Protein 3L09 (pdb70)

CATH classification: 1.20.58.1460 (+2 more: 1.10.10.10, 3.30.70.2670)

Nearest PDB structures (foldseek):
  3l09-assembly2_C  TM=9.989E-01  e=4.927E-38  Jannaschia sp. CCS1
  8a39-assembly2_BP1-2  TM=7.459E-01  e=3.208E-08  Escherichia coli W
  6o8o-assembly2_D  TM=7.089E-01  e=3.512E-02  Rhodobacter capsulatus
  1ucr-assembly1_A  TM=6.736E-01  e=1.253E+00  Nitratidesulfovibrio vulgaris
  2l01-assembly1_B  TM=6.107E-01  e=1.030E+00  Phocaeicola vulgatus ATCC 8482

B-factor: mean 68.58, std 27.7, range [15.83, 188.33]

Solvent-accessible surface area: 46132 Å² total

Radius of gyration: 38.58 Å; Cα contacts (8 Å, |Δi|>4): 1443; chains: 4; bounding box: 102×112×76 Å

Organism: Jannaschia sp. (strain CCS1) (NCBI:txid290400)

Structure (mmCIF, N/CA/C/O backbone):
data_3L09
#
_entry.id   3L09
#
_cell.length_a   69.953
_cell.length_b   81.722
_cell.length_c   199.921
_cell.angle_alpha   90.000
_cell.angle_beta   90.000
_cell.angle_gamma   90.000
#
_symmetry.space_group_name_H-M   'P 21 21 21'
#
loop_
_entity.id
_entity.type
_entity.pdbx_description
1 polymer 'Putative transcriptional regulator'
2 non-polymer 'SULFATE ION'
3 water water
#
loop_
_atom_site.group_PDB
_atom_site.id
_atom_site.type_symbol
_atom_site.label_atom_id
_atom_site.label_alt_id
_atom_site.label_comp_id
_atom_site.label_asym_id
_atom_site.label_entity_id
_atom_site.label_seq_id
_atom_site.pdbx_PDB_ins_code
_atom_site.Cartn_x
_atom_site.Cartn_y
_atom_site.Cartn_z
_atom_site.occupancy
_atom_site.B_iso_or_equiv
_atom_site.auth_seq_id
_atom_site.auth_comp_id
_atom_site.auth_asym_id
_atom_site.auth_atom_id
_atom_site.pdbx_PDB_model_num
ATOM 1 N N . SER A 1 6 ? -22.819 -11.910 80.292 1.00 121.18 5 SER A N 1
ATOM 2 C CA . SER A 1 6 ? -21.850 -13.012 80.372 1.00 120.56 5 SER A CA 1
ATOM 3 C C . SER A 1 6 ? -20.402 -12.498 80.466 1.00 119.97 5 SER A C 1
ATOM 4 O O . SER A 1 6 ? -19.469 -13.308 80.336 1.00 117.99 5 SER A O 1
ATOM 6 N N . ASP A 1 7 ? -20.242 -11.143 80.708 1.00 113.82 6 ASP A N 1
ATOM 7 C CA . ASP A 1 7 ? -19.029 -10.294 80.883 1.00 108.77 6 ASP A CA 1
ATOM 8 C C . ASP A 1 7 ? -17.706 -11.052 81.080 1.00 109.35 6 ASP A C 1
ATOM 9 O O . ASP A 1 7 ? -17.635 -11.874 81.993 1.00 111.02 6 ASP A O 1
ATOM 14 N N . PRO A 1 8 ? -16.632 -10.787 80.287 1.00 101.23 7 PRO A N 1
ATOM 15 C CA . PRO A 1 8 ? -15.377 -11.551 80.497 1.00 98.56 7 PRO A CA 1
ATOM 16 C C . PRO A 1 8 ? -14.441 -10.959 81.560 1.00 96.54 7 PRO A C 1
ATOM 17 O O . PRO A 1 8 ? -13.623 -11.694 82.120 1.00 94.52 7 PRO A O 1
ATOM 21 N N . ILE A 1 9 ? -14.602 -9.641 81.857 1.00 90.17 8 ILE A N 1
ATOM 22 C CA . ILE A 1 9 ? -13.796 -8.857 82.800 1.00 87.00 8 ILE A CA 1
ATOM 23 C C . ILE A 1 9 ? -13.941 -9.317 84.260 1.00 91.24 8 ILE A C 1
ATOM 24 O O . ILE A 1 9 ? -12.952 -9.788 84.825 1.00 90.20 8 ILE A O 1
ATOM 29 N N . ARG A 1 10 ? -15.154 -9.204 84.855 1.00 88.99 9 ARG A N 1
ATOM 30 C CA . ARG A 1 10 ? -15.437 -9.608 86.243 1.00 90.76 9 ARG A CA 1
ATOM 31 C C . ARG A 1 10 ? -14.834 -10.977 86.626 1.00 92.52 9 ARG A C 1
ATOM 32 O O . ARG A 1 10 ? -14.053 -11.002 87.581 1.00 90.80 9 ARG A O 1
ATOM 40 N N . PRO A 1 11 ? -15.096 -12.096 85.889 1.00 89.54 10 PRO A N 1
ATOM 41 C CA . PRO A 1 11 ? -14.509 -13.387 86.291 1.00 89.48 10 PRO A CA 1
ATOM 42 C C . PRO A 1 11 ? -12.996 -13.434 86.212 1.00 86.98 10 PRO A C 1
ATOM 43 O O . PRO A 1 11 ? -12.379 -14.020 87.100 1.00 86.92 10 PRO A O 1
ATOM 47 N N . LEU A 1 12 ? -12.402 -12.797 85.178 1.00 79.10 11 LEU A N 1
ATOM 48 C CA . LEU A 1 12 ? -10.948 -12.745 85.019 1.00 75.52 11 LEU A CA 1
ATOM 49 C C . LEU A 1 12 ? -10.300 -12.027 86.209 1.00 78.51 11 LEU A C 1
ATOM 50 O O . LEU A 1 12 ? -9.349 -12.566 86.769 1.00 75.92 11 LEU A O 1
ATOM 55 N N . VAL A 1 13 ? -10.867 -10.858 86.636 1.00 76.65 12 VAL A N 1
ATOM 56 C CA . VAL A 1 13 ? -10.426 -10.082 87.810 1.00 76.11 12 VAL A CA 1
ATOM 57 C C . VAL A 1 13 ? -10.449 -10.994 89.064 1.00 83.14 12 VAL A C 1
ATOM 58 O O . VAL A 1 13 ? -9.414 -11.136 89.722 1.00 81.84 12 VAL A O 1
ATOM 62 N N . GLU A 1 14 ? -11.617 -11.643 89.351 1.00 82.47 13 GLU A N 1
ATOM 63 C CA . GLU A 1 14 ? -11.818 -12.546 90.494 1.00 84.57 13 GLU A CA 1
ATOM 64 C C . GLU A 1 14 ? -10.790 -13.632 90.503 1.00 85.97 13 GLU A C 1
ATOM 65 O O . GLU A 1 14 ? -10.254 -13.928 91.564 1.00 87.01 13 GLU A O 1
ATOM 71 N N . ALA A 1 15 ? -10.493 -14.203 89.308 1.00 79.78 14 ALA A N 1
ATOM 72 C CA . ALA A 1 15 ? -9.522 -15.281 89.087 1.00 77.18 14 ALA A CA 1
ATOM 73 C C . ALA A 1 15 ? -8.096 -14.841 89.369 1.00 75.18 14 ALA A C 1
ATOM 74 O O . ALA A 1 15 ? -7.388 -15.556 90.069 1.00 74.06 14 ALA A O 1
ATOM 76 N N . LEU A 1 16 ? -7.673 -13.669 88.833 1.00 69.15 15 LEU A N 1
ATOM 77 C CA . LEU A 1 16 ? -6.335 -13.109 89.044 1.00 66.38 15 LEU A CA 1
ATOM 78 C C . LEU A 1 16 ? -6.144 -12.763 90.522 1.00 73.88 15 LEU A C 1
ATOM 79 O O . LEU A 1 16 ? -5.124 -13.126 91.099 1.00 73.40 15 LEU A O 1
ATOM 84 N N . ASN A 1 17 ? -7.150 -12.127 91.144 1.00 73.34 16 ASN A N 1
ATOM 85 C CA . ASN A 1 17 ? -7.130 -11.767 92.558 1.00 76.12 16 ASN A CA 1
ATOM 86 C C . ASN A 1 17 ? -7.018 -12.979 93.454 1.00 84.92 16 ASN A C 1
ATOM 87 O O . ASN A 1 17 ? -6.376 -12.915 94.506 1.00 85.42 16 ASN A O 1
ATOM 92 N N . ALA A 1 18 ? -7.641 -14.087 93.034 1.00 84.88 17 ALA A N 1
ATOM 93 C CA . ALA A 1 18 ? -7.623 -15.330 93.780 1.00 88.71 17 ALA A CA 1
ATOM 94 C C . ALA A 1 18 ? -6.212 -15.918 93.840 1.00 92.27 17 ALA A C 1
ATOM 95 O O . ALA A 1 18 ? -5.848 -16.430 94.896 1.00 94.82 17 ALA A O 1
ATOM 97 N N . GLU A 1 19 ? -5.414 -15.837 92.739 1.00 84.82 18 GLU A N 1
ATOM 98 C CA . GLU A 1 19 ? -4.038 -16.365 92.744 1.00 82.77 18 GLU A CA 1
ATOM 99 C C . GLU A 1 19 ? -3.078 -15.454 93.508 1.00 81.34 18 GLU A C 1
ATOM 100 O O . GLU A 1 19 ? -2.265 -15.940 94.299 1.00 81.90 18 GLU A O 1
ATOM 106 N N . ALA A 1 20 ? -3.206 -14.139 93.292 1.00 72.96 19 ALA A N 1
ATOM 107 C CA . ALA A 1 20 ? -2.401 -13.090 93.912 1.00 70.29 19 ALA A CA 1
ATOM 108 C C . ALA A 1 20 ? -3.166 -11.775 93.766 1.00 69.63 19 ALA A C 1
ATOM 109 O O . ALA A 1 20 ? -3.430 -11.356 92.642 1.00 65.64 19 ALA A O 1
ATOM 111 N N . PRO A 1 21 ? -3.568 -11.131 94.877 1.00 66.77 20 PRO A N 1
ATOM 112 C CA . PRO A 1 21 ? -4.333 -9.878 94.758 1.00 66.59 20 PRO A CA 1
ATOM 113 C C . PRO A 1 21 ? -3.691 -8.831 93.854 1.00 67.39 20 PRO A C 1
ATOM 114 O O . PRO A 1 21 ? -2.472 -8.637 93.903 1.00 66.76 20 PRO A O 1
ATOM 118 N N . LEU A 1 22 ? -4.510 -8.229 92.970 1.00 61.85 21 LEU A N 1
ATOM 119 C CA . LEU A 1 22 ? -4.076 -7.209 92.012 1.00 58.60 21 LEU A CA 1
ATOM 120 C C . LEU A 1 22 ? -3.884 -5.892 92.722 1.00 59.88 21 LEU A C 1
ATOM 121 O O . LEU A 1 22 ? -4.814 -5.394 93.358 1.00 59.46 21 LEU A O 1
ATOM 126 N N . LYS A 1 23 ? -2.669 -5.349 92.612 1.00 55.82 22 LYS A N 1
ATOM 127 C CA . LYS A 1 23 ? -2.223 -4.069 93.157 1.00 56.35 22 LYS A CA 1
ATOM 128 C C . LYS A 1 23 ? -2.505 -3.033 92.056 1.00 60.58 22 LYS A C 1
ATOM 129 O O . LYS A 1 23 ? -1.922 -3.122 90.965 1.00 58.12 22 LYS A O 1
ATOM 135 N N . LEU A 1 24 ? -3.442 -2.092 92.315 1.00 58.81 23 LEU A N 1
ATOM 136 C CA . LEU A 1 24 ? -3.828 -1.124 91.304 1.00 58.00 23 LEU A CA 1
ATOM 137 C C . LEU A 1 24 ? -2.682 -0.333 90.732 1.00 62.75 23 LEU A C 1
ATOM 138 O O . LEU A 1 24 ? -2.635 -0.174 89.516 1.00 60.54 23 LEU A O 1
ATOM 143 N N . TRP A 1 25 ? -1.743 0.134 91.582 1.00 62.15 24 TRP A N 1
ATOM 144 C CA . TRP A 1 25 ? -0.595 0.912 91.106 1.00 60.84 24 TRP A CA 1
ATOM 145 C C . TRP A 1 25 ? 0.177 0.158 90.023 1.00 62.92 24 TRP A C 1
ATOM 146 O O . TRP A 1 25 ? 0.527 0.762 89.014 1.00 62.35 24 TRP A O 1
ATOM 157 N N . SER A 1 26 ? 0.354 -1.168 90.189 1.00 57.46 25 SER A N 1
ATOM 158 C CA . SER A 1 26 ? 1.057 -1.986 89.211 1.00 55.08 25 SER A CA 1
ATOM 159 C C . SER A 1 26 ? 0.257 -2.169 87.924 1.00 60.87 25 SER A C 1
ATOM 160 O O . SER A 1 26 ? 0.831 -2.060 86.836 1.00 60.52 25 SER A O 1
ATOM 163 N N . VAL A 1 27 ? -1.076 -2.384 88.043 1.00 57.66 26 VAL A N 1
ATOM 164 C CA . VAL A 1 27 ? -1.988 -2.499 86.897 1.00 55.12 26 VAL A CA 1
ATOM 165 C C . VAL A 1 27 ? -1.875 -1.209 86.074 1.00 54.09 26 VAL A C 1
ATOM 166 O O . VAL A 1 27 ? -1.813 -1.285 84.852 1.00 52.06 26 VAL A O 1
ATOM 170 N N . LEU A 1 28 ? -1.788 -0.039 86.756 1.00 49.90 27 LEU A N 1
ATOM 171 C CA . LEU A 1 28 ? -1.649 1.275 86.114 1.00 48.29 27 LEU A CA 1
ATOM 172 C C . LEU A 1 28 ? -0.323 1.393 85.378 1.00 53.38 27 LEU A C 1
ATOM 173 O O . LEU A 1 28 ? -0.312 1.879 84.253 1.00 51.98 27 LEU A O 1
ATOM 178 N N . VAL A 1 29 ? 0.776 0.867 85.981 1.00 51.79 28 VAL A N 1
ATOM 179 C CA . VAL A 1 29 ? 2.126 0.841 85.392 1.00 51.15 28 VAL A CA 1
ATOM 180 C C . VAL A 1 29 ? 2.120 -0.003 84.101 1.00 53.68 28 VAL A C 1
ATOM 181 O O . VAL A 1 29 ? 2.714 0.413 83.113 1.00 53.51 28 VAL A O 1
ATOM 185 N N . THR A 1 30 ? 1.397 -1.139 84.096 1.00 50.25 29 THR A N 1
ATOM 186 C CA . THR A 1 30 ? 1.231 -2.011 82.924 1.00 49.48 29 THR A CA 1
ATOM 187 C C . THR A 1 30 ? 0.483 -1.239 81.823 1.00 56.67 29 THR A C 1
ATOM 188 O O . THR A 1 30 ? 0.927 -1.207 80.672 1.00 56.69 29 THR A O 1
ATOM 192 N N . CYS A 1 31 ? -0.647 -0.621 82.201 1.00 54.48 30 CYS A N 1
ATOM 193 C CA . CYS A 1 31 ? -1.511 0.135 81.320 1.00 54.75 30 CYS A CA 1
ATOM 194 C C . CYS A 1 31 ? -0.758 1.262 80.625 1.00 58.40 30 CYS A C 1
ATOM 195 O O . CYS A 1 31 ? -0.709 1.301 79.390 1.00 57.97 30 CYS A O 1
ATOM 198 N N . LEU A 1 32 ? -0.143 2.152 81.416 1.00 54.91 31 LEU A N 1
ATOM 199 C CA . LEU A 1 32 ? 0.603 3.293 80.909 1.00 54.71 31 LEU A CA 1
ATOM 200 C C . LEU A 1 32 ? 1.775 2.845 80.051 1.00 60.14 31 LEU A C 1
ATOM 201 O O . LEU A 1 32 ? 1.996 3.410 78.973 1.00 62.03 31 LEU A O 1
ATOM 206 N N . GLY A 1 33 ? 2.431 1.773 80.492 1.00 54.09 32 GLY A N 1
ATOM 207 C CA . GLY A 1 33 ? 3.545 1.144 79.797 1.00 52.13 32 GLY A CA 1
ATOM 208 C C . GLY A 1 33 ? 3.176 0.619 78.430 1.00 52.60 32 GLY A C 1
ATOM 209 O O . GLY A 1 33 ? 3.903 0.862 77.458 1.00 53.55 32 GLY A O 1
ATOM 210 N N . ASP A 1 34 ? 2.030 -0.062 78.343 1.00 45.59 33 ASP A N 1
ATOM 211 C CA . ASP A 1 34 ? 1.533 -0.624 77.102 1.00 46.23 33 ASP A CA 1
ATOM 212 C C . ASP A 1 34 ? 1.128 0.442 76.074 1.00 52.28 33 ASP A C 1
ATOM 213 O O . ASP A 1 34 ? 1.425 0.269 74.893 1.00 51.17 33 ASP A O 1
ATOM 218 N N . VAL A 1 35 ? 0.439 1.520 76.515 1.00 51.17 34 VAL A N 1
ATOM 219 C CA . VAL A 1 35 ? -0.001 2.584 75.618 1.00 53.51 34 VAL A CA 1
ATOM 220 C C . VAL A 1 35 ? 1.152 3.413 75.072 1.00 61.61 34 VAL A C 1
ATOM 221 O O . VAL A 1 35 ? 1.143 3.767 73.894 1.00 62.27 34 VAL A O 1
ATOM 225 N N . SER A 1 36 ? 2.164 3.677 75.908 1.00 61.25 35 SER A N 1
ATOM 226 C CA . SER A 1 36 ? 3.335 4.469 75.530 1.00 63.56 35 SER A CA 1
ATOM 227 C C . SER A 1 36 ? 4.261 3.754 74.525 1.00 70.75 35 SER A C 1
ATOM 228 O O . SER A 1 36 ? 4.792 4.408 73.618 1.00 73.86 35 SER A O 1
ATOM 231 N N . ARG A 1 37 ? 4.346 2.402 74.619 1.00 65.97 36 ARG A N 1
ATOM 232 C CA . ARG A 1 37 ? 5.040 1.486 73.691 1.00 65.80 36 ARG A CA 1
ATOM 233 C C . ARG A 1 37 ? 4.517 1.678 72.221 1.00 75.45 36 ARG A C 1
ATOM 234 O O . ARG A 1 37 ? 5.292 1.554 71.260 1.00 73.08 36 ARG A O 1
ATOM 242 N N . ASP A 1 38 ? 3.166 1.961 72.077 1.00 77.89 37 ASP A N 1
ATOM 243 C CA . ASP A 1 38 ? 2.469 2.146 70.784 1.00 80.10 37 ASP A CA 1
ATOM 244 C C . ASP A 1 38 ? 1.999 3.562 70.405 1.00 84.14 37 ASP A C 1
ATOM 245 O O . ASP A 1 38 ? 1.160 3.690 69.506 1.00 84.20 37 ASP A O 1
ATOM 247 N N . GLY A 1 39 ? 2.588 4.600 71.011 1.00 80.94 38 GLY A N 1
ATOM 248 C CA . GLY A 1 39 ? 2.295 5.977 70.607 1.00 82.51 38 GLY A CA 1
ATOM 249 C C . GLY A 1 39 ? 1.530 6.927 71.515 1.00 85.04 38 GLY A C 1
ATOM 250 O O . GLY A 1 39 ? 1.799 8.142 71.486 1.00 84.76 38 GLY A O 1
ATOM 251 N N . VAL A 1 40 ? 0.538 6.400 72.290 1.00 78.66 39 VAL A N 1
ATOM 252 C CA . VAL A 1 40 ? -0.253 7.195 73.243 1.00 77.16 39 VAL A CA 1
ATOM 253 C C . VAL A 1 40 ? 0.680 7.530 74.393 1.00 78.76 39 VAL A C 1
ATOM 254 O O . VAL A 1 40 ? 0.841 6.720 75.319 1.00 79.11 39 VAL A O 1
ATOM 258 N N . ILE A 1 41 ? 1.382 8.668 74.287 1.00 72.73 40 ILE A N 1
ATOM 259 C CA . ILE A 1 41 ? 2.344 8.991 75.324 1.00 71.52 40 ILE A CA 1
ATOM 260 C C . ILE A 1 41 ? 1.672 9.293 76.670 1.00 76.88 40 ILE A C 1
ATOM 261 O O . ILE A 1 41 ? 2.207 8.840 77.689 1.00 78.78 40 ILE A O 1
ATOM 266 N N . GLU A 1 42 ? 0.451 9.904 76.664 1.00 70.38 41 GLU A N 1
ATOM 267 C CA . GLU A 1 42 ? -0.310 10.178 77.890 1.00 68.50 41 GLU A CA 1
ATOM 268 C C . GLU A 1 42 ? -1.820 9.968 77.780 1.00 70.33 41 GLU A C 1
ATOM 269 O O . GLU A 1 42 ? -2.420 10.279 76.752 1.00 69.84 41 GLU A O 1
ATOM 275 N N . VAL A 1 43 ? -2.419 9.425 78.863 1.00 65.19 42 VAL A N 1
ATOM 276 C CA . VAL A 1 43 ? -3.841 9.097 79.010 1.00 63.74 42 VAL A CA 1
ATOM 277 C C . VAL A 1 43 ? -4.491 10.116 79.953 1.00 65.24 42 VAL A C 1
ATOM 278 O O . VAL A 1 43 ? -3.908 10.425 81.002 1.00 64.43 42 VAL A O 1
ATOM 282 N N . SER A 1 44 ? -5.715 10.614 79.596 1.00 59.54 43 SER A N 1
ATOM 283 C CA . SER A 1 44 ? -6.485 11.540 80.436 1.00 58.13 43 SER A CA 1
ATOM 284 C C . SER A 1 44 ? -6.958 10.817 81.697 1.00 62.11 43 SER A C 1
ATOM 285 O O . SER A 1 44 ? -7.146 9.593 81.673 1.00 61.66 43 SER A O 1
ATOM 288 N N . GLY A 1 45 ? -7.118 11.568 82.782 1.00 58.57 44 GLY A N 1
ATOM 289 C CA . GLY A 1 45 ? -7.575 11.031 84.063 1.00 58.57 44 GLY A CA 1
ATOM 290 C C . GLY A 1 45 ? -8.961 10.409 84.005 1.00 61.48 44 GLY A C 1
ATOM 291 O O . GLY A 1 45 ? -9.216 9.400 84.667 1.00 61.87 44 GLY A O 1
ATOM 292 N N . VAL A 1 46 ? -9.858 10.994 83.187 1.00 55.77 45 VAL A N 1
ATOM 293 C CA . VAL A 1 46 ? -11.227 10.514 82.997 1.00 55.08 45 VAL A CA 1
ATOM 294 C C . VAL A 1 46 ? -11.288 9.189 82.183 1.00 57.94 45 VAL A C 1
ATOM 295 O O . VAL A 1 46 ? -12.104 8.302 82.491 1.00 56.23 45 VAL A O 1
ATOM 299 N N . ALA A 1 47 ? -10.386 9.059 81.179 1.00 54.81 46 ALA A N 1
ATOM 300 C CA . ALA A 1 47 ? -10.250 7.874 80.338 1.00 54.77 46 ALA A CA 1
ATOM 301 C C . ALA A 1 47 ? -9.663 6.734 81.183 1.00 59.80 46 ALA A C 1
ATOM 302 O O . ALA A 1 47 ? -10.072 5.567 81.057 1.00 60.83 46 ALA A O 1
ATOM 304 N N . LEU A 1 48 ? -8.713 7.094 82.063 1.00 54.82 47 LEU A N 1
ATOM 305 C CA . LEU A 1 48 ? -8.061 6.171 82.983 1.00 53.46 47 LEU A CA 1
ATOM 306 C C . LEU A 1 48 ? -9.076 5.704 84.021 1.00 58.63 47 LEU A C 1
ATOM 307 O O . LEU A 1 48 ? -9.101 4.523 84.362 1.00 58.26 47 LEU A O 1
ATOM 312 N N . SER A 1 49 ? -9.937 6.633 84.480 1.00 57.15 48 SER A N 1
ATOM 313 C CA . SER A 1 49 ? -10.988 6.407 85.469 1.00 59.08 48 SER A CA 1
ATOM 314 C C . SER A 1 49 ? -12.051 5.428 84.975 1.00 64.23 48 SER A C 1
ATOM 315 O O . SER A 1 49 ? -12.560 4.648 85.781 1.00 64.91 48 SER A O 1
ATOM 318 N N . SER A 1 50 ? -12.397 5.475 83.664 1.00 59.60 49 SER A N 1
ATOM 319 C CA . SER A 1 50 ? -13.384 4.569 83.064 1.00 59.01 49 SER A CA 1
ATOM 320 C C . SER A 1 50 ? -12.844 3.147 83.007 1.00 60.89 49 SER A C 1
ATOM 321 O O . SER A 1 50 ? -13.618 2.201 83.176 1.00 61.37 49 SER A O 1
ATOM 324 N N . PHE A 1 51 ? -11.508 3.001 82.808 1.00 55.53 50 PHE A N 1
ATOM 325 C CA . PHE A 1 51 ? -10.808 1.708 82.799 1.00 54.92 50 PHE A CA 1
ATOM 326 C C . PHE A 1 51 ? -10.849 1.102 84.215 1.00 58.97 50 PHE A C 1
ATOM 327 O O . PHE A 1 51 ? -11.226 -0.058 84.371 1.00 57.86 50 PHE A O 1
ATOM 335 N N . VAL A 1 52 ? -10.499 1.910 85.240 1.00 57.58 51 VAL A N 1
ATOM 336 C CA . VAL A 1 52 ? -10.506 1.518 86.658 1.00 59.38 51 VAL A CA 1
ATOM 337 C C . VAL A 1 52 ? -11.925 1.104 87.109 1.00 68.09 51 VAL A C 1
ATOM 338 O O . VAL A 1 52 ? -12.068 0.103 87.810 1.00 69.64 51 VAL A O 1
ATOM 342 N N . GLU A 1 53 ? -12.962 1.833 86.652 1.00 67.24 52 GLU A N 1
ATOM 343 C CA . GLU A 1 53 ? -14.360 1.535 86.967 1.00 70.48 52 GLU A CA 1
ATOM 344 C C . GLU A 1 53 ? -14.825 0.231 86.305 1.00 76.93 52 GLU A C 1
ATOM 345 O O . GLU A 1 53 ? -15.466 -0.583 86.972 1.00 80.22 52 GLU A O 1
ATOM 351 N N . ARG A 1 54 ? -14.469 0.022 85.011 1.00 70.88 53 ARG A N 1
ATOM 352 C CA . ARG A 1 54 ? -14.806 -1.160 84.200 1.00 70.53 53 ARG A CA 1
ATOM 353 C C . ARG A 1 54 ? -14.291 -2.458 84.837 1.00 74.03 53 ARG A C 1
ATOM 354 O O . ARG A 1 54 ? -14.861 -3.538 84.652 1.00 74.75 53 ARG A O 1
ATOM 370 N N . GLY A 1 56 ? -14.133 -2.844 88.096 1.00 71.98 55 GLY A N 1
ATOM 371 C CA . GLY A 1 56 ? -14.931 -3.036 89.299 1.00 74.63 55 GLY A CA 1
ATOM 372 C C . GLY A 1 56 ? -14.453 -2.220 90.480 1.00 80.13 55 GLY A C 1
ATOM 373 O O . GLY A 1 56 ? -14.940 -2.406 91.603 1.00 81.14 55 GLY A O 1
ATOM 374 N N . LEU A 1 57 ? -13.508 -1.290 90.230 1.00 76.79 56 LEU A N 1
ATOM 375 C CA . LEU A 1 57 ? -12.893 -0.451 91.263 1.00 77.89 56 LEU A CA 1
ATOM 376 C C . LEU A 1 57 ? -13.416 0.972 91.337 1.00 86.12 56 LEU A C 1
ATOM 377 O O . LEU A 1 57 ? -14.113 1.434 90.430 1.00 84.21 56 LEU A O 1
ATOM 382 N N . GLN A 1 58 ? -13.061 1.663 92.436 1.00 88.18 57 GLN A N 1
ATOM 383 C CA . GLN A 1 58 ? -13.464 3.033 92.731 1.00 90.44 57 GLN A CA 1
ATOM 384 C C . GLN A 1 58 ? -12.509 4.076 92.154 1.00 93.71 57 GLN A C 1
ATOM 385 O O . GLN A 1 58 ? -11.305 3.826 92.148 1.00 91.99 57 GLN A O 1
ATOM 391 N N . PRO A 1 59 ? -12.996 5.270 91.714 1.00 91.43 58 PRO A N 1
ATOM 392 C CA . PRO A 1 59 ? -12.065 6.302 91.207 1.00 89.94 58 PRO A CA 1
ATOM 393 C C . PRO A 1 59 ? -11.125 6.844 92.301 1.00 96.81 58 PRO A C 1
ATOM 394 O O . PRO A 1 59 ? -10.018 7.302 91.997 1.00 96.10 58 PRO A O 1
ATOM 398 N N . GLN A 1 60 ? -11.560 6.746 93.581 1.00 95.78 59 GLN A N 1
ATOM 399 C CA . GLN A 1 60 ? -10.803 7.105 94.788 1.00 96.66 59 GLN A CA 1
ATOM 400 C C . GLN A 1 60 ? -9.516 6.259 94.856 1.00 96.62 59 GLN A C 1
ATOM 401 O O . GLN A 1 60 ? -8.441 6.804 95.118 1.00 96.47 59 GLN A O 1
ATOM 407 N N . ALA A 1 61 ? -9.639 4.936 94.582 1.00 89.63 60 ALA A N 1
ATOM 408 C CA . ALA A 1 61 ? -8.535 3.973 94.560 1.00 86.81 60 ALA A CA 1
ATOM 409 C C . ALA A 1 61 ? -7.496 4.355 93.507 1.00 84.68 60 ALA A C 1
ATOM 410 O O . ALA A 1 61 ? -6.309 4.156 93.735 1.00 83.11 60 ALA A O 1
ATOM 420 N N . ARG A 1 63 ? -6.905 7.480 92.450 1.00 77.41 62 ARG A N 1
ATOM 421 C CA . ARG A 1 63 ? -6.242 8.688 92.933 1.00 78.41 62 ARG A CA 1
ATOM 422 C C . ARG A 1 63 ? -5.106 8.329 93.915 1.00 83.43 62 ARG A C 1
ATOM 423 O O . ARG A 1 63 ? -3.981 8.807 93.735 1.00 82.82 62 ARG A O 1
ATOM 431 N N . VAL A 1 64 ? -5.374 7.419 94.884 1.00 80.63 63 VAL A N 1
ATOM 432 C CA . VAL A 1 64 ? -4.362 6.972 95.861 1.00 81.27 63 VAL A CA 1
ATOM 433 C C . VAL A 1 64 ? -3.201 6.228 95.186 1.00 81.26 63 VAL A C 1
ATOM 434 O O . VAL A 1 64 ? -2.058 6.345 95.628 1.00 81.19 63 VAL A O 1
ATOM 438 N N . ALA A 1 65 ? -3.504 5.498 94.089 1.00 74.32 64 ALA A N 1
ATOM 439 C CA . ALA A 1 65 ? -2.532 4.761 93.278 1.00 70.76 64 ALA A CA 1
ATOM 440 C C . ALA A 1 65 ? -1.667 5.750 92.500 1.00 72.01 64 ALA A C 1
ATOM 441 O O . ALA A 1 65 ? -0.444 5.584 92.458 1.00 69.85 64 ALA A O 1
ATOM 443 N N . LEU A 1 66 ? -2.297 6.808 91.923 1.00 68.65 65 LEU A N 1
ATOM 444 C CA . LEU A 1 66 ? -1.571 7.839 91.192 1.00 67.48 65 LEU A CA 1
ATOM 445 C C . LEU A 1 66 ? -0.715 8.689 92.125 1.00 76.64 65 LEU A C 1
ATOM 446 O O . LEU A 1 66 ? 0.390 9.050 91.734 1.00 76.51 65 LEU A O 1
ATOM 451 N N . HIS A 1 67 ? -1.162 8.925 93.385 1.00 77.83 66 HIS A N 1
ATOM 452 C CA . HIS A 1 67 ? -0.347 9.660 94.362 1.00 81.55 66 HIS A CA 1
ATOM 453 C C . HIS A 1 67 ? 0.900 8.844 94.739 1.00 85.44 66 HIS A C 1
ATOM 454 O O . HIS A 1 67 ? 1.996 9.409 94.789 1.00 86.30 66 HIS A O 1
ATOM 461 N N . ARG A 1 68 ? 0.730 7.525 95.000 1.00 79.90 67 ARG A N 1
ATOM 462 C CA . ARG A 1 68 ? 1.823 6.626 95.335 1.00 79.10 67 ARG A CA 1
ATOM 463 C C . ARG A 1 68 ? 2.859 6.682 94.201 1.00 80.70 67 ARG A C 1
ATOM 464 O O . ARG A 1 68 ? 4.024 6.991 94.463 1.00 81.88 67 ARG A O 1
ATOM 472 N N . LEU A 1 69 ? 2.406 6.471 92.941 1.00 73.35 68 LEU A N 1
ATOM 473 C CA . LEU A 1 69 ? 3.251 6.456 91.744 1.00 69.76 68 LEU A CA 1
ATOM 474 C C . LEU A 1 69 ? 3.920 7.795 91.432 1.00 71.81 68 LEU A C 1
ATOM 475 O O . LEU A 1 69 ? 5.030 7.796 90.889 1.00 69.27 68 LEU A O 1
ATOM 480 N N . LYS A 1 70 ? 3.259 8.926 91.784 1.00 69.47 69 LYS A N 1
ATOM 481 C CA . LYS A 1 70 ? 3.805 10.267 91.561 1.00 71.21 69 LYS A CA 1
ATOM 482 C C . LYS A 1 70 ? 5.040 10.460 92.435 1.00 78.79 69 LYS A C 1
ATOM 483 O O . LYS A 1 70 ? 6.139 10.641 91.889 1.00 78.60 69 LYS A O 1
ATOM 489 N N . ARG A 1 71 ? 4.866 10.368 93.785 1.00 78.25 70 ARG A N 1
ATOM 490 C CA . ARG A 1 71 ? 5.945 10.542 94.762 1.00 81.96 70 ARG A CA 1
ATOM 491 C C . ARG A 1 71 ? 7.130 9.624 94.558 1.00 87.20 70 ARG A C 1
ATOM 492 O O . ARG A 1 71 ? 8.260 10.073 94.740 1.00 89.73 70 ARG A O 1
ATOM 500 N N . ASP A 1 72 ? 6.874 8.371 94.120 1.00 81.49 71 ASP A N 1
ATOM 501 C CA . ASP A 1 72 ? 7.878 7.332 93.863 1.00 79.94 71 ASP A CA 1
ATOM 502 C C . ASP A 1 72 ? 8.547 7.446 92.481 1.00 84.99 71 ASP A C 1
ATOM 503 O O . ASP A 1 72 ? 9.327 6.565 92.107 1.00 84.65 71 ASP A O 1
ATOM 508 N N . GLY A 1 73 ? 8.236 8.516 91.743 1.00 82.57 72 GLY A N 1
ATOM 509 C CA . GLY A 1 73 ? 8.806 8.800 90.427 1.00 81.47 72 GLY A CA 1
ATOM 510 C C . GLY A 1 73 ? 8.535 7.790 89.327 1.00 83.01 72 GLY A C 1
ATOM 511 O O . GLY A 1 73 ? 9.363 7.623 88.428 1.00 81.46 72 GLY A O 1
ATOM 512 N N . TRP A 1 74 ? 7.372 7.125 89.376 1.00 78.77 73 TRP A N 1
ATOM 513 C CA . TRP A 1 74 ? 6.967 6.166 88.352 1.00 76.21 73 TRP A CA 1
ATOM 514 C C . TRP A 1 74 ? 6.089 6.845 87.318 1.00 76.15 73 TRP A C 1
ATOM 515 O O . TRP A 1 74 ? 6.150 6.500 86.137 1.00 73.47 73 TRP A O 1
ATOM 526 N N . VAL A 1 75 ? 5.263 7.801 87.766 1.00 72.06 74 VAL A N 1
ATOM 527 C CA . VAL A 1 75 ? 4.328 8.520 86.914 1.00 70.24 74 VAL A CA 1
ATOM 528 C C . VAL A 1 75 ? 4.544 10.043 87.002 1.00 74.27 74 VAL A C 1
ATOM 529 O O . VAL A 1 75 ? 5.011 10.558 88.027 1.00 74.09 74 VAL A O 1
ATOM 533 N N . GLU A 1 76 ? 4.221 10.741 85.905 1.00 70.87 75 GLU A N 1
ATOM 534 C CA . GLU A 1 76 ? 4.284 12.195 85.777 1.00 71.97 75 GLU A CA 1
ATOM 535 C C . GLU A 1 76 ? 2.888 12.724 85.403 1.00 73.68 75 GLU A C 1
ATOM 536 O O . GLU A 1 76 ? 2.132 12.013 84.728 1.00 70.85 75 GLU A O 1
ATOM 542 N N . SER A 1 77 ?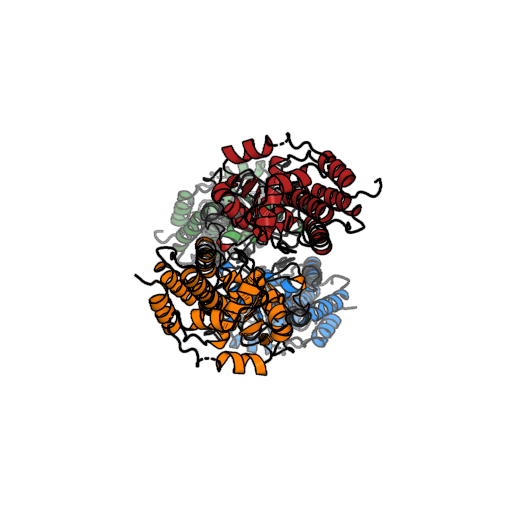 2.523 13.933 85.900 1.00 70.55 76 SER A N 1
ATOM 543 C CA . SER A 1 77 ? 1.196 14.505 85.659 1.00 69.41 76 SER A CA 1
ATOM 544 C C . SER A 1 77 ? 1.162 15.969 85.187 1.00 75.43 76 SER A C 1
ATOM 545 O O . SER A 1 77 ? 1.870 16.835 85.710 1.00 76.99 76 SER A O 1
ATOM 548 N N . ARG A 1 78 ? 0.279 16.227 84.213 1.00 70.51 77 ARG A N 1
ATOM 549 C CA . ARG A 1 78 ? 0.014 17.515 83.559 1.00 70.55 77 ARG A CA 1
ATOM 550 C C . ARG A 1 78 ? -1.401 17.939 83.885 1.00 75.11 77 ARG A C 1
ATOM 551 O O . ARG A 1 78 ? -2.271 17.081 84.009 1.00 74.69 77 ARG A O 1
ATOM 559 N N . ARG A 1 79 ? -1.664 19.246 83.940 1.00 73.26 78 ARG A N 1
ATOM 560 C CA . ARG A 1 79 ? -3.027 19.739 84.107 1.00 73.34 78 ARG A CA 1
ATOM 561 C C . ARG A 1 79 ? -3.275 20.822 83.057 1.00 80.62 78 ARG A C 1
ATOM 562 O O . ARG A 1 79 ? -2.766 21.927 83.198 1.00 83.64 78 ARG A O 1
ATOM 567 N N . LEU A 1 80 ? -3.975 20.473 81.961 1.00 76.97 79 LEU A N 1
ATOM 568 C CA . LEU A 1 80 ? -4.324 21.395 80.868 1.00 78.17 79 LEU A CA 1
ATOM 569 C C . LEU A 1 80 ? -5.805 21.726 81.031 1.00 82.60 79 LEU A C 1
ATOM 570 O O . LEU A 1 80 ? -6.687 20.954 80.624 1.00 80.38 79 LEU A O 1
ATOM 572 N N . GLY A 1 81 ? -6.056 22.831 81.727 1.00 81.61 80 GLY A N 1
ATOM 573 C CA . GLY A 1 81 ? -7.404 23.251 82.082 1.00 81.73 80 GLY A CA 1
ATOM 574 C C . GLY A 1 81 ? -7.899 22.413 83.244 1.00 86.56 80 GLY A C 1
ATOM 575 O O . GLY A 1 81 ? -7.220 22.307 84.266 1.00 87.71 80 GLY A O 1
ATOM 576 N N . ARG A 1 82 ? -9.057 21.777 83.087 1.00 82.53 81 ARG A N 1
ATOM 577 C CA . ARG A 1 82 ? -9.641 20.928 84.131 1.00 82.18 81 ARG A CA 1
ATOM 578 C C . ARG A 1 82 ? -9.260 19.448 83.957 1.00 85.32 81 ARG A C 1
ATOM 579 O O . ARG A 1 82 ? -9.610 18.615 84.807 1.00 86.38 81 ARG A O 1
ATOM 581 N N . VAL A 1 83 ? -8.541 19.122 82.863 1.00 78.64 82 VAL A N 1
ATOM 582 C CA . VAL A 1 83 ? -8.147 17.743 82.558 1.00 75.71 82 VAL A CA 1
ATOM 583 C C . VAL A 1 83 ? -6.723 17.445 83.014 1.00 76.92 82 VAL A C 1
ATOM 584 O O . VAL A 1 83 ? -5.806 18.231 82.764 1.00 76.09 82 VAL A O 1
ATOM 588 N N . GLY A 1 84 ? -6.566 16.285 83.648 1.00 72.35 83 GLY A N 1
ATOM 589 C CA . GLY A 1 84 ? -5.289 15.754 84.103 1.00 70.84 83 GLY A CA 1
ATOM 590 C C . GLY A 1 84 ? -4.779 14.709 83.132 1.00 70.43 83 GLY A C 1
ATOM 591 O O . GLY A 1 84 ? -5.561 13.887 82.648 1.00 67.81 83 GLY A O 1
ATOM 592 N N . PHE A 1 85 ? -3.472 14.756 82.813 1.00 66.88 84 PHE A N 1
ATOM 593 C CA . PHE A 1 85 ? -2.812 13.821 81.897 1.00 65.27 84 PHE A CA 1
ATOM 594 C C . PHE A 1 85 ? -1.647 13.142 82.559 1.00 67.29 84 PHE A C 1
ATOM 595 O O . PHE A 1 85 ? -0.687 13.798 82.997 1.00 68.77 84 PHE A O 1
ATOM 603 N N . HIS A 1 86 ? -1.731 11.805 82.606 1.00 60.03 85 HIS A N 1
ATOM 604 C CA . HIS A 1 86 ? -0.769 10.921 83.260 1.00 57.60 85 HIS A CA 1
ATOM 605 C C . HIS A 1 86 ? 0.000 10.075 82.263 1.00 61.51 85 HIS A C 1
ATOM 606 O O . HIS A 1 86 ? -0.554 9.639 81.256 1.00 61.25 85 HIS A O 1
ATOM 613 N N . ARG A 1 87 ? 1.281 9.856 82.548 1.00 58.49 86 ARG A N 1
ATOM 614 C CA . ARG A 1 87 ? 2.202 9.080 81.715 1.00 58.02 86 ARG A CA 1
ATOM 615 C C . ARG A 1 87 ? 3.304 8.481 82.575 1.00 62.65 86 ARG A C 1
ATOM 616 O O . ARG A 1 87 ? 3.597 9.038 83.633 1.00 64.68 86 ARG A O 1
ATOM 624 N N . LEU A 1 88 ? 3.977 7.418 82.103 1.00 56.80 87 LEU A N 1
ATOM 625 C CA . LEU A 1 88 ? 5.111 6.914 82.869 1.00 56.64 87 LEU A CA 1
ATOM 626 C C . LEU A 1 88 ? 6.253 7.931 82.801 1.00 67.07 87 LEU A C 1
ATOM 627 O O . LEU A 1 88 ? 6.420 8.621 81.781 1.00 67.96 87 LEU A O 1
ATOM 632 N N . SER A 1 89 ? 7.025 8.039 83.900 1.00 66.43 88 SER A N 1
ATOM 633 C CA . SER A 1 89 ? 8.171 8.953 83.960 1.00 68.13 88 SER A CA 1
ATOM 634 C C . SER A 1 89 ? 9.275 8.427 83.029 1.00 72.51 88 SER A C 1
ATOM 635 O O . SER A 1 89 ? 9.267 7.233 82.683 1.00 70.56 88 SER A O 1
ATOM 638 N N . ASP A 1 90 ? 10.218 9.308 82.633 1.00 69.67 89 ASP A N 1
ATOM 639 C CA . ASP A 1 90 ? 11.345 8.953 81.767 1.00 68.56 89 ASP A CA 1
ATOM 640 C C . ASP A 1 90 ? 12.098 7.779 82.347 1.00 69.48 89 ASP A C 1
ATOM 641 O O . ASP A 1 90 ? 12.430 6.849 81.614 1.00 68.20 89 ASP A O 1
ATOM 646 N N . SER A 1 91 ? 12.265 7.780 83.690 1.00 66.23 90 SER A N 1
ATOM 647 C CA . SER A 1 91 ? 12.893 6.720 84.493 1.00 65.24 90 SER A CA 1
ATOM 648 C C . SER A 1 91 ? 12.133 5.388 84.318 1.00 67.66 90 SER A C 1
ATOM 649 O O . SER A 1 91 ? 12.758 4.350 84.078 1.00 66.53 90 SER A O 1
ATOM 652 N N . ALA A 1 92 ? 10.781 5.435 84.423 1.00 63.26 91 ALA A N 1
ATOM 653 C CA . ALA A 1 92 ? 9.892 4.283 84.289 1.00 60.78 91 ALA A CA 1
ATOM 654 C C . ALA A 1 92 ? 9.836 3.783 82.854 1.00 62.60 91 ALA A C 1
ATOM 655 O O . ALA A 1 92 ? 9.857 2.578 82.661 1.00 61.31 91 ALA A O 1
ATOM 657 N N . LEU A 1 93 ? 9.818 4.685 81.850 1.00 58.56 92 LEU A N 1
ATOM 658 C CA . LEU A 1 93 ? 9.793 4.293 80.437 1.00 57.03 92 LEU A CA 1
ATOM 659 C C . LEU A 1 93 ? 11.029 3.517 80.000 1.00 64.44 92 LEU A C 1
ATOM 660 O O . LEU A 1 93 ? 10.887 2.467 79.361 1.00 63.39 92 LEU A O 1
ATOM 665 N N . THR A 1 94 ? 12.239 4.004 80.366 1.00 63.98 93 THR A N 1
ATOM 666 C CA . THR A 1 94 ? 13.499 3.330 80.017 1.00 64.33 93 THR A CA 1
ATOM 667 C C . THR A 1 94 ? 13.602 1.936 80.667 1.00 66.39 93 THR A C 1
ATOM 668 O O . THR A 1 94 ? 14.068 0.994 80.024 1.00 64.82 93 THR A O 1
ATOM 672 N N . GLN A 1 95 ? 13.098 1.802 81.910 1.00 62.52 94 GLN A N 1
ATOM 673 C CA . GLN A 1 95 ? 13.040 0.549 82.672 1.00 61.17 94 GLN A CA 1
ATOM 674 C C . GLN A 1 95 ? 12.039 -0.433 82.019 1.00 62.51 94 GLN A C 1
ATOM 675 O O . GLN A 1 95 ? 12.303 -1.631 81.977 1.00 61.62 94 GLN A O 1
ATOM 681 N N . THR A 1 96 ? 10.894 0.095 81.521 1.00 58.30 95 THR A N 1
ATOM 682 C CA . THR A 1 96 ? 9.800 -0.595 80.822 1.00 56.44 95 THR A CA 1
ATOM 683 C C . THR A 1 96 ? 10.294 -1.117 79.476 1.00 60.30 95 THR A C 1
ATOM 684 O O . THR A 1 96 ? 9.971 -2.242 79.084 1.00 58.89 95 THR A O 1
ATOM 688 N N . ARG A 1 97 ? 11.040 -0.265 78.758 1.00 58.75 96 ARG A N 1
ATOM 689 C CA . ARG A 1 97 ? 11.584 -0.570 77.446 1.00 59.14 96 ARG A CA 1
ATOM 690 C C . ARG A 1 97 ? 12.649 -1.665 77.527 1.00 62.85 96 ARG A C 1
ATOM 691 O O . ARG A 1 97 ? 12.776 -2.456 76.591 1.00 63.66 96 ARG A O 1
ATOM 699 N N . ALA A 1 98 ? 13.374 -1.733 78.668 1.00 57.37 97 ALA A N 1
ATOM 700 C CA . ALA A 1 98 ? 14.428 -2.705 78.948 1.00 55.93 97 ALA A CA 1
ATOM 701 C C . ALA A 1 98 ? 13.872 -4.132 79.076 1.00 59.84 97 ALA A C 1
ATOM 702 O O . ALA A 1 98 ? 14.634 -5.102 78.967 1.00 60.24 97 ALA A O 1
ATOM 704 N N . VAL A 1 99 ? 12.555 -4.259 79.317 1.00 55.25 98 VAL A N 1
ATOM 705 C CA . VAL A 1 99 ? 11.901 -5.557 79.481 1.00 54.78 98 VAL A CA 1
ATOM 706 C C . VAL A 1 99 ? 10.890 -5.887 78.370 1.00 57.04 98 VAL A C 1
ATOM 707 O O . VAL A 1 99 ? 10.269 -6.943 78.389 1.00 55.01 98 VAL A O 1
ATOM 711 N N . ALA A 1 100 ? 10.786 -5.001 77.367 1.00 54.34 99 ALA A N 1
ATOM 712 C CA . ALA A 1 100 ? 9.895 -5.163 76.215 1.00 53.23 99 ALA A CA 1
ATOM 713 C C . ALA A 1 100 ? 9.967 -6.548 75.567 1.00 54.09 99 ALA A C 1
ATOM 714 O O . ALA A 1 100 ? 8.939 -7.205 75.430 1.00 53.82 99 ALA A O 1
ATOM 716 N N . GLY A 1 101 ? 11.177 -6.998 75.259 1.00 49.62 100 GLY A N 1
ATOM 717 C CA . GLY A 1 101 ? 11.441 -8.282 74.617 1.00 48.82 100 GLY A CA 1
ATOM 718 C C . GLY A 1 101 ? 11.032 -9.477 75.433 1.00 52.19 100 GLY A C 1
ATOM 719 O O . GLY A 1 101 ? 10.596 -10.482 74.882 1.00 51.48 100 GLY A O 1
ATOM 720 N N . ARG A 1 102 ? 11.196 -9.372 76.759 1.00 49.57 101 ARG A N 1
ATOM 721 C CA . ARG A 1 102 ? 10.842 -10.397 77.740 1.00 48.39 101 ARG A CA 1
ATOM 722 C C . ARG A 1 102 ? 9.304 -10.572 77.760 1.00 54.50 101 ARG A C 1
ATOM 723 O O . ARG A 1 102 ? 8.791 -11.696 77.716 1.00 54.97 101 ARG A O 1
ATOM 731 N N . ILE A 1 103 ? 8.584 -9.443 77.779 1.00 52.42 102 ILE A N 1
ATOM 732 C CA . ILE A 1 103 ? 7.133 -9.392 77.854 1.00 52.84 102 ILE A CA 1
ATOM 733 C C . ILE A 1 103 ? 6.474 -9.638 76.506 1.00 58.07 102 ILE A C 1
ATOM 734 O O . ILE A 1 103 ? 5.709 -10.594 76.374 1.00 59.56 102 ILE A O 1
ATOM 739 N N . TYR A 1 104 ? 6.754 -8.764 75.530 1.00 53.77 103 TYR A N 1
ATOM 740 C CA . TYR A 1 104 ? 6.130 -8.780 74.213 1.00 55.23 103 TYR A CA 1
ATOM 741 C C . TYR A 1 104 ? 6.831 -9.636 73.131 1.00 61.41 103 TYR A C 1
ATOM 742 O O . TYR A 1 104 ? 6.205 -9.958 72.118 1.00 62.96 103 TYR A O 1
ATOM 751 N N . GLY A 1 105 ? 8.098 -9.975 73.339 1.00 57.71 104 GLY A N 1
ATOM 752 C CA . GLY A 1 105 ? 8.891 -10.741 72.386 1.00 58.82 104 GLY A CA 1
ATOM 753 C C . GLY A 1 105 ? 8.492 -12.184 72.151 1.00 66.77 104 GLY A C 1
ATOM 754 O O . GLY A 1 105 ? 7.590 -12.694 72.817 1.00 67.09 104 GLY A O 1
ATOM 755 N N . PRO A 1 106 ? 9.180 -12.877 71.203 1.00 66.45 105 PRO A N 1
ATOM 756 C CA . PRO A 1 106 ? 8.811 -14.266 70.887 1.00 67.46 105 PRO A CA 1
ATOM 757 C C . PRO A 1 106 ? 9.248 -15.330 71.892 1.00 70.47 105 PRO A C 1
ATOM 758 O O . PRO A 1 106 ? 8.766 -16.465 71.822 1.00 70.00 105 PRO A O 1
ATOM 762 N N . GLY A 1 107 ? 10.125 -14.964 72.822 1.00 66.56 106 GLY A N 1
ATOM 763 C CA . GLY A 1 107 ? 10.586 -15.898 73.840 1.00 65.76 106 GLY A CA 1
ATOM 764 C C . GLY A 1 107 ? 11.867 -16.613 73.473 1.00 68.84 106 GLY A C 1
ATOM 765 O O . GLY A 1 107 ? 12.236 -16.685 72.292 1.00 69.12 106 GLY A O 1
ATOM 766 N N . ALA A 1 108 ? 12.541 -17.154 74.503 1.00 63.77 107 ALA A N 1
ATOM 767 C CA . ALA A 1 108 ? 13.842 -17.813 74.409 1.00 62.81 107 ALA A CA 1
ATOM 768 C C . ALA A 1 108 ? 13.842 -19.167 73.717 1.00 67.47 107 ALA A C 1
ATOM 769 O O . ALA A 1 108 ? 14.914 -19.633 73.307 1.00 66.49 107 ALA A O 1
ATOM 771 N N . GLY A 1 109 ? 12.661 -19.784 73.609 1.00 65.47 108 GLY A N 1
ATOM 772 C CA . GLY A 1 109 ? 12.481 -21.100 73.006 1.00 66.80 108 GLY A CA 1
ATOM 773 C C . GLY A 1 109 ? 13.371 -22.150 73.645 1.00 70.43 108 GLY A C 1
ATOM 774 O O . GLY A 1 109 ? 13.500 -22.185 74.876 1.00 68.38 108 GLY A O 1
ATOM 775 N N . PRO A 1 110 ? 14.045 -23.001 72.839 1.00 68.12 109 PRO A N 1
ATOM 776 C CA . PRO A 1 110 ? 14.967 -23.975 73.433 1.00 66.65 109 PRO A CA 1
ATOM 777 C C . PRO A 1 110 ? 16.298 -23.267 73.624 1.00 67.95 109 PRO A C 1
ATOM 778 O O . PRO A 1 110 ? 17.176 -23.264 72.745 1.00 68.36 109 PRO A O 1
ATOM 782 N N . ALA A 1 111 ? 16.371 -22.534 74.734 1.00 61.60 110 ALA A N 1
ATOM 783 C CA . ALA A 1 111 ? 17.549 -21.749 75.065 1.00 59.36 110 ALA A CA 1
ATOM 784 C C . ALA A 1 111 ? 18.500 -22.608 75.842 1.00 59.12 110 ALA A C 1
ATOM 785 O O . ALA A 1 111 ? 18.050 -23.385 76.675 1.00 59.45 110 ALA A O 1
ATOM 787 N N . PRO A 1 112 ? 19.817 -22.518 75.594 1.00 53.05 111 PRO A N 1
ATOM 788 C CA . PRO A 1 112 ? 20.738 -23.347 76.368 1.00 51.36 111 PRO A CA 1
ATOM 789 C C . PRO A 1 112 ? 21.105 -22.712 77.707 1.00 52.79 111 PRO A C 1
ATOM 790 O O . PRO A 1 112 ? 21.135 -21.484 77.853 1.00 53.92 111 PRO A O 1
ATOM 794 N N . TRP A 1 113 ? 21.412 -23.560 78.677 1.00 45.80 112 TRP A N 1
ATOM 795 C CA . TRP A 1 113 ? 21.867 -23.128 79.993 1.00 44.10 112 TRP A CA 1
ATOM 796 C C . TRP A 1 113 ? 23.319 -23.589 80.243 1.00 49.82 112 TRP A C 1
ATOM 797 O O . TRP A 1 113 ? 23.858 -24.417 79.496 1.00 49.22 112 TRP A O 1
ATOM 808 N N . HIS A 1 114 ? 23.953 -23.006 81.261 1.00 46.51 113 HIS A N 1
ATOM 809 C CA . HIS A 1 114 ? 25.312 -23.288 81.657 1.00 46.69 113 HIS A CA 1
ATOM 810 C C . HIS A 1 114 ? 25.392 -23.210 83.177 1.00 53.57 113 HIS A C 1
ATOM 811 O O . HIS A 1 114 ? 24.446 -22.749 83.815 1.00 54.93 113 HIS A O 1
ATOM 818 N N . LEU A 1 115 ? 26.488 -23.686 83.764 1.00 49.95 114 LEU A N 1
ATOM 819 C CA . LEU A 1 115 ? 26.671 -23.611 85.204 1.00 50.65 114 LEU A CA 1
ATOM 820 C C . LEU A 1 115 ? 27.879 -22.731 85.472 1.00 57.04 114 LEU A C 1
ATOM 821 O O . LEU A 1 115 ? 28.927 -22.885 84.823 1.00 58.08 114 LEU A O 1
ATOM 826 N N . ALA A 1 116 ? 27.709 -21.775 86.395 1.00 52.78 115 ALA A N 1
ATOM 827 C CA . ALA A 1 116 ? 28.748 -20.813 86.746 1.00 52.47 115 ALA A CA 1
ATOM 828 C C . ALA A 1 116 ? 29.105 -20.913 88.229 1.00 57.19 115 ALA A C 1
ATOM 829 O O . ALA A 1 116 ? 28.222 -20.938 89.087 1.00 56.74 115 ALA A O 1
ATOM 831 N N . GLY A 1 117 ? 30.401 -21.026 88.495 1.00 54.86 116 GLY A N 1
ATOM 832 C CA . GLY A 1 117 ? 30.945 -21.136 89.840 1.00 56.88 116 GLY A CA 1
ATOM 833 C C . GLY A 1 117 ? 31.780 -19.934 90.189 1.00 63.54 116 GLY A C 1
ATOM 834 O O . GLY A 1 117 ? 32.734 -19.614 89.474 1.00 62.06 116 GLY A O 1
ATOM 843 N N . PRO A 1 119 ? 34.360 -17.312 92.389 1.00 77.14 118 PRO A N 1
ATOM 844 C CA . PRO A 1 119 ? 35.600 -17.467 93.182 1.00 80.89 118 PRO A CA 1
ATOM 845 C C . PRO A 1 119 ? 35.390 -17.519 94.714 1.00 94.19 118 PRO A C 1
ATOM 846 O O . PRO A 1 119 ? 34.338 -17.085 95.197 1.00 94.80 118 PRO A O 1
ATOM 850 N N . PRO A 1 120 ? 36.352 -18.078 95.495 1.00 97.27 119 PRO A N 1
ATOM 851 C CA . PRO A 1 120 ? 36.151 -18.211 96.957 1.00 101.48 119 PRO A CA 1
ATOM 852 C C . PRO A 1 120 ? 36.077 -16.913 97.745 1.00 112.72 119 PRO A C 1
ATOM 853 O O . PRO A 1 120 ? 35.374 -16.840 98.757 1.00 113.93 119 PRO A O 1
ATOM 857 N N . ASP A 1 121 ? 36.821 -15.904 97.288 1.00 114.08 120 ASP A N 1
ATOM 858 C CA . ASP A 1 121 ? 36.877 -14.574 97.894 1.00 118.83 120 ASP A CA 1
ATOM 859 C C . ASP A 1 121 ? 35.562 -13.781 97.776 1.00 123.70 120 ASP A C 1
ATOM 860 O O . ASP A 1 121 ? 35.272 -12.996 98.670 1.00 125.31 120 ASP A O 1
ATOM 865 N N . ALA A 1 122 ? 34.779 -14.000 96.688 1.00 119.49 121 ALA A N 1
ATOM 866 C CA . ALA A 1 122 ? 33.516 -13.314 96.393 1.00 119.61 121 ALA A CA 1
ATOM 867 C C . ALA A 1 122 ? 32.274 -14.009 97.004 1.00 126.74 121 ALA A C 1
ATOM 868 O O . ALA A 1 122 ? 31.808 -15.017 96.456 1.00 123.58 121 ALA A O 1
ATOM 870 N N . PRO A 1 123 ? 31.709 -13.484 98.122 1.00 128.93 122 PRO A N 1
ATOM 871 C CA . PRO A 1 123 ? 30.517 -14.127 98.699 1.00 129.42 122 PRO A CA 1
ATOM 872 C C . PRO A 1 123 ? 29.227 -13.783 97.944 1.00 133.36 122 PRO A C 1
ATOM 873 O O . PRO A 1 123 ? 28.440 -14.685 97.649 1.00 131.45 122 PRO A O 1
ATOM 877 N N . ASP A 1 124 ? 29.014 -12.491 97.612 1.00 131.14 123 ASP A N 1
ATOM 878 C CA . ASP A 1 124 ? 27.843 -12.064 96.857 1.00 129.31 123 ASP A CA 1
ATOM 879 C C . ASP A 1 124 ? 28.225 -11.944 95.373 1.00 130.05 123 ASP A C 1
ATOM 880 O O . ASP A 1 124 ? 28.055 -10.897 94.741 1.00 130.17 123 ASP A O 1
ATOM 885 N N . GLY A 1 125 ? 28.742 -13.046 94.839 1.00 123.24 124 GLY A N 1
ATOM 886 C CA . GLY A 1 125 ? 29.174 -13.166 93.452 1.00 119.83 124 GLY A CA 1
ATOM 887 C C . GLY A 1 125 ? 28.086 -12.865 92.438 1.00 118.66 124 GLY A C 1
ATOM 888 O O . GLY A 1 125 ? 28.364 -12.237 91.415 1.00 116.92 124 GLY A O 1
ATOM 889 N N . LEU A 1 126 ? 26.833 -13.279 92.728 1.00 112.39 125 LEU A N 1
ATOM 890 C CA . LEU A 1 126 ? 25.677 -13.049 91.858 1.00 109.37 125 LEU A CA 1
ATOM 891 C C . LEU A 1 126 ? 25.414 -11.564 91.548 1.00 112.66 125 LEU A C 1
ATOM 892 O O . LEU A 1 126 ? 24.889 -11.251 90.475 1.00 110.88 125 LEU A O 1
ATOM 897 N N . SER A 1 127 ? 25.791 -10.657 92.468 1.00 109.92 126 SER A N 1
ATOM 898 C CA . SER A 1 127 ? 25.649 -9.212 92.272 1.00 109.62 126 SER A CA 1
ATOM 899 C C . SER A 1 127 ? 26.671 -8.729 91.217 1.00 110.87 126 SER A C 1
ATOM 900 O O . SER A 1 127 ? 26.357 -7.826 90.443 1.00 110.78 126 SER A O 1
ATOM 903 N N . LEU A 1 128 ? 27.868 -9.374 91.161 1.00 104.88 127 LEU A N 1
ATOM 904 C CA . LEU A 1 128 ? 28.945 -9.099 90.193 1.00 103.13 127 LEU A CA 1
ATOM 905 C C . LEU A 1 128 ? 28.566 -9.551 88.767 1.00 99.25 127 LEU A C 1
ATOM 906 O O . LEU A 1 128 ? 29.310 -9.268 87.822 1.00 98.50 127 LEU A O 1
ATOM 911 N N . LEU A 1 129 ? 27.446 -10.295 88.614 1.00 90.37 128 LEU A N 1
ATOM 912 C CA . LEU A 1 129 ? 27.005 -10.769 87.301 1.00 86.12 128 LEU A CA 1
ATOM 913 C C . LEU A 1 129 ? 26.148 -9.735 86.602 1.00 86.65 128 LEU A C 1
ATOM 914 O O . LEU A 1 129 ? 25.145 -9.288 87.175 1.00 86.17 128 LEU A O 1
ATOM 919 N N . PRO A 1 130 ? 26.521 -9.378 85.346 1.00 81.07 129 PRO A N 1
ATOM 920 C CA . PRO A 1 130 ? 25.743 -8.381 84.587 1.00 80.03 129 PRO A CA 1
ATOM 921 C C . PRO A 1 130 ? 24.237 -8.630 84.488 1.00 80.16 129 PRO A C 1
ATOM 922 O O . PRO A 1 130 ? 23.773 -9.756 84.632 1.00 77.38 129 PRO A O 1
ATOM 926 N N . ASP A 1 131 ? 23.485 -7.555 84.223 1.00 77.83 130 ASP A N 1
ATOM 927 C CA . ASP A 1 131 ? 22.033 -7.518 84.035 1.00 77.15 130 ASP A CA 1
ATOM 928 C C . ASP A 1 131 ? 21.579 -8.353 82.826 1.00 78.62 130 ASP A C 1
ATOM 929 O O . ASP A 1 131 ? 20.416 -8.771 82.775 1.00 78.08 130 ASP A O 1
ATOM 934 N N . THR A 1 132 ? 22.508 -8.582 81.857 1.00 72.49 131 THR A N 1
ATOM 935 C CA . THR A 1 132 ? 22.340 -9.333 80.600 1.00 69.32 131 THR A CA 1
ATOM 936 C C . THR A 1 132 ? 22.268 -10.829 80.857 1.00 67.92 131 THR A C 1
ATOM 937 O O . THR A 1 132 ? 21.795 -11.584 79.996 1.00 68.30 131 THR A O 1
ATOM 941 N N . LEU A 1 133 ? 22.807 -11.258 82.019 1.00 59.38 132 LEU A N 1
ATOM 942 C CA . LEU A 1 133 ? 22.845 -12.646 82.468 1.00 55.35 132 LEU A CA 1
ATOM 943 C C . LEU A 1 133 ? 21.749 -12.891 83.486 1.00 54.33 132 LEU A C 1
ATOM 944 O O . LEU A 1 133 ? 21.529 -12.058 84.372 1.00 55.40 132 LEU A O 1
ATOM 949 N N . SER A 1 134 ? 21.082 -14.050 83.368 1.00 45.00 133 SER A N 1
ATOM 950 C CA . SER A 1 134 ? 20.067 -14.525 84.289 1.00 42.59 133 SER A CA 1
ATOM 951 C C . SER A 1 134 ? 20.727 -15.641 85.073 1.00 46.80 133 SER A C 1
ATOM 952 O O . SER A 1 134 ? 21.369 -16.515 84.477 1.00 45.21 133 SER A O 1
ATOM 955 N N . ALA A 1 135 ? 20.609 -15.601 86.417 1.00 44.44 134 ALA A N 1
ATOM 956 C CA . ALA A 1 135 ? 21.229 -16.601 87.274 1.00 43.55 134 ALA A CA 1
ATOM 957 C C . ALA A 1 135 ? 20.324 -17.105 88.355 1.00 51.89 134 ALA A C 1
ATOM 958 O O . ALA A 1 135 ? 19.761 -16.302 89.113 1.00 51.80 134 ALA A O 1
ATOM 960 N N . THR A 1 136 ? 20.226 -18.463 88.455 1.00 51.46 135 THR A N 1
ATOM 961 C CA . THR A 1 136 ? 19.468 -19.169 89.486 1.00 52.74 135 THR A CA 1
ATOM 962 C C . THR A 1 136 ? 20.438 -19.986 90.347 1.00 60.56 135 THR A C 1
ATOM 963 O O . THR A 1 136 ? 20.961 -21.009 89.878 1.00 60.81 135 THR A O 1
ATOM 967 N N . PRO A 1 137 ? 20.675 -19.576 91.619 1.00 58.89 136 PRO A N 1
ATOM 968 C CA . PRO A 1 137 ? 21.585 -20.362 92.479 1.00 59.21 136 PRO A CA 1
ATOM 969 C C . PRO A 1 137 ? 21.038 -21.750 92.762 1.00 61.28 136 PRO A C 1
ATOM 970 O O . PRO A 1 137 ? 19.823 -21.910 92.913 1.00 62.58 136 PRO A O 1
ATOM 974 N N . ILE A 1 138 ? 21.928 -22.750 92.771 1.00 55.22 137 ILE A N 1
ATOM 975 C CA . ILE A 1 138 ? 21.606 -24.152 93.063 1.00 54.61 137 ILE A CA 1
ATOM 976 C C . ILE A 1 138 ? 22.452 -24.626 94.264 1.00 63.66 137 ILE A C 1
ATOM 977 O O . ILE A 1 138 ? 22.164 -25.658 94.871 1.00 65.63 137 ILE A O 1
ATOM 982 N N . SER A 1 139 ? 23.475 -23.820 94.614 1.00 62.69 138 SER A N 1
ATOM 983 C CA . SER A 1 139 ? 24.396 -23.960 95.748 1.00 65.19 138 SER A CA 1
ATOM 984 C C . SER A 1 139 ? 24.870 -22.532 96.134 1.00 72.86 138 SER A C 1
ATOM 985 O O . SER A 1 139 ? 24.507 -21.572 95.452 1.00 70.93 138 SER A O 1
ATOM 988 N N . ARG A 1 140 ? 25.661 -22.390 97.218 1.00 74.17 139 ARG A N 1
ATOM 989 C CA . ARG A 1 140 ? 26.168 -21.086 97.690 1.00 75.09 139 ARG A CA 1
ATOM 990 C C . ARG A 1 140 ? 27.099 -20.391 96.684 1.00 75.45 139 ARG A C 1
ATOM 991 O O . ARG A 1 140 ? 27.140 -19.165 96.657 1.00 76.26 139 ARG A O 1
ATOM 993 N N . ARG A 1 141 ? 27.836 -21.163 95.874 1.00 68.40 140 ARG A N 1
ATOM 994 C CA . ARG A 1 141 ? 28.793 -20.618 94.915 1.00 66.20 140 ARG A CA 1
ATOM 995 C C . ARG A 1 141 ? 28.454 -20.920 93.461 1.00 66.15 140 ARG A C 1
ATOM 996 O O . ARG A 1 141 ? 29.041 -20.311 92.559 1.00 64.65 140 ARG A O 1
ATOM 1004 N N . PHE A 1 142 ? 27.503 -21.844 93.233 1.00 59.97 141 PHE A N 1
ATOM 1005 C CA . PHE A 1 142 ? 27.098 -22.243 91.887 1.00 55.37 141 PHE A CA 1
ATOM 1006 C C . PHE A 1 142 ? 25.679 -21.870 91.538 1.00 56.41 141 PHE A C 1
ATOM 1007 O O . PHE A 1 142 ? 24.769 -21.968 92.364 1.00 56.81 141 PHE A O 1
ATOM 1015 N N . ALA A 1 143 ? 25.503 -21.435 90.290 1.00 50.95 142 ALA A N 1
ATOM 1016 C CA . ALA A 1 143 ? 24.226 -21.022 89.743 1.00 50.76 142 ALA A CA 1
ATOM 1017 C C . ALA A 1 143 ? 24.072 -21.453 88.304 1.00 53.03 142 ALA A C 1
ATOM 1018 O O . ALA A 1 143 ? 25.062 -21.520 87.568 1.00 52.84 142 ALA A O 1
ATOM 1020 N N . LEU A 1 144 ? 22.817 -21.712 87.892 1.00 48.12 143 LEU A N 1
ATOM 1021 C CA . LEU A 1 144 ? 22.483 -22.007 86.505 1.00 45.67 143 LEU A CA 1
ATOM 1022 C C . LEU A 1 144 ? 22.354 -20.655 85.820 1.00 51.20 143 LEU A C 1
ATOM 1023 O O . LEU A 1 144 ? 21.711 -19.752 86.364 1.00 51.65 143 LEU A O 1
ATOM 1028 N N . ILE A 1 145 ? 23.033 -20.478 84.678 1.00 48.12 144 ILE A N 1
ATOM 1029 C CA . ILE A 1 145 ? 23.044 -19.205 83.960 1.00 47.47 144 ILE A CA 1
ATOM 1030 C C . ILE A 1 145 ? 22.452 -19.247 82.549 1.00 52.64 144 ILE A C 1
ATOM 1031 O O . ILE A 1 145 ? 22.408 -20.284 81.893 1.00 49.57 144 ILE A O 1
ATOM 1036 N N . CYS A 1 146 ? 21.973 -18.084 82.108 1.00 54.78 145 CYS A N 1
ATOM 1037 C CA . CYS A 1 146 ? 21.423 -17.835 80.783 1.00 56.39 145 CYS A CA 1
ATOM 1038 C C . CYS A 1 146 ? 21.895 -16.498 80.291 1.00 58.30 145 CYS A C 1
ATOM 1039 O O . CYS A 1 146 ? 21.989 -15.553 81.077 1.00 57.83 145 CYS A O 1
ATOM 1042 N N . GLY A 1 147 ? 22.158 -16.409 78.995 1.00 54.59 146 GLY A N 1
ATOM 1043 C CA . GLY A 1 147 ? 22.555 -15.149 78.380 1.00 55.07 146 GLY A CA 1
ATOM 1044 C C . GLY A 1 147 ? 23.921 -15.164 77.743 1.00 58.22 146 GLY A C 1
ATOM 1045 O O . GLY A 1 147 ? 24.521 -16.239 77.582 1.00 57.42 146 GLY A O 1
ATOM 1046 N N . PRO A 1 148 ? 24.433 -13.971 77.354 1.00 54.06 147 PRO A N 1
ATOM 1047 C CA . PRO A 1 148 ? 25.744 -13.923 76.676 1.00 54.23 147 PRO A CA 1
ATOM 1048 C C . PRO A 1 148 ? 26.905 -14.413 77.539 1.00 57.31 147 PRO A C 1
ATOM 1049 O O . PRO A 1 148 ? 27.194 -13.838 78.594 1.00 58.44 147 PRO A O 1
ATOM 1053 N N . LEU A 1 149 ? 27.542 -15.518 77.107 1.00 50.73 148 LEU A N 1
ATOM 1054 C CA . LEU A 1 149 ? 28.651 -16.108 77.854 1.00 49.36 148 LEU A CA 1
ATOM 1055 C C . LEU A 1 149 ? 29.881 -15.223 77.884 1.00 58.77 148 LEU A C 1
ATOM 1056 O O . LEU A 1 149 ? 30.734 -15.410 78.743 1.00 60.23 148 LEU A O 1
ATOM 106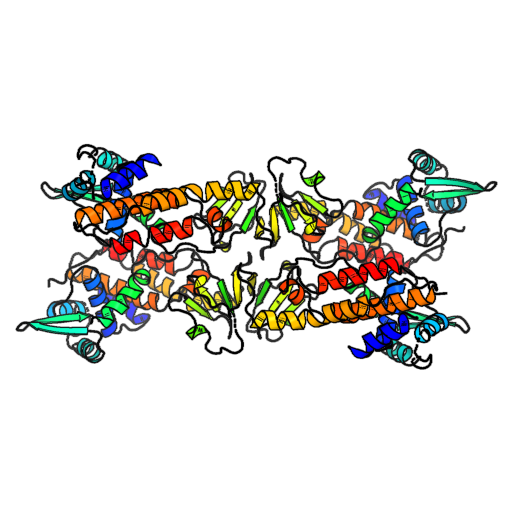1 N N . GLU A 1 150 ? 29.958 -14.246 76.977 1.00 59.69 149 GLU A N 1
ATOM 1062 C CA . GLU A 1 150 ? 31.053 -13.282 76.945 1.00 63.10 149 GLU A CA 1
ATOM 1063 C C . GLU A 1 150 ? 30.990 -12.370 78.192 1.00 68.87 149 GLU A C 1
ATOM 1064 O O . GLU A 1 150 ? 32.011 -11.819 78.606 1.00 71.16 149 GLU A O 1
ATOM 1070 N N . ASP A 1 151 ? 29.791 -12.252 78.794 1.00 63.82 150 ASP A N 1
ATOM 1071 C CA . ASP A 1 151 ? 29.529 -11.451 79.989 1.00 63.52 150 ASP A CA 1
ATOM 1072 C C . ASP A 1 151 ? 29.803 -12.210 81.276 1.00 62.95 150 ASP A C 1
ATOM 1073 O O . ASP A 1 151 ? 29.689 -11.619 82.355 1.00 64.14 150 ASP A O 1
ATOM 1078 N N . VAL A 1 152 ? 30.165 -13.506 81.171 1.00 54.46 151 VAL A N 1
ATOM 1079 C CA . VAL A 1 152 ? 30.524 -14.320 82.334 1.00 52.41 151 VAL A CA 1
ATOM 1080 C C . VAL A 1 152 ? 31.992 -13.988 82.656 1.00 60.05 151 VAL A C 1
ATOM 1081 O O . VAL A 1 152 ? 32.860 -14.195 81.796 1.00 60.83 151 VAL A O 1
ATOM 1085 N N . PRO A 1 153 ? 32.286 -13.413 83.851 1.00 58.33 152 PRO A N 1
ATOM 1086 C CA . PRO A 1 153 ? 33.682 -13.027 84.155 1.00 60.06 152 PRO A CA 1
ATOM 1087 C C . PRO A 1 153 ? 34.671 -14.192 84.115 1.00 65.15 152 PRO A C 1
ATOM 1088 O O . PRO A 1 153 ? 34.310 -15.340 84.400 1.00 62.97 152 PRO A O 1
ATOM 1092 N N . GLU A 1 154 ? 35.918 -13.892 83.710 1.00 64.35 153 GLU A N 1
ATOM 1093 C CA . GLU A 1 154 ? 37.006 -14.869 83.545 1.00 64.35 153 GLU A CA 1
ATOM 1094 C C . GLU A 1 154 ? 37.431 -15.573 84.824 1.00 66.29 153 GLU A C 1
ATOM 1095 O O . GLU A 1 154 ? 38.136 -16.565 84.753 1.00 64.26 153 GLU A O 1
ATOM 1101 N N . ASP A 1 155 ? 37.041 -15.050 85.986 1.00 65.16 154 ASP A N 1
ATOM 1102 C CA . ASP A 1 155 ? 37.395 -15.641 87.272 1.00 65.84 154 ASP A CA 1
ATOM 1103 C C . ASP A 1 155 ? 36.284 -16.571 87.808 1.00 69.87 154 ASP A C 1
ATOM 1104 O O . ASP A 1 155 ? 36.345 -17.035 88.952 1.00 70.37 154 ASP A O 1
ATOM 1109 N N . TRP A 1 156 ? 35.305 -16.885 86.950 1.00 64.93 155 TRP A N 1
ATOM 1110 C CA . TRP A 1 156 ? 34.222 -17.805 87.264 1.00 63.27 155 TRP A CA 1
ATOM 1111 C C . TRP A 1 156 ? 34.451 -19.112 86.514 1.00 63.75 155 TRP A C 1
ATOM 1112 O O . TRP A 1 156 ? 34.972 -19.089 85.388 1.00 63.96 155 TRP A O 1
ATOM 1123 N N . LEU A 1 157 ? 34.045 -20.251 87.117 1.00 56.59 156 LEU A N 1
ATOM 1124 C CA . LEU A 1 157 ? 34.183 -21.539 86.452 1.00 53.52 156 LEU A CA 1
ATOM 1125 C C . LEU A 1 157 ? 32.951 -21.795 85.603 1.00 56.74 156 LEU A C 1
ATOM 1126 O O . LEU A 1 157 ? 31.855 -22.008 86.132 1.00 58.06 156 LEU A O 1
ATOM 1131 N N . LEU A 1 158 ? 33.136 -21.749 84.277 1.00 50.58 157 LEU A N 1
ATOM 1132 C CA . LEU A 1 158 ? 32.039 -21.958 83.340 1.00 48.13 157 LEU A CA 1
ATOM 1133 C C . LEU A 1 158 ? 32.048 -23.369 82.834 1.00 49.48 157 LEU A C 1
ATOM 1134 O O . LEU A 1 158 ? 33.039 -23.842 82.265 1.00 48.32 157 LEU A O 1
ATOM 1139 N N . THR A 1 159 ? 30.935 -24.053 83.087 1.00 46.57 158 THR A N 1
ATOM 1140 C CA . THR A 1 159 ? 30.755 -25.479 82.784 1.00 45.85 158 THR A CA 1
ATOM 1141 C C . THR A 1 159 ? 29.414 -25.720 82.041 1.00 51.00 158 THR A C 1
ATOM 1142 O O . THR A 1 159 ? 28.443 -24.977 82.267 1.00 52.88 158 THR A O 1
ATOM 1146 N N . ALA A 1 160 ? 29.401 -26.656 81.071 1.00 45.20 159 ALA A N 1
ATOM 1147 C CA . ALA A 1 160 ? 28.245 -26.929 80.205 1.00 44.86 159 ALA A CA 1
ATOM 1148 C C . ALA A 1 160 ? 27.448 -28.204 80.540 1.00 49.07 159 ALA A C 1
ATOM 1149 O O . ALA A 1 160 ? 28.011 -29.133 81.107 1.00 49.31 159 ALA A O 1
ATOM 1151 N N . PRO A 1 161 ? 26.168 -28.321 80.104 1.00 45.48 160 PRO A N 1
ATOM 1152 C CA . PRO A 1 161 ? 25.403 -29.541 80.404 1.00 45.40 160 PRO A CA 1
ATOM 1153 C C . PRO A 1 161 ? 25.926 -30.813 79.779 1.00 52.07 160 PRO A C 1
ATOM 1154 O O . PRO A 1 161 ? 26.421 -30.795 78.663 1.00 51.62 160 PRO A O 1
ATOM 1158 N N . SER A 1 162 ? 25.755 -31.934 80.487 1.00 53.42 161 SER A N 1
ATOM 1159 C CA . SER A 1 162 ? 26.104 -33.261 79.978 1.00 54.99 161 SER A CA 1
ATOM 1160 C C . SER A 1 162 ? 24.835 -33.857 79.341 1.00 64.00 161 SER A C 1
ATOM 1161 O O . SER A 1 162 ? 23.744 -33.304 79.516 1.00 64.67 161 SER A O 1
ATOM 1164 N N . GLY A 1 163 ? 24.978 -34.973 78.629 1.00 64.14 162 GLY A N 1
ATOM 1165 C CA . GLY A 1 163 ? 23.853 -35.661 77.994 1.00 67.44 162 GLY A CA 1
ATOM 1166 C C . GLY A 1 163 ? 22.768 -36.104 78.969 1.00 76.85 162 GLY A C 1
ATOM 1167 O O . GLY A 1 163 ? 21.600 -36.275 78.590 1.00 78.67 162 GLY A O 1
ATOM 1168 N N . ARG A 1 164 ? 23.166 -36.279 80.246 1.00 74.66 163 ARG A N 1
ATOM 1169 C CA . ARG A 1 164 ? 22.355 -36.665 81.393 1.00 76.40 163 ARG A CA 1
ATOM 1170 C C . ARG A 1 164 ? 21.298 -35.562 81.655 1.00 83.73 163 ARG A C 1
ATOM 1171 O O . ARG A 1 164 ? 21.521 -34.376 81.316 1.00 83.07 163 ARG A O 1
ATOM 1179 N N . GLY A 1 165 ? 20.167 -35.959 82.259 1.00 81.45 164 GLY A N 1
ATOM 1180 C CA . GLY A 1 165 ? 19.106 -35.033 82.650 1.00 80.67 164 GLY A CA 1
ATOM 1181 C C . GLY A 1 165 ? 19.516 -34.202 83.860 1.00 81.19 164 GLY A C 1
ATOM 1182 O O . GLY A 1 165 ? 20.711 -33.994 84.105 1.00 79.88 164 GLY A O 1
ATOM 1183 N N . LEU A 1 166 ? 18.547 -33.678 84.614 1.00 75.13 165 LEU A N 1
ATOM 1184 C CA . LEU A 1 166 ? 18.896 -32.935 85.826 1.00 71.99 165 LEU A CA 1
ATOM 1185 C C . LEU A 1 166 ? 18.592 -33.818 87.033 1.00 72.13 165 LEU A C 1
ATOM 1186 O O . LEU A 1 166 ? 17.562 -34.499 87.006 1.00 73.47 165 LEU A O 1
ATOM 1191 N N . PRO A 1 167 ? 19.428 -33.841 88.102 1.00 64.67 166 PRO A N 1
ATOM 1192 C CA . PRO A 1 167 ? 19.046 -34.623 89.287 1.00 66.98 166 PRO A CA 1
ATOM 1193 C C . PRO A 1 167 ? 17.782 -33.999 89.894 1.00 74.42 166 PRO A C 1
ATOM 1194 O O . PRO A 1 167 ? 17.523 -32.795 89.686 1.00 72.91 166 PRO A O 1
ATOM 1198 N N . VAL A 1 168 ? 16.980 -34.810 90.616 1.00 72.49 167 VAL A N 1
ATOM 1199 C CA . VAL A 1 168 ? 15.725 -34.336 91.210 1.00 72.77 167 VAL A CA 1
ATOM 1200 C C . VAL A 1 168 ? 15.883 -33.031 91.990 1.00 73.62 167 VAL A C 1
ATOM 1201 O O . VAL A 1 168 ? 15.058 -32.137 91.812 1.00 74.05 167 VAL A O 1
ATOM 1205 N N . TRP A 1 169 ? 16.957 -32.902 92.796 1.00 67.73 168 TRP A N 1
ATOM 1206 C CA . TRP A 1 169 ? 17.209 -31.707 93.588 1.00 67.37 168 TRP A CA 1
ATOM 1207 C C . TRP A 1 169 ? 17.348 -30.434 92.769 1.00 69.28 168 TRP A C 1
ATOM 1208 O O . TRP A 1 169 ? 16.908 -29.369 93.235 1.00 69.34 168 TRP A O 1
ATOM 1219 N N . VAL A 1 170 ? 17.892 -30.554 91.528 1.00 62.93 169 VAL A N 1
ATOM 1220 C CA . VAL A 1 170 ? 18.018 -29.430 90.595 1.00 60.57 169 VAL A CA 1
ATOM 1221 C C . VAL A 1 170 ? 16.631 -29.144 89.990 1.00 65.16 169 VAL A C 1
ATOM 1222 O O . VAL A 1 170 ? 16.198 -27.982 90.034 1.00 64.28 169 VAL A O 1
ATOM 1226 N N . GLN A 1 171 ? 15.930 -30.188 89.444 1.00 62.48 170 GLN A N 1
ATOM 1227 C CA . GLN A 1 171 ? 14.571 -30.045 88.876 1.00 63.32 170 GLN A CA 1
ATOM 1228 C C . GLN A 1 171 ? 13.600 -29.378 89.842 1.00 70.81 170 GLN A C 1
ATOM 1229 O O . GLN A 1 171 ? 12.771 -28.587 89.397 1.00 70.90 170 GLN A O 1
ATOM 1235 N N . ASP A 1 172 ? 13.753 -29.632 91.166 1.00 69.48 171 ASP A N 1
ATOM 1236 C CA . ASP A 1 172 ? 12.929 -29.012 92.204 1.00 71.29 171 ASP A CA 1
ATOM 1237 C C . ASP A 1 172 ? 13.151 -27.488 92.270 1.00 73.46 171 ASP A C 1
ATOM 1238 O O . ASP A 1 172 ? 12.170 -26.739 92.335 1.00 75.52 171 ASP A O 1
ATOM 1243 N N . VAL A 1 173 ? 14.426 -27.034 92.171 1.00 65.35 172 VAL A N 1
ATOM 1244 C CA . VAL A 1 173 ? 14.784 -25.608 92.173 1.00 62.10 172 VAL A CA 1
ATOM 1245 C C . VAL A 1 173 ? 14.174 -24.935 90.945 1.00 62.07 172 VAL A C 1
ATOM 1246 O O . VAL A 1 173 ? 13.448 -23.952 91.107 1.00 60.71 172 VAL A O 1
ATOM 1250 N N . VAL A 1 174 ? 14.448 -25.500 89.722 1.00 57.75 173 VAL A N 1
ATOM 1251 C CA . VAL A 1 174 ? 14.013 -24.943 88.419 1.00 56.18 173 VAL A CA 1
ATOM 1252 C C . VAL A 1 174 ? 12.527 -24.901 88.187 1.00 62.30 173 VAL A C 1
ATOM 1253 O O . VAL A 1 174 ? 12.033 -23.990 87.520 1.00 59.28 173 VAL A O 1
ATOM 1257 N N . VAL A 1 175 ? 11.809 -25.858 88.769 1.00 63.43 174 VAL A N 1
ATOM 1258 C CA . VAL A 1 175 ? 10.348 -25.881 88.689 1.00 65.69 174 VAL A CA 1
ATOM 1259 C C . VAL A 1 175 ? 9.782 -24.666 89.443 1.00 71.18 174 VAL A C 1
ATOM 1260 O O . VAL A 1 175 ? 8.864 -24.017 88.947 1.00 71.55 174 VAL A O 1
ATOM 1264 N N . GLU A 1 176 ? 10.381 -24.336 90.606 1.00 68.47 175 GLU A N 1
ATOM 1265 C CA . GLU A 1 176 ? 9.997 -23.208 91.460 1.00 68.58 175 GLU A CA 1
ATOM 1266 C C . GLU A 1 176 ? 10.385 -21.859 90.829 1.00 68.23 175 GLU A C 1
ATOM 1267 O O . GLU A 1 176 ? 9.485 -21.077 90.516 1.00 67.40 175 GLU A O 1
ATOM 1273 N N . ALA A 1 177 ? 11.694 -21.606 90.588 1.00 61.79 176 ALA A N 1
ATOM 1274 C CA . ALA A 1 177 ? 12.206 -20.358 89.989 1.00 58.81 176 ALA A CA 1
ATOM 1275 C C . ALA A 1 177 ? 11.731 -20.070 88.559 1.00 60.60 176 ALA A C 1
ATOM 1276 O O . ALA A 1 177 ? 11.635 -18.897 88.182 1.00 60.94 176 ALA A O 1
ATOM 1278 N N . GLY A 1 178 ? 11.453 -21.129 87.791 1.00 55.06 177 GLY A N 1
ATOM 1279 C CA . GLY A 1 178 ? 10.956 -21.067 86.417 1.00 53.06 177 GLY A CA 1
ATOM 1280 C C . GLY A 1 178 ? 9.440 -21.123 86.299 1.00 58.18 177 GLY A C 1
ATOM 1281 O O . GLY A 1 178 ? 8.920 -21.375 85.207 1.00 56.26 177 GLY A O 1
ATOM 1282 N N . CYS A 1 179 ? 8.722 -20.902 87.443 1.00 58.61 178 CYS A N 1
ATOM 1283 C CA . CYS A 1 179 ? 7.252 -20.798 87.626 1.00 61.42 178 CYS A CA 1
ATOM 1284 C C . CYS A 1 179 ? 6.372 -21.739 86.803 1.00 66.18 178 CYS A C 1
ATOM 1285 O O . CYS A 1 179 ? 5.306 -21.331 86.325 1.00 65.24 178 CYS A O 1
ATOM 1288 N N . GLU A 1 180 ? 6.810 -22.999 86.672 1.00 64.15 179 GLU A N 1
ATOM 1289 C CA . GLU A 1 180 ? 6.132 -24.069 85.942 1.00 65.29 179 GLU A CA 1
ATOM 1290 C C . GLU A 1 180 ? 4.672 -24.240 86.415 1.00 72.00 179 GLU A C 1
ATOM 1291 O O . GLU A 1 180 ? 3.774 -24.299 85.564 1.00 71.76 179 GLU A O 1
ATOM 1297 N N . ALA A 1 181 ? 4.432 -24.260 87.756 1.00 70.33 180 ALA A N 1
ATOM 1298 C CA . ALA A 1 181 ? 3.073 -24.372 88.316 1.00 73.22 180 ALA A CA 1
ATOM 1299 C C . ALA A 1 181 ? 2.223 -23.109 88.017 1.00 76.82 180 ALA A C 1
ATOM 1300 O O . ALA A 1 181 ? 1.024 -23.205 87.736 1.00 78.58 180 ALA A O 1
ATOM 1302 N N . GLU A 1 182 ? 2.870 -21.937 88.059 1.00 69.95 181 GLU A N 1
ATOM 1303 C CA . GLU A 1 182 ? 2.249 -20.640 87.867 1.00 68.61 181 GLU A CA 1
ATOM 1304 C C . GLU A 1 182 ? 1.839 -20.309 86.432 1.00 73.20 181 GLU A C 1
ATOM 1305 O O . GLU A 1 182 ? 0.783 -19.682 86.249 1.00 75.62 181 GLU A O 1
ATOM 1311 N N . PHE A 1 183 ? 2.666 -20.690 85.421 1.00 66.57 182 PHE A N 1
ATOM 1312 C CA . PHE A 1 183 ? 2.358 -20.467 83.997 1.00 64.94 182 PHE A CA 1
ATOM 1313 C C . PHE A 1 183 ? 1.191 -21.369 83.588 1.00 72.45 182 PHE A C 1
ATOM 1314 O O . PHE A 1 183 ? 0.343 -20.950 82.795 1.00 73.30 182 PHE A O 1
ATOM 1322 N N . LYS A 1 184 ? 1.159 -22.609 84.140 1.00 70.25 183 LYS A N 1
ATOM 1323 C CA . LYS A 1 184 ? 0.114 -23.609 83.932 1.00 73.12 183 LYS A CA 1
ATOM 1324 C C . LYS A 1 184 ? -1.204 -23.059 84.466 1.00 76.91 183 LYS A C 1
ATOM 1325 O O . LYS A 1 184 ? -2.213 -23.098 83.759 1.00 78.16 183 LYS A O 1
ATOM 1331 N N . ALA A 1 185 ? -1.173 -22.519 85.706 1.00 71.43 184 ALA A N 1
ATOM 1332 C CA . ALA A 1 185 ? -2.316 -21.956 86.420 1.00 72.20 184 ALA A CA 1
ATOM 1333 C C . ALA A 1 185 ? -2.906 -20.720 85.730 1.00 74.16 184 ALA A C 1
ATOM 1334 O O . ALA A 1 185 ? -4.137 -20.567 85.709 1.00 76.24 184 ALA A O 1
ATOM 1336 N N . LEU A 1 186 ? -2.034 -19.847 85.169 1.00 66.50 185 LEU A N 1
ATOM 1337 C CA . LEU A 1 186 ? -2.437 -18.639 84.432 1.00 64.98 185 LEU A CA 1
ATOM 1338 C C . LEU A 1 186 ? -3.087 -18.999 83.082 1.00 68.77 185 LEU A C 1
ATOM 1339 O O . LEU A 1 186 ? -4.112 -18.413 82.741 1.00 68.03 185 LEU A O 1
ATOM 1344 N N . GLU A 1 187 ? -2.487 -19.961 82.334 1.00 65.49 186 GLU A N 1
ATOM 1345 C CA . GLU A 1 187 ? -3.006 -20.489 81.064 1.00 65.93 186 GLU A CA 1
ATOM 1346 C C . GLU A 1 187 ? -4.403 -21.091 81.278 1.00 74.04 186 GLU A C 1
ATOM 1347 O O . GLU A 1 187 ? -5.316 -20.809 80.492 1.00 74.70 186 GLU A O 1
ATOM 1353 N N . ARG A 1 188 ? -4.561 -21.888 82.359 1.00 73.72 187 ARG A N 1
ATOM 1354 C CA . ARG A 1 188 ? -5.826 -22.515 82.751 1.00 79.04 187 ARG A CA 1
ATOM 1355 C C . ARG A 1 188 ? -6.895 -21.439 83.066 1.00 84.63 187 ARG A C 1
ATOM 1356 O O . ARG A 1 188 ? -8.048 -21.567 82.611 1.00 87.64 187 ARG A O 1
ATOM 1364 N N . THR A 1 189 ? -6.499 -20.355 83.783 1.00 77.55 188 THR A N 1
ATOM 1365 C CA . THR A 1 189 ? -7.403 -19.233 84.031 1.00 77.09 188 THR A CA 1
ATOM 1366 C C . THR A 1 189 ? -7.707 -18.540 82.687 1.00 79.57 188 THR A C 1
ATOM 1367 O O . THR A 1 189 ? -8.873 -18.354 82.368 1.00 80.36 188 THR A O 1
ATOM 1371 N N . LEU A 1 190 ? -6.670 -18.273 81.864 1.00 74.44 189 LEU A N 1
ATOM 1372 C CA . LEU A 1 190 ? -6.807 -17.647 80.545 1.00 73.50 189 LEU A CA 1
ATOM 1373 C C . LEU A 1 190 ? -7.655 -18.423 79.542 1.00 84.16 189 LEU A C 1
ATOM 1374 O O . LEU A 1 190 ? -8.265 -17.807 78.668 1.00 84.97 189 LEU A O 1
ATOM 1379 N N . ALA A 1 191 ? -7.722 -19.754 79.679 1.00 84.85 190 ALA A N 1
ATOM 1380 C CA . ALA A 1 191 ? -8.542 -20.607 78.824 1.00 89.40 190 ALA A CA 1
ATOM 1381 C C . ALA A 1 191 ? -10.040 -20.227 78.854 1.00 98.69 190 ALA A C 1
ATOM 1382 O O . ALA A 1 191 ? -10.746 -20.525 77.887 1.00 100.40 190 ALA A O 1
ATOM 1384 N N . GLN A 1 192 ? -10.517 -19.584 79.959 1.00 97.70 191 GLN A N 1
ATOM 1385 C CA . GLN A 1 192 ? -11.915 -19.147 80.121 1.00 101.24 191 GLN A CA 1
ATOM 1386 C C . GLN A 1 192 ? -12.379 -18.145 79.022 1.00 103.85 191 GLN A C 1
ATOM 1387 O O . GLN A 1 192 ? -13.543 -18.197 78.644 1.00 107.00 191 GLN A O 1
ATOM 1393 N N . ILE A 1 193 ? -11.476 -17.238 78.543 1.00 94.91 192 ILE A N 1
ATOM 1394 C CA . ILE A 1 193 ? -11.747 -16.216 77.526 1.00 93.02 192 ILE A CA 1
ATOM 1395 C C . ILE A 1 193 ? -12.053 -16.894 76.206 1.00 100.58 192 ILE A C 1
ATOM 1396 O O . ILE A 1 193 ? -11.179 -17.530 75.609 1.00 100.47 192 ILE A O 1
ATOM 1401 N N . ASP A 1 194 ? -13.310 -16.783 75.775 1.00 100.69 193 ASP A N 1
ATOM 1402 C CA . ASP A 1 194 ? -13.805 -17.415 74.556 1.00 104.03 193 ASP A CA 1
ATOM 1403 C C . ASP A 1 194 ? -14.014 -16.445 73.399 1.00 108.56 193 ASP A C 1
ATOM 1404 O O . ASP A 1 194 ? -13.507 -16.724 72.304 1.00 108.53 193 ASP A O 1
ATOM 1409 N N . LYS A 1 195 ? -14.748 -15.308 73.638 1.00 104.48 194 LYS A N 1
ATOM 1410 C CA . LYS A 1 195 ? -15.060 -14.289 72.626 1.00 103.73 194 LYS A CA 1
ATOM 1411 C C . LYS A 1 195 ? -14.519 -12.909 72.938 1.00 104.70 194 LYS A C 1
ATOM 1412 O O . LYS A 1 195 ? -14.468 -12.500 74.101 1.00 102.33 194 LYS A O 1
ATOM 1414 N N . VAL A 1 196 ? -14.147 -12.183 71.870 1.00 101.68 195 VAL A N 1
ATOM 1415 C CA . VAL A 1 196 ? -13.629 -10.814 71.911 1.00 98.73 195 VAL A CA 1
ATOM 1416 C C . VAL A 1 196 ? -14.826 -9.876 72.167 1.00 102.86 195 VAL A C 1
ATOM 1417 O O . VAL A 1 196 ? -15.831 -9.968 71.452 1.00 104.70 195 VAL A O 1
ATOM 1421 N N . PRO A 1 197 ? -14.761 -8.985 73.184 1.00 97.68 196 PRO A N 1
ATOM 1422 C CA . PRO A 1 197 ? -15.893 -8.072 73.407 1.00 98.11 196 PRO A CA 1
ATOM 1423 C C . PRO A 1 197 ? -16.019 -6.998 72.329 1.00 100.54 196 PRO A C 1
ATOM 1424 O O . PRO A 1 197 ? -15.039 -6.654 71.669 1.00 97.22 196 PRO A O 1
ATOM 1428 N N . ASP A 1 198 ? -17.253 -6.513 72.130 1.00 99.97 197 ASP A N 1
ATOM 1429 C CA . ASP A 1 198 ? -17.619 -5.509 71.122 1.00 100.18 197 ASP A CA 1
ATOM 1430 C C . ASP A 1 198 ? -17.038 -4.116 71.418 1.00 99.58 197 ASP A C 1
ATOM 1431 O O . ASP A 1 198 ? -16.412 -3.530 70.533 1.00 99.07 197 ASP A O 1
ATOM 1436 N N . THR A 1 199 ? -17.231 -3.608 72.661 1.00 91.89 198 THR A N 1
ATOM 1437 C CA . THR A 1 199 ? -16.765 -2.303 73.143 1.00 87.51 198 THR A CA 1
ATOM 1438 C C . THR A 1 199 ? -15.254 -2.162 73.032 1.00 86.12 198 THR A C 1
ATOM 1439 O O . THR A 1 199 ? -14.517 -3.132 73.267 1.00 85.33 198 THR A O 1
ATOM 1443 N N . ARG A 1 200 ? -14.801 -0.927 72.684 1.00 78.59 199 ARG A N 1
ATOM 1444 C CA . ARG A 1 200 ? -13.393 -0.531 72.608 1.00 74.29 199 ARG A CA 1
ATOM 1445 C C . ARG A 1 200 ? -12.835 -0.521 74.027 1.00 71.25 199 ARG A C 1
ATOM 1446 O O . ARG A 1 200 ? -11.702 -0.962 74.227 1.00 70.23 199 ARG A O 1
ATOM 1454 N N . LEU A 1 201 ? -13.647 -0.056 75.017 1.00 63.88 200 LEU A N 1
ATOM 1455 C CA . LEU A 1 201 ? -13.282 -0.038 76.433 1.00 61.52 200 LEU A CA 1
ATOM 1456 C C . LEU A 1 201 ? -13.095 -1.472 76.987 1.00 68.20 200 LEU A C 1
ATOM 1457 O O . LEU A 1 201 ? -12.079 -1.731 77.638 1.00 66.64 200 LEU A O 1
ATOM 1462 N N . GLU A 1 202 ? -14.046 -2.394 76.707 1.00 67.36 201 GLU A N 1
ATOM 1463 C CA . GLU A 1 202 ? -13.962 -3.778 77.154 1.00 69.27 201 GLU A CA 1
ATOM 1464 C C . GLU A 1 202 ? -12.694 -4.421 76.585 1.00 73.47 201 GLU A C 1
ATOM 1465 O O . GLU A 1 202 ? -11.922 -5.032 77.347 1.00 74.15 201 GLU A O 1
ATOM 1471 N N . ARG A 1 203 ? -12.455 -4.236 75.258 1.00 67.78 202 ARG A N 1
ATOM 1472 C CA . ARG A 1 203 ? -11.263 -4.741 74.570 1.00 66.18 202 ARG A CA 1
ATOM 1473 C C . ARG A 1 203 ? -9.986 -4.219 75.244 1.00 67.01 202 ARG A C 1
ATOM 1474 O O . ARG A 1 203 ? -9.065 -4.995 75.492 1.00 64.86 202 ARG A O 1
ATOM 1482 N N . PHE A 1 204 ? -9.971 -2.919 75.594 1.00 63.33 203 PHE A N 1
ATOM 1483 C CA . PHE A 1 204 ? -8.858 -2.257 76.268 1.00 61.03 203 PHE A CA 1
ATOM 1484 C C . PHE A 1 204 ? -8.621 -2.850 77.674 1.00 62.98 203 PHE A C 1
ATOM 1485 O O . PHE A 1 204 ? -7.487 -3.245 77.967 1.00 60.62 203 PHE A O 1
ATOM 1493 N N . THR A 1 205 ? -9.687 -2.909 78.531 1.00 58.65 204 THR A N 1
ATOM 1494 C CA . THR A 1 205 ? -9.630 -3.442 79.899 1.00 57.51 204 THR A CA 1
ATOM 1495 C C . THR A 1 205 ? -9.179 -4.904 79.922 1.00 61.56 204 THR A C 1
ATOM 1496 O O . THR A 1 205 ? -8.406 -5.292 80.805 1.00 60.77 204 THR A O 1
ATOM 1500 N N . LEU A 1 206 ? -9.647 -5.705 78.955 1.00 59.32 205 LEU A N 1
ATOM 1501 C CA . LEU A 1 206 ? -9.274 -7.123 78.876 1.00 60.63 205 LEU A CA 1
ATOM 1502 C C . LEU A 1 206 ? -7.799 -7.275 78.512 1.00 65.47 205 LEU A C 1
ATOM 1503 O O . LEU A 1 206 ? -7.098 -8.058 79.155 1.00 65.02 205 LEU A O 1
ATOM 1508 N N . ARG A 1 207 ? -7.321 -6.480 77.525 1.00 61.32 206 ARG A N 1
ATOM 1509 C CA . ARG A 1 207 ? -5.934 -6.481 77.085 1.00 59.58 206 ARG A CA 1
ATOM 1510 C C . ARG A 1 207 ? -5.002 -6.138 78.242 1.00 63.17 206 ARG A C 1
ATOM 1511 O O . ARG A 1 207 ? -4.054 -6.897 78.470 1.00 62.82 206 ARG A O 1
ATOM 1519 N N . VAL A 1 208 ? -5.284 -5.022 78.984 1.00 57.71 207 VAL A N 1
ATOM 1520 C CA . VAL A 1 208 ? -4.489 -4.604 80.148 1.00 55.14 207 VAL A CA 1
ATOM 1521 C C . VAL A 1 208 ? -4.471 -5.708 81.223 1.00 57.86 207 VAL A 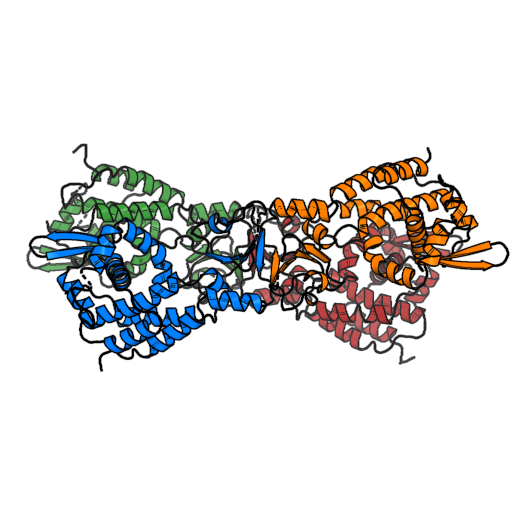C 1
ATOM 1522 O O . VAL A 1 208 ? -3.392 -5.987 81.763 1.00 57.07 207 VAL A O 1
ATOM 1526 N N . LEU A 1 209 ? -5.635 -6.373 81.486 1.00 53.69 208 LEU A N 1
ATOM 1527 C CA . LEU A 1 209 ? -5.712 -7.458 82.469 1.00 54.08 208 LEU A CA 1
ATOM 1528 C C . LEU A 1 209 ? -4.891 -8.683 82.066 1.00 58.02 208 LEU A C 1
ATOM 1529 O O . LEU A 1 209 ? -4.094 -9.166 82.879 1.00 57.96 208 LEU A O 1
ATOM 1534 N N . VAL A 1 210 ? -5.043 -9.152 80.805 1.00 53.42 209 VAL A N 1
ATOM 1535 C CA . VAL A 1 210 ? -4.293 -10.296 80.272 1.00 52.59 209 VAL A CA 1
ATOM 1536 C C . VAL A 1 210 ? -2.800 -9.943 80.254 1.00 54.62 209 VAL A C 1
ATOM 1537 O O . VAL A 1 210 ? -1.977 -10.767 80.664 1.00 55.41 209 VAL A O 1
ATOM 1541 N N . LEU A 1 211 ? -2.463 -8.703 79.856 1.00 47.53 210 LEU A N 1
ATOM 1542 C CA . LEU A 1 211 ? -1.073 -8.266 79.832 1.00 45.72 210 LEU A CA 1
ATOM 1543 C C . LEU A 1 211 ? -0.456 -8.155 81.232 1.00 50.21 210 LEU A C 1
ATOM 1544 O O . LEU A 1 211 ? 0.688 -8.590 81.407 1.00 46.58 210 LEU A O 1
ATOM 1549 N N . HIS A 1 212 ? -1.210 -7.586 82.222 1.00 49.61 211 HIS A N 1
ATOM 1550 C CA . HIS A 1 212 ? -0.717 -7.456 83.592 1.00 49.88 211 HIS A CA 1
ATOM 1551 C C . HIS A 1 212 ? -0.439 -8.840 84.232 1.00 58.51 211 HIS A C 1
ATOM 1552 O O . HIS A 1 212 ? 0.637 -9.061 84.794 1.00 59.73 211 HIS A O 1
ATOM 1559 N N . ALA A 1 213 ? -1.379 -9.778 84.090 1.00 55.62 212 ALA A N 1
ATOM 1560 C CA . ALA A 1 213 ? -1.278 -11.139 84.622 1.00 56.08 212 ALA A CA 1
ATOM 1561 C C . ALA A 1 213 ? -0.015 -11.825 84.144 1.00 57.73 212 ALA A C 1
ATOM 1562 O O . ALA A 1 213 ? 0.669 -12.479 84.934 1.00 57.08 212 ALA A O 1
ATOM 1564 N N . TRP A 1 214 ? 0.287 -11.661 82.848 1.00 53.75 213 TRP A N 1
ATOM 1565 C CA . TRP A 1 214 ? 1.466 -12.214 82.190 1.00 52.28 213 TRP A CA 1
ATOM 1566 C C . TRP A 1 214 ? 2.725 -11.425 82.615 1.00 54.24 213 TRP A C 1
ATOM 1567 O O . TRP A 1 214 ? 3.684 -12.072 83.042 1.00 53.18 213 TRP A O 1
ATOM 1578 N N . ARG A 1 215 ? 2.698 -10.042 82.568 1.00 48.99 214 ARG A N 1
ATOM 1579 C CA . ARG A 1 215 ? 3.824 -9.177 82.982 1.00 47.09 214 ARG A CA 1
ATOM 1580 C C . ARG A 1 215 ? 4.299 -9.560 84.387 1.00 51.50 214 ARG A C 1
ATOM 1581 O O . ARG A 1 215 ? 5.467 -9.907 84.555 1.00 50.76 214 ARG A O 1
ATOM 1589 N N . ARG A 1 216 ? 3.377 -9.565 85.372 1.00 49.09 215 ARG A N 1
ATOM 1590 C CA . ARG A 1 216 ? 3.693 -9.862 86.770 1.00 49.90 215 ARG A CA 1
ATOM 1591 C C . ARG A 1 216 ? 4.372 -11.206 87.000 1.00 53.88 215 ARG A C 1
ATOM 1592 O O . ARG A 1 216 ? 5.151 -11.349 87.948 1.00 53.14 215 ARG A O 1
ATOM 1600 N N . LEU A 1 217 ? 4.123 -12.162 86.101 1.00 50.88 216 LEU A N 1
ATOM 1601 C CA . LEU A 1 217 ? 4.680 -13.501 86.189 1.00 50.81 216 LEU A CA 1
ATOM 1602 C C . LEU A 1 217 ? 6.002 -13.628 85.420 1.00 52.57 216 LEU A C 1
ATOM 1603 O O . LEU A 1 217 ? 7.004 -14.051 86.000 1.00 51.50 216 LEU A O 1
ATOM 1608 N N . ILE A 1 218 ? 6.010 -13.237 84.141 1.00 48.57 217 ILE A N 1
ATOM 1609 C CA . ILE A 1 218 ? 7.183 -13.326 83.277 1.00 47.73 217 ILE A CA 1
ATOM 1610 C C . ILE A 1 218 ? 8.410 -12.622 83.862 1.00 54.43 217 ILE A C 1
ATOM 1611 O O . ILE A 1 218 ? 9.532 -13.125 83.743 1.00 56.07 217 ILE A O 1
ATOM 1616 N N . LEU A 1 219 ? 8.176 -11.502 84.539 1.00 49.96 218 LEU A N 1
ATOM 1617 C CA . LEU A 1 219 ? 9.212 -10.708 85.169 1.00 49.25 218 LEU A CA 1
ATOM 1618 C C . LEU A 1 219 ? 9.589 -11.221 86.556 1.00 55.11 218 LEU A C 1
ATOM 1619 O O . LEU A 1 219 ? 10.508 -10.666 87.160 1.00 54.24 218 LEU A O 1
ATOM 1624 N N . ARG A 1 220 ? 8.892 -12.269 87.058 1.00 53.62 219 ARG A N 1
ATOM 1625 C CA . ARG A 1 220 ? 9.143 -12.877 88.368 1.00 56.03 219 ARG A CA 1
ATOM 1626 C C . ARG A 1 220 ? 9.916 -14.163 88.184 1.00 61.55 219 ARG A C 1
ATOM 1627 O O . ARG A 1 220 ? 10.735 -14.522 89.039 1.00 62.47 219 ARG A O 1
ATOM 1635 N N . SER A 1 221 ? 9.647 -14.851 87.056 1.00 57.11 220 SER A N 1
ATOM 1636 C CA . SER A 1 221 ? 10.271 -16.106 86.652 1.00 55.64 220 SER A CA 1
ATOM 1637 C C . SER A 1 221 ? 11.709 -15.880 86.241 1.00 58.48 220 SER A C 1
ATOM 1638 O O . SER A 1 221 ? 12.098 -14.751 85.897 1.00 55.88 220 SER A O 1
ATOM 1641 N N . SER A 1 222 ? 12.507 -16.965 86.290 1.00 56.14 221 SER A N 1
ATOM 1642 C CA . SER A 1 222 ? 13.911 -16.892 85.920 1.00 55.15 221 SER A CA 1
ATOM 1643 C C . SER A 1 222 ? 14.174 -17.489 84.541 1.00 56.60 221 SER A C 1
ATOM 1644 O O . SER A 1 222 ? 13.954 -18.684 84.346 1.00 56.16 221 SER A O 1
ATOM 1647 N N . PRO A 1 223 ? 14.686 -16.680 83.581 1.00 51.08 222 PRO A N 1
ATOM 1648 C CA . PRO A 1 223 ? 14.979 -17.226 82.241 1.00 49.65 222 PRO A CA 1
ATOM 1649 C C . PRO A 1 223 ? 16.006 -18.368 82.255 1.00 51.33 222 PRO A C 1
ATOM 1650 O O . PRO A 1 223 ? 15.884 -19.291 81.437 1.00 51.19 222 PRO A O 1
ATOM 1654 N N . ALA A 1 224 ? 16.952 -18.349 83.237 1.00 45.41 223 ALA A N 1
ATOM 1655 C CA . ALA A 1 224 ? 17.958 -19.396 83.446 1.00 44.11 223 ALA A CA 1
ATOM 1656 C C . ALA A 1 224 ? 17.251 -20.704 83.835 1.00 51.16 223 ALA A C 1
ATOM 1657 O O . ALA A 1 224 ? 17.421 -21.739 83.172 1.00 51.40 223 ALA A O 1
ATOM 1659 N N . ALA A 1 225 ? 16.388 -20.629 84.874 1.00 48.34 224 ALA A N 1
ATOM 1660 C CA . ALA A 1 225 ? 15.563 -21.730 85.341 1.00 47.57 224 ALA A CA 1
ATOM 1661 C C . ALA A 1 225 ? 14.618 -22.189 84.229 1.00 49.96 224 ALA A C 1
ATOM 1662 O O . ALA A 1 225 ? 14.383 -23.388 84.104 1.00 50.57 224 ALA A O 1
ATOM 1664 N N . GLU A 1 226 ? 14.133 -21.254 83.380 1.00 46.54 225 GLU A N 1
ATOM 1665 C CA . GLU A 1 226 ? 13.264 -21.589 82.242 1.00 47.54 225 GLU A CA 1
ATOM 1666 C C . GLU A 1 226 ? 14.031 -22.449 81.249 1.00 54.30 225 GLU A C 1
ATOM 1667 O O . GLU A 1 226 ? 13.603 -23.584 81.010 1.00 57.18 225 GLU A O 1
ATOM 1673 N N . ALA A 1 227 ? 15.212 -21.959 80.749 1.00 47.76 226 ALA A N 1
ATOM 1674 C CA . ALA A 1 227 ? 16.102 -22.701 79.838 1.00 45.72 226 ALA A CA 1
ATOM 1675 C C . ALA A 1 227 ? 16.401 -24.133 80.354 1.00 48.73 226 ALA A C 1
ATOM 1676 O O . ALA A 1 227 ? 16.391 -25.067 79.543 1.00 47.01 226 ALA A O 1
ATOM 1678 N N . ALA A 1 228 ? 16.597 -24.301 81.710 1.00 46.43 227 ALA A N 1
ATOM 1679 C CA . ALA A 1 228 ? 16.856 -25.591 82.379 1.00 47.26 227 ALA A CA 1
ATOM 1680 C C . ALA A 1 228 ? 15.647 -26.533 82.354 1.00 56.52 227 ALA A C 1
ATOM 1681 O O . ALA A 1 228 ? 15.831 -27.754 82.390 1.00 58.74 227 ALA A O 1
ATOM 1683 N N . LEU A 1 229 ? 14.420 -25.985 82.240 1.00 53.96 228 LEU A N 1
ATOM 1684 C CA . LEU A 1 229 ? 13.205 -26.807 82.159 1.00 55.39 228 LEU A CA 1
ATOM 1685 C C . LEU A 1 229 ? 13.012 -27.446 80.775 1.00 59.05 228 LEU A C 1
ATOM 1686 O O . LEU A 1 229 ? 12.421 -28.525 80.692 1.00 61.32 228 LEU A O 1
ATOM 1691 N N . GLY A 1 230 ? 13.536 -26.798 79.723 1.00 53.08 229 GLY A N 1
ATOM 1692 C CA . GLY A 1 230 ? 13.505 -27.308 78.355 1.00 53.40 229 GLY A CA 1
ATOM 1693 C C . GLY A 1 230 ? 12.332 -26.852 77.519 1.00 60.24 229 GLY A C 1
ATOM 1694 O O . GLY A 1 230 ? 11.510 -26.068 77.984 1.00 61.66 229 GLY A O 1
ATOM 1695 N N . GLY A 1 231 ? 12.231 -27.394 76.307 1.00 56.60 230 GLY A N 1
ATOM 1696 C CA . GLY A 1 231 ? 11.221 -27.057 75.308 1.00 56.89 230 GLY A CA 1
ATOM 1697 C C . GLY A 1 231 ? 9.779 -27.343 75.644 1.00 61.98 230 GLY A C 1
ATOM 1698 O O . GLY A 1 231 ? 8.879 -26.830 74.974 1.00 62.13 230 GLY A O 1
ATOM 1699 N N . ALA A 1 232 ? 9.554 -28.186 76.654 1.00 60.26 231 ALA A N 1
ATOM 1700 C CA . ALA A 1 232 ? 8.224 -28.593 77.097 1.00 62.12 231 ALA A CA 1
ATOM 1701 C C . ALA A 1 232 ? 7.728 -27.725 78.251 1.00 64.96 231 ALA A C 1
ATOM 1702 O O . ALA A 1 232 ? 6.615 -27.961 78.744 1.00 66.57 231 ALA A O 1
ATOM 1704 N N . ARG A 1 233 ? 8.545 -26.705 78.669 1.00 58.45 232 ARG A N 1
ATOM 1705 C CA . ARG A 1 233 ? 8.229 -25.769 79.764 1.00 56.83 232 ARG A CA 1
ATOM 1706 C C . ARG A 1 233 ? 6.883 -25.067 79.583 1.00 62.42 232 ARG A C 1
ATOM 1707 O O . ARG A 1 233 ? 6.454 -24.806 78.449 1.00 62.35 232 ARG A O 1
ATOM 1715 N N . ALA A 1 234 ? 6.207 -24.813 80.711 1.00 60.90 233 ALA A N 1
ATOM 1716 C CA . ALA A 1 234 ? 4.906 -24.163 80.754 1.00 62.91 233 ALA A CA 1
ATOM 1717 C C . ALA A 1 234 ? 4.941 -22.757 80.169 1.00 67.38 233 ALA A C 1
ATOM 1718 O O . ALA A 1 234 ? 3.922 -22.327 79.633 1.00 68.63 233 ALA A O 1
ATOM 1720 N N . GLU A 1 235 ? 6.110 -22.056 80.228 1.00 62.24 234 GLU A N 1
ATOM 1721 C CA . GLU A 1 235 ? 6.247 -20.702 79.682 1.00 60.73 234 GLU A CA 1
ATOM 1722 C C . GLU A 1 235 ? 5.968 -20.618 78.188 1.00 64.97 234 GLU A C 1
ATOM 1723 O O . GLU A 1 235 ? 5.505 -19.577 77.730 1.00 65.05 234 GLU A O 1
ATOM 1729 N N . ILE A 1 236 ? 6.262 -21.688 77.436 1.00 61.66 235 ILE A N 1
ATOM 1730 C CA . ILE A 1 236 ? 6.076 -21.713 75.990 1.00 62.75 235 ILE A CA 1
ATOM 1731 C C . ILE A 1 236 ? 4.596 -21.613 75.608 1.00 69.74 235 ILE A C 1
ATOM 1732 O O . ILE A 1 236 ? 4.215 -20.677 74.900 1.00 69.44 235 ILE A O 1
ATOM 1737 N N . SER A 1 237 ? 3.766 -22.541 76.115 1.00 69.20 236 SER A N 1
ATOM 1738 C CA . SER A 1 237 ? 2.327 -22.585 75.847 1.00 71.77 236 SER A CA 1
ATOM 1739 C C . SER A 1 237 ? 1.592 -21.390 76.422 1.00 75.77 236 SER A C 1
ATOM 1740 O O . SER A 1 237 ? 0.581 -20.984 75.851 1.00 78.04 236 SER A O 1
ATOM 1743 N N . CYS A 1 238 ? 2.074 -20.847 77.558 1.00 69.30 237 CYS A N 1
ATOM 1744 C CA . CYS A 1 238 ? 1.452 -19.707 78.220 1.00 68.41 237 CYS A CA 1
ATOM 1745 C C . CYS A 1 238 ? 1.662 -18.434 77.410 1.00 71.04 237 CYS A C 1
ATOM 1746 O O . CYS A 1 238 ? 0.699 -17.700 77.176 1.00 71.63 237 CYS A O 1
ATOM 1749 N N . ARG A 1 239 ? 2.912 -18.203 76.944 1.00 65.28 238 ARG A N 1
ATOM 1750 C CA . ARG A 1 239 ? 3.287 -17.085 76.076 1.00 63.27 238 ARG A CA 1
ATOM 1751 C C . ARG A 1 239 ? 2.479 -17.218 74.799 1.00 70.77 238 ARG A C 1
ATOM 1752 O O . ARG A 1 239 ? 1.973 -16.214 74.317 1.00 71.81 238 ARG A O 1
ATOM 1760 N N . ALA A 1 240 ? 2.334 -18.460 74.274 1.00 69.31 239 ALA A N 1
ATOM 1761 C CA . ALA A 1 240 ? 1.593 -18.752 73.049 1.00 71.90 239 ALA A CA 1
ATOM 1762 C C . ALA A 1 240 ? 0.154 -18.228 73.109 1.00 79.37 239 ALA A C 1
ATOM 1763 O O . ALA A 1 240 ? -0.280 -17.557 72.164 1.00 81.48 239 ALA A O 1
ATOM 1765 N N . ARG A 1 241 ? -0.549 -18.456 74.252 1.00 75.16 240 ARG A N 1
ATOM 1766 C CA . ARG A 1 241 ? -1.921 -17.995 74.482 1.00 75.19 240 ARG A CA 1
ATOM 1767 C C . ARG A 1 241 ? -1.965 -16.475 74.675 1.00 78.44 240 ARG A C 1
ATOM 1768 O O . ARG A 1 241 ? -2.815 -15.832 74.059 1.00 80.47 240 ARG A O 1
ATOM 1776 N N . VAL A 1 242 ? -1.070 -15.898 75.515 1.00 71.82 241 VAL A N 1
ATOM 1777 C CA . VAL A 1 242 ? -1.069 -14.454 75.782 1.00 70.15 241 VAL A CA 1
ATOM 1778 C C . VAL A 1 242 ? -0.955 -13.639 74.494 1.00 75.72 241 VAL A C 1
ATOM 1779 O O . VAL A 1 242 ? -1.844 -12.831 74.225 1.00 75.64 241 VAL A O 1
ATOM 1783 N N . HIS A 1 243 ? 0.079 -13.914 73.666 1.00 73.65 242 HIS A N 1
ATOM 1784 C CA . HIS A 1 243 ? 0.311 -13.225 72.390 1.00 74.91 242 HIS A CA 1
ATOM 1785 C C . HIS A 1 243 ? -0.766 -13.454 71.336 1.00 82.69 242 HIS A C 1
ATOM 1786 O O . HIS A 1 243 ? -0.947 -12.609 70.465 1.00 83.44 242 HIS A O 1
ATOM 1793 N N . GLN A 1 244 ? -1.529 -14.552 71.456 1.00 80.93 243 GLN A N 1
ATOM 1794 C CA . GLN A 1 244 ? -2.675 -14.846 70.595 1.00 82.94 243 GLN A CA 1
ATOM 1795 C C . GLN A 1 244 ? -3.806 -13.929 71.050 1.00 85.32 243 GLN A C 1
ATOM 1796 O O . GLN A 1 244 ? -4.447 -13.287 70.212 1.00 86.52 243 GLN A O 1
ATOM 1802 N N . LEU A 1 245 ? -4.047 -13.886 72.382 1.00 79.57 244 LEU A N 1
ATOM 1803 C CA . LEU A 1 245 ? -5.087 -13.083 73.024 1.00 78.83 244 LEU A CA 1
ATOM 1804 C C . LEU A 1 245 ? -4.883 -11.605 72.777 1.00 79.26 244 LEU A C 1
ATOM 1805 O O . LEU A 1 245 ? -5.836 -10.919 72.447 1.00 80.07 244 LEU A O 1
ATOM 1810 N N . LEU A 1 246 ? -3.637 -11.134 72.881 1.00 72.53 245 LEU A N 1
ATOM 1811 C CA . LEU A 1 246 ? -3.263 -9.742 72.639 1.00 70.41 245 LEU A CA 1
ATOM 1812 C C . LEU A 1 246 ? -3.441 -9.309 71.167 1.00 80.13 245 LEU A C 1
ATOM 1813 O O . LEU A 1 246 ? -3.619 -8.116 70.898 1.00 80.76 245 LEU A O 1
ATOM 1818 N N . ASP A 1 247 ? -3.404 -10.277 70.229 1.00 80.54 246 ASP A N 1
ATOM 1819 C CA . ASP A 1 247 ? -3.609 -10.080 68.789 1.00 83.13 246 ASP A CA 1
ATOM 1820 C C . ASP A 1 247 ? -5.094 -10.034 68.480 1.00 90.14 246 ASP A C 1
ATOM 1821 O O . ASP A 1 247 ? -5.540 -9.104 67.805 1.00 90.78 246 ASP A O 1
ATOM 1826 N N . GLN A 1 248 ? -5.868 -11.021 68.991 1.00 88.48 247 GLN A N 1
ATOM 1827 C CA . GLN A 1 248 ? -7.315 -11.047 68.778 1.00 91.00 247 GLN A CA 1
ATOM 1828 C C . GLN A 1 248 ? -8.075 -9.890 69.444 1.00 95.74 247 GLN A C 1
ATOM 1829 O O . GLN A 1 248 ? -9.098 -9.448 68.923 1.00 97.47 247 GLN A O 1
ATOM 1835 N N . LEU A 1 249 ? -7.524 -9.342 70.534 1.00 90.89 248 LEU A N 1
ATOM 1836 C CA . LEU A 1 249 ? -8.079 -8.173 71.207 1.00 90.37 248 LEU A CA 1
ATOM 1837 C C . LEU A 1 249 ? -7.582 -6.903 70.514 1.00 98.36 248 LEU A C 1
ATOM 1838 O O . LEU A 1 249 ? -8.278 -5.885 70.534 1.00 98.68 248 LEU A O 1
ATOM 1843 N N . GLY A 1 250 ? -6.376 -6.972 69.940 1.00 97.02 249 GLY A N 1
ATOM 1844 C CA . GLY A 1 250 ? -5.721 -5.862 69.251 1.00 98.00 249 GLY A CA 1
ATOM 1845 C C . GLY A 1 250 ? -5.272 -4.746 70.176 1.00 103.59 249 GLY A C 1
ATOM 1846 O O . GLY A 1 250 ? -5.269 -4.919 71.400 1.00 102.49 249 GLY A O 1
ATOM 1847 N N . SER A 1 251 ? -4.888 -3.582 69.594 1.00 101.75 250 SER A N 1
ATOM 1848 C CA . SER A 1 251 ? -4.470 -2.393 70.350 1.00 100.30 250 SER A CA 1
ATOM 1849 C C . SER A 1 251 ? -5.517 -1.287 70.246 1.00 104.54 250 SER A C 1
ATOM 1850 O O . SER A 1 251 ? -6.003 -0.990 69.147 1.00 105.91 250 SER A O 1
ATOM 1853 N N . VAL A 1 252 ? -5.896 -0.715 71.410 1.00 98.97 251 VAL A N 1
ATOM 1854 C CA . VAL A 1 252 ? -6.945 0.298 71.530 1.00 98.22 251 VAL A CA 1
ATOM 1855 C C . VAL A 1 252 ? -6.409 1.632 72.060 1.00 96.41 251 VAL A C 1
ATOM 1856 O O . VAL A 1 252 ? -5.821 1.694 73.133 1.00 93.38 251 VAL A O 1
ATOM 1860 N N . GLU A 1 253 ? -6.658 2.701 71.308 1.00 92.27 252 GLU A N 1
ATOM 1861 C CA . GLU A 1 253 ? -6.345 4.086 71.666 1.00 90.45 252 GLU A CA 1
ATOM 1862 C C . GLU A 1 253 ? -7.548 4.538 72.526 1.00 91.48 252 GLU A C 1
ATOM 1863 O O . GLU A 1 253 ? -8.672 4.510 72.009 1.00 91.70 252 GLU A O 1
ATOM 1869 N N . PRO A 1 254 ? -7.409 4.858 73.833 1.00 85.08 253 PRO A N 1
ATOM 1870 C CA . PRO A 1 254 ? -8.615 5.203 74.626 1.00 84.73 253 PRO A CA 1
ATOM 1871 C C . PRO A 1 254 ? -9.401 6.507 74.305 1.00 87.41 253 PRO A C 1
ATOM 1872 O O . PRO A 1 254 ? -8.808 7.570 74.085 1.00 85.98 253 PRO A O 1
ATOM 1876 N N . ASP A 1 255 ? -10.773 6.386 74.275 1.00 83.84 254 ASP A N 1
ATOM 1877 C CA . ASP A 1 255 ? -11.794 7.414 73.996 1.00 78.79 254 ASP A CA 1
ATOM 1878 C C . ASP A 1 255 ? -13.139 7.140 74.749 1.00 88.39 254 ASP A C 1
ATOM 1879 O O . ASP A 1 255 ? -13.755 8.031 75.361 1.00 47.54 254 ASP A O 1
ATOM 1884 N N . SER B 1 6 ? 80.433 -40.273 91.687 1.00 136.56 5 SER B N 1
ATOM 1885 C CA . SER B 1 6 ? 80.583 -41.689 92.013 1.00 134.54 5 SER B CA 1
ATOM 1886 C C . SER B 1 6 ? 79.217 -42.369 92.298 1.00 134.83 5 SER B C 1
ATOM 1887 O O . SER B 1 6 ? 78.357 -42.391 91.404 1.00 131.91 5 SER B O 1
ATOM 1889 N N . ASP B 1 7 ? 79.025 -42.911 93.526 1.00 131.28 6 ASP B N 1
ATOM 1890 C CA . ASP B 1 7 ? 77.824 -43.621 93.997 1.00 125.92 6 ASP B CA 1
ATOM 1891 C C . ASP B 1 7 ? 76.481 -42.894 93.726 1.00 123.73 6 ASP B C 1
ATOM 1892 O O . ASP B 1 7 ? 76.313 -41.763 94.180 1.00 125.13 6 ASP B O 1
ATOM 1897 N N . PRO B 1 8 ? 75.511 -43.531 93.021 1.00 113.08 7 PRO B N 1
ATOM 1898 C CA . PRO B 1 8 ? 74.223 -42.854 92.774 1.00 108.62 7 PRO B CA 1
ATOM 1899 C C . PRO B 1 8 ? 73.171 -43.036 93.882 1.00 107.93 7 PRO B C 1
ATOM 1900 O O . PRO B 1 8 ? 72.181 -42.296 93.898 1.00 104.16 7 PRO B O 1
ATOM 1904 N N . ILE B 1 9 ? 73.387 -44.015 94.806 1.00 104.63 8 ILE B N 1
ATOM 1905 C CA . ILE B 1 9 ? 72.483 -44.366 95.917 1.00 102.24 8 ILE B CA 1
ATOM 1906 C C . ILE B 1 9 ? 72.462 -43.310 97.030 1.00 108.01 8 ILE B C 1
ATOM 1907 O O . ILE B 1 9 ? 71.409 -42.703 97.241 1.00 105.18 8 ILE B O 1
ATOM 1912 N N . ARG B 1 10 ? 73.610 -43.086 97.721 1.00 108.84 9 ARG B N 1
ATOM 1913 C CA . ARG B 1 10 ? 73.741 -42.111 98.813 1.00 112.34 9 ARG B CA 1
ATOM 1914 C C . ARG B 1 10 ? 73.075 -40.744 98.492 1.00 117.47 9 ARG B C 1
ATOM 1915 O O . ARG B 1 10 ? 72.191 -40.350 99.260 1.00 115.45 9 ARG B O 1
ATOM 1923 N N . PRO B 1 11 ? 73.405 -40.043 97.365 1.00 116.76 10 PRO B N 1
ATOM 1924 C CA . PRO B 1 11 ? 72.762 -38.742 97.099 1.00 117.26 10 PRO B CA 1
ATOM 1925 C C . PRO B 1 11 ? 71.267 -38.828 96.859 1.00 117.78 10 PRO B C 1
ATOM 1926 O O . PRO B 1 11 ? 70.549 -37.942 97.318 1.00 117.05 10 PRO B O 1
ATOM 1930 N N . LEU B 1 12 ? 70.795 -39.898 96.176 1.00 112.22 11 LEU B N 1
ATOM 1931 C CA . LEU B 1 12 ? 69.366 -40.107 95.926 1.00 107.87 11 LEU B CA 1
ATOM 1932 C C . LEU B 1 12 ? 68.610 -40.266 97.251 1.00 112.17 11 LEU B C 1
ATOM 1933 O O . LEU B 1 12 ? 67.592 -39.607 97.424 1.00 110.00 11 LEU B O 1
ATOM 1938 N N . VAL B 1 13 ? 69.152 -41.068 98.205 1.00 111.57 12 VAL B N 1
ATOM 1939 C CA . VAL B 1 13 ? 68.593 -41.263 99.555 1.00 112.21 12 VAL B CA 1
ATOM 1940 C C . VAL B 1 13 ? 68.473 -39.894 100.269 1.00 119.20 12 VAL B C 1
ATOM 1941 O O . VAL B 1 13 ? 67.377 -39.531 100.708 1.00 118.12 12 VAL B O 1
ATOM 1945 N N . GLU B 1 14 ? 69.593 -39.129 100.334 1.00 118.89 13 GLU B N 1
ATOM 1946 C CA . GLU B 1 14 ? 69.657 -37.803 100.961 1.00 121.83 13 GLU B CA 1
ATOM 1947 C C . GLU B 1 14 ? 68.621 -36.873 100.363 1.00 122.64 13 GLU B C 1
ATOM 1948 O O . GLU B 1 14 ? 67.964 -36.150 101.108 1.00 123.69 13 GLU B O 1
ATOM 1954 N N . ALA B 1 15 ? 68.448 -36.929 99.023 1.00 115.75 14 ALA B N 1
ATOM 1955 C CA . ALA B 1 15 ? 67.493 -36.129 98.247 1.00 112.93 14 ALA B CA 1
ATOM 1956 C C . ALA B 1 15 ? 66.048 -36.480 98.566 1.00 114.19 14 ALA B C 1
ATOM 1957 O O . ALA B 1 15 ? 65.248 -35.572 98.776 1.00 113.92 14 ALA B O 1
ATOM 1959 N N . LEU B 1 16 ? 65.705 -37.783 98.602 1.00 109.23 15 LEU B N 1
ATOM 1960 C CA . LEU B 1 16 ? 64.361 -38.261 98.932 1.00 106.69 15 LEU B CA 1
ATOM 1961 C C . LEU B 1 16 ? 64.018 -37.909 100.382 1.00 115.06 15 LEU B C 1
ATOM 1962 O O . LEU B 1 16 ? 62.934 -37.389 100.639 1.00 113.16 15 LEU B O 1
ATOM 1967 N N . ASN B 1 17 ? 64.969 -38.128 101.314 1.00 117.10 16 ASN B N 1
ATOM 1968 C CA . ASN B 1 17 ? 64.813 -37.810 102.734 1.00 120.99 16 ASN B CA 1
ATOM 1969 C C . ASN B 1 17 ? 64.596 -36.331 102.961 1.00 128.23 16 ASN B C 1
ATOM 1970 O O . ASN B 1 17 ? 63.845 -35.952 103.862 1.00 128.87 16 ASN B O 1
ATOM 1975 N N . ALA B 1 18 ? 65.241 -35.500 102.130 1.00 126.74 17 ALA B N 1
ATOM 1976 C CA . ALA B 1 18 ? 65.114 -34.052 102.189 1.00 129.84 17 ALA B CA 1
ATOM 1977 C C . ALA B 1 18 ? 63.698 -33.599 101.853 1.00 131.46 17 ALA B C 1
ATOM 1978 O O . ALA B 1 18 ? 63.219 -32.708 102.540 1.00 134.13 17 ALA B O 1
ATOM 1980 N N . GLU B 1 19 ? 63.016 -34.221 100.845 1.00 122.55 18 GLU B N 1
ATOM 1981 C CA . GLU B 1 19 ? 61.634 -33.850 100.488 1.00 118.93 18 GLU B CA 1
ATOM 1982 C C . GLU B 1 19 ? 60.606 -34.388 101.492 1.00 121.23 18 GLU B C 1
ATOM 1983 O O . GLU B 1 19 ? 59.667 -33.680 101.852 1.00 121.44 18 GLU B O 1
ATOM 1989 N N . ALA B 1 20 ? 60.793 -35.629 101.945 1.00 115.78 19 ALA B N 1
ATOM 1990 C CA . ALA B 1 20 ? 59.943 -36.293 102.927 1.00 114.91 19 ALA B CA 1
ATOM 1991 C C . ALA B 1 20 ? 60.738 -37.473 103.464 1.00 119.63 19 ALA B C 1
ATOM 1992 O O . ALA B 1 20 ? 61.120 -38.337 102.671 1.00 116.54 19 ALA B O 1
ATOM 1994 N N . PRO B 1 21 ? 61.048 -37.520 104.781 1.00 119.95 20 PRO B N 1
ATOM 1995 C CA . PRO B 1 21 ? 61.831 -38.657 105.309 1.00 121.08 20 PRO B CA 1
ATOM 1996 C C . PRO B 1 21 ? 61.273 -40.031 104.924 1.00 121.44 20 PRO B C 1
ATOM 1997 O O . PRO B 1 21 ? 60.056 -40.254 104.984 1.00 118.96 20 PRO B O 1
ATOM 2001 N N . LEU B 1 22 ? 62.165 -40.920 104.450 1.00 117.16 21 LEU B N 1
ATOM 2002 C CA . LEU B 1 22 ? 61.809 -42.270 104.014 1.00 113.65 21 LEU B CA 1
ATOM 2003 C C . LEU B 1 22 ? 61.537 -43.154 105.221 1.00 120.74 21 LEU B C 1
ATOM 2004 O O . LEU B 1 22 ? 62.392 -43.276 106.115 1.00 124.42 21 LEU B O 1
ATOM 2009 N N . LYS B 1 23 ? 60.326 -43.748 105.244 1.00 115.11 22 LYS B N 1
ATOM 2010 C CA . LYS B 1 23 ? 59.853 -44.687 106.259 1.00 116.58 22 LYS B CA 1
ATOM 2011 C C . LYS B 1 23 ? 60.259 -46.084 105.767 1.00 118.28 22 LYS B C 1
ATOM 2012 O O . LYS B 1 23 ? 59.795 -46.518 104.706 1.00 114.28 22 LYS B O 1
ATOM 2018 N N . LEU B 1 24 ? 61.173 -46.757 106.500 1.00 116.56 23 LEU B N 1
ATOM 2019 C CA . LEU B 1 24 ? 61.681 -48.057 106.076 1.00 114.44 23 LEU B CA 1
ATOM 2020 C C . LEU B 1 24 ? 60.614 -49.090 105.807 1.00 115.65 23 LEU B C 1
ATOM 2021 O O . LEU B 1 24 ? 60.705 -49.775 104.789 1.00 112.74 23 LEU B O 1
ATOM 2026 N N . TRP B 1 25 ? 59.591 -49.187 106.680 1.00 113.16 24 TRP B N 1
ATOM 2027 C CA . TRP B 1 25 ? 58.512 -50.160 106.487 1.00 111.13 24 TRP B CA 1
ATOM 2028 C C . TRP B 1 25 ? 57.856 -50.008 105.121 1.00 107.49 24 TRP B C 1
ATOM 2029 O O . TRP B 1 25 ? 57.615 -51.015 104.461 1.00 105.61 24 TRP B O 1
ATOM 2040 N N . SER B 1 26 ? 57.656 -48.760 104.664 1.00 100.28 25 SER B N 1
ATOM 2041 C CA . SER B 1 26 ? 57.052 -48.488 103.362 1.00 95.27 25 SER B CA 1
ATOM 2042 C C . SER B 1 26 ? 57.983 -48.848 102.208 1.00 94.13 25 SER B C 1
ATOM 2043 O O . SER B 1 26 ? 57.526 -49.448 101.230 1.00 91.49 25 SER B O 1
ATOM 2046 N N . VAL B 1 27 ? 59.295 -48.534 102.346 1.00 89.18 26 VAL B N 1
ATOM 2047 C CA . VAL B 1 27 ? 60.328 -48.881 101.358 1.00 86.28 26 VAL B CA 1
ATOM 2048 C C . VAL B 1 27 ? 60.321 -50.409 101.177 1.00 87.85 26 VAL B C 1
ATOM 2049 O O . VAL B 1 27 ? 60.393 -50.886 100.047 1.00 84.51 26 VAL B O 1
ATOM 2053 N N . LEU B 1 28 ? 60.174 -51.158 102.293 1.00 86.36 27 LEU B N 1
ATOM 2054 C CA . LEU B 1 28 ? 60.109 -52.618 102.284 1.00 86.43 27 LEU B CA 1
ATOM 2055 C C . LEU B 1 28 ? 58.867 -53.126 101.552 1.00 88.23 27 LEU B C 1
ATOM 2056 O O . LEU B 1 28 ? 58.980 -54.078 100.771 1.00 87.43 27 LEU B O 1
ATOM 2061 N N . VAL B 1 29 ? 57.705 -52.453 101.759 1.00 82.53 28 VAL B N 1
ATOM 2062 C CA . VAL B 1 29 ? 56.428 -52.780 101.113 1.00 80.37 28 VAL B CA 1
ATOM 2063 C C . VAL B 1 29 ? 56.565 -52.597 99.588 1.00 81.62 28 VAL B C 1
ATOM 2064 O O . VAL B 1 29 ? 56.079 -53.440 98.834 1.00 78.74 28 VAL B O 1
ATOM 2068 N N . THR B 1 30 ? 57.279 -51.528 99.147 1.00 78.74 29 THR B N 1
ATOM 2069 C CA . THR B 1 30 ? 57.555 -51.244 97.731 1.00 76.14 29 THR B CA 1
ATOM 2070 C C . THR B 1 30 ? 58.409 -52.364 97.149 1.00 80.71 29 THR B C 1
ATOM 2071 O O . THR B 1 30 ? 58.078 -52.918 96.098 1.00 78.92 29 THR B O 1
ATOM 2075 N N . CYS B 1 31 ? 59.501 -52.690 97.854 1.00 79.81 30 CYS B N 1
ATOM 2076 C CA . CYS B 1 31 ? 60.461 -53.717 97.482 1.00 80.03 30 CYS B CA 1
ATOM 2077 C C . CYS B 1 31 ? 59.797 -55.077 97.289 1.00 82.69 30 CYS B C 1
ATOM 2078 O O . CYS B 1 31 ? 59.866 -55.642 96.198 1.00 81.14 30 CYS B O 1
ATOM 2081 N N . LEU B 1 32 ? 59.112 -55.566 98.326 1.00 79.84 31 LEU B N 1
ATOM 2082 C CA . LEU B 1 32 ? 58.409 -56.845 98.292 1.00 79.72 31 LEU B CA 1
ATOM 2083 C C . LEU B 1 32 ? 57.325 -56.888 97.208 1.00 80.14 31 LEU B C 1
ATOM 2084 O O . LEU B 1 32 ? 57.233 -57.880 96.484 1.00 79.93 31 LEU B O 1
ATOM 2089 N N . GLY B 1 33 ? 56.576 -55.792 97.056 1.00 73.46 32 GLY B N 1
ATOM 2090 C CA . GLY B 1 33 ? 55.540 -55.665 96.032 1.00 70.60 32 GLY B CA 1
ATOM 2091 C C . GLY B 1 33 ? 56.104 -55.747 94.628 1.00 71.18 32 GLY B C 1
ATOM 2092 O O . GLY B 1 33 ? 55.553 -56.454 93.781 1.00 68.77 32 GLY B O 1
ATOM 2093 N N . ASP B 1 34 ? 57.242 -55.063 94.393 1.00 67.84 33 ASP B N 1
ATOM 2094 C CA . ASP B 1 34 ? 57.903 -55.052 93.091 1.00 66.92 33 ASP B CA 1
ATOM 2095 C C . ASP B 1 34 ? 58.431 -56.410 92.675 1.00 73.18 33 ASP B C 1
ATOM 2096 O O . ASP B 1 34 ? 58.283 -56.774 91.509 1.00 72.33 33 ASP B O 1
ATOM 2101 N N . VAL B 1 35 ? 59.063 -57.150 93.605 1.00 72.08 34 VAL B N 1
ATOM 2102 C CA . VAL B 1 35 ? 59.624 -58.466 93.307 1.00 73.13 34 VAL B CA 1
ATOM 2103 C C . VAL B 1 35 ? 58.532 -59.507 93.032 1.00 81.42 34 VAL B C 1
ATOM 2104 O O . VAL B 1 35 ? 58.704 -60.341 92.141 1.00 82.10 34 VAL B O 1
ATOM 2108 N N . SER B 1 36 ? 57.383 -59.400 93.755 1.00 80.11 35 SER B N 1
ATOM 2109 C CA . SER B 1 36 ? 56.216 -60.288 93.642 1.00 81.03 35 SER B CA 1
ATOM 2110 C C . SER B 1 36 ? 55.532 -60.135 92.300 1.00 84.82 35 SER B C 1
ATOM 2111 O O . SER B 1 36 ? 54.945 -61.087 91.792 1.00 84.05 35 SER B O 1
ATOM 2114 N N . ARG B 1 37 ? 55.643 -58.935 91.719 1.00 83.37 36 ARG B N 1
ATOM 2115 C CA . ARG B 1 37 ? 55.111 -58.551 90.411 1.00 83.45 36 ARG B CA 1
ATOM 2116 C C . ARG B 1 37 ? 55.814 -59.358 89.302 1.00 91.92 36 ARG B C 1
ATOM 2117 O O . ARG B 1 37 ? 55.154 -59.840 88.372 1.00 91.67 36 ARG B O 1
ATOM 2125 N N . ASP B 1 38 ? 57.146 -59.524 89.430 1.00 92.05 37 ASP B N 1
ATOM 2126 C CA . ASP B 1 38 ? 57.959 -60.248 88.455 1.00 94.50 37 ASP B CA 1
ATOM 2127 C C . ASP B 1 38 ? 58.447 -61.684 88.801 1.00 102.26 37 ASP B C 1
ATOM 2128 O O . ASP B 1 38 ? 59.414 -62.152 88.195 1.00 102.74 37 ASP B O 1
ATOM 2133 N N . GLY B 1 39 ? 57.739 -62.386 89.698 1.00 101.71 38 GLY B N 1
ATOM 2134 C CA . GLY B 1 39 ? 58.019 -63.793 90.002 1.00 104.90 38 GLY B CA 1
ATOM 2135 C C . GLY B 1 39 ? 58.609 -64.206 91.341 1.00 111.67 38 GLY B C 1
ATOM 2136 O O . GLY B 1 39 ? 58.331 -65.316 91.813 1.00 113.23 38 GLY B O 1
ATOM 2137 N N . VAL B 1 40 ? 59.488 -63.362 91.923 1.00 108.32 39 VAL B N 1
ATOM 2138 C CA . VAL B 1 40 ? 60.137 -63.614 93.217 1.00 109.74 39 VAL B CA 1
ATOM 2139 C C . VAL B 1 40 ? 59.048 -63.469 94.285 1.00 112.60 39 VAL B C 1
ATOM 2140 O O . VAL B 1 40 ? 58.747 -62.353 94.730 1.00 111.23 39 VAL B O 1
ATOM 2144 N N . ILE B 1 41 ? 58.410 -64.589 94.627 1.00 108.99 40 ILE B N 1
ATOM 2145 C CA . ILE B 1 41 ? 57.330 -64.615 95.612 1.00 108.48 40 ILE B CA 1
ATOM 2146 C C . ILE B 1 41 ? 57.830 -64.158 97.010 1.00 110.04 40 ILE B C 1
ATOM 2147 O O . ILE B 1 41 ? 57.147 -63.361 97.666 1.00 109.50 40 ILE B O 1
ATOM 2152 N N . GLU B 1 42 ? 59.056 -64.592 97.416 1.00 104.80 41 GLU B N 1
ATOM 2153 C CA . GLU B 1 42 ? 59.668 -64.218 98.699 1.00 104.51 41 GLU B CA 1
ATOM 2154 C C . GLU B 1 42 ? 61.170 -63.965 98.648 1.00 105.94 41 GLU B C 1
ATOM 2155 O O . GLU B 1 42 ? 61.887 -64.648 97.919 1.00 106.76 41 GLU B O 1
ATOM 2161 N N . VAL B 1 43 ? 61.637 -62.986 99.440 1.00 99.90 42 VAL B N 1
ATOM 2162 C CA . VAL B 1 43 ? 63.038 -62.550 99.553 1.00 99.20 42 VAL B CA 1
ATOM 2163 C C . VAL B 1 43 ? 63.619 -63.024 100.879 1.00 103.10 42 VAL B C 1
ATOM 2164 O O . VAL B 1 43 ? 62.946 -62.895 101.905 1.00 104.07 42 VAL B O 1
ATOM 2168 N N . SER B 1 44 ? 64.879 -63.523 100.865 1.00 98.93 43 SER B N 1
ATOM 2169 C CA . SER B 1 44 ? 65.578 -63.953 102.077 1.00 101.59 43 SER B CA 1
ATOM 2170 C C . SER B 1 44 ? 65.913 -62.740 102.945 1.00 105.77 43 SER B C 1
ATOM 2171 O O . SER B 1 44 ? 66.087 -61.643 102.412 1.00 104.06 43 SER B O 1
AT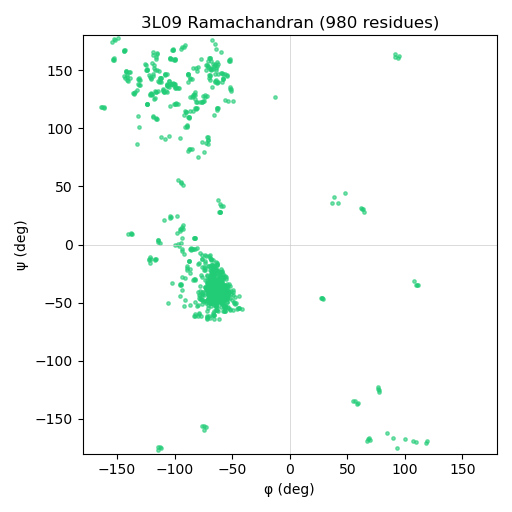OM 2174 N N . GLY B 1 45 ? 65.978 -62.944 104.262 1.00 104.02 44 GLY B N 1
ATOM 2175 C CA . GLY B 1 45 ? 66.303 -61.904 105.234 1.00 104.65 44 GLY B CA 1
ATOM 2176 C C . GLY B 1 45 ? 67.682 -61.302 105.040 1.00 106.24 44 GLY B C 1
ATOM 2177 O O . GLY B 1 45 ? 67.861 -60.097 105.244 1.00 105.73 44 GLY B O 1
ATOM 2178 N N . VAL B 1 46 ? 68.658 -62.134 104.618 1.00 101.24 45 VAL B N 1
ATOM 2179 C CA . VAL B 1 46 ? 70.038 -61.710 104.365 1.00 101.07 45 VAL B CA 1
ATOM 2180 C C . VAL B 1 46 ? 70.160 -60.858 103.085 1.00 102.27 45 VAL B C 1
ATOM 2181 O O . VAL B 1 46 ? 70.925 -59.887 103.068 1.00 101.44 45 VAL B O 1
ATOM 2185 N N . ALA B 1 47 ? 69.379 -61.214 102.036 1.00 97.59 46 ALA B N 1
ATOM 2186 C CA . ALA B 1 47 ? 69.319 -60.492 100.761 1.00 95.29 46 ALA B CA 1
ATOM 2187 C C . ALA B 1 47 ? 68.645 -59.140 101.000 1.00 99.33 46 ALA B C 1
ATOM 2188 O O . ALA B 1 47 ? 69.069 -58.124 100.446 1.00 97.94 46 ALA B O 1
ATOM 2190 N N . LEU B 1 48 ? 67.605 -59.140 101.847 1.00 97.50 47 LEU B N 1
ATOM 2191 C CA . LEU B 1 48 ? 66.855 -57.958 102.236 1.00 97.56 47 LEU B CA 1
ATOM 2192 C C . LEU B 1 48 ? 67.756 -57.044 103.075 1.00 104.10 47 LEU B C 1
ATOM 2193 O O . LEU B 1 48 ? 67.736 -55.829 102.878 1.00 103.05 47 LEU B O 1
ATOM 2198 N N . SER B 1 49 ? 68.579 -57.648 103.969 1.00 103.28 48 SER B N 1
ATOM 2199 C CA . SER B 1 49 ? 69.517 -56.961 104.863 1.00 106.21 48 SER B CA 1
ATOM 2200 C C . SER B 1 49 ? 70.624 -56.229 104.112 1.00 109.41 48 SER B C 1
ATOM 2201 O O . SER B 1 49 ? 71.041 -55.153 104.544 1.00 109.72 48 SER B O 1
ATOM 2204 N N . SER B 1 50 ? 71.106 -56.814 102.998 1.00 105.32 49 SER B N 1
ATOM 2205 C CA . SER B 1 50 ? 72.155 -56.207 102.177 1.00 105.73 49 SER B CA 1
ATOM 2206 C C . SER B 1 50 ? 71.619 -54.979 101.433 1.00 106.61 49 SER B C 1
ATOM 2207 O O . SER B 1 50 ? 72.364 -54.015 101.234 1.00 107.66 49 SER B O 1
ATOM 2210 N N . PHE B 1 51 ? 70.319 -55.007 101.066 1.00 99.02 50 PHE B N 1
ATOM 2211 C CA . PHE B 1 51 ? 69.623 -53.898 100.428 1.00 96.89 50 PHE B CA 1
ATOM 2212 C C . PHE B 1 51 ? 69.496 -52.740 101.433 1.00 101.99 50 PHE B C 1
ATOM 2213 O O . PHE B 1 51 ? 69.840 -51.607 101.091 1.00 101.97 50 PHE B O 1
ATOM 2221 N N . VAL B 1 52 ? 69.039 -53.039 102.674 1.00 99.08 51 VAL B N 1
ATOM 2222 C CA . VAL B 1 52 ? 68.884 -52.069 103.763 1.00 101.04 51 VAL B CA 1
ATOM 2223 C C . VAL B 1 52 ? 70.243 -51.420 104.129 1.00 109.50 51 VAL B C 1
ATOM 2224 O O . VAL B 1 52 ? 70.301 -50.212 104.352 1.00 110.38 51 VAL B O 1
ATOM 2228 N N . GLU B 1 53 ? 71.332 -52.210 104.119 1.00 108.68 52 GLU B N 1
ATOM 2229 C CA . GLU B 1 53 ? 72.688 -51.723 104.387 1.00 112.29 52 GLU B CA 1
ATOM 2230 C C . GLU B 1 53 ? 73.214 -50.793 103.263 1.00 117.63 52 GLU B C 1
ATOM 2231 O O . GLU B 1 53 ? 73.772 -49.742 103.584 1.00 119.65 52 GLU B O 1
ATOM 2237 N N . ARG B 1 54 ? 73.023 -51.163 101.953 1.00 112.61 53 ARG B N 1
ATOM 2238 C CA . ARG B 1 54 ? 73.454 -50.387 100.760 1.00 112.36 53 ARG B CA 1
ATOM 2239 C C . ARG B 1 54 ? 72.774 -49.019 100.686 1.00 119.03 53 ARG B C 1
ATOM 2240 O O . ARG B 1 54 ? 73.262 -48.086 100.036 1.00 119.62 53 ARG B O 1
ATOM 2256 N N . GLY B 1 56 ? 72.262 -47.312 103.451 1.00 123.76 55 GLY B N 1
ATOM 2257 C CA . GLY B 1 56 ? 72.931 -46.565 104.510 1.00 128.70 55 GLY B CA 1
ATOM 2258 C C . GLY B 1 56 ? 72.334 -46.807 105.883 1.00 134.79 55 GLY B C 1
ATOM 2259 O O . GLY B 1 56 ? 72.714 -46.139 106.850 1.00 139.01 55 GLY B O 1
ATOM 2260 N N . LEU B 1 57 ? 71.418 -47.790 105.985 1.00 128.48 56 LEU B N 1
ATOM 2261 C CA . LEU B 1 57 ? 70.715 -48.126 107.223 1.00 129.99 56 LEU B CA 1
ATOM 2262 C C . LEU B 1 57 ? 71.253 -49.348 107.959 1.00 138.55 56 LEU B C 1
ATOM 2263 O O . LEU B 1 57 ? 72.050 -50.120 107.414 1.00 137.57 56 LEU B O 1
ATOM 2268 N N . GLN B 1 58 ? 70.799 -49.513 109.214 1.00 139.32 57 GLN B N 1
ATOM 2269 C CA . GLN B 1 58 ? 71.190 -50.603 110.106 1.00 142.49 57 GLN B CA 1
ATOM 2270 C C . GLN B 1 58 ? 70.309 -51.849 109.955 1.00 143.58 57 GLN B C 1
ATOM 2271 O O . GLN B 1 58 ? 69.108 -51.693 109.715 1.00 141.65 57 GLN B O 1
ATOM 2277 N N . PRO B 1 59 ? 70.851 -53.087 110.133 1.00 139.92 58 PRO B N 1
ATOM 2278 C CA . PRO B 1 59 ? 69.989 -54.289 110.041 1.00 136.89 58 PRO B CA 1
ATOM 2279 C C . PRO B 1 59 ? 68.935 -54.353 111.158 1.00 142.99 58 PRO B C 1
ATOM 2280 O O . PRO B 1 59 ? 67.880 -54.971 110.979 1.00 139.50 58 PRO B O 1
ATOM 2284 N N . GLN B 1 60 ? 69.219 -53.672 112.301 1.00 145.24 59 GLN B N 1
ATOM 2285 C CA . GLN B 1 60 ? 68.340 -53.511 113.466 1.00 149.00 59 GLN B CA 1
ATOM 2286 C C . GLN B 1 60 ? 67.048 -52.796 113.030 1.00 149.87 59 GLN B C 1
ATOM 2287 O O . GLN B 1 60 ? 65.956 -53.234 113.401 1.00 150.71 59 GLN B O 1
ATOM 2293 N N . ALA B 1 61 ? 67.185 -51.721 112.216 1.00 142.63 60 ALA B N 1
ATOM 2294 C CA . ALA B 1 61 ? 66.078 -50.938 111.659 1.00 138.36 60 ALA B CA 1
ATOM 2295 C C . ALA B 1 61 ? 65.169 -51.802 110.780 1.00 137.41 60 ALA B C 1
ATOM 2296 O O . ALA B 1 61 ? 63.961 -51.596 110.776 1.00 135.92 60 ALA B O 1
ATOM 2306 N N . ARG B 1 63 ? 64.731 -55.112 111.157 1.00 132.88 62 ARG B N 1
ATOM 2307 C CA . ARG B 1 63 ? 64.040 -56.028 112.056 1.00 135.10 62 ARG B CA 1
ATOM 2308 C C . ARG B 1 63 ? 62.803 -55.345 112.666 1.00 140.77 62 ARG B C 1
ATOM 2309 O O . ARG B 1 63 ? 61.716 -55.928 112.616 1.00 138.87 62 ARG B O 1
ATOM 2317 N N . VAL B 1 64 ? 62.949 -54.082 113.155 1.00 139.94 63 VAL B N 1
ATOM 2318 C CA . VAL B 1 64 ? 61.837 -53.317 113.739 1.00 141.58 63 VAL B CA 1
ATOM 2319 C C . VAL B 1 64 ? 60.748 -53.017 112.706 1.00 141.56 63 VAL B C 1
ATOM 2320 O O . VAL B 1 64 ? 59.562 -53.001 113.054 1.00 141.50 63 VAL B O 1
ATOM 2324 N N . ALA B 1 65 ? 61.160 -52.818 111.429 1.00 134.23 64 ALA B N 1
ATOM 2325 C CA . ALA B 1 65 ? 60.272 -52.567 110.295 1.00 129.32 64 ALA B CA 1
ATOM 2326 C C . ALA B 1 65 ? 59.505 -53.847 109.953 1.00 131.89 64 ALA B C 1
ATOM 2327 O O . ALA B 1 65 ? 58.291 -53.790 109.740 1.00 130.49 64 ALA B O 1
ATOM 2329 N N . LEU B 1 66 ? 60.201 -55.006 109.948 1.00 128.63 65 LEU B N 1
ATOM 2330 C CA . LEU B 1 66 ? 59.567 -56.296 109.688 1.00 127.70 65 LEU B CA 1
ATOM 2331 C C . LEU B 1 66 ? 58.619 -56.701 110.816 1.00 136.50 65 LEU B C 1
ATOM 2332 O O . LEU B 1 66 ? 57.565 -57.263 110.525 1.00 135.21 65 LEU B O 1
ATOM 2337 N N . HIS B 1 67 ? 58.942 -56.343 112.085 1.00 137.52 66 HIS B N 1
ATOM 2338 C CA . HIS B 1 67 ? 58.050 -56.622 113.215 1.00 141.83 66 HIS B CA 1
ATOM 2339 C C . HIS B 1 67 ? 56.768 -55.805 113.090 1.00 143.54 66 HIS B C 1
ATOM 2340 O O . HIS B 1 67 ? 55.685 -56.359 113.284 1.00 144.16 66 HIS B O 1
ATOM 2347 N N . ARG B 1 68 ? 56.892 -54.497 112.769 1.00 137.13 67 ARG B N 1
ATOM 2348 C CA . ARG B 1 68 ? 55.754 -53.598 112.574 1.00 135.37 67 ARG B CA 1
ATOM 2349 C C . ARG B 1 68 ? 54.837 -54.200 111.493 1.00 134.91 67 ARG B C 1
ATOM 2350 O O . ARG B 1 68 ? 53.661 -54.436 111.770 1.00 135.34 67 ARG B O 1
ATOM 2358 N N . LEU B 1 69 ? 55.406 -54.526 110.306 1.00 127.20 68 LEU B N 1
ATOM 2359 C CA . LEU B 1 69 ? 54.687 -55.092 109.156 1.00 122.96 68 LEU B CA 1
ATOM 2360 C C . LEU B 1 69 ? 54.067 -56.473 109.409 1.00 129.01 68 LEU B C 1
ATOM 2361 O O . LEU B 1 69 ? 53.018 -56.775 108.829 1.00 127.19 68 LEU B O 1
ATOM 2366 N N . LYS B 1 70 ? 54.702 -57.303 110.275 1.00 128.92 69 LYS B N 1
ATOM 2367 C CA . LYS B 1 70 ? 54.198 -58.632 110.619 1.00 131.10 69 LYS B CA 1
ATOM 2368 C C . LYS B 1 70 ? 52.887 -58.494 111.379 1.00 138.45 69 LYS B C 1
ATOM 2369 O O . LYS B 1 70 ? 51.857 -58.949 110.879 1.00 136.76 69 LYS B O 1
ATOM 2375 N N . ARG B 1 71 ? 52.920 -57.818 112.560 1.00 140.15 70 ARG B N 1
ATOM 2376 C CA . ARG B 1 71 ? 51.755 -57.612 113.433 1.00 144.73 70 ARG B CA 1
ATOM 2377 C C . ARG B 1 71 ? 50.591 -56.920 112.752 1.00 148.53 70 ARG B C 1
ATOM 2378 O O . ARG B 1 71 ? 49.448 -57.275 113.030 1.00 150.49 70 ARG B O 1
ATOM 2380 N N . ASP B 1 72 ? 50.882 -55.978 111.828 1.00 142.32 71 ASP B N 1
ATOM 2381 C CA . ASP B 1 72 ? 49.899 -55.212 111.055 1.00 139.83 71 ASP B CA 1
ATOM 2382 C C . ASP B 1 72 ? 49.360 -55.954 109.813 1.00 141.84 71 ASP B C 1
ATOM 2383 O O . ASP B 1 72 ? 48.592 -55.374 109.043 1.00 139.00 71 ASP B O 1
ATOM 2388 N N . GLY B 1 73 ? 49.752 -57.216 109.644 1.00 140.00 72 GLY B N 1
ATOM 2389 C CA . GLY B 1 73 ? 49.307 -58.071 108.546 1.00 138.00 72 GLY B CA 1
ATOM 2390 C C . GLY B 1 73 ? 49.681 -57.635 107.138 1.00 137.91 72 GLY B C 1
ATOM 2391 O O . GLY B 1 73 ? 48.947 -57.921 106.185 1.00 135.11 72 GLY B O 1
ATOM 2392 N N . TRP B 1 74 ? 50.823 -56.947 106.986 1.00 133.79 73 TRP B N 1
ATOM 2393 C CA . TRP B 1 74 ? 51.315 -56.510 105.678 1.00 129.40 73 TRP B CA 1
ATOM 2394 C C . TRP B 1 74 ? 52.300 -57.523 105.115 1.00 130.03 73 TRP B C 1
ATOM 2395 O O . TRP B 1 74 ? 52.349 -57.729 103.900 1.00 126.63 73 TRP B O 1
ATOM 2406 N N . VAL B 1 75 ? 53.089 -58.148 106.007 1.00 127.41 74 VAL B N 1
ATOM 2407 C CA . VAL B 1 75 ? 54.106 -59.123 105.646 1.00 125.83 74 VAL B CA 1
ATOM 2408 C C . VAL B 1 75 ? 53.898 -60.470 106.364 1.00 129.63 74 VAL B C 1
ATOM 2409 O O . VAL B 1 75 ? 53.345 -60.515 107.469 1.00 132.44 74 VAL B O 1
ATOM 2413 N N . GLU B 1 76 ? 54.317 -61.558 105.700 1.00 123.24 75 GLU B N 1
ATOM 2414 C CA . GLU B 1 76 ? 54.283 -62.933 106.211 1.00 125.31 75 GLU B CA 1
ATOM 2415 C C . GLU B 1 76 ? 55.716 -63.493 106.232 1.00 125.67 75 GLU B C 1
ATOM 2416 O O . GLU B 1 76 ? 56.525 -63.125 105.375 1.00 121.24 75 GLU B O 1
ATOM 2422 N N . SER B 1 77 ? 56.055 -64.304 107.255 1.00 124.81 76 SER B N 1
ATOM 2423 C CA . SER B 1 77 ? 57.413 -64.839 107.413 1.00 124.69 76 SER B CA 1
ATOM 2424 C C . SER B 1 77 ? 57.531 -66.347 107.636 1.00 130.00 76 SER B C 1
ATOM 2425 O O . SER B 1 77 ? 56.788 -66.932 108.424 1.00 133.44 76 SER B O 1
ATOM 2428 N N . ARG B 1 78 ? 58.517 -66.949 106.946 1.00 123.71 77 ARG B N 1
ATOM 2429 C CA . ARG B 1 78 ? 58.902 -68.363 106.940 1.00 124.76 77 ARG B CA 1
ATOM 2430 C C . ARG B 1 78 ? 60.298 -68.470 107.566 1.00 128.56 77 ARG B C 1
ATOM 2431 O O . ARG B 1 78 ? 61.113 -67.566 107.374 1.00 125.27 77 ARG B O 1
ATOM 2439 N N . ARG B 1 79 ? 60.607 -69.600 108.240 1.00 128.30 78 ARG B N 1
ATOM 2440 C CA . ARG B 1 79 ? 61.925 -69.812 108.842 1.00 129.38 78 ARG B CA 1
ATOM 2441 C C . ARG B 1 79 ? 62.411 -71.201 108.468 1.00 134.87 78 ARG B C 1
ATOM 2442 O O . ARG B 1 79 ? 62.161 -72.156 109.202 1.00 139.85 78 ARG B O 1
ATOM 2450 N N . LEU B 1 80 ? 63.072 -71.321 107.294 1.00 127.53 79 LEU B N 1
ATOM 2451 C CA . LEU B 1 80 ? 63.558 -72.592 106.755 1.00 128.09 79 LEU B CA 1
ATOM 2452 C C . LEU B 1 80 ? 65.013 -72.735 107.172 1.00 129.87 79 LEU B C 1
ATOM 2453 O O . LEU B 1 80 ? 65.917 -72.200 106.522 1.00 126.81 79 LEU B O 1
ATOM 2458 N N . GLY B 1 81 ? 65.201 -73.380 108.320 1.00 127.41 80 GLY B N 1
ATOM 2459 C CA . GLY B 1 81 ? 66.506 -73.536 108.937 1.00 127.51 80 GLY B CA 1
ATOM 2460 C C . GLY B 1 81 ? 66.913 -72.244 109.607 1.00 127.79 80 GLY B C 1
ATOM 2461 O O . GLY B 1 81 ? 66.153 -71.703 110.415 1.00 129.37 80 GLY B O 1
ATOM 2462 N N . ARG B 1 82 ? 68.089 -71.718 109.235 1.00 119.54 81 ARG B N 1
ATOM 2463 C CA . ARG B 1 82 ? 68.627 -70.478 109.789 1.00 118.25 81 ARG B CA 1
ATOM 2464 C C . ARG B 1 82 ? 68.220 -69.237 108.967 1.00 117.63 81 ARG B C 1
ATOM 2465 O O . ARG B 1 82 ? 68.468 -68.102 109.393 1.00 115.28 81 ARG B O 1
ATOM 2467 N N . VAL B 1 83 ? 67.587 -69.459 107.797 1.00 112.44 82 VAL B N 1
ATOM 2468 C CA . VAL B 1 83 ? 67.193 -68.397 106.866 1.00 108.30 82 VAL B CA 1
ATOM 2469 C C . VAL B 1 83 ? 65.730 -68.024 107.026 1.00 113.90 82 VAL B C 1
ATOM 2470 O O . VAL B 1 83 ? 64.867 -68.896 107.087 1.00 115.21 82 VAL B O 1
ATOM 2474 N N . GLY B 1 84 ? 65.469 -66.728 107.063 1.00 110.69 83 GLY B N 1
ATOM 2475 C CA . GLY B 1 84 ? 64.119 -66.182 107.129 1.00 110.44 83 GLY B CA 1
ATOM 2476 C C . GLY B 1 84 ? 63.667 -65.730 105.756 1.00 111.82 83 GLY B C 1
ATOM 2477 O O . GLY B 1 84 ? 64.467 -65.156 105.015 1.00 109.25 83 GLY B O 1
ATOM 2478 N N . PHE B 1 85 ? 62.398 -66.009 105.389 1.00 108.91 84 PHE B N 1
ATOM 2479 C CA . PHE B 1 85 ? 61.820 -65.613 104.097 1.00 105.65 84 PHE B CA 1
ATOM 2480 C C . PHE B 1 85 ? 60.565 -64.787 104.283 1.00 111.61 84 PHE B C 1
ATOM 2481 O O . PHE B 1 85 ? 59.581 -65.238 104.874 1.00 113.20 84 PHE B O 1
ATOM 2489 N N . HIS B 1 86 ? 60.611 -63.570 103.750 1.00 108.19 85 HIS B N 1
ATOM 2490 C CA . HIS B 1 86 ? 59.565 -62.560 103.871 1.00 107.82 85 HIS B CA 1
ATOM 2491 C C . HIS B 1 86 ? 58.896 -62.290 102.534 1.00 108.11 85 HIS B C 1
ATOM 2492 O O . HIS B 1 86 ? 59.555 -62.315 101.497 1.00 104.98 85 HIS B O 1
ATOM 2499 N N . ARG B 1 87 ? 57.579 -62.047 102.565 1.00 105.39 86 ARG B N 1
ATOM 2500 C CA . ARG B 1 87 ? 56.740 -61.766 101.395 1.00 102.68 86 ARG B CA 1
ATOM 2501 C C . ARG B 1 87 ? 55.544 -60.919 101.813 1.00 106.55 86 ARG B C 1
ATOM 2502 O O . ARG B 1 87 ? 55.151 -60.978 102.979 1.00 109.04 86 ARG B O 1
ATOM 2510 N N . LEU B 1 88 ? 54.905 -60.202 100.869 1.00 99.86 87 LEU B N 1
ATOM 2511 C CA . LEU B 1 88 ? 53.694 -59.467 101.232 1.00 99.09 87 LEU B CA 1
ATOM 2512 C C . LEU B 1 88 ? 52.577 -60.469 101.501 1.00 105.75 87 LEU B C 1
ATOM 2513 O O . LEU B 1 88 ? 52.522 -61.514 100.851 1.00 105.04 87 LEU B O 1
ATOM 2518 N N . SER B 1 89 ? 51.721 -60.180 102.484 1.00 105.76 88 SER B N 1
ATOM 2519 C CA . SER B 1 89 ? 50.577 -61.029 102.829 1.00 108.61 88 SER B CA 1
ATOM 2520 C C . SER B 1 89 ? 49.556 -60.928 101.692 1.00 109.77 88 SER B C 1
ATOM 2521 O O . SER B 1 89 ? 49.619 -59.987 100.897 1.00 105.96 88 SER B O 1
ATOM 2524 N N . ASP B 1 90 ? 48.641 -61.900 101.602 1.00 107.86 89 ASP B N 1
ATOM 2525 C CA . ASP B 1 90 ? 47.603 -61.981 100.574 1.00 106.41 89 ASP B CA 1
ATOM 2526 C C . ASP B 1 90 ? 46.766 -60.689 100.446 1.00 109.58 89 ASP B C 1
ATOM 2527 O O . ASP B 1 90 ? 46.531 -60.224 99.323 1.00 105.92 89 ASP B O 1
ATOM 2532 N N . SER B 1 91 ? 46.398 -60.054 101.583 1.00 108.15 90 SER B N 1
ATOM 2533 C CA . SER B 1 91 ? 45.652 -58.792 101.575 1.00 106.05 90 SER B CA 1
ATOM 2534 C C . SER B 1 91 ? 46.536 -57.633 101.094 1.00 106.70 90 SER B C 1
ATOM 2535 O O . SER B 1 91 ? 46.034 -56.747 100.388 1.00 104.68 90 SER B O 1
ATOM 2538 N N . ALA B 1 92 ? 47.856 -57.657 101.431 1.00 101.93 91 ALA B N 1
ATOM 2539 C CA . ALA B 1 92 ? 48.788 -56.635 100.940 1.00 97.84 91 ALA B CA 1
ATOM 2540 C C . ALA B 1 92 ? 48.982 -56.773 99.429 1.00 95.70 91 ALA B C 1
ATOM 2541 O O . ALA B 1 92 ? 48.983 -55.759 98.740 1.00 92.20 91 ALA B O 1
ATOM 2543 N N . LEU B 1 93 ? 49.094 -58.016 98.913 1.00 91.47 92 LEU B N 1
ATOM 2544 C CA . LEU B 1 93 ? 49.264 -58.264 97.483 1.00 88.86 92 LEU B CA 1
ATOM 2545 C C . LEU B 1 93 ? 48.082 -57.789 96.643 1.00 94.28 92 LEU B C 1
ATOM 2546 O O . LEU B 1 93 ? 48.292 -57.093 95.647 1.00 90.53 92 LEU B O 1
ATOM 2551 N N . THR B 1 94 ? 46.842 -58.138 97.051 1.00 94.97 93 THR B N 1
ATOM 2552 C CA . THR B 1 94 ? 45.630 -57.737 96.324 1.00 94.03 93 THR B CA 1
ATOM 2553 C C . THR B 1 94 ? 45.453 -56.211 96.316 1.00 96.32 93 THR B C 1
ATOM 2554 O O . THR B 1 94 ? 45.030 -55.655 95.297 1.00 94.55 93 THR B O 1
ATOM 2558 N N . GLN B 1 95 ? 45.833 -55.537 97.424 1.00 92.75 94 GLN B N 1
ATOM 2559 C CA . GLN B 1 95 ? 45.789 -54.079 97.572 1.00 90.47 94 GLN B CA 1
ATOM 2560 C C . GLN B 1 95 ? 46.838 -53.422 96.643 1.00 90.01 94 GLN B C 1
ATOM 2561 O O . GLN B 1 95 ? 46.570 -52.377 96.055 1.00 88.32 94 GLN B O 1
ATOM 2567 N N . THR B 1 96 ? 48.026 -54.055 96.527 1.00 85.44 95 THR B N 1
ATOM 2568 C CA . THR B 1 96 ? 49.184 -53.667 95.707 1.00 82.16 95 THR B CA 1
ATOM 2569 C C . THR B 1 96 ? 48.826 -53.806 94.225 1.00 82.13 95 THR B C 1
ATOM 2570 O O . THR B 1 96 ? 49.191 -52.962 93.406 1.00 78.47 95 THR B O 1
ATOM 2574 N N . ARG B 1 97 ? 48.153 -54.913 93.890 1.00 79.90 96 ARG B N 1
ATOM 2575 C CA . ARG B 1 97 ? 47.764 -55.248 92.527 1.00 78.73 96 ARG B CA 1
ATOM 2576 C C . ARG B 1 97 ? 46.687 -54.303 92.006 1.00 79.86 96 ARG B C 1
ATOM 2577 O O . ARG B 1 97 ? 46.640 -54.030 90.804 1.00 78.13 96 ARG B O 1
ATOM 2585 N N . ALA B 1 98 ? 45.855 -53.767 92.928 1.00 75.34 97 ALA B N 1
ATOM 2586 C CA . ALA B 1 98 ? 44.765 -52.819 92.652 1.00 72.69 97 ALA B CA 1
ATOM 2587 C C . ALA B 1 98 ? 45.288 -51.445 92.181 1.00 72.88 97 ALA B C 1
ATOM 2588 O O . ALA B 1 98 ? 44.544 -50.673 91.576 1.00 70.75 97 ALA B O 1
ATOM 2590 N N . VAL B 1 99 ? 46.560 -51.149 92.462 1.00 68.00 98 VAL B N 1
ATOM 2591 C CA . VAL B 1 99 ? 47.200 -49.890 92.097 1.00 65.28 98 VAL B CA 1
ATOM 2592 C C . VAL B 1 99 ? 48.332 -50.047 91.058 1.00 68.84 98 VAL B C 1
ATOM 2593 O O . VAL B 1 99 ? 48.976 -49.066 90.689 1.00 68.65 98 VAL B O 1
ATOM 2597 N N . ALA B 1 100 ? 48.543 -51.279 90.559 1.00 65.06 99 ALA B N 1
ATOM 2598 C CA . ALA B 1 100 ? 49.560 -51.594 89.556 1.00 63.45 99 ALA B CA 1
ATOM 2599 C C . ALA B 1 100 ? 49.539 -50.637 88.348 1.00 63.54 99 ALA B C 1
ATOM 2600 O O . ALA B 1 100 ? 50.586 -50.075 88.016 1.00 62.73 99 ALA B O 1
ATOM 2602 N N . GLY B 1 101 ? 48.355 -50.425 87.755 1.00 56.93 100 GLY B N 1
ATOM 2603 C CA . GLY B 1 101 ? 48.163 -49.559 86.594 1.00 54.39 100 GLY B CA 1
ATOM 2604 C C . GLY B 1 101 ? 48.476 -48.099 86.838 1.00 55.57 100 GLY B C 1
ATOM 2605 O O . GLY B 1 101 ? 48.937 -47.393 85.933 1.00 55.10 100 GLY B O 1
ATOM 2606 N N . ARG B 1 102 ? 48.180 -47.630 88.059 1.00 50.79 101 ARG B N 1
ATOM 2607 C CA . ARG B 1 102 ? 48.434 -46.269 88.516 1.00 49.53 101 ARG B CA 1
ATOM 2608 C C . ARG B 1 102 ? 49.942 -46.024 88.600 1.00 54.99 101 ARG B C 1
ATOM 2609 O O . ARG B 1 102 ? 50.391 -44.958 88.161 1.00 55.05 101 ARG B O 1
ATOM 2617 N N . ILE B 1 103 ? 50.714 -47.026 89.134 1.00 51.77 102 ILE B N 1
ATOM 2618 C CA . ILE B 1 103 ? 52.170 -47.004 89.347 1.00 52.16 102 ILE B CA 1
ATOM 2619 C C . ILE B 1 103 ? 52.981 -47.377 88.100 1.00 57.07 102 ILE B C 1
ATOM 2620 O O . ILE B 1 103 ? 53.798 -46.589 87.628 1.00 57.56 102 ILE B O 1
ATOM 2625 N N . TYR B 1 104 ? 52.799 -48.590 87.612 1.00 54.84 103 TYR B N 1
ATOM 2626 C CA . TYR B 1 104 ? 53.558 -49.126 86.481 1.00 55.95 103 TYR B CA 1
ATOM 2627 C C . TYR B 1 104 ? 53.000 -48.804 85.076 1.00 59.58 103 TYR B C 1
ATOM 2628 O O . TYR B 1 104 ? 53.774 -48.808 84.109 1.00 58.74 103 TYR B O 1
ATOM 2637 N N . GLY B 1 105 ? 51.683 -48.537 84.994 1.00 55.92 104 GLY B N 1
ATOM 2638 C CA . GLY B 1 105 ? 50.947 -48.247 83.763 1.00 55.55 104 GLY B CA 1
ATOM 2639 C C . GLY B 1 105 ? 51.405 -47.042 82.971 1.00 60.85 104 GLY B C 1
ATOM 2640 O O . GLY B 1 105 ? 52.171 -46.221 83.493 1.00 61.70 104 GLY B O 1
ATOM 2641 N N . PRO B 1 106 ? 50.955 -46.903 81.693 1.00 57.56 105 PRO B N 1
ATOM 2642 C CA . PRO B 1 106 ? 51.409 -45.768 80.867 1.00 57.65 105 PRO B CA 1
ATOM 2643 C C . PRO B 1 106 ? 50.830 -44.399 81.226 1.00 61.06 105 PRO B C 1
ATOM 2644 O O . PRO B 1 106 ? 51.320 -43.386 80.735 1.00 60.85 105 PRO B O 1
ATOM 2648 N N . GLY B 1 107 ? 49.833 -44.376 82.100 1.00 57.60 106 GLY B N 1
ATOM 2649 C CA . GLY B 1 107 ? 49.206 -43.138 82.538 1.00 56.96 106 GLY B CA 1
ATOM 2650 C C . GLY B 1 107 ? 47.967 -42.799 81.747 1.00 61.34 106 GLY B C 1
ATOM 2651 O O . GLY B 1 107 ? 47.768 -43.312 80.641 1.00 63.38 106 GLY B O 1
ATOM 2652 N N . ALA B 1 108 ? 47.140 -41.908 82.301 1.00 55.82 107 ALA B N 1
ATOM 2653 C CA . ALA B 1 108 ? 45.871 -41.533 81.695 1.00 54.63 107 ALA B CA 1
ATOM 2654 C C . ALA B 1 108 ? 45.953 -40.584 80.495 1.00 63.63 107 ALA B C 1
ATOM 2655 O O . ALA B 1 108 ? 44.966 -40.413 79.768 1.00 62.85 107 ALA B O 1
ATOM 2657 N N . GLY B 1 109 ? 47.128 -39.996 80.288 1.00 65.24 108 GLY B N 1
ATOM 2658 C CA . GLY B 1 109 ? 47.370 -39.047 79.209 1.00 67.92 108 GLY B CA 1
ATOM 2659 C C . GLY B 1 109 ? 46.417 -37.869 79.270 1.00 75.49 108 GLY B C 1
ATOM 2660 O O . GLY B 1 109 ? 46.141 -37.360 80.360 1.00 73.82 108 GLY B O 1
ATOM 2661 N N . PRO B 1 110 ? 45.824 -37.453 78.129 1.00 76.39 109 PRO B N 1
ATOM 2662 C CA . PRO B 1 110 ? 44.851 -36.361 78.186 1.00 74.97 109 PRO B CA 1
ATOM 2663 C C . PRO B 1 110 ? 43.492 -37.001 78.457 1.00 73.33 109 PRO B C 1
ATOM 2664 O O . PRO B 1 110 ? 42.715 -37.288 77.546 1.00 72.90 109 PRO B O 1
ATOM 2668 N N . ALA B 1 111 ? 43.267 -37.321 79.737 1.00 65.13 110 ALA B N 1
ATOM 2669 C CA . ALA B 1 111 ? 42.039 -37.944 80.199 1.00 61.22 110 ALA B CA 1
ATOM 2670 C C . ALA B 1 111 ? 41.052 -36.832 80.482 1.00 57.66 110 ALA B C 1
ATOM 2671 O O . ALA B 1 111 ? 41.455 -35.760 80.982 1.00 55.84 110 ALA B O 1
ATOM 2673 N N . PRO B 1 112 ? 39.754 -37.053 80.174 1.00 49.78 111 PRO B N 1
ATOM 2674 C CA . PRO B 1 112 ? 38.772 -35.993 80.392 1.00 47.41 111 PRO B CA 1
ATOM 2675 C C . PRO B 1 112 ? 38.307 -35.859 81.825 1.00 48.86 111 PRO B C 1
ATOM 2676 O O . PRO B 1 112 ? 38.315 -36.809 82.588 1.00 48.47 111 PRO B O 1
ATOM 2680 N N . TRP B 1 113 ? 37.907 -34.646 82.174 1.00 45.28 112 TRP B N 1
ATOM 2681 C CA . TRP B 1 113 ? 37.338 -34.330 83.464 1.00 43.96 112 TRP B CA 1
ATOM 2682 C C . TRP B 1 113 ? 35.894 -33.798 83.288 1.00 48.38 112 TRP B C 1
ATOM 2683 O O . TRP B 1 113 ? 35.462 -33.424 82.180 1.00 45.85 112 TRP B O 1
ATOM 2694 N N . HIS B 1 114 ? 35.158 -33.816 84.404 1.00 45.69 113 HIS B N 1
ATOM 2695 C CA . HIS B 1 114 ? 33.793 -33.352 84.503 1.00 45.50 113 HIS B CA 1
ATOM 2696 C C . HIS B 1 114 ? 33.626 -32.705 85.866 1.00 53.35 113 HIS B C 1
ATOM 2697 O O . HIS B 1 114 ? 34.513 -32.839 86.723 1.00 54.30 113 HIS B O 1
ATOM 2704 N N . LEU B 1 115 ? 32.523 -31.959 86.060 1.00 49.72 114 LEU B N 1
ATOM 2705 C CA . LEU B 1 115 ? 32.235 -31.344 87.353 1.00 48.95 114 LEU B CA 1
ATOM 2706 C C . LEU B 1 115 ? 30.974 -31.998 87.916 1.00 51.18 114 LEU B C 1
ATOM 2707 O O . LEU B 1 115 ? 29.985 -32.185 87.197 1.00 50.02 114 LEU B O 1
ATOM 2712 N N . ALA B 1 116 ? 31.048 -32.401 89.186 1.00 47.61 115 ALA B N 1
ATOM 2713 C CA . ALA B 1 116 ? 29.959 -33.095 89.856 1.00 48.92 115 ALA B CA 1
ATOM 2714 C C . ALA B 1 116 ? 29.506 -32.338 91.074 1.00 54.51 115 ALA B C 1
ATOM 2715 O O . ALA B 1 116 ? 30.332 -31.924 91.890 1.00 55.65 115 ALA B O 1
ATOM 2717 N N . GLY B 1 117 ? 28.193 -32.115 91.151 1.00 51.23 116 GLY B N 1
ATOM 2718 C CA . GLY B 1 117 ? 27.557 -31.407 92.246 1.00 52.90 116 GLY B CA 1
ATOM 2719 C C . GLY B 1 117 ? 26.689 -32.344 93.038 1.00 61.33 116 GLY B C 1
ATOM 2720 O O . GLY B 1 117 ? 25.787 -32.976 92.481 1.00 58.87 116 GLY B O 1
ATOM 2729 N N . PRO B 1 119 ? 23.892 -33.653 95.953 1.00 78.05 118 PRO B N 1
ATOM 2730 C CA . PRO B 1 119 ? 22.602 -33.136 96.468 1.00 81.66 118 PRO B CA 1
ATOM 2731 C C . PRO B 1 119 ? 22.706 -32.389 97.819 1.00 91.14 118 PRO B C 1
ATOM 2732 O O . PRO B 1 119 ? 23.697 -32.566 98.541 1.00 91.00 118 PRO B O 1
ATOM 2736 N N . PRO B 1 120 ? 21.722 -31.523 98.170 1.00 92.63 119 PRO B N 1
ATOM 2737 C CA . PRO B 1 120 ? 21.828 -30.751 99.429 1.00 97.36 119 PRO B CA 1
ATOM 2738 C C . PRO B 1 120 ? 21.786 -31.575 100.714 1.00 110.24 119 PRO B C 1
ATOM 2739 O O . PRO B 1 120 ? 22.432 -31.220 101.701 1.00 111.65 119 PRO B O 1
ATOM 2743 N N . ASP B 1 121 ? 21.009 -32.658 100.695 1.00 112.95 120 ASP B N 1
ATOM 2744 C CA . ASP B 1 121 ? 20.828 -33.576 101.815 1.00 120.05 120 ASP B CA 1
ATOM 2745 C C . ASP B 1 121 ? 22.087 -34.393 102.168 1.00 126.66 120 ASP B C 1
ATOM 2746 O O . ASP B 1 121 ? 22.250 -34.740 103.335 1.00 131.00 120 ASP B O 1
ATOM 2751 N N . ALA B 1 122 ? 22.956 -34.707 101.173 1.00 120.34 121 ALA B N 1
ATOM 2752 C CA . ALA B 1 122 ? 24.196 -35.501 101.325 1.00 119.62 121 ALA B CA 1
ATOM 2753 C C . ALA B 1 122 ? 25.424 -34.641 101.675 1.00 124.37 121 ALA B C 1
ATOM 2754 O O . ALA B 1 122 ? 25.995 -33.987 100.789 1.00 119.53 121 ALA B O 1
ATOM 2756 N N . PRO B 1 123 ? 25.853 -34.629 102.962 1.00 126.42 122 PRO B N 1
ATOM 2757 C CA . PRO B 1 123 ? 27.022 -33.813 103.322 1.00 126.02 122 PRO B CA 1
ATOM 2758 C C . PRO B 1 123 ? 28.349 -34.461 102.926 1.00 127.48 122 PRO B C 1
ATOM 2759 O O . PRO B 1 123 ? 29.198 -33.796 102.319 1.00 124.69 122 PRO B O 1
ATOM 2763 N N . ASP B 1 124 ? 28.515 -35.763 103.234 1.00 123.89 123 ASP B N 1
ATOM 2764 C CA . ASP B 1 124 ? 29.711 -36.515 102.891 1.00 120.52 123 ASP B CA 1
ATOM 2765 C C . ASP B 1 124 ? 29.467 -37.239 101.558 1.00 117.94 123 ASP B C 1
ATOM 2766 O O . ASP B 1 124 ? 29.624 -38.459 101.469 1.00 119.05 123 ASP B O 1
ATOM 2771 N N . GLY B 1 125 ? 29.075 -36.471 100.540 1.00 107.94 124 GLY B N 1
ATOM 2772 C CA . GLY B 1 125 ? 28.777 -36.970 99.204 1.00 103.03 124 GLY B CA 1
ATOM 2773 C C . GLY B 1 125 ? 29.930 -37.702 98.551 1.00 102.15 124 GLY B C 1
ATOM 2774 O O . GLY B 1 125 ? 29.718 -38.728 97.901 1.00 100.28 124 GLY B O 1
ATOM 2775 N N . LEU B 1 126 ? 31.164 -37.203 98.751 1.00 97.14 125 LEU B N 1
ATOM 2776 C CA . LEU B 1 126 ? 32.380 -37.800 98.196 1.00 94.22 125 LEU B CA 1
ATOM 2777 C C . LEU B 1 126 ? 32.611 -39.263 98.614 1.00 97.92 125 LEU B C 1
ATOM 2778 O O . LEU B 1 126 ? 33.219 -40.021 97.851 1.00 95.18 125 LEU B O 1
ATOM 2783 N N . SER B 1 127 ? 32.105 -39.665 99.799 1.00 97.45 126 SER B N 1
ATOM 2784 C CA . SER B 1 127 ? 32.201 -41.049 100.283 1.00 99.01 126 SER B CA 1
ATOM 2785 C C . SER B 1 127 ? 31.270 -41.955 99.474 1.00 100.92 126 SER B C 1
ATOM 2786 O O . SER B 1 127 ? 31.614 -43.104 99.230 1.00 99.39 126 SER B O 1
ATOM 2789 N N . LEU B 1 128 ? 30.113 -41.417 99.027 1.00 98.12 127 LEU B N 1
ATOM 2790 C CA . LEU B 1 128 ? 29.120 -42.113 98.194 1.00 98.54 127 LEU B CA 1
ATOM 2791 C C . LEU B 1 128 ? 29.658 -42.389 96.779 1.00 98.97 127 LEU B C 1
ATOM 2792 O O . LEU B 1 128 ? 29.016 -43.147 96.044 1.00 98.94 127 LEU B O 1
ATOM 2797 N N . LEU B 1 129 ? 30.805 -41.759 96.383 1.00 91.68 128 LEU B N 1
ATOM 2798 C CA . LEU B 1 129 ? 31.406 -41.953 95.062 1.00 86.60 128 LEU B CA 1
ATOM 2799 C C . LEU B 1 129 ? 32.267 -43.209 94.988 1.00 86.54 128 LEU B C 1
ATOM 2800 O O . LEU B 1 129 ? 33.183 -43.363 95.798 1.00 86.09 128 LEU B O 1
ATOM 2805 N N . PRO B 1 130 ? 31.970 -44.108 94.006 1.00 80.71 129 PRO B N 1
ATOM 2806 C CA . PRO B 1 130 ? 32.766 -45.347 93.836 1.00 80.40 129 PRO B CA 1
ATOM 2807 C C . PRO B 1 130 ? 34.286 -45.169 93.727 1.00 81.40 129 PRO B C 1
ATOM 2808 O O . PRO B 1 130 ? 34.763 -44.092 93.381 1.00 80.21 129 PRO B O 1
ATOM 2812 N N . ASP B 1 131 ? 35.037 -46.250 93.996 1.00 77.22 130 ASP B N 1
ATOM 2813 C CA . ASP B 1 131 ? 36.510 -46.349 93.916 1.00 74.67 130 ASP B CA 1
ATOM 2814 C C . ASP B 1 131 ? 37.048 -46.146 92.489 1.00 72.23 130 ASP B C 1
ATOM 2815 O O . ASP B 1 131 ? 38.222 -45.809 92.321 1.00 70.40 130 ASP B O 1
ATOM 2820 N N . THR B 1 132 ? 36.176 -46.360 91.475 1.00 65.26 131 THR B N 1
ATOM 2821 C CA . THR B 1 132 ? 36.416 -46.231 90.033 1.00 61.55 131 THR B CA 1
ATOM 2822 C C . THR B 1 132 ? 36.489 -44.759 89.602 1.00 63.12 131 THR B C 1
ATOM 2823 O O . THR B 1 132 ? 37.001 -44.440 88.529 1.00 60.90 131 THR B O 1
ATOM 2827 N N . LEU B 1 133 ? 35.902 -43.875 90.415 1.00 59.06 132 LEU B N 1
ATOM 2828 C CA . LEU B 1 133 ? 35.881 -42.434 90.219 1.00 55.30 132 LEU B CA 1
ATOM 2829 C C . LEU B 1 133 ? 36.904 -41.753 91.112 1.00 57.17 132 LEU B C 1
ATOM 2830 O O . LEU B 1 133 ? 37.042 -42.124 92.274 1.00 58.85 132 LEU B O 1
ATOM 2835 N N . SER B 1 134 ? 37.600 -40.744 90.573 1.00 50.70 133 SER B N 1
ATOM 2836 C CA . SER B 1 134 ? 38.545 -39.918 91.310 1.00 50.07 133 SER B CA 1
ATOM 2837 C C . SER B 1 134 ? 37.888 -38.540 91.413 1.00 53.33 133 SER B C 1
ATOM 2838 O O . SER B 1 134 ? 37.363 -38.034 90.423 1.00 50.51 133 SER B O 1
ATOM 2841 N N . ALA B 1 135 ? 37.915 -37.938 92.615 1.00 51.69 134 ALA B N 1
ATOM 2842 C CA . ALA B 1 135 ? 37.293 -36.632 92.856 1.00 50.19 134 ALA B CA 1
ATOM 2843 C C . ALA B 1 135 ? 38.134 -35.657 93.647 1.00 53.05 134 ALA B C 1
ATOM 2844 O O . ALA B 1 135 ? 38.598 -35.978 94.741 1.00 55.14 134 ALA B O 1
ATOM 2846 N N . THR B 1 136 ? 38.262 -34.442 93.125 1.00 48.59 135 THR B N 1
ATOM 2847 C CA . THR B 1 136 ? 38.952 -33.319 93.759 1.00 50.06 135 THR B CA 1
ATOM 2848 C C . THR B 1 136 ? 37.958 -32.174 94.062 1.00 54.99 135 THR B C 1
ATOM 2849 O O . THR B 1 136 ? 37.513 -31.486 93.125 1.00 53.33 135 THR B O 1
ATOM 2853 N N . PRO B 1 137 ? 37.612 -31.947 95.358 1.00 54.19 136 PRO B N 1
ATOM 2854 C CA . PRO B 1 137 ? 36.676 -30.860 95.683 1.00 55.77 136 PRO B CA 1
ATOM 2855 C C . PRO B 1 137 ? 37.248 -29.494 95.337 1.00 61.15 136 PRO B C 1
ATOM 2856 O O . PRO B 1 137 ? 38.453 -29.274 95.488 1.00 62.14 136 PRO B O 1
ATOM 2860 N N . ILE B 1 138 ? 36.389 -28.603 94.821 1.00 56.89 137 ILE B N 1
ATOM 2861 C CA . ILE B 1 138 ? 36.726 -27.219 94.456 1.00 56.31 137 ILE B CA 1
ATOM 2862 C C . ILE B 1 138 ? 35.805 -26.247 95.230 1.00 64.33 137 ILE B C 1
ATOM 2863 O O . ILE B 1 138 ? 36.045 -25.037 95.277 1.00 65.42 137 ILE B O 1
ATOM 2868 N N . SER B 1 139 ? 34.749 -26.811 95.843 1.00 63.52 138 SER B N 1
ATOM 2869 C CA . SER B 1 139 ? 33.758 -26.169 96.710 1.00 66.91 138 SER B CA 1
ATOM 2870 C C . SER B 1 139 ? 33.207 -27.255 97.677 1.00 74.92 138 SER B C 1
ATOM 2871 O O . SER B 1 139 ? 33.593 -28.430 97.545 1.00 75.25 138 SER B O 1
ATOM 2874 N N . ARG B 1 140 ? 32.317 -26.867 98.631 1.00 73.92 139 ARG B N 1
ATOM 2875 C CA A ARG B 1 140 ? 31.706 -27.780 99.616 0.50 76.38 139 ARG B CA 1
ATOM 2876 C CA B ARG B 1 140 ? 31.721 -27.778 99.614 0.50 76.33 139 ARG B CA 1
ATOM 2877 C C . ARG B 1 140 ? 30.886 -28.903 98.964 1.00 79.00 139 ARG B C 1
ATOM 2878 O O . ARG B 1 140 ? 30.823 -30.016 99.503 1.00 80.59 139 ARG B O 1
ATOM 2893 N N . ARG B 1 141 ? 30.223 -28.601 97.832 1.00 72.93 140 ARG B N 1
ATOM 2894 C CA . ARG B 1 141 ? 29.346 -29.543 97.133 1.00 70.93 140 ARG B CA 1
ATOM 2895 C C . ARG B 1 141 ? 29.797 -29.926 95.735 1.00 68.90 140 ARG B C 1
ATOM 2896 O O . ARG B 1 141 ? 29.262 -30.882 95.160 1.00 67.97 140 ARG B O 1
ATOM 2904 N N . PHE B 1 142 ? 30.780 -29.194 95.192 1.00 61.51 141 PHE B N 1
ATOM 2905 C CA . PHE B 1 142 ? 31.286 -29.459 93.853 1.00 57.56 141 PHE B CA 1
ATOM 2906 C C . PHE B 1 142 ? 32.719 -29.958 93.830 1.00 63.96 141 PHE B C 1
ATOM 2907 O O . PHE B 1 142 ? 33.574 -29.487 94.591 1.00 65.89 141 PHE B O 1
ATOM 2915 N N . ALA B 1 143 ? 32.964 -30.932 92.947 1.00 58.78 142 ALA B N 1
ATOM 2916 C CA . ALA B 1 143 ? 34.257 -31.564 92.773 1.00 57.81 142 ALA B CA 1
ATOM 2917 C C . ALA B 1 143 ? 34.529 -31.857 91.307 1.00 59.01 142 ALA B C 1
ATOM 2918 O O . ALA B 1 143 ? 33.594 -32.131 90.543 1.00 57.91 142 ALA B O 1
ATOM 2920 N N . LEU B 1 144 ? 35.821 -31.831 90.925 1.00 52.49 143 LEU B N 1
ATOM 2921 C CA . LEU B 1 144 ? 36.239 -32.208 89.591 1.00 48.91 143 LEU B CA 1
ATOM 2922 C C . LEU B 1 144 ? 36.358 -33.727 89.632 1.00 53.66 143 LEU B C 1
ATOM 2923 O O . LEU B 1 144 ? 36.947 -34.270 90.563 1.00 54.27 143 LEU B O 1
ATOM 2928 N N . ILE B 1 145 ? 35.730 -34.421 88.674 1.00 50.04 144 ILE B N 1
ATOM 2929 C CA . ILE B 1 145 ? 35.713 -35.888 88.636 1.00 48.92 144 ILE B CA 1
ATOM 2930 C C . ILE B 1 145 ? 36.400 -36.518 87.429 1.00 52.47 144 ILE B C 1
ATOM 2931 O O . ILE B 1 145 ? 36.568 -35.897 86.387 1.00 51.46 144 ILE B O 1
ATOM 2936 N N . CYS B 1 146 ? 36.753 -37.770 87.589 1.00 51.50 145 CYS B N 1
ATOM 2937 C CA . CYS B 1 146 ? 37.495 -38.599 86.660 1.00 52.61 145 CYS B CA 1
ATOM 2938 C C . CYS B 1 146 ? 36.922 -40.023 86.672 1.00 53.89 145 CYS B C 1
ATOM 2939 O O . CYS B 1 146 ? 36.524 -40.497 87.731 1.00 53.47 145 CYS B O 1
ATOM 2942 N N . GLY B 1 147 ? 36.927 -40.700 85.522 1.00 48.10 146 GLY B N 1
ATOM 2943 C CA . GLY B 1 147 ? 36.485 -42.081 85.447 1.00 48.75 146 GLY B CA 1
ATOM 2944 C C . GLY B 1 147 ? 35.150 -42.353 84.783 1.00 52.93 146 GLY B C 1
ATOM 2945 O O . GLY B 1 147 ? 34.584 -41.478 84.124 1.00 50.72 146 GLY B O 1
ATOM 2946 N N . PRO B 1 148 ? 34.640 -43.602 84.910 1.00 52.20 147 PRO B N 1
ATOM 2947 C CA . PRO B 1 148 ? 33.379 -43.948 84.235 1.00 53.22 147 PRO B CA 1
ATOM 2948 C C . PRO B 1 148 ? 32.186 -43.134 84.721 1.00 55.81 147 PRO B C 1
ATOM 2949 O O . PRO B 1 148 ? 31.821 -43.189 85.903 1.00 54.27 147 PRO B O 1
ATOM 2953 N N . LEU B 1 149 ? 31.595 -42.352 83.793 1.00 53.34 148 LEU B N 1
ATOM 2954 C CA . LEU B 1 149 ? 30.455 -41.483 84.125 1.00 54.69 148 LEU B CA 1
ATOM 2955 C C . LEU B 1 149 ? 29.208 -42.258 84.488 1.00 60.18 148 LEU B C 1
ATOM 2956 O O . LEU B 1 149 ? 28.318 -41.703 85.133 1.00 62.42 148 LEU B O 1
ATOM 2961 N N . GLU B 1 150 ? 29.151 -43.532 84.107 1.00 56.09 149 GLU B N 1
ATOM 2962 C CA . GLU B 1 150 ? 28.036 -44.397 84.432 1.00 59.05 149 GLU B CA 1
ATOM 2963 C C . GLU B 1 150 ? 28.005 -44.657 85.954 1.00 65.40 149 GLU B C 1
ATOM 2964 O O . GLU B 1 150 ? 26.935 -44.951 86.501 1.00 69.13 149 GLU B O 1
ATOM 2970 N N . ASP B 1 151 ? 29.176 -44.512 86.626 1.00 59.06 150 ASP B N 1
ATOM 2971 C CA . ASP B 1 151 ? 29.341 -44.701 88.070 1.00 59.42 150 ASP B CA 1
ATOM 2972 C C . ASP B 1 151 ? 29.014 -43.429 88.868 1.00 64.54 150 ASP B C 1
ATOM 2973 O O . ASP B 1 151 ? 29.046 -43.463 90.104 1.00 66.16 150 ASP B O 1
ATOM 2978 N N . VAL B 1 152 ? 28.712 -42.305 88.168 1.00 58.93 151 VAL B N 1
ATOM 2979 C CA . VAL B 1 152 ? 28.332 -41.050 88.819 1.00 57.83 151 VAL B CA 1
ATOM 2980 C C . VAL B 1 152 ? 26.852 -41.203 89.164 1.00 64.58 151 VAL B C 1
ATOM 2981 O O . VAL B 1 152 ? 26.052 -41.393 88.240 1.00 65.24 151 VAL B O 1
ATOM 2985 N N . PRO B 1 153 ? 26.471 -41.177 90.468 1.00 62.20 152 PRO B N 1
ATOM 2986 C CA . PRO B 1 153 ? 25.046 -41.350 90.820 1.00 65.33 152 PRO B CA 1
ATOM 2987 C C . PRO B 1 153 ? 24.099 -40.345 90.144 1.00 70.17 152 PRO B C 1
ATOM 2988 O O . PRO B 1 153 ? 24.487 -39.199 89.872 1.00 66.38 152 PRO B O 1
ATOM 2992 N N . GLU B 1 154 ? 22.873 -40.807 89.833 1.00 70.41 153 GLU B N 1
ATOM 2993 C CA . GLU B 1 154 ? 21.856 -40.037 89.118 1.00 70.54 153 GLU B CA 1
ATOM 2994 C C . GLU B 1 154 ? 21.382 -38.805 89.860 1.00 75.26 153 GLU B C 1
ATOM 2995 O O . GLU B 1 154 ? 20.799 -37.924 89.227 1.00 74.21 153 GLU B O 1
ATOM 3001 N N . ASP B 1 155 ? 21.630 -38.726 91.184 1.00 74.11 154 ASP B N 1
ATOM 3002 C CA . ASP B 1 155 ? 21.218 -37.598 92.009 1.00 75.78 154 ASP B CA 1
ATOM 3003 C C . ASP B 1 155 ? 22.314 -36.523 92.136 1.00 78.35 154 ASP B C 1
ATOM 3004 O O . ASP B 1 155 ? 22.193 -35.598 92.937 1.00 79.05 154 ASP B O 1
ATOM 3009 N N . TRP B 1 156 ? 23.347 -36.615 91.292 1.00 72.96 155 TRP B N 1
ATOM 3010 C CA . TRP B 1 156 ? 24.434 -35.644 91.238 1.00 70.76 155 TRP B CA 1
ATOM 3011 C C . TRP B 1 156 ? 24.291 -34.840 89.966 1.00 69.81 155 TRP B C 1
ATOM 3012 O O . TRP B 1 156 ? 23.863 -35.390 88.942 1.00 69.67 155 TRP B O 1
ATOM 3023 N N . LEU B 1 157 ? 24.656 -33.544 90.014 1.00 62.21 156 LEU B N 1
ATOM 3024 C CA . LEU B 1 157 ? 24.589 -32.685 88.836 1.00 57.84 156 LEU B CA 1
ATOM 3025 C C . LEU B 1 157 ? 25.883 -32.807 88.060 1.00 60.27 156 LEU B C 1
ATOM 3026 O O . LEU B 1 157 ? 26.936 -32.321 88.497 1.00 58.93 156 LEU B O 1
ATOM 3031 N N . LEU B 1 158 ? 25.794 -33.463 86.906 1.00 57.16 157 LEU B N 1
ATOM 3032 C CA . LEU B 1 158 ? 26.950 -33.678 86.060 1.00 56.32 157 LEU B CA 1
ATOM 3033 C C . LEU B 1 158 ? 27.010 -32.642 84.965 1.00 60.49 157 LEU B C 1
ATOM 3034 O O . LEU B 1 158 ? 26.082 -32.484 84.160 1.00 61.90 157 LEU B O 1
ATOM 3039 N N . THR B 1 159 ? 28.120 -31.917 84.967 1.00 54.69 158 THR B N 1
ATOM 3040 C CA . THR B 1 159 ? 28.394 -30.816 84.058 1.00 51.31 158 THR B CA 1
ATOM 3041 C C . THR B 1 159 ? 29.798 -30.974 83.399 1.00 49.73 158 THR B C 1
ATOM 3042 O O . THR B 1 159 ? 30.721 -31.521 84.024 1.00 49.80 158 THR B O 1
ATOM 3046 N N . ALA B 1 160 ? 29.913 -30.615 82.102 1.00 40.65 159 ALA B N 1
ATOM 3047 C CA . ALA B 1 160 ? 31.122 -30.817 81.284 1.00 36.80 159 ALA B CA 1
ATOM 3048 C C . ALA B 1 160 ? 31.951 -29.557 81.040 1.00 35.55 159 ALA B C 1
ATOM 3049 O O . ALA B 1 160 ? 31.400 -28.471 81.047 1.00 31.55 159 ALA B O 1
ATOM 3051 N N . PRO B 1 161 ? 33.249 -29.671 80.666 1.00 33.94 160 PRO B N 1
ATOM 3052 C CA . PRO B 1 161 ? 34.021 -28.443 80.365 1.00 33.85 160 PRO B CA 1
ATOM 3053 C C . PRO B 1 161 ? 33.488 -27.631 79.177 1.00 38.18 160 PRO B C 1
ATOM 3054 O O . PRO B 1 161 ? 33.062 -28.197 78.152 1.00 35.30 160 PRO B O 1
ATOM 3058 N N . SER B 1 162 ? 33.502 -26.284 79.320 1.00 39.45 161 SER B N 1
ATOM 3059 C CA . SER B 1 162 ? 33.130 -25.356 78.228 1.00 40.67 161 SER B CA 1
ATOM 3060 C C . SER B 1 162 ? 34.424 -25.023 77.484 1.00 49.48 161 SER B C 1
ATOM 3061 O O . SER B 1 162 ? 35.492 -25.357 77.976 1.00 52.30 161 SER B O 1
ATOM 3064 N N . GLY B 1 163 ? 34.353 -24.370 76.338 1.00 48.16 162 GLY B N 1
ATOM 3065 C CA . GLY B 1 163 ? 35.565 -23.997 75.604 1.00 50.49 162 GLY B CA 1
ATOM 3066 C C . GLY B 1 163 ? 36.525 -23.089 76.365 1.00 57.46 162 GLY B C 1
ATOM 3067 O O . GLY B 1 163 ? 37.710 -23.030 76.046 1.00 59.67 162 GLY B O 1
ATOM 3068 N N . ARG B 1 164 ? 36.009 -22.388 77.388 1.00 54.91 163 ARG B N 1
ATOM 3069 C CA . ARG B 1 164 ? 36.709 -21.508 78.318 1.00 56.06 163 ARG B CA 1
ATOM 3070 C C . ARG B 1 164 ? 37.709 -22.331 79.156 1.00 62.91 163 ARG B C 1
ATOM 3071 O O . ARG B 1 164 ? 37.478 -23.537 79.401 1.00 62.76 163 ARG B O 1
ATOM 3079 N N . GLY B 1 165 ? 38.790 -21.676 79.601 1.00 59.64 164 GLY B N 1
ATOM 3080 C CA . GLY B 1 165 ? 39.792 -22.308 80.450 1.00 59.03 164 GLY B CA 1
ATOM 3081 C C . GLY B 1 165 ? 39.301 -22.499 81.874 1.00 60.10 164 GLY B C 1
ATOM 3082 O O . GLY B 1 165 ? 38.092 -22.527 82.128 1.00 59.99 164 GLY B O 1
ATOM 3083 N N . LEU B 1 166 ? 40.233 -22.662 82.814 1.00 54.73 165 LEU B N 1
ATOM 3084 C CA . LEU B 1 166 ? 39.897 -22.773 84.225 1.00 52.53 165 LEU B CA 1
ATOM 3085 C C . LEU B 1 166 ? 40.217 -21.441 84.886 1.00 60.13 165 LEU B C 1
ATOM 3086 O O . LEU B 1 166 ? 41.277 -20.853 84.603 1.00 63.21 165 LEU B O 1
ATOM 3091 N N . PRO B 1 167 ? 39.345 -20.932 85.788 1.00 56.17 166 PRO B N 1
ATOM 3092 C CA . PRO B 1 167 ? 39.696 -19.694 86.500 1.00 58.06 166 PRO B CA 1
ATOM 3093 C C . PRO B 1 167 ? 40.903 -19.951 87.397 1.00 61.83 166 PRO B C 1
ATOM 3094 O O . PRO B 1 167 ? 41.129 -21.097 87.792 1.00 63.82 166 PRO B O 1
ATOM 3098 N N . VAL B 1 168 ? 41.696 -18.925 87.691 1.00 57.59 167 VAL B N 1
ATOM 3099 C CA . VAL B 1 168 ? 42.902 -19.058 88.522 1.00 58.18 167 VAL B CA 1
ATOM 3100 C C . VAL B 1 168 ? 42.646 -19.804 89.834 1.00 63.20 167 VAL B C 1
ATOM 3101 O O . VAL B 1 168 ? 43.448 -20.669 90.190 1.00 62.84 167 VAL B O 1
ATOM 3105 N N . TRP B 1 169 ? 41.511 -19.534 90.509 1.00 61.50 168 TRP B N 1
ATOM 3106 C CA . TRP B 1 169 ? 41.177 -20.222 91.758 1.00 62.77 168 TRP B CA 1
ATOM 3107 C C . TRP B 1 169 ? 41.073 -21.762 91.616 1.00 61.72 168 TRP B C 1
ATOM 3108 O O . TRP B 1 169 ? 41.447 -22.485 92.548 1.00 61.98 168 TRP B O 1
ATOM 3119 N N . VAL B 1 170 ? 40.635 -22.246 90.433 1.00 53.18 169 VAL B N 1
ATOM 3120 C CA . VAL B 1 170 ? 40.560 -23.672 90.121 1.00 50.13 169 VAL B CA 1
ATOM 3121 C C . VAL B 1 170 ? 41.981 -24.172 89.839 1.00 56.19 169 VAL B C 1
ATOM 3122 O O . VAL B 1 170 ? 42.392 -25.176 90.444 1.00 54.99 169 VAL B O 1
ATOM 3126 N N . GLN B 1 171 ? 42.758 -23.435 88.986 1.00 53.92 170 GLN B N 1
ATOM 3127 C CA . GLN B 1 171 ? 44.154 -23.817 88.695 1.00 53.94 170 GLN B CA 1
ATOM 3128 C C . GLN B 1 171 ? 44.968 -23.985 89.966 1.00 59.71 170 GLN B C 1
ATOM 3129 O O . GLN B 1 171 ? 45.743 -24.924 90.062 1.00 59.44 170 GLN B O 1
ATOM 3135 N N . ASP B 1 172 ? 44.747 -23.113 90.964 1.00 59.89 171 ASP B N 1
ATOM 3136 C CA . ASP B 1 172 ? 45.445 -23.150 92.250 1.00 62.73 171 ASP B CA 1
ATOM 3137 C C . ASP B 1 172 ? 45.188 -24.476 92.982 1.00 67.90 171 ASP B C 1
ATOM 3138 O O . ASP B 1 172 ? 46.138 -25.095 93.467 1.00 70.91 171 ASP B O 1
ATOM 3143 N N . VAL B 1 173 ? 43.938 -24.970 92.965 1.00 60.09 172 VAL B N 1
ATOM 3144 C CA . VAL B 1 173 ? 43.567 -26.246 93.585 1.00 57.21 172 VAL B CA 1
ATOM 3145 C C . VAL B 1 173 ? 44.285 -27.405 92.892 1.00 60.35 172 VAL B C 1
ATOM 3146 O O . VAL B 1 173 ? 44.978 -28.175 93.558 1.00 62.49 172 VAL B O 1
ATOM 3150 N N . VAL B 1 174 ? 44.103 -27.537 91.564 1.00 54.00 173 VAL B N 1
ATOM 3151 C CA . VAL B 1 174 ? 44.675 -28.609 90.759 1.00 51.64 173 VAL B CA 1
ATOM 3152 C C . VAL B 1 174 ? 46.188 -28.662 90.745 1.00 59.48 173 VAL B C 1
ATOM 3153 O O . VAL B 1 174 ? 46.736 -29.766 90.716 1.00 59.43 173 VAL B O 1
ATOM 3157 N N . VAL B 1 175 ? 46.870 -27.483 90.767 1.00 58.10 174 VAL B N 1
ATOM 3158 C CA . VAL B 1 175 ? 48.336 -27.410 90.831 1.00 59.45 174 VAL B CA 1
ATOM 3159 C C . VAL B 1 175 ? 48.794 -28.130 92.121 1.00 67.25 174 VAL B C 1
ATOM 3160 O O . VAL B 1 175 ? 49.688 -28.980 92.051 1.00 68.21 174 VAL B O 1
ATOM 3164 N N . GLU B 1 176 ? 48.112 -27.844 93.265 1.00 64.87 175 GLU B N 1
ATOM 3165 C CA . GLU B 1 176 ? 48.381 -28.438 94.572 1.00 67.07 175 GLU B CA 1
ATOM 3166 C C . GLU B 1 176 ? 48.003 -29.925 94.611 1.00 71.29 175 GLU B C 1
ATOM 3167 O O . GLU B 1 176 ? 48.884 -30.769 94.791 1.00 71.93 175 GLU B O 1
ATOM 3173 N N . ALA B 1 177 ? 46.702 -30.231 94.433 1.00 66.24 176 ALA B N 1
ATOM 3174 C CA . ALA B 1 177 ? 46.135 -31.585 94.454 1.00 63.75 176 ALA B CA 1
ATOM 3175 C C . ALA B 1 177 ? 46.787 -32.551 93.485 1.00 65.36 176 ALA B C 1
ATOM 3176 O O . ALA B 1 177 ? 46.884 -33.725 93.807 1.00 66.16 176 ALA B O 1
ATOM 3178 N N . GLY B 1 178 ? 47.194 -32.057 92.313 1.00 60.65 177 GLY B N 1
ATOM 3179 C CA . GLY B 1 178 ? 47.820 -32.824 91.237 1.00 58.67 177 GLY B CA 1
ATOM 3180 C C . GLY B 1 178 ? 49.336 -32.741 91.215 1.00 63.55 177 GLY B C 1
ATOM 3181 O O . GLY B 1 178 ? 49.957 -32.901 90.153 1.00 60.93 177 GLY B O 1
ATOM 3182 N N . CYS B 1 179 ? 49.923 -32.449 92.414 1.00 63.33 178 CYS B N 1
ATOM 3183 C CA . CYS B 1 179 ? 51.346 -32.387 92.817 1.00 64.86 178 CYS B CA 1
ATOM 3184 C C . CYS B 1 179 ? 52.330 -31.834 91.790 1.00 69.82 178 CYS B C 1
ATOM 3185 O O . CYS B 1 179 ? 53.489 -32.282 91.716 1.00 71.14 178 CYS B O 1
ATOM 3188 N N . GLU B 1 180 ? 51.864 -30.836 91.027 1.00 64.26 179 GLU B N 1
ATOM 3189 C CA . GLU B 1 180 ? 52.604 -30.184 89.966 1.00 64.69 179 GLU B CA 1
ATOM 3190 C C . GLU B 1 180 ? 54.064 -29.923 90.363 1.00 74.22 179 GLU B C 1
ATOM 3191 O O . GLU B 1 180 ? 54.964 -30.471 89.727 1.00 73.68 179 GLU B O 1
ATOM 3197 N N . ALA B 1 181 ? 54.286 -29.227 91.494 1.00 75.71 180 ALA B N 1
ATOM 3198 C CA . ALA B 1 181 ? 55.631 -28.919 92.016 1.00 79.72 180 ALA B CA 1
ATOM 3199 C C . ALA B 1 181 ? 56.398 -30.146 92.531 1.00 81.43 180 ALA B C 1
ATOM 3200 O O . ALA B 1 181 ? 57.616 -30.222 92.349 1.00 83.12 180 ALA B O 1
ATOM 3202 N N . GLU B 1 182 ? 55.685 -31.080 93.191 1.00 73.85 181 GLU B N 1
ATOM 3203 C CA . GLU B 1 182 ? 56.252 -32.301 93.767 1.00 73.20 181 GLU B CA 1
ATOM 3204 C C . GLU B 1 182 ? 56.752 -33.255 92.656 1.00 75.21 181 GLU B C 1
ATOM 3205 O O . GLU B 1 182 ? 57.754 -33.951 92.847 1.00 75.67 181 GLU B O 1
ATOM 3211 N N . PHE B 1 183 ? 56.062 -33.256 91.492 1.00 68.53 182 PHE B N 1
ATOM 3212 C CA . PHE B 1 183 ? 56.445 -34.032 90.317 1.00 66.41 182 PHE B CA 1
ATOM 3213 C C . PHE B 1 183 ? 57.675 -33.399 89.631 1.00 74.53 182 PHE B C 1
ATOM 3214 O O . PHE B 1 183 ? 58.536 -34.131 89.138 1.00 75.35 182 PHE B O 1
ATOM 3222 N N . LYS B 1 184 ? 57.749 -32.043 89.612 1.00 73.82 183 LYS B N 1
ATOM 3223 C CA . LYS B 1 184 ? 58.841 -31.233 89.044 1.00 76.73 183 LYS B CA 1
ATOM 3224 C C . LYS B 1 184 ? 60.156 -31.535 89.801 1.00 85.24 183 LYS B C 1
ATOM 3225 O O . LYS B 1 184 ? 61.198 -31.770 89.174 1.00 86.74 183 LYS B O 1
ATOM 3231 N N . ALA B 1 185 ? 60.090 -31.515 91.158 1.00 83.35 184 ALA B N 1
ATOM 3232 C CA . ALA B 1 185 ? 61.216 -31.743 92.071 1.00 86.51 184 ALA B CA 1
ATOM 3233 C C . ALA B 1 185 ? 61.763 -33.150 91.945 1.00 90.59 184 ALA B C 1
ATOM 3234 O O . ALA B 1 185 ? 62.977 -33.314 91.818 1.00 93.57 184 ALA B O 1
ATOM 3236 N N . LEU B 1 186 ? 60.868 -34.161 91.969 1.00 83.24 185 LEU B N 1
ATOM 3237 C CA . LEU B 1 186 ? 61.248 -35.558 91.839 1.00 81.93 185 LEU B CA 1
ATOM 3238 C C . LEU B 1 186 ? 61.892 -35.829 90.483 1.00 85.84 185 LEU B C 1
ATOM 3239 O O . LEU B 1 186 ? 62.860 -36.601 90.432 1.00 87.26 185 LEU B O 1
ATOM 3244 N N . GLU B 1 187 ? 61.388 -35.187 89.395 1.00 79.40 186 GLU B N 1
ATOM 3245 C CA . GLU B 1 187 ? 61.979 -35.376 88.070 1.00 79.32 186 GLU B CA 1
ATOM 3246 C C . GLU B 1 187 ? 63.407 -34.803 87.999 1.00 89.33 186 GLU B C 1
ATOM 3247 O O . GLU B 1 187 ? 64.304 -35.493 87.478 1.00 89.94 186 GLU B O 1
ATOM 3253 N N . ARG B 1 188 ? 63.619 -33.569 88.568 1.00 89.16 187 ARG B N 1
ATOM 3254 C CA . ARG B 1 188 ? 64.934 -32.926 88.680 1.00 94.13 187 ARG B CA 1
ATOM 3255 C C . ARG B 1 188 ? 65.861 -33.774 89.571 1.00 98.18 187 ARG B C 1
ATOM 3256 O O . ARG B 1 188 ? 67.000 -34.025 89.181 1.00 100.17 187 ARG B O 1
ATOM 3264 N N . THR B 1 189 ? 65.349 -34.287 90.717 1.00 92.03 188 THR B N 1
ATOM 3265 C CA . THR B 1 189 ? 66.095 -35.182 91.606 1.00 92.61 188 THR B CA 1
ATOM 3266 C C . THR B 1 189 ? 66.598 -36.385 90.784 1.00 96.19 188 THR B C 1
ATOM 3267 O O . THR B 1 189 ? 67.756 -36.757 90.919 1.00 97.10 188 THR B O 1
ATOM 3271 N N . LEU B 1 190 ? 65.730 -36.952 89.901 1.00 91.67 189 LEU B N 1
ATOM 3272 C CA . LEU B 1 190 ? 66.028 -38.115 89.045 1.00 90.73 189 LEU B CA 1
ATOM 3273 C C . LEU B 1 190 ? 67.015 -37.848 87.915 1.00 98.82 189 LEU B C 1
ATOM 3274 O O . LEU B 1 190 ? 67.577 -38.805 87.382 1.00 97.98 189 LEU B O 1
ATOM 3279 N N . ALA B 1 191 ? 67.230 -36.567 87.546 1.00 99.64 190 ALA B N 1
ATOM 3280 C CA . ALA B 1 191 ? 68.174 -36.193 86.487 1.00 103.54 190 ALA B CA 1
ATOM 3281 C C . ALA B 1 191 ? 69.624 -36.521 86.856 1.00 114.92 190 ALA B C 1
ATOM 3282 O O . ALA B 1 191 ? 70.439 -36.755 85.960 1.00 116.86 190 ALA B O 1
ATOM 3284 N N . GLN B 1 192 ? 69.927 -36.574 88.174 1.00 114.98 191 GLN B N 1
ATOM 3285 C CA . GLN B 1 192 ? 71.242 -36.899 88.728 1.00 119.61 191 GLN B CA 1
ATOM 3286 C C . GLN B 1 192 ? 71.699 -38.319 88.326 1.00 122.77 191 GLN B C 1
ATOM 3287 O O . GLN B 1 192 ? 72.909 -38.553 88.234 1.00 126.14 191 GLN B O 1
ATOM 3293 N N . ILE B 1 193 ? 70.730 -39.246 88.073 1.00 114.67 192 ILE B N 1
ATOM 3294 C CA . ILE B 1 193 ? 70.984 -40.638 87.676 1.00 113.41 192 ILE B CA 1
ATOM 3295 C C . ILE B 1 193 ? 71.484 -40.686 86.224 1.00 121.43 192 ILE B C 1
ATOM 3296 O O . ILE B 1 193 ? 70.704 -40.801 85.265 1.00 118.83 192 ILE B O 1
ATOM 3301 N N . ASP B 1 194 ? 72.819 -40.551 86.103 1.00 123.76 193 ASP B N 1
ATOM 3302 C CA . ASP B 1 194 ? 73.601 -40.486 84.877 1.00 126.99 193 ASP B CA 1
ATOM 3303 C C . ASP B 1 194 ? 73.783 -41.857 84.230 1.00 128.30 193 ASP B C 1
ATOM 3304 O O . ASP B 1 194 ? 73.337 -42.054 83.097 1.00 127.95 193 ASP B O 1
ATOM 3309 N N . LYS B 1 195 ? 74.436 -42.799 84.930 1.00 122.59 194 LYS B N 1
ATOM 3310 C CA . LYS B 1 195 ? 74.649 -44.128 84.372 1.00 120.84 194 LYS B CA 1
ATOM 3311 C C . LYS B 1 195 ? 74.134 -45.245 85.255 1.00 120.16 194 LYS B C 1
ATOM 3312 O O . LYS B 1 195 ? 74.007 -45.077 86.473 1.00 118.28 194 LYS B O 1
ATOM 3318 N N . VAL B 1 196 ? 73.814 -46.385 84.618 1.00 114.95 195 VAL B N 1
ATOM 3319 C CA . VAL B 1 196 ? 73.319 -47.609 85.254 1.00 111.80 195 VAL B CA 1
ATOM 3320 C C . VAL B 1 196 ? 74.494 -48.242 86.021 1.00 118.14 195 VAL B C 1
ATOM 3321 O O . VAL B 1 196 ? 75.559 -48.439 85.422 1.00 121.65 195 VAL B O 1
ATOM 3325 N N . PRO B 1 197 ? 74.342 -48.570 87.326 1.00 112.34 196 PRO B N 1
ATOM 3326 C CA . PRO B 1 197 ? 75.468 -49.184 88.039 1.00 114.38 196 PRO B CA 1
ATOM 3327 C C . PRO B 1 197 ? 75.741 -50.617 87.598 1.00 117.13 196 PRO B C 1
ATOM 3328 O O . PRO B 1 197 ? 74.840 -51.303 87.101 1.00 113.49 196 PRO B O 1
ATOM 3332 N N . ASP B 1 198 ? 77.008 -51.037 87.737 1.00 116.66 197 ASP B N 1
ATOM 3333 C CA . ASP B 1 198 ? 77.506 -52.357 87.339 1.00 117.20 197 ASP B CA 1
ATOM 3334 C C . ASP B 1 198 ? 76.950 -53.491 88.209 1.00 118.04 197 ASP B C 1
ATOM 3335 O O . ASP B 1 198 ? 76.439 -54.472 87.661 1.00 116.24 197 ASP B O 1
ATOM 3340 N N . THR B 1 199 ? 77.036 -53.341 89.557 1.00 113.74 198 THR B N 1
ATOM 3341 C CA . THR B 1 199 ? 76.563 -54.300 90.567 1.00 111.27 198 THR B CA 1
ATOM 3342 C C . THR B 1 199 ? 75.067 -54.596 90.422 1.00 109.28 198 THR B C 1
ATOM 3343 O O . THR B 1 199 ? 74.272 -53.694 90.120 1.00 105.88 198 THR B O 1
ATOM 3347 N N . ARG B 1 200 ? 74.706 -55.879 90.662 1.00 103.75 199 ARG B N 1
ATOM 3348 C CA . ARG B 1 200 ? 73.336 -56.377 90.676 1.00 99.51 199 ARG B CA 1
ATOM 3349 C C . ARG B 1 200 ? 72.624 -55.743 91.870 1.00 99.04 199 ARG B C 1
ATOM 3350 O O . ARG B 1 200 ? 71.469 -55.327 91.734 1.00 96.37 199 ARG B O 1
ATOM 3358 N N . LEU B 1 201 ? 73.337 -55.636 93.025 1.00 94.69 200 LEU B N 1
ATOM 3359 C CA . LEU B 1 201 ? 72.818 -55.026 94.248 1.00 92.97 200 LEU B CA 1
ATOM 3360 C C . LEU B 1 201 ? 72.534 -53.528 94.059 1.00 95.97 200 LEU B C 1
ATOM 3361 O O . LEU B 1 201 ? 71.451 -53.064 94.433 1.00 93.27 200 LEU B O 1
ATOM 3366 N N . GLU B 1 202 ? 73.486 -52.784 93.465 1.00 94.32 201 GLU B N 1
ATOM 3367 C CA . GLU B 1 202 ? 73.313 -51.353 93.198 1.00 94.31 201 GLU B CA 1
ATOM 3368 C C . GLU B 1 202 ? 72.085 -51.121 92.307 1.00 92.04 201 GLU B C 1
ATOM 3369 O O . GLU B 1 202 ? 71.241 -50.297 92.659 1.00 89.64 201 GLU B O 1
ATOM 3375 N N . ARG B 1 203 ? 71.971 -51.890 91.192 1.00 86.59 202 ARG B N 1
ATOM 3376 C CA . ARG B 1 203 ? 70.869 -51.892 90.213 1.00 83.20 202 ARG B CA 1
ATOM 3377 C C . ARG B 1 203 ? 69.539 -52.128 90.930 1.00 87.61 202 ARG B C 1
ATOM 3378 O O . ARG B 1 203 ? 68.531 -51.482 90.607 1.00 86.82 202 ARG B O 1
ATOM 3383 N N . PHE B 1 204 ? 69.541 -53.068 91.897 1.00 84.92 203 PHE B N 1
ATOM 3384 C CA . PHE B 1 204 ? 68.378 -53.429 92.697 1.00 82.96 203 PHE B CA 1
ATOM 3385 C C . PHE B 1 204 ? 67.971 -52.287 93.652 1.00 86.89 203 PHE B C 1
ATOM 3386 O O . PHE B 1 204 ? 66.801 -51.875 93.640 1.00 84.95 203 PHE B O 1
ATOM 3394 N N . THR B 1 205 ? 68.935 -51.780 94.466 1.00 84.95 204 THR B N 1
ATOM 3395 C CA . THR B 1 205 ? 68.716 -50.694 95.435 1.00 84.89 204 THR B CA 1
ATOM 3396 C C . THR B 1 205 ? 68.245 -49.407 94.764 1.00 88.37 204 THR B C 1
ATOM 3397 O O . THR B 1 205 ? 67.370 -48.724 95.301 1.00 87.84 204 THR B O 1
ATOM 3401 N N . LEU B 1 206 ? 68.808 -49.086 93.586 1.00 85.40 205 LEU B N 1
ATOM 3402 C CA . LEU B 1 206 ? 68.429 -47.893 92.829 1.00 84.45 205 LEU B CA 1
ATOM 3403 C C . LEU B 1 206 ? 67.006 -48.012 92.312 1.00 86.15 205 LEU B C 1
ATOM 3404 O O . LEU B 1 206 ? 66.236 -47.058 92.464 1.00 84.34 205 LEU B O 1
ATOM 3409 N N . ARG B 1 207 ? 66.645 -49.201 91.754 1.00 81.42 206 ARG B N 1
ATOM 3410 C CA . ARG B 1 207 ? 65.303 -49.486 91.244 1.00 78.39 206 ARG B CA 1
ATOM 3411 C C . ARG B 1 207 ? 64.250 -49.322 92.334 1.00 80.63 206 ARG B C 1
ATOM 3412 O O . ARG B 1 207 ? 63.266 -48.616 92.106 1.00 78.61 206 ARG B O 1
ATOM 3420 N N . VAL B 1 208 ? 64.471 -49.950 93.515 1.00 77.69 207 VAL B N 1
ATOM 3421 C CA . VAL B 1 208 ? 63.550 -49.850 94.653 1.00 77.09 207 VAL B CA 1
ATOM 3422 C C . VAL B 1 208 ? 63.395 -48.389 95.109 1.00 82.14 207 VAL B C 1
ATOM 3423 O O . VAL B 1 208 ? 62.262 -47.956 95.362 1.00 81.44 207 VAL B O 1
ATOM 3427 N N . LEU B 1 209 ? 64.511 -47.623 95.161 1.00 79.94 208 LEU B N 1
ATOM 3428 C CA . LEU B 1 209 ? 64.470 -46.207 95.553 1.00 80.45 208 LEU B CA 1
ATOM 3429 C C . LEU B 1 209 ? 63.683 -45.327 94.578 1.00 81.06 208 LEU B C 1
ATOM 3430 O O . LEU B 1 209 ? 62.812 -44.573 95.016 1.00 80.10 208 LEU B O 1
ATOM 3435 N N . VAL B 1 210 ? 63.963 -45.453 93.262 1.00 75.63 209 VAL B N 1
ATOM 3436 C CA . VAL B 1 210 ? 63.264 -44.726 92.194 1.00 72.79 209 VAL B CA 1
ATOM 3437 C C . VAL B 1 210 ? 61.782 -45.121 92.205 1.00 73.96 209 VAL B C 1
ATOM 3438 O O . VAL B 1 210 ? 60.915 -44.244 92.146 1.00 72.79 209 VAL B O 1
ATOM 3442 N N . LEU B 1 211 ? 61.494 -46.420 92.368 1.00 69.48 210 LEU B N 1
ATOM 3443 C CA . LEU B 1 211 ? 60.118 -46.897 92.428 1.00 67.42 210 LEU B CA 1
ATOM 3444 C C . LEU B 1 211 ? 59.365 -46.419 93.680 1.00 71.82 210 LEU B C 1
ATOM 3445 O O . LEU B 1 211 ? 58.208 -46.038 93.561 1.00 69.96 210 LEU B O 1
ATOM 3450 N N . HIS B 1 212 ? 60.007 -46.432 94.862 1.00 71.74 211 HIS B N 1
ATOM 3451 C CA . HIS B 1 212 ? 59.368 -45.976 96.099 1.00 72.64 211 HIS B CA 1
ATOM 3452 C C . HIS B 1 212 ? 59.014 -44.486 96.042 1.00 77.72 211 HIS B C 1
ATOM 3453 O O . HIS B 1 212 ? 57.884 -44.108 96.366 1.00 76.92 211 HIS B O 1
ATOM 3460 N N . ALA B 1 213 ? 59.966 -43.655 95.592 1.00 75.98 212 ALA B N 1
ATOM 3461 C CA . ALA B 1 213 ? 59.800 -42.206 95.450 1.00 76.72 212 ALA B CA 1
ATOM 3462 C C . ALA B 1 213 ? 58.591 -41.878 94.576 1.00 77.21 212 ALA B C 1
ATOM 3463 O O . ALA B 1 213 ? 57.823 -40.976 94.899 1.00 76.90 212 ALA B O 1
ATOM 3465 N N . TRP B 1 214 ? 58.419 -42.668 93.492 1.00 70.70 213 TRP B N 1
ATOM 3466 C CA . TRP B 1 214 ? 57.338 -42.591 92.530 1.00 67.14 213 TRP B CA 1
ATOM 3467 C C . TRP B 1 214 ? 56.052 -43.074 93.165 1.00 70.08 213 TRP B C 1
ATOM 3468 O O . TRP B 1 214 ? 55.082 -42.306 93.186 1.00 70.27 213 TRP B O 1
ATOM 3479 N N . ARG B 1 215 ? 56.057 -44.315 93.727 1.00 64.94 214 ARG B N 1
ATOM 3480 C CA . ARG B 1 215 ? 54.907 -44.934 94.394 1.00 63.69 214 ARG B CA 1
ATOM 3481 C C . ARG B 1 215 ? 54.283 -43.974 95.401 1.00 70.07 214 ARG B C 1
ATOM 3482 O O . ARG B 1 215 ? 53.104 -43.630 95.244 1.00 69.83 214 ARG B O 1
ATOM 3490 N N . ARG B 1 216 ? 55.083 -43.467 96.370 1.00 66.99 215 ARG B N 1
ATOM 3491 C CA . ARG B 1 216 ? 54.553 -42.547 97.368 1.00 67.22 215 ARG B CA 1
ATOM 3492 C C . ARG B 1 216 ? 53.859 -41.348 96.769 1.00 69.24 215 ARG B C 1
ATOM 3493 O O . ARG B 1 216 ? 52.700 -41.108 97.100 1.00 70.02 215 ARG B O 1
ATOM 3501 N N . LEU B 1 217 ? 54.512 -40.662 95.816 1.00 63.39 216 LEU B N 1
ATOM 3502 C CA . LEU B 1 217 ? 53.950 -39.472 95.166 1.00 61.02 216 LEU B CA 1
ATOM 3503 C C . LEU B 1 217 ? 52.745 -39.783 94.241 1.00 61.49 216 LEU B C 1
ATOM 3504 O O . LEU B 1 217 ? 51.791 -38.993 94.186 1.00 60.17 216 LEU B O 1
ATOM 3509 N N . ILE B 1 218 ? 52.770 -40.935 93.554 1.00 55.48 217 ILE B N 1
ATOM 3510 C CA . ILE B 1 218 ? 51.673 -41.266 92.653 1.00 52.62 217 ILE B CA 1
ATOM 3511 C C . ILE B 1 218 ? 50.348 -41.592 93.343 1.00 56.88 217 ILE B C 1
ATOM 3512 O O . ILE B 1 218 ? 49.321 -40.993 92.999 1.00 54.99 217 ILE B O 1
ATOM 3517 N N . LEU B 1 219 ? 50.395 -42.454 94.379 1.00 55.34 218 LEU B N 1
ATOM 3518 C CA . LEU B 1 219 ? 49.217 -42.844 95.160 1.00 56.14 218 LEU B CA 1
ATOM 3519 C C . LEU B 1 219 ? 48.670 -41.687 96.031 1.00 66.79 218 LEU B C 1
ATOM 3520 O O . LEU B 1 219 ? 47.562 -41.789 96.568 1.00 68.35 218 LEU B O 1
ATOM 3525 N N . ARG B 1 220 ? 49.426 -40.569 96.112 1.00 65.98 219 ARG B N 1
ATOM 3526 C CA . ARG B 1 220 ? 49.072 -39.358 96.839 1.00 68.00 219 ARG B CA 1
ATOM 3527 C C . ARG B 1 220 ? 48.375 -38.317 95.922 1.00 71.62 219 ARG B C 1
ATOM 3528 O O . ARG B 1 220 ? 47.460 -37.617 96.380 1.00 72.55 219 ARG B O 1
ATOM 3536 N N . SER B 1 221 ? 48.851 -38.188 94.652 1.00 65.22 220 SER B N 1
ATOM 3537 C CA . SER B 1 221 ? 48.343 -37.251 93.643 1.00 62.25 220 SER B CA 1
ATOM 3538 C C . SER B 1 221 ? 46.941 -37.652 93.168 1.00 63.94 220 SER B C 1
ATOM 3539 O O . SER B 1 221 ? 46.672 -38.848 93.017 1.00 61.62 220 SER B O 1
ATOM 3542 N N . SER B 1 222 ? 46.047 -36.651 92.925 1.00 61.01 221 SER B N 1
ATOM 3543 C CA . SER B 1 222 ? 44.673 -36.930 92.465 1.00 59.14 221 SER B CA 1
ATOM 3544 C C . SER B 1 222 ? 44.495 -37.083 90.946 1.00 58.15 221 SER B C 1
ATOM 3545 O O . SER B 1 222 ? 44.628 -36.103 90.213 1.00 56.85 221 SER B O 1
ATOM 3548 N N . PRO B 1 223 ? 44.118 -38.285 90.461 1.00 52.12 222 PRO B N 1
ATOM 3549 C CA . PRO B 1 223 ? 43.909 -38.461 89.012 1.00 50.03 222 PRO B CA 1
ATOM 3550 C C . PRO B 1 223 ? 42.972 -37.434 88.379 1.00 51.07 222 PRO B C 1
ATOM 3551 O O . PRO B 1 223 ? 43.229 -37.017 87.249 1.00 50.01 222 PRO B O 1
ATOM 3555 N N . ALA B 1 224 ? 41.923 -36.998 89.110 1.00 46.86 223 ALA B N 1
ATOM 3556 C CA . ALA B 1 224 ? 41.018 -35.948 88.629 1.00 46.28 223 ALA B CA 1
ATOM 3557 C C . ALA B 1 224 ? 41.760 -34.586 88.519 1.00 48.87 223 ALA B C 1
ATOM 3558 O O . ALA B 1 224 ? 41.763 -33.988 87.442 1.00 46.18 223 ALA B O 1
ATOM 3560 N N . ALA B 1 225 ? 42.464 -34.151 89.601 1.00 47.82 224 ALA B N 1
ATOM 3561 C CA . ALA B 1 225 ? 43.279 -32.921 89.618 1.00 48.64 224 ALA B CA 1
ATOM 3562 C C . ALA B 1 225 ? 44.222 -32.860 88.420 1.00 52.37 224 ALA B C 1
ATOM 3563 O O . ALA B 1 225 ? 44.243 -31.854 87.719 1.00 53.80 224 ALA B O 1
ATOM 3565 N N . GLU B 1 226 ? 44.930 -33.968 88.155 1.00 47.31 225 GLU B N 1
ATOM 3566 C CA . GLU B 1 226 ? 45.853 -34.170 87.047 1.00 46.56 225 GLU B CA 1
ATOM 3567 C C . GLU B 1 226 ? 45.114 -34.033 85.730 1.00 52.42 225 GLU B C 1
ATOM 3568 O O . GLU B 1 226 ? 45.631 -33.411 84.804 1.00 54.63 225 GLU B O 1
ATOM 3574 N N . ALA B 1 227 ? 43.912 -34.624 85.622 1.00 48.36 226 ALA B N 1
ATOM 3575 C CA . ALA B 1 227 ? 43.154 -34.566 84.365 1.00 47.10 226 ALA B CA 1
ATOM 3576 C C . ALA B 1 227 ? 42.815 -33.134 84.011 1.00 49.99 226 ALA B C 1
ATOM 3577 O O . ALA B 1 227 ? 42.971 -32.762 82.848 1.00 50.93 226 ALA B O 1
ATOM 3579 N N . ALA B 1 228 ? 42.506 -32.307 85.033 1.00 44.85 227 ALA B N 1
ATOM 3580 C CA . ALA B 1 228 ? 42.229 -30.878 84.881 1.00 44.55 227 ALA B CA 1
ATOM 3581 C C . ALA B 1 228 ? 43.484 -30.065 84.526 1.00 49.80 227 ALA B C 1
ATOM 3582 O O . ALA B 1 228 ? 43.358 -29.049 83.828 1.00 50.48 227 ALA B O 1
ATOM 3584 N N . LEU B 1 229 ? 44.683 -30.516 84.990 1.00 45.82 228 LEU B N 1
ATOM 3585 C CA . LEU B 1 229 ? 45.987 -29.877 84.728 1.00 47.44 228 LEU B CA 1
ATOM 3586 C C . LEU B 1 229 ? 46.423 -29.915 83.246 1.00 52.36 228 LEU B C 1
ATOM 3587 O O . LEU B 1 229 ? 47.141 -29.015 82.780 1.00 52.71 228 LEU B O 1
ATOM 3592 N N . GLY B 1 230 ? 45.991 -30.968 82.545 1.00 48.82 229 GLY B N 1
ATOM 3593 C CA . GLY B 1 230 ? 46.221 -31.148 81.120 1.00 49.11 229 GLY B CA 1
ATOM 3594 C C . GLY B 1 230 ? 47.347 -32.068 80.731 1.00 53.90 229 GLY B C 1
ATOM 3595 O O . GLY B 1 230 ? 47.858 -32.817 81.555 1.00 52.89 229 GLY B O 1
ATOM 3596 N N . GLY B 1 231 ? 47.698 -32.008 79.453 1.00 52.43 230 GLY B N 1
ATOM 3597 C CA . GLY B 1 231 ? 48.772 -32.785 78.852 1.00 54.37 230 GLY B CA 1
ATOM 3598 C C . GLY B 1 231 ? 50.170 -32.251 79.122 1.00 62.30 230 GLY B C 1
ATOM 3599 O O . GLY B 1 231 ? 51.159 -32.963 78.898 1.00 63.24 230 GLY B O 1
ATOM 3600 N N . ALA B 1 232 ? 50.265 -30.985 79.586 1.00 59.33 231 ALA B N 1
ATOM 3601 C CA . ALA B 1 232 ? 51.531 -30.341 79.904 1.00 62.00 231 ALA B CA 1
ATOM 3602 C C . ALA B 1 232 ? 51.868 -30.502 81.387 1.00 67.55 231 ALA B C 1
ATOM 3603 O O . ALA B 1 232 ? 52.870 -29.948 81.860 1.00 72.40 231 ALA B O 1
ATOM 3605 N N . ARG B 1 233 ? 51.047 -31.269 82.115 1.00 59.31 232 ARG B N 1
ATOM 3606 C CA . ARG B 1 233 ? 51.253 -31.518 83.530 1.00 59.00 232 ARG B CA 1
ATOM 3607 C C . ARG B 1 233 ? 52.567 -32.270 83.797 1.00 65.38 232 ARG B C 1
ATOM 3608 O O . ARG B 1 233 ? 53.123 -32.938 82.904 1.00 65.77 232 ARG B O 1
ATOM 3616 N N . ALA B 1 234 ? 53.069 -32.120 85.039 1.00 61.96 233 ALA B N 1
ATOM 3617 C CA . ALA B 1 234 ? 54.322 -32.707 85.484 1.00 61.82 233 ALA B CA 1
ATOM 3618 C C . ALA B 1 234 ? 54.267 -34.223 85.674 1.00 60.31 233 ALA B C 1
ATOM 3619 O O . ALA B 1 234 ? 55.287 -34.870 85.431 1.00 60.74 233 ALA B O 1
ATOM 3621 N N . GLU B 1 235 ? 53.079 -34.807 86.043 1.00 51.83 234 GLU B N 1
ATOM 3622 C CA . GLU B 1 235 ? 52.957 -36.258 86.257 1.00 48.74 234 GLU B CA 1
ATOM 3623 C C . GLU B 1 235 ? 53.334 -37.075 85.054 1.00 50.05 234 GLU B C 1
ATOM 3624 O O . GLU B 1 235 ? 53.830 -38.185 85.244 1.00 49.85 234 GLU B O 1
ATOM 3630 N N . ILE B 1 236 ? 53.131 -36.513 83.830 1.00 45.28 235 ILE B N 1
ATOM 3631 C CA . ILE B 1 236 ? 53.384 -37.144 82.531 1.00 45.21 235 ILE B CA 1
ATOM 3632 C C . ILE B 1 236 ? 54.874 -37.406 82.286 1.00 57.34 235 ILE B C 1
ATOM 3633 O O . ILE B 1 236 ? 55.281 -38.568 82.072 1.00 57.17 235 ILE B O 1
ATOM 3638 N N . SER B 1 237 ? 55.673 -36.313 82.317 1.00 59.41 236 SER B N 1
ATOM 3639 C CA . SER B 1 237 ? 57.114 -36.311 82.063 1.00 63.09 236 SER B CA 1
ATOM 3640 C C . SER B 1 237 ? 57.853 -37.055 83.158 1.00 69.97 236 SER B C 1
ATOM 3641 O O . SER B 1 237 ? 58.786 -37.825 82.870 1.00 71.26 236 SER B O 1
ATOM 3644 N N . CYS B 1 238 ? 57.410 -36.839 84.419 1.00 66.53 237 CYS B N 1
ATOM 3645 C CA . CYS B 1 238 ? 57.975 -37.498 85.591 1.00 67.19 237 CYS B CA 1
ATOM 3646 C C . CYS B 1 238 ? 57.735 -39.010 85.468 1.00 64.76 237 CYS B C 1
ATOM 3647 O O . CYS B 1 238 ? 58.669 -39.769 85.684 1.00 64.14 237 CYS B O 1
ATOM 3650 N N . ARG B 1 239 ? 56.516 -39.426 85.031 1.00 56.83 238 ARG B N 1
ATOM 3651 C CA . ARG B 1 239 ? 56.158 -40.823 84.793 1.00 54.64 238 ARG B CA 1
ATOM 3652 C C . ARG B 1 239 ? 57.092 -41.446 83.762 1.00 59.52 238 ARG B C 1
ATOM 3653 O O . ARG B 1 239 ? 57.613 -42.543 84.018 1.00 60.27 238 ARG B O 1
ATOM 3661 N N . ALA B 1 240 ? 57.307 -40.755 82.607 1.00 54.77 239 ALA B N 1
ATOM 3662 C CA . ALA B 1 240 ? 58.170 -41.251 81.533 1.00 55.05 239 ALA B CA 1
ATOM 3663 C C . ALA B 1 240 ? 59.595 -41.478 82.026 1.00 61.49 239 ALA B C 1
ATOM 3664 O O . ALA B 1 240 ? 60.165 -42.537 81.732 1.00 61.04 239 ALA B O 1
ATOM 3666 N N . ARG B 1 241 ? 60.129 -40.536 82.859 1.00 60.55 240 ARG B N 1
ATOM 3667 C CA . ARG B 1 241 ? 61.464 -40.653 83.474 1.00 62.98 240 ARG B CA 1
ATOM 3668 C C . ARG B 1 241 ? 61.575 -41.896 84.408 1.00 64.98 240 ARG B C 1
ATOM 3669 O O . ARG B 1 241 ? 62.525 -42.677 84.265 1.00 67.15 240 ARG B O 1
ATOM 3677 N N . VAL B 1 242 ? 60.614 -42.072 85.338 1.00 56.95 241 VAL B N 1
ATOM 3678 C CA . VAL B 1 242 ? 60.578 -43.205 86.266 1.00 55.96 241 VAL B CA 1
ATOM 3679 C C . VAL B 1 242 ? 60.566 -44.528 85.441 1.00 59.24 241 VAL B C 1
ATOM 3680 O O . VAL B 1 242 ? 61.364 -45.438 85.726 1.00 58.44 241 VAL B O 1
ATOM 3684 N N . HIS B 1 243 ? 59.670 -44.597 84.404 1.00 53.43 242 HIS B N 1
ATOM 3685 C CA A HIS B 1 24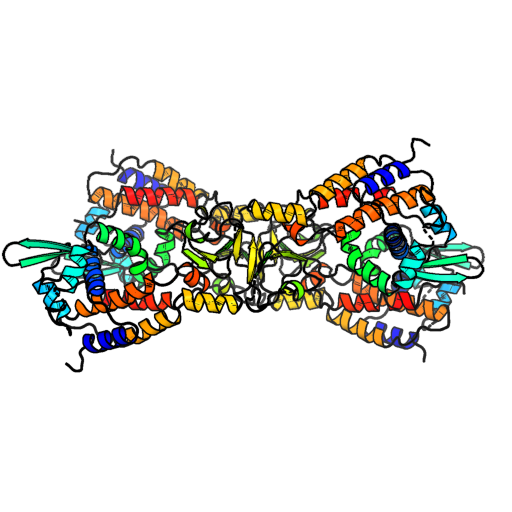3 ? 59.572 -45.780 83.578 0.50 52.06 242 HIS B CA 1
ATOM 3686 C CA B HIS B 1 243 ? 59.531 -45.741 83.484 0.50 52.51 242 HIS B CA 1
ATOM 3687 C C . HIS B 1 243 ? 60.857 -45.998 82.775 1.00 60.33 242 HIS B C 1
ATOM 3688 O O . HIS B 1 243 ? 61.355 -47.124 82.785 1.00 62.40 242 HIS B O 1
ATOM 3701 N N . GLN B 1 244 ? 61.456 -44.927 82.191 1.00 58.71 243 GLN B N 1
ATOM 3702 C CA . GLN B 1 244 ? 62.731 -45.005 81.470 1.00 62.16 243 GLN B CA 1
ATOM 3703 C C . GLN B 1 244 ? 63.790 -45.624 82.363 1.00 70.14 243 GLN B C 1
ATOM 3704 O O . GLN B 1 244 ? 64.474 -46.545 81.918 1.00 71.81 243 GLN B O 1
ATOM 3710 N N . LEU B 1 245 ? 63.899 -45.158 83.628 1.00 68.39 244 LEU B N 1
ATOM 3711 C CA . LEU B 1 245 ? 64.879 -45.671 84.596 1.00 70.57 244 LEU B CA 1
ATOM 3712 C C . LEU B 1 245 ? 64.642 -47.123 84.979 1.00 74.79 244 LEU B C 1
ATOM 3713 O O . LEU B 1 245 ? 65.590 -47.911 84.972 1.00 76.12 244 LEU B O 1
ATOM 3718 N N . LEU B 1 246 ? 63.379 -47.492 85.289 1.00 69.63 245 LEU B N 1
ATOM 3719 C CA . LEU B 1 246 ? 63.035 -48.870 85.662 1.00 68.55 245 LEU B CA 1
ATOM 3720 C C . LEU B 1 246 ? 63.344 -49.845 84.512 1.00 75.61 245 LEU B C 1
ATOM 3721 O O . LEU B 1 246 ? 63.624 -51.023 84.757 1.00 74.93 245 LEU B O 1
ATOM 3726 N N . ASP B 1 247 ? 63.361 -49.319 83.262 1.00 74.76 246 ASP B N 1
ATOM 3727 C CA . ASP B 1 247 ? 63.685 -50.093 82.069 1.00 76.50 246 ASP B CA 1
ATOM 3728 C C . ASP B 1 247 ? 65.187 -50.221 81.939 1.00 84.68 246 ASP B C 1
ATOM 3729 O O . ASP B 1 247 ? 65.677 -51.341 81.819 1.00 85.29 246 ASP B O 1
ATOM 3734 N N . GLN B 1 248 ? 65.925 -49.084 81.983 1.00 83.52 247 GLN B N 1
ATOM 3735 C CA . GLN B 1 248 ? 67.388 -49.113 81.879 1.00 86.81 247 GLN B CA 1
ATOM 3736 C C . GLN B 1 248 ? 68.090 -49.779 83.058 1.00 90.29 247 GLN B C 1
ATOM 3737 O O . GLN B 1 248 ? 69.167 -50.349 82.867 1.00 92.85 247 GLN B O 1
ATOM 3743 N N . LEU B 1 249 ? 67.441 -49.790 84.245 1.00 83.45 248 LEU B N 1
ATOM 3744 C CA . LEU B 1 249 ? 67.954 -50.491 85.419 1.00 83.23 248 LEU B CA 1
ATOM 3745 C C . LEU B 1 249 ? 67.578 -51.966 85.340 1.00 89.68 248 LEU B C 1
ATOM 3746 O O . LEU B 1 249 ? 68.299 -52.811 85.881 1.00 91.86 248 LEU B O 1
ATOM 3751 N N . GLY B 1 250 ? 66.445 -52.258 84.693 1.00 85.42 249 GLY B N 1
ATOM 3752 C CA . GLY B 1 250 ? 65.910 -53.612 84.553 1.00 84.93 249 GLY B CA 1
ATOM 3753 C C . GLY B 1 250 ? 65.444 -54.240 85.862 1.00 87.85 249 GLY B C 1
ATOM 3754 O O . GLY B 1 250 ? 65.329 -53.558 86.888 1.00 87.24 249 GLY B O 1
ATOM 3755 N N . SER B 1 251 ? 65.167 -55.547 85.838 1.00 84.48 250 SER B N 1
ATOM 3756 C CA . SER B 1 251 ? 64.718 -56.294 87.017 1.00 83.10 250 SER B CA 1
ATOM 3757 C C . SER B 1 251 ? 65.815 -57.261 87.497 1.00 86.10 250 SER B C 1
ATOM 3758 O O . SER B 1 251 ? 66.429 -57.953 86.690 1.00 85.78 250 SER B O 1
ATOM 3761 N N . VAL B 1 252 ? 66.083 -57.251 88.810 1.00 82.69 251 VAL B N 1
ATOM 3762 C CA . VAL B 1 252 ? 67.141 -58.033 89.461 1.00 84.22 251 VAL B CA 1
ATOM 3763 C C . VAL B 1 252 ? 66.560 -59.001 90.498 1.00 87.85 251 VAL B C 1
ATOM 3764 O O . VAL B 1 252 ? 65.798 -58.584 91.381 1.00 85.54 251 VAL B O 1
ATOM 3768 N N . GLU B 1 253 ? 66.960 -60.283 90.410 1.00 86.87 252 GLU B N 1
ATOM 3769 C CA . GLU B 1 253 ? 66.572 -61.315 91.372 1.00 87.87 252 GLU B CA 1
ATOM 3770 C C . GLU B 1 253 ? 67.495 -61.175 92.598 1.00 93.52 252 GLU B C 1
ATOM 3771 O O . GLU B 1 253 ? 68.722 -61.226 92.420 1.00 94.90 252 GLU B O 1
ATOM 3777 N N . PRO B 1 254 ? 66.971 -60.978 93.840 1.00 90.08 253 PRO B N 1
ATOM 3778 C CA . PRO B 1 254 ? 67.870 -60.850 94.998 1.00 91.98 253 PRO B CA 1
ATOM 3779 C C . PRO B 1 254 ? 68.472 -62.190 95.433 1.00 98.92 253 PRO B C 1
ATOM 3780 O O . PRO B 1 254 ? 68.018 -62.864 96.366 1.00 99.20 253 PRO B O 1
ATOM 3784 N N . ASP B 1 255 ? 69.503 -62.577 94.675 1.00 97.39 254 ASP B N 1
ATOM 3785 C CA . ASP B 1 255 ? 70.288 -63.787 94.813 1.00 99.92 254 ASP B CA 1
ATOM 3786 C C . ASP B 1 255 ? 71.153 -63.707 96.063 1.00 108.51 254 ASP B C 1
ATOM 3787 O O . ASP B 1 255 ? 71.159 -64.650 96.865 1.00 110.66 254 ASP B O 1
ATOM 3792 N N . TRP B 1 256 ? 71.897 -62.579 96.207 1.00 105.05 255 TRP B N 1
ATOM 3793 C CA . TRP B 1 256 ? 72.888 -62.296 97.251 1.00 133.87 255 TRP B CA 1
ATOM 3794 C C . TRP B 1 256 ? 72.500 -62.642 98.698 1.00 148.50 255 TRP B C 1
ATOM 3795 O O . TRP B 1 256 ? 72.989 -63.641 99.237 1.00 95.65 255 TRP B O 1
ATOM 3806 N N . ASP C 1 4 ? 20.817 31.402 60.306 1.00 63.75 3 ASP C N 1
ATOM 3807 C CA . ASP C 1 4 ? 21.285 30.693 59.119 1.00 63.96 3 ASP C CA 1
ATOM 3808 C C . ASP C 1 4 ? 22.544 29.870 59.397 1.00 72.12 3 ASP C C 1
ATOM 3809 O O . ASP C 1 4 ? 22.670 28.779 58.847 1.00 72.25 3 ASP C O 1
ATOM 3811 N N . ALA C 1 5 ? 23.483 30.384 60.223 1.00 70.33 4 ALA C N 1
ATOM 3812 C CA . ALA C 1 5 ? 24.719 29.678 60.590 1.00 69.10 4 ALA C CA 1
ATOM 3813 C C . ALA C 1 5 ? 24.418 28.607 61.638 1.00 72.10 4 ALA C C 1
ATOM 3814 O O . ALA C 1 5 ? 25.126 27.607 61.700 1.00 72.14 4 ALA C O 1
ATOM 3816 N N . SER C 1 6 ? 23.347 28.809 62.435 1.00 68.81 5 SER C N 1
ATOM 3817 C CA . SER C 1 6 ? 22.899 27.890 63.486 1.00 68.10 5 SER C CA 1
ATOM 3818 C C . SER C 1 6 ? 22.002 26.734 62.981 1.00 70.18 5 SER C C 1
ATOM 3819 O O . SER C 1 6 ? 21.654 25.840 63.777 1.00 69.56 5 SER C O 1
ATOM 3822 N N . ASP C 1 7 ? 21.666 26.735 61.659 1.00 63.79 6 ASP C N 1
ATOM 3823 C CA . ASP C 1 7 ? 20.843 25.713 60.984 1.00 60.88 6 ASP C CA 1
ATOM 3824 C C . ASP C 1 7 ? 21.359 24.251 61.185 1.00 62.82 6 ASP C C 1
ATOM 3825 O O . ASP C 1 7 ? 22.506 23.954 60.833 1.00 62.25 6 ASP C O 1
ATOM 3830 N N . PRO C 1 8 ? 20.523 23.322 61.717 1.00 57.54 7 PRO C N 1
ATOM 3831 C CA . PRO C 1 8 ? 21.002 21.931 61.886 1.00 55.75 7 PRO C CA 1
ATOM 3832 C C . PRO C 1 8 ? 20.793 21.026 60.665 1.00 55.68 7 PRO C C 1
ATOM 3833 O O . PRO C 1 8 ? 21.396 19.943 60.620 1.00 53.75 7 PRO C O 1
ATOM 3837 N N . ILE C 1 9 ? 19.952 21.468 59.684 1.00 50.77 8 ILE C N 1
ATOM 3838 C CA . ILE C 1 9 ? 19.599 20.735 58.455 1.00 49.82 8 ILE C CA 1
ATOM 3839 C C . ILE C 1 9 ? 20.744 20.659 57.436 1.00 52.00 8 ILE C C 1
ATOM 3840 O O . ILE C 1 9 ? 21.224 19.558 57.167 1.00 51.83 8 ILE C O 1
ATOM 3845 N N . ARG C 1 10 ? 21.209 21.807 56.917 1.00 48.22 9 ARG C N 1
ATOM 3846 C CA . ARG C 1 10 ? 22.304 21.886 55.932 1.00 47.67 9 ARG C CA 1
ATOM 3847 C C . ARG C 1 10 ? 23.516 20.994 56.289 1.00 51.06 9 ARG C C 1
ATOM 3848 O O . ARG C 1 10 ? 23.854 20.132 55.469 1.00 50.64 9 ARG C O 1
ATOM 3856 N N . PRO C 1 11 ? 24.144 21.123 57.498 1.00 46.18 10 PRO C N 1
ATOM 3857 C CA . PRO C 1 11 ? 25.299 20.270 57.807 1.00 44.39 10 PRO C CA 1
ATOM 3858 C C . PRO C 1 11 ? 24.970 18.788 57.891 1.00 44.37 10 PRO C C 1
ATOM 3859 O O . PRO C 1 11 ? 25.787 17.982 57.439 1.00 41.31 10 PRO C O 1
ATOM 3863 N N . LEU C 1 12 ? 23.768 18.427 58.421 1.00 41.08 11 LEU C N 1
ATOM 3864 C CA . LEU C 1 12 ? 23.331 17.022 58.501 1.00 38.92 11 LEU C CA 1
ATOM 3865 C C . LEU C 1 12 ? 23.197 16.412 57.097 1.00 41.52 11 LEU C C 1
ATOM 3866 O O . LEU C 1 12 ? 23.718 15.320 56.873 1.00 40.71 11 LEU C O 1
ATOM 3871 N N . VAL C 1 13 ? 22.583 17.154 56.139 1.00 38.13 12 VAL C N 1
ATOM 3872 C CA . VAL C 1 13 ? 22.458 16.760 54.727 1.00 38.28 12 VAL C CA 1
ATOM 3873 C C . VAL C 1 13 ? 23.868 16.496 54.136 1.00 47.13 12 VAL C C 1
ATOM 3874 O O . VAL C 1 13 ? 24.119 15.389 53.642 1.00 47.47 12 VAL C O 1
ATOM 3878 N N . GLU C 1 14 ? 24.797 17.486 54.257 1.00 45.36 13 GLU C N 1
ATOM 3879 C CA . GLU C 1 14 ? 26.180 17.400 53.764 1.00 46.15 13 GLU C CA 1
ATOM 3880 C C . GLU C 1 14 ? 26.872 16.194 54.330 1.00 50.20 13 GLU C C 1
ATOM 3881 O O . GLU C 1 14 ? 27.584 15.511 53.592 1.00 52.76 13 GLU C O 1
ATOM 3887 N N . ALA C 1 15 ? 26.649 15.915 55.635 1.00 42.96 14 ALA C N 1
ATOM 3888 C CA . ALA C 1 15 ? 27.244 14.793 56.371 1.00 40.42 14 ALA C CA 1
ATOM 3889 C C . ALA C 1 15 ? 26.746 13.460 55.881 1.00 44.80 14 ALA C C 1
ATOM 3890 O O . ALA C 1 15 ? 27.534 12.535 55.665 1.00 45.43 14 ALA C O 1
ATOM 3892 N N . LEU C 1 16 ? 25.439 13.378 55.679 1.00 41.93 15 LEU C N 1
ATOM 3893 C CA . LEU C 1 16 ? 24.820 12.166 55.203 1.00 41.86 15 LEU C CA 1
ATOM 3894 C C . LEU C 1 16 ? 25.249 11.849 53.769 1.00 49.88 15 LEU C C 1
ATOM 3895 O O . LEU C 1 16 ? 25.704 10.730 53.498 1.00 47.64 15 LEU C O 1
ATOM 3900 N N . ASN C 1 17 ? 25.241 12.882 52.900 1.00 49.78 16 ASN C N 1
ATOM 3901 C CA . ASN C 1 17 ? 25.660 12.806 51.504 1.00 50.92 16 ASN C CA 1
ATOM 3902 C C . ASN C 1 17 ? 27.100 12.401 51.381 1.00 57.71 16 ASN C C 1
ATOM 3903 O O . ASN C 1 17 ? 27.452 11.682 50.437 1.00 60.29 16 ASN C O 1
ATOM 3908 N N . ALA C 1 18 ? 27.935 12.846 52.342 1.00 53.64 17 ALA C N 1
ATOM 3909 C CA . ALA C 1 18 ? 29.359 12.522 52.383 1.00 53.82 17 ALA C CA 1
ATOM 3910 C C . ALA C 1 18 ? 29.591 11.034 52.579 1.00 57.91 17 ALA C C 1
ATOM 3911 O O . ALA C 1 18 ? 30.461 10.502 51.893 1.00 59.85 17 ALA C O 1
ATOM 3913 N N . GLU C 1 19 ? 28.810 10.351 53.469 1.00 52.68 18 GLU C N 1
ATOM 3914 C CA . GLU C 1 19 ? 28.969 8.905 53.688 1.00 52.01 18 GLU C CA 1
ATOM 3915 C C . GLU C 1 19 ? 28.387 8.077 52.544 1.00 57.77 18 GLU C C 1
ATOM 3916 O O . GLU C 1 19 ? 28.993 7.096 52.113 1.00 59.13 18 GLU C O 1
ATOM 3922 N N . ALA C 1 20 ? 27.225 8.486 52.035 1.00 54.67 19 ALA C N 1
ATOM 3923 C CA . ALA C 1 20 ? 26.503 7.824 50.949 1.00 54.41 19 ALA C CA 1
ATOM 3924 C C . ALA C 1 20 ? 25.478 8.817 50.426 1.00 60.00 19 ALA C C 1
ATOM 3925 O O . ALA C 1 20 ? 24.611 9.265 51.193 1.00 59.41 19 ALA C O 1
ATOM 3927 N N . PRO C 1 21 ? 25.566 9.214 49.143 1.00 58.12 20 PRO C N 1
ATOM 3928 C CA . PRO C 1 21 ? 24.607 10.199 48.618 1.00 58.76 20 PRO C CA 1
ATOM 3929 C C . PRO C 1 21 ? 23.140 9.829 48.863 1.00 58.77 20 PRO C C 1
ATOM 3930 O O . PRO C 1 21 ? 22.755 8.662 48.731 1.00 57.45 20 PRO C O 1
ATOM 3934 N N . LEU C 1 22 ? 22.354 10.826 49.304 1.00 52.21 21 LEU C N 1
ATOM 3935 C CA . LEU C 1 22 ? 20.934 10.667 49.584 1.00 49.16 21 LEU C CA 1
ATOM 3936 C C . LEU C 1 22 ? 20.150 10.675 48.284 1.00 56.15 21 LEU C C 1
ATOM 3937 O O . LEU C 1 22 ? 20.231 11.646 47.508 1.00 58.65 21 LEU C O 1
ATOM 3942 N N . LYS C 1 23 ? 19.392 9.594 48.064 1.00 51.36 22 LYS C N 1
ATOM 3943 C CA A LYS C 1 23 ? 18.507 9.419 46.909 0.50 52.21 22 LYS C CA 1
ATOM 3944 C CA B LYS C 1 23 ? 18.509 9.427 46.911 0.50 52.36 22 LYS C CA 1
ATOM 3945 C C . LYS C 1 23 ? 17.139 9.975 47.337 1.00 55.70 22 LYS C C 1
ATOM 3946 O O . LYS C 1 23 ? 16.535 9.464 48.294 1.00 53.31 22 LYS C O 1
ATOM 3957 N N . LEU C 1 24 ? 16.673 11.055 46.678 1.00 54.49 23 LEU C N 1
ATOM 3958 C CA . LEU C 1 24 ? 15.410 11.690 47.046 1.00 54.67 23 LEU C CA 1
ATOM 3959 C C . LEU C 1 24 ? 14.233 10.764 47.088 1.00 60.54 23 LEU C C 1
ATOM 3960 O O . LEU C 1 24 ? 13.462 10.842 48.043 1.00 61.90 23 LEU C O 1
ATOM 3965 N N . TRP C 1 25 ? 14.095 9.869 46.089 1.00 57.10 24 TRP C N 1
ATOM 3966 C CA . TRP C 1 25 ? 12.974 8.925 46.072 1.00 57.24 24 TRP C CA 1
ATOM 3967 C C . TRP C 1 25 ? 12.895 8.103 47.363 1.00 57.30 24 TRP C C 1
ATOM 3968 O O . TRP C 1 25 ? 11.800 7.935 47.902 1.00 58.43 24 TRP C O 1
ATOM 3979 N N . SER C 1 26 ? 14.053 7.675 47.896 1.00 48.83 25 SER C N 1
ATOM 3980 C CA . SER C 1 26 ? 14.086 6.903 49.125 1.00 47.04 25 SER C CA 1
ATOM 3981 C C . SER C 1 26 ? 13.752 7.744 50.348 1.00 51.76 25 SER C C 1
ATOM 3982 O O . SER C 1 26 ? 12.998 7.289 51.210 1.00 52.19 25 SER C O 1
ATOM 3985 N N . VAL C 1 27 ? 14.257 8.993 50.397 1.00 48.20 26 VAL C N 1
ATOM 3986 C CA . VAL C 1 27 ? 13.959 9.953 51.470 1.00 46.82 26 VAL C CA 1
ATOM 3987 C C . VAL C 1 27 ? 12.450 10.141 51.523 1.00 54.51 26 VAL C C 1
ATOM 3988 O O . VAL C 1 27 ? 11.888 10.142 52.614 1.00 55.68 26 VAL C O 1
ATOM 3992 N N . LEU C 1 28 ? 11.790 10.242 50.341 1.00 53.78 27 LEU C N 1
ATOM 3993 C CA . LEU C 1 28 ? 10.331 10.393 50.226 1.00 55.13 27 LEU C CA 1
ATOM 3994 C C . LEU C 1 28 ? 9.585 9.160 50.760 1.00 56.99 27 LEU C C 1
ATOM 3995 O O . LEU C 1 28 ? 8.599 9.326 51.478 1.00 56.03 27 LEU C O 1
ATOM 4000 N N . VAL C 1 29 ? 10.109 7.941 50.476 1.00 52.16 28 VAL C N 1
ATOM 4001 C CA . VAL C 1 29 ? 9.564 6.668 50.949 1.00 52.10 28 VAL C CA 1
ATOM 4002 C C . VAL C 1 29 ? 9.635 6.614 52.478 1.00 54.30 28 VAL C C 1
ATOM 4003 O O . VAL C 1 29 ? 8.677 6.182 53.106 1.00 55.37 28 VAL C O 1
ATOM 4007 N N . THR C 1 30 ? 10.732 7.116 53.075 1.00 50.25 29 THR C N 1
ATOM 4008 C CA . THR C 1 30 ? 10.912 7.195 54.533 1.00 49.79 29 THR C CA 1
ATOM 4009 C C . THR C 1 30 ? 9.870 8.135 55.130 1.00 56.96 29 THR C C 1
ATOM 4010 O O . THR C 1 30 ? 9.176 7.771 56.089 1.00 57.87 29 THR C O 1
ATOM 4014 N N . CYS C 1 31 ? 9.763 9.334 54.537 1.00 53.61 30 CYS C N 1
ATOM 4015 C CA . CYS C 1 31 ? 8.858 10.381 54.946 1.00 53.92 30 CYS C CA 1
ATOM 4016 C C . CYS C 1 31 ? 7.418 9.896 54.960 1.00 58.04 30 CYS C C 1
ATOM 4017 O O . CYS C 1 31 ? 6.774 9.932 56.011 1.00 59.55 30 CYS C O 1
ATOM 4020 N N . LEU C 1 32 ? 6.932 9.402 53.808 1.00 53.13 31 LEU C N 1
ATOM 4021 C CA . LEU C 1 32 ? 5.565 8.901 53.655 1.00 53.30 31 LEU C CA 1
ATOM 4022 C C . LEU C 1 32 ? 5.281 7.727 54.604 1.00 54.98 31 LEU C C 1
ATOM 4023 O O . LEU C 1 32 ? 4.241 7.713 55.247 1.00 56.65 31 LEU C O 1
ATOM 4028 N N . GLY C 1 33 ? 6.232 6.815 54.744 1.00 47.57 32 GLY C N 1
ATOM 4029 C CA . GLY C 1 33 ? 6.117 5.687 55.658 1.00 47.20 32 GLY C CA 1
ATOM 4030 C C . GLY C 1 33 ? 5.993 6.111 57.108 1.00 52.76 32 GLY C C 1
ATOM 4031 O O . GLY C 1 33 ? 5.142 5.598 57.831 1.00 53.38 32 GLY C O 1
ATOM 4032 N N . ASP C 1 34 ? 6.816 7.083 57.536 1.00 50.31 33 ASP C N 1
ATOM 4033 C CA . ASP C 1 34 ? 6.794 7.577 58.907 1.00 50.09 33 ASP C CA 1
ATOM 4034 C C . ASP C 1 34 ? 5.480 8.279 59.272 1.00 59.70 33 ASP C C 1
ATOM 4035 O O . ASP C 1 34 ? 4.985 8.079 60.386 1.00 60.58 33 ASP C O 1
ATOM 4040 N N . VAL C 1 35 ? 4.929 9.108 58.359 1.00 58.24 34 VAL C N 1
ATOM 4041 C CA . VAL C 1 35 ? 3.675 9.813 58.619 1.00 60.65 34 VAL C CA 1
ATOM 4042 C C . VAL C 1 35 ? 2.470 8.855 58.680 1.00 70.35 34 VAL C C 1
ATOM 4043 O O . VAL C 1 35 ? 1.585 9.045 59.516 1.00 71.00 34 VAL C O 1
ATOM 4047 N N . SER C 1 36 ? 2.490 7.789 57.837 1.00 70.16 35 SER C N 1
ATOM 4048 C CA . SER C 1 36 ? 1.456 6.762 57.735 1.00 73.42 35 SER C CA 1
ATOM 4049 C C . SER C 1 36 ? 1.388 5.918 58.995 1.00 81.65 35 SER C C 1
ATOM 4050 O O . SER C 1 36 ? 0.316 5.414 59.343 1.00 85.31 35 SER C O 1
ATOM 4053 N N . ARG C 1 37 ? 2.529 5.793 59.687 1.00 77.15 36 ARG C N 1
ATOM 4054 C CA . ARG C 1 37 ? 2.705 5.081 60.949 1.00 76.65 36 ARG C CA 1
ATOM 4055 C C . ARG C 1 37 ? 1.883 5.766 62.052 1.00 84.54 36 ARG C C 1
ATOM 4056 O O . ARG C 1 37 ? 1.222 5.081 62.835 1.00 86.04 36 ARG C O 1
ATOM 4064 N N . ASP C 1 38 ? 1.904 7.111 62.080 1.00 83.23 37 ASP C N 1
ATOM 4065 C CA . ASP C 1 38 ? 1.196 7.913 63.076 1.00 85.83 37 ASP C CA 1
ATOM 4066 C C . ASP C 1 38 ? -0.125 8.609 62.666 1.00 93.17 37 ASP C C 1
ATOM 4067 O O . ASP C 1 38 ? -0.521 9.565 63.338 1.00 94.48 37 ASP C O 1
ATOM 4072 N N . GLY C 1 39 ? -0.817 8.098 61.632 1.00 91.01 38 GLY C N 1
ATOM 4073 C CA . GLY C 1 39 ? -2.139 8.589 61.233 1.00 93.52 38 GLY C CA 1
ATOM 4074 C C . GLY C 1 39 ? -2.338 9.398 59.961 1.00 97.92 38 GLY C C 1
ATOM 4075 O O . GLY C 1 39 ? -3.442 9.377 59.397 1.00 100.67 38 GLY C O 1
ATOM 4076 N N . VAL C 1 40 ? -1.324 10.191 59.551 1.00 90.86 39 VAL C N 1
ATOM 4077 C CA . VAL C 1 40 ? -1.360 11.024 58.338 1.00 89.92 39 VAL C CA 1
ATOM 4078 C C . VAL C 1 40 ? -1.264 10.042 57.170 1.00 92.78 39 VAL C C 1
ATOM 4079 O O . VAL C 1 40 ? -0.174 9.628 56.784 1.00 92.14 39 VAL C O 1
ATOM 4083 N N . ILE C 1 41 ? -2.403 9.623 56.660 1.00 89.80 40 ILE C N 1
ATOM 4084 C CA . ILE C 1 41 ? -2.445 8.656 55.571 1.00 89.04 40 ILE C CA 1
ATOM 4085 C C . ILE C 1 41 ? -1.842 9.243 54.285 1.00 85.52 40 ILE C C 1
ATOM 4086 O O . ILE C 1 41 ? -1.131 8.517 53.595 1.00 85.46 40 ILE C O 1
ATOM 4091 N N . GLU C 1 42 ? -2.073 10.557 54.002 1.00 75.92 41 GLU C N 1
ATOM 4092 C CA . GLU C 1 42 ? -1.532 11.244 52.829 1.00 74.03 41 GLU C CA 1
ATOM 4093 C C . GLU C 1 42 ? -1.119 12.682 53.078 1.00 76.79 41 GLU C C 1
ATOM 4094 O O . GLU C 1 42 ? -1.786 13.397 53.825 1.00 79.10 41 GLU C O 1
ATOM 4100 N N . VAL C 1 43 ? -0.020 13.103 52.430 1.00 70.13 42 VAL C N 1
ATOM 4101 C CA . VAL C 1 43 ? 0.589 14.433 52.515 1.00 68.68 42 VAL C CA 1
ATOM 4102 C C . VAL C 1 43 ? 0.308 15.200 51.216 1.00 75.63 42 VAL C C 1
ATOM 4103 O O . VAL C 1 43 ? 0.445 14.620 50.133 1.00 76.31 42 VAL C O 1
ATOM 4107 N N . SER C 1 44 ? -0.048 16.510 51.323 1.00 73.61 43 SER C N 1
ATOM 4108 C CA . SER C 1 44 ? -0.264 17.374 50.154 1.00 75.38 43 SER C CA 1
ATOM 4109 C C . SER C 1 44 ? 1.067 17.619 49.437 1.00 79.85 43 SER C C 1
ATOM 4110 O O . SER C 1 44 ? 2.128 17.579 50.077 1.00 78.25 43 SER C O 1
ATOM 4113 N N . GLY C 1 45 ? 0.999 17.848 48.126 1.00 77.69 44 GLY C N 1
ATOM 4114 C CA . GLY C 1 45 ? 2.172 18.107 47.293 1.00 76.56 44 GLY C CA 1
ATOM 4115 C C . GLY C 1 45 ? 2.947 19.346 47.696 1.00 78.06 44 GLY C C 1
ATOM 4116 O O . GLY C 1 45 ? 4.177 19.365 47.602 1.00 74.92 44 GLY C O 1
ATOM 4117 N N . VAL C 1 46 ? 2.222 20.379 48.169 1.00 76.22 45 VAL C N 1
ATOM 4118 C CA . VAL C 1 46 ? 2.790 21.654 48.614 1.00 75.42 45 VAL C CA 1
ATOM 4119 C C . VAL C 1 46 ? 3.517 21.508 49.965 1.00 76.88 45 VAL C C 1
ATOM 4120 O O . VAL C 1 46 ? 4.584 22.108 50.154 1.00 77.09 45 VAL C O 1
ATOM 4124 N N . ALA C 1 47 ? 2.960 20.679 50.879 1.00 70.43 46 ALA C N 1
ATOM 4125 C CA . ALA C 1 47 ? 3.550 20.383 52.184 1.00 67.44 46 ALA C CA 1
ATOM 4126 C C . ALA C 1 47 ? 4.822 19.540 51.975 1.00 69.90 46 ALA C C 1
ATOM 4127 O O . ALA C 1 47 ? 5.839 19.748 52.647 1.00 68.28 46 ALA C O 1
ATOM 4129 N N . LEU C 1 48 ? 4.763 18.614 51.006 1.00 66.19 47 LEU C N 1
ATOM 4130 C CA . LEU C 1 48 ? 5.871 17.750 50.633 1.00 64.24 47 LEU C CA 1
ATOM 4131 C C . LEU C 1 48 ? 6.971 18.585 49.994 1.00 68.36 47 LEU C C 1
ATOM 4132 O O . LEU C 1 48 ? 8.157 18.363 50.282 1.00 66.94 47 LEU C O 1
ATOM 4137 N N . SER C 1 49 ? 6.565 19.583 49.165 1.00 65.78 48 SER C N 1
ATOM 4138 C CA . SER C 1 49 ? 7.454 20.493 48.446 1.00 65.73 48 SER C CA 1
ATOM 4139 C C . SER C 1 49 ? 8.240 21.389 49.379 1.00 66.32 48 SER C C 1
ATOM 4140 O O . SER C 1 49 ? 9.398 21.691 49.088 1.00 65.57 48 SER C O 1
ATOM 4143 N N . SER C 1 50 ? 7.619 21.815 50.493 1.00 61.83 49 SER C N 1
ATOM 4144 C CA . SER C 1 50 ? 8.282 22.672 51.474 1.00 61.62 49 SER C CA 1
ATOM 4145 C C . SER C 1 50 ? 9.356 21.909 52.237 1.00 63.42 49 SER C C 1
ATOM 4146 O O . SER C 1 50 ? 10.381 22.492 52.584 1.00 63.16 49 SER C O 1
ATOM 4149 N N . PHE C 1 51 ? 9.142 20.597 52.447 1.00 58.69 50 PHE C N 1
ATOM 4150 C CA . PHE C 1 51 ? 10.103 19.685 53.071 1.00 56.29 50 PHE C CA 1
ATOM 4151 C C . PHE C 1 51 ? 11.320 19.523 52.149 1.00 59.71 50 PHE C C 1
ATOM 4152 O O . PHE C 1 51 ? 12.456 19.693 52.606 1.00 59.11 50 PHE C O 1
ATOM 4160 N N . VAL C 1 52 ? 11.077 19.249 50.847 1.00 56.50 51 VAL C N 1
ATOM 4161 C CA . VAL C 1 52 ? 12.123 19.102 49.828 1.00 56.61 51 VAL C CA 1
ATOM 4162 C C . VAL C 1 52 ? 12.963 20.400 49.684 1.00 62.68 51 VAL C C 1
ATOM 4163 O O . VAL C 1 52 ? 14.182 20.336 49.566 1.00 60.82 51 VAL C O 1
ATOM 4167 N N . GLU C 1 53 ? 12.311 21.571 49.757 1.00 63.79 52 GLU C N 1
ATOM 4168 C CA . GLU C 1 53 ? 12.982 22.875 49.687 1.00 65.21 52 GLU C CA 1
ATOM 4169 C C . GLU C 1 53 ? 13.845 23.132 50.932 1.00 67.83 52 GLU C C 1
ATOM 4170 O O . GLU C 1 53 ? 14.990 23.583 50.799 1.00 67.07 52 GLU C O 1
ATOM 4176 N N . ARG C 1 54 ? 13.295 22.797 52.131 1.00 62.23 53 ARG C N 1
ATOM 4177 C CA . ARG C 1 54 ? 13.929 22.965 53.440 1.00 59.99 53 ARG C CA 1
ATOM 4178 C C . ARG C 1 54 ? 15.229 22.168 53.530 1.00 63.99 53 ARG C C 1
ATOM 4179 O O . ARG C 1 54 ? 16.144 22.553 54.254 1.00 64.66 53 ARG C O 1
ATOM 4195 N N . GLY C 1 56 ? 17.216 21.752 50.920 1.00 62.39 55 GLY C N 1
ATOM 4196 C CA . GLY C 1 56 ? 18.131 22.438 50.011 1.00 62.87 55 GLY C CA 1
ATOM 4197 C C . GLY C 1 56 ? 17.945 22.051 48.559 1.00 65.76 55 GLY C C 1
ATOM 4198 O O . GLY C 1 56 ? 18.746 22.447 47.704 1.00 64.83 55 GLY C O 1
ATOM 4199 N N . LEU C 1 57 ? 16.859 21.300 48.273 1.00 62.55 56 LEU C N 1
ATOM 4200 C CA . LEU C 1 57 ? 16.554 20.796 46.939 1.00 63.72 56 LEU C CA 1
ATOM 4201 C C . LEU C 1 57 ? 15.490 21.580 46.185 1.00 72.48 56 LEU C C 1
ATOM 4202 O O . LEU C 1 57 ? 14.778 22.406 46.764 1.00 72.26 56 LEU C O 1
ATOM 4207 N N . GLN C 1 58 ? 15.391 21.305 44.874 1.00 72.69 57 GLN C N 1
ATOM 4208 C CA . GLN C 1 58 ? 14.440 21.933 43.959 1.00 74.89 57 GLN C CA 1
ATOM 4209 C C . GLN C 1 58 ? 13.097 21.202 43.908 1.00 81.42 57 GLN C C 1
ATOM 4210 O O . GLN C 1 58 ? 13.078 19.971 44.013 1.00 81.12 57 GLN C O 1
ATOM 4216 N N . PRO C 1 59 ? 11.960 21.910 43.707 1.00 80.92 58 PRO C N 1
ATOM 4217 C CA . PRO C 1 59 ? 10.662 21.198 43.606 1.00 81.69 58 PRO C CA 1
ATOM 4218 C C . PRO C 1 59 ? 10.579 20.288 42.365 1.00 86.31 58 PRO C C 1
ATOM 4219 O O . PRO C 1 59 ? 9.826 19.306 42.362 1.00 85.43 58 PRO C O 1
ATOM 4223 N N . GLN C 1 60 ? 11.395 20.605 41.324 1.00 83.54 59 GLN C N 1
ATOM 4224 C CA . GLN C 1 60 ? 11.550 19.847 40.081 1.00 84.60 59 GLN C CA 1
ATOM 4225 C C . GLN C 1 60 ? 12.058 18.431 40.412 1.00 85.28 59 GLN C C 1
ATOM 4226 O O . GLN C 1 60 ? 11.530 17.449 39.876 1.00 86.73 59 GLN C O 1
ATOM 4232 N N . ALA C 1 61 ? 13.053 18.338 41.323 1.00 76.77 60 ALA C N 1
ATOM 4233 C CA . ALA C 1 61 ? 13.639 17.084 41.802 1.00 73.60 60 ALA C CA 1
ATOM 4234 C C . ALA C 1 61 ? 12.592 16.204 42.492 1.00 75.65 60 ALA C C 1
ATOM 4235 O O . ALA C 1 61 ? 12.657 14.984 42.383 1.00 74.61 60 ALA C O 1
ATOM 4245 N N . ARG C 1 63 ? 9.317 16.253 41.779 1.00 77.19 62 ARG C N 1
ATOM 4246 C CA . ARG C 1 63 ? 8.424 15.795 40.723 1.00 79.72 62 ARG C CA 1
ATOM 4247 C C . ARG C 1 63 ? 9.006 14.545 40.041 1.00 84.20 62 ARG C C 1
ATOM 4248 O O . ARG C 1 63 ? 8.298 13.540 39.923 1.00 84.73 62 ARG C O 1
ATOM 4256 N N . VAL C 1 64 ? 10.313 14.574 39.683 1.00 79.90 63 VAL C N 1
ATOM 4257 C CA . VAL C 1 64 ? 10.983 13.433 39.046 1.00 80.26 63 VAL C CA 1
ATOM 4258 C C . VAL C 1 64 ? 11.038 12.207 39.969 1.00 83.01 63 VAL C C 1
ATOM 4259 O O . VAL C 1 64 ? 10.942 11.071 39.486 1.00 84.19 63 VAL C O 1
ATOM 4263 N N . ALA C 1 65 ? 11.156 12.451 41.297 1.00 76.40 64 ALA C N 1
ATOM 4264 C CA . ALA C 1 65 ? 11.180 11.423 42.337 1.00 73.68 64 ALA C CA 1
ATOM 4265 C C . ALA C 1 65 ? 9.783 10.811 42.477 1.00 78.43 64 ALA C C 1
ATOM 4266 O O . ALA C 1 65 ? 9.662 9.581 42.550 1.00 78.87 64 ALA C O 1
ATOM 4268 N N . LEU C 1 66 ? 8.731 11.657 42.458 1.00 73.97 65 LEU C N 1
ATOM 4269 C CA . LEU C 1 66 ? 7.351 11.182 42.532 1.00 74.47 65 LEU C CA 1
ATOM 4270 C C . LEU C 1 66 ? 6.949 10.420 41.277 1.00 83.62 65 LEU C C 1
ATOM 4271 O O . LEU C 1 66 ? 6.232 9.431 41.399 1.00 84.04 65 LEU C O 1
ATOM 4276 N N . HIS C 1 67 ? 7.473 10.814 40.090 1.00 83.80 66 HIS C N 1
ATOM 4277 C CA . HIS C 1 67 ? 7.195 10.092 38.849 1.00 87.54 66 HIS C CA 1
ATOM 4278 C C . HIS C 1 67 ? 7.819 8.704 38.895 1.00 89.69 66 HIS C C 1
ATOM 4279 O O . HIS C 1 67 ? 7.150 7.729 38.529 1.00 91.53 66 HIS C O 1
ATOM 4286 N N . ARG C 1 68 ? 9.096 8.617 39.337 1.00 82.41 67 ARG C N 1
ATOM 4287 C CA . ARG C 1 68 ? 9.818 7.349 39.467 1.00 80.65 67 ARG C CA 1
ATOM 4288 C C . ARG C 1 68 ? 9.003 6.414 40.388 1.00 83.69 67 ARG C C 1
ATOM 4289 O O . ARG C 1 68 ? 8.643 5.317 39.968 1.00 84.72 67 ARG C O 1
ATOM 4297 N N . LEU C 1 69 ? 8.640 6.900 41.597 1.00 77.88 68 LEU C N 1
ATOM 4298 C CA . LEU C 1 69 ? 7.875 6.152 42.603 1.00 76.00 68 LEU C CA 1
ATOM 4299 C C . LEU C 1 69 ? 6.460 5.753 42.167 1.00 79.94 68 LEU C C 1
ATOM 4300 O O . LEU C 1 69 ? 5.968 4.703 42.596 1.00 77.76 68 LEU C O 1
ATOM 4305 N N . LYS C 1 70 ? 5.814 6.581 41.318 1.00 79.47 69 LYS C N 1
ATOM 4306 C CA . LYS C 1 70 ? 4.467 6.306 40.812 1.00 82.60 69 LYS C CA 1
ATOM 4307 C C . LYS C 1 70 ? 4.521 5.065 39.927 1.00 89.90 69 LYS C C 1
ATOM 4308 O O . LYS C 1 70 ? 3.897 4.054 40.268 1.00 90.26 69 LYS C O 1
ATOM 4314 N N . ARG C 1 71 ? 5.313 5.127 38.823 1.00 87.60 70 ARG C N 1
ATOM 4315 C CA . ARG C 1 71 ? 5.444 4.036 37.851 1.00 89.16 70 ARG C CA 1
ATOM 4316 C C . ARG C 1 71 ? 5.904 2.719 38.447 1.00 91.92 70 ARG C C 1
ATOM 4317 O O . ARG C 1 71 ? 5.432 1.669 38.018 1.00 93.82 70 ARG C O 1
ATOM 4325 N N . ASP C 1 72 ? 6.781 2.780 39.465 1.00 84.86 71 ASP C N 1
ATOM 4326 C CA . ASP C 1 72 ? 7.334 1.624 40.168 1.00 82.17 71 ASP C CA 1
ATOM 4327 C C . ASP C 1 72 ? 6.416 1.074 41.279 1.00 85.03 71 ASP C C 1
ATOM 4328 O O . ASP C 1 72 ? 6.815 0.162 42.005 1.00 82.00 71 ASP C O 1
ATOM 4333 N N . GLY C 1 73 ? 5.208 1.625 41.390 1.00 84.60 72 GLY C N 1
ATOM 4334 C CA . GLY C 1 73 ? 4.194 1.200 42.353 1.00 85.20 72 GLY C CA 1
ATOM 4335 C C . GLY C 1 73 ? 4.524 1.379 43.820 1.00 87.56 72 GLY C C 1
ATOM 4336 O O . GLY C 1 73 ? 4.049 0.607 44.655 1.00 86.81 72 GLY C O 1
ATOM 4337 N N . TRP C 1 74 ? 5.324 2.394 44.153 1.00 83.57 73 TRP C N 1
ATOM 4338 C CA . TRP C 1 74 ? 5.691 2.688 45.539 1.00 81.28 73 TRP C CA 1
ATOM 4339 C C . TRP C 1 74 ? 4.771 3.748 46.125 1.00 82.72 73 TRP C C 1
ATOM 4340 O O . TRP C 1 74 ? 4.472 3.720 47.320 1.00 81.87 73 TRP C O 1
ATOM 4351 N N . VAL C 1 75 ? 4.339 4.688 45.283 1.00 78.10 74 VAL C N 1
ATOM 4352 C CA . VAL C 1 75 ? 3.478 5.785 45.689 1.00 77.69 74 VAL C CA 1
ATOM 4353 C C . VAL C 1 75 ? 2.188 5.838 44.841 1.00 81.55 74 VAL C C 1
ATOM 4354 O O . VAL C 1 75 ? 2.175 5.424 43.673 1.00 81.55 74 VAL C O 1
ATOM 4358 N N . GLU C 1 76 ? 1.109 6.337 45.462 1.00 78.03 75 GLU C N 1
ATOM 4359 C CA . GLU C 1 76 ? -0.193 6.547 44.846 1.00 80.58 75 GLU C CA 1
ATOM 4360 C C . GLU C 1 76 ? -0.557 8.034 44.955 1.00 84.25 75 GLU C C 1
ATOM 4361 O O . GLU C 1 76 ? -0.160 8.681 45.927 1.00 81.70 75 GLU C O 1
ATOM 4367 N N . SER C 1 77 ? -1.236 8.592 43.926 1.00 82.67 76 SER C N 1
ATOM 4368 C CA . SER C 1 77 ? -1.575 10.012 43.893 1.00 82.41 76 SER C CA 1
ATOM 4369 C C . SER C 1 77 ? -3.016 10.325 43.521 1.00 90.88 76 SER C C 1
ATOM 4370 O O . SER C 1 77 ? -3.545 9.792 42.538 1.00 94.03 76 SER C O 1
ATOM 4373 N N . ARG C 1 78 ? -3.647 11.213 44.305 1.00 87.04 77 ARG C N 1
ATOM 4374 C CA . ARG C 1 78 ? -5.006 11.699 44.049 1.00 88.88 77 ARG C CA 1
ATOM 4375 C C . ARG C 1 78 ? -4.964 13.211 43.826 1.00 91.22 77 ARG C C 1
ATOM 4376 O O . ARG C 1 78 ? -4.157 13.918 44.435 1.00 86.99 77 ARG C O 1
ATOM 4384 N N . ARG C 1 79 ? -5.825 13.697 42.945 1.00 91.75 78 ARG C N 1
ATOM 4385 C CA . ARG C 1 79 ? -5.920 15.121 42.681 1.00 92.07 78 ARG C CA 1
ATOM 4386 C C . ARG C 1 79 ? -7.326 15.568 43.054 1.00 99.93 78 ARG C C 1
ATOM 4387 O O . ARG C 1 79 ? -8.290 15.146 42.418 1.00 102.67 78 ARG C O 1
ATOM 4395 N N . LEU C 1 80 ? -7.441 16.363 44.130 1.00 96.02 79 LEU C N 1
ATOM 4396 C CA . LEU C 1 80 ? -8.705 16.939 44.583 1.00 97.88 79 LEU C CA 1
ATOM 4397 C C . LEU C 1 80 ? -8.613 18.412 44.253 1.00 99.38 79 LEU C C 1
ATOM 4398 O O . LEU C 1 80 ? -8.041 19.195 45.018 1.00 96.55 79 LEU C O 1
ATOM 4400 N N . GLY C 1 81 ? -9.082 18.742 43.053 1.00 97.43 80 GLY C N 1
ATOM 4401 C CA . GLY C 1 81 ? -9.017 20.087 42.504 1.00 97.57 80 GLY C CA 1
ATOM 4402 C C . GLY C 1 81 ? -7.620 20.391 42.024 1.00 99.71 80 GLY C C 1
ATOM 4403 O O . GLY C 1 81 ? -7.070 19.649 41.213 1.00 99.25 80 GLY C O 1
ATOM 4404 N N . ARG C 1 82 ? -7.018 21.451 42.561 1.00 94.72 81 ARG C N 1
ATOM 4405 C CA . ARG C 1 82 ? -5.665 21.877 42.194 1.00 91.98 81 ARG C CA 1
ATOM 4406 C C . ARG C 1 82 ? -4.591 21.286 43.128 1.00 90.73 81 ARG C C 1
ATOM 4407 O O . ARG C 1 82 ? -3.400 21.492 42.890 1.00 88.11 81 ARG C O 1
ATOM 4415 N N . VAL C 1 83 ? -5.011 20.570 44.190 1.00 85.97 82 VAL C N 1
ATOM 4416 C CA . VAL C 1 83 ? -4.091 19.984 45.173 1.00 82.28 82 VAL C CA 1
ATOM 4417 C C . VAL C 1 83 ? -3.869 18.503 44.899 1.00 85.23 82 VAL C C 1
ATOM 4418 O O . VAL C 1 83 ? -4.826 17.765 44.673 1.00 86.15 82 VAL C O 1
ATOM 4422 N N . GLY C 1 84 ? -2.607 18.090 44.957 1.00 80.07 83 GLY C N 1
ATOM 4423 C CA . GLY C 1 84 ? -2.198 16.702 44.802 1.00 78.95 83 GLY C CA 1
ATOM 4424 C C . GLY C 1 84 ? -1.921 16.088 46.156 1.00 81.57 83 GLY C C 1
ATOM 4425 O O . GLY C 1 84 ? -1.328 16.742 47.017 1.00 80.88 83 GLY C O 1
ATOM 4426 N N . PHE C 1 85 ? -2.367 14.844 46.364 1.00 78.68 84 PHE C N 1
ATOM 4427 C CA . PHE C 1 85 ? -2.162 14.096 47.610 1.00 77.04 84 PHE C CA 1
ATOM 4428 C C . PHE C 1 85 ? -1.474 12.761 47.349 1.00 80.78 84 PHE C C 1
ATOM 4429 O O . PHE C 1 85 ? -1.980 11.900 46.616 1.00 81.56 84 PHE C O 1
ATOM 4437 N N . HIS C 1 86 ? -0.315 12.599 47.982 1.00 75.20 85 HIS C N 1
ATOM 4438 C CA . HIS C 1 86 ? 0.570 11.455 47.828 1.00 73.09 85 HIS C CA 1
ATOM 4439 C C . HIS C 1 86 ? 0.629 10.616 49.089 1.00 76.72 85 HIS C C 1
ATOM 4440 O O . HIS C 1 86 ? 0.594 11.159 50.191 1.00 75.18 85 HIS C O 1
ATOM 4447 N N . ARG C 1 87 ? 0.713 9.285 48.919 1.00 74.39 86 ARG C N 1
ATOM 4448 C CA . ARG C 1 87 ? 0.766 8.297 50.001 1.00 73.39 86 ARG C CA 1
ATOM 4449 C C . ARG C 1 87 ? 1.492 7.056 49.514 1.00 76.05 86 ARG C C 1
ATOM 4450 O O . ARG C 1 87 ? 1.509 6.811 48.306 1.00 78.25 86 ARG C O 1
ATOM 4458 N N . LEU C 1 88 ? 2.016 6.228 50.428 1.00 69.20 87 LEU C N 1
ATOM 4459 C CA . LEU C 1 88 ? 2.624 4.978 49.976 1.00 68.33 87 LEU C CA 1
ATOM 4460 C C . LEU C 1 88 ? 1.531 4.042 49.481 1.00 75.99 87 LEU C C 1
ATOM 4461 O O . LEU C 1 88 ? 0.416 4.056 50.017 1.00 76.63 87 LEU C O 1
ATOM 4466 N N . SER C 1 89 ? 1.852 3.235 48.458 1.00 74.07 88 SER C N 1
ATOM 4467 C CA . SER C 1 89 ? 0.948 2.239 47.894 1.00 76.38 88 SER C CA 1
ATOM 4468 C C . SER C 1 89 ? 0.744 1.135 48.913 1.00 80.19 88 SER C C 1
ATOM 4469 O O . SER C 1 89 ? 1.601 0.938 49.782 1.00 76.46 88 SER C O 1
ATOM 4472 N N . ASP C 1 90 ? -0.372 0.393 48.781 1.00 80.42 89 ASP C N 1
ATOM 4473 C CA . ASP C 1 90 ? -0.716 -0.735 49.650 1.00 80.18 89 ASP C CA 1
ATOM 4474 C C . ASP C 1 90 ? 0.445 -1.728 49.713 1.00 81.54 89 ASP C C 1
ATOM 4475 O O . ASP C 1 90 ? 0.810 -2.191 50.803 1.00 79.80 89 ASP C O 1
ATOM 4480 N N . SER C 1 91 ? 1.082 -1.959 48.544 1.00 77.00 90 SER C N 1
ATOM 4481 C CA . SER C 1 91 ? 2.274 -2.791 48.365 1.00 74.47 90 SER C CA 1
ATOM 4482 C C . SER C 1 91 ? 3.455 -2.271 49.234 1.00 74.39 90 SER C C 1
ATOM 4483 O O . SER C 1 91 ? 4.103 -3.055 49.939 1.00 72.83 90 SER C O 1
ATOM 4486 N N . ALA C 1 92 ? 3.702 -0.942 49.186 1.00 68.67 91 ALA C N 1
ATOM 4487 C CA . ALA C 1 92 ? 4.758 -0.257 49.918 1.00 64.50 91 ALA C CA 1
ATOM 4488 C C . ALA C 1 92 ? 4.470 -0.210 51.404 1.00 67.78 91 ALA C C 1
ATOM 4489 O O . ALA C 1 92 ? 5.397 -0.416 52.187 1.00 66.30 91 ALA C O 1
ATOM 4491 N N . LEU C 1 93 ? 3.201 0.011 51.804 1.00 65.91 92 LEU C N 1
ATOM 4492 C CA . LEU C 1 93 ? 2.816 0.047 53.220 1.00 66.18 92 LEU C CA 1
ATOM 4493 C C . LEU C 1 93 ? 3.028 -1.288 53.944 1.00 68.76 92 LEU C C 1
ATOM 4494 O O . LEU C 1 93 ? 3.605 -1.297 55.038 1.00 66.09 92 LEU C O 1
ATOM 4499 N N . THR C 1 94 ? 2.599 -2.405 53.327 1.00 67.36 93 THR C N 1
ATOM 4500 C CA . THR C 1 94 ? 2.768 -3.733 53.928 1.00 68.52 93 THR C CA 1
ATOM 4501 C C . THR C 1 94 ? 4.246 -4.106 54.093 1.00 71.61 93 THR C C 1
ATOM 4502 O O . THR C 1 94 ? 4.619 -4.699 55.110 1.00 71.37 93 THR C O 1
ATOM 4506 N N . GLN C 1 95 ? 5.089 -3.688 53.123 1.00 66.96 94 GLN C N 1
ATOM 4507 C CA . GLN C 1 95 ? 6.541 -3.901 53.117 1.00 64.48 94 GLN C CA 1
ATOM 4508 C C . GLN C 1 95 ? 7.208 -3.055 54.226 1.00 65.84 94 GLN C C 1
ATOM 4509 O O . GLN C 1 95 ? 8.152 -3.509 54.873 1.00 62.55 94 GLN C O 1
ATOM 4515 N N . THR C 1 96 ? 6.692 -1.824 54.430 1.00 63.83 95 THR C N 1
ATOM 4516 C CA . THR C 1 96 ? 7.095 -0.831 55.439 1.00 62.70 95 THR C CA 1
ATOM 4517 C C . THR C 1 96 ? 6.768 -1.340 56.858 1.00 65.72 95 THR C C 1
ATOM 4518 O O . THR C 1 96 ? 7.589 -1.188 57.771 1.00 63.81 95 THR C O 1
ATOM 4522 N N . ARG C 1 97 ? 5.556 -1.908 57.052 1.00 63.28 96 ARG C N 1
ATOM 4523 C CA . ARG C 1 97 ? 5.137 -2.419 58.360 1.00 63.28 96 ARG C CA 1
ATOM 4524 C C . ARG C 1 97 ? 5.914 -3.656 58.738 1.00 66.78 96 ARG C C 1
ATOM 4525 O O . ARG C 1 97 ? 6.135 -3.896 59.924 1.00 68.67 96 ARG C O 1
ATOM 4533 N N . ALA C 1 98 ? 6.366 -4.426 57.735 1.00 59.74 97 ALA C N 1
ATOM 4534 C CA . ALA C 1 98 ? 7.144 -5.647 57.944 1.00 56.95 97 ALA C CA 1
ATOM 4535 C C . ALA C 1 98 ? 8.508 -5.356 58.589 1.00 56.71 97 ALA C C 1
ATOM 4536 O O . ALA C 1 98 ? 9.149 -6.264 59.115 1.00 55.95 97 ALA C O 1
ATOM 4538 N N . VAL C 1 99 ? 8.964 -4.097 58.518 1.00 50.08 98 VAL C N 1
ATOM 4539 C CA . VAL C 1 99 ? 10.262 -3.702 59.066 1.00 46.62 98 VAL C CA 1
ATOM 4540 C C . VAL C 1 99 ? 10.167 -2.727 60.236 1.00 49.20 98 VAL C C 1
ATOM 4541 O O . VAL C 1 99 ? 11.201 -2.319 60.776 1.00 46.20 98 VAL C O 1
ATOM 4545 N N . ALA C 1 100 ? 8.919 -2.381 60.646 1.00 47.96 99 ALA C N 1
ATOM 4546 C CA . ALA C 1 100 ? 8.630 -1.437 61.737 1.00 47.93 99 ALA C CA 1
ATOM 4547 C C . ALA C 1 100 ? 9.437 -1.723 63.021 1.00 52.15 99 ALA C C 1
ATOM 4548 O O . ALA C 1 100 ? 10.118 -0.816 63.522 1.00 54.11 99 ALA C O 1
ATOM 4550 N N . GLY C 1 101 ? 9.431 -2.984 63.466 1.00 45.40 100 GLY C N 1
ATOM 4551 C CA . GLY C 1 101 ? 10.137 -3.440 64.662 1.00 43.85 100 GLY C CA 1
ATOM 4552 C C . GLY C 1 101 ? 11.643 -3.310 64.585 1.00 45.03 100 GLY C C 1
ATOM 4553 O O . GLY C 1 101 ? 12.310 -3.053 65.598 1.00 44.92 100 GLY C O 1
ATOM 4554 N N . ARG C 1 102 ? 12.185 -3.497 63.376 1.00 39.04 101 ARG C N 1
ATOM 4555 C CA . ARG C 1 102 ? 13.603 -3.367 63.109 1.00 36.68 101 ARG C CA 1
ATOM 4556 C C . ARG C 1 102 ? 14.019 -1.876 63.245 1.00 42.52 101 ARG C C 1
ATOM 4557 O O . ARG C 1 102 ? 15.010 -1.535 63.901 1.00 41.96 101 ARG C O 1
ATOM 4565 N N . ILE C 1 103 ? 13.232 -1.004 62.646 1.00 39.93 102 ILE C N 1
ATOM 4566 C CA . ILE C 1 103 ? 13.521 0.419 62.601 1.00 38.81 102 ILE C CA 1
ATOM 4567 C C . ILE C 1 103 ? 13.166 1.106 63.908 1.00 42.09 102 ILE C C 1
ATOM 4568 O O . ILE C 1 103 ? 14.032 1.732 64.532 1.00 41.72 102 ILE C O 1
ATOM 4573 N N . TYR C 1 104 ? 11.885 1.027 64.286 1.00 37.09 103 TYR C N 1
ATOM 4574 C CA . TYR C 1 104 ? 11.370 1.726 65.444 1.00 36.98 103 TYR C CA 1
ATOM 4575 C C . TYR C 1 104 ? 11.438 0.972 66.776 1.00 43.64 103 TYR C C 1
ATOM 4576 O O . TYR C 1 104 ? 11.387 1.629 67.819 1.00 45.35 103 TYR C O 1
ATOM 4585 N N . GLY C 1 105 ? 11.554 -0.368 66.741 1.00 38.44 104 GLY C N 1
ATOM 4586 C CA . GLY C 1 105 ? 11.580 -1.216 67.924 1.00 37.83 104 GLY C CA 1
ATOM 4587 C C . GLY C 1 105 ? 12.741 -1.033 68.870 1.00 44.36 104 GLY C C 1
ATOM 4588 O O . GLY C 1 105 ? 13.721 -0.384 68.508 1.00 43.14 104 GLY C O 1
ATOM 4589 N N . PRO C 1 106 ? 12.687 -1.625 70.094 1.00 46.20 105 PRO C N 1
ATOM 4590 C CA . PRO C 1 106 ? 13.788 -1.443 71.060 1.00 47.15 105 PRO C CA 1
ATOM 4591 C C . PRO C 1 106 ? 15.092 -2.197 70.769 1.00 52.74 105 PRO C C 1
ATOM 4592 O O . PRO C 1 106 ? 16.087 -1.936 71.448 1.00 53.99 105 PRO C O 1
ATOM 4596 N N . GLY C 1 107 ? 15.082 -3.090 69.776 1.00 48.27 106 GLY C N 1
ATOM 4597 C CA . GLY C 1 107 ? 16.265 -3.839 69.373 1.00 47.09 106 GLY C CA 1
ATOM 4598 C C . GLY C 1 107 ? 16.406 -5.160 70.085 1.00 52.82 106 GLY C C 1
ATOM 4599 O O . GLY C 1 107 ? 15.790 -5.366 71.133 1.00 55.18 106 GLY C O 1
ATOM 4600 N N . ALA C 1 108 ? 17.231 -6.068 69.514 1.00 48.22 107 ALA C N 1
ATOM 4601 C CA . ALA C 1 108 ? 17.445 -7.446 70.009 1.00 47.31 107 ALA C CA 1
ATOM 4602 C C . ALA C 1 108 ? 18.275 -7.570 71.271 1.00 53.69 107 ALA C C 1
ATOM 4603 O O . ALA C 1 108 ? 18.237 -8.605 71.930 1.00 54.04 107 ALA C O 1
ATOM 4605 N N . GLY C 1 109 ? 18.992 -6.511 71.621 1.00 53.34 108 GLY C N 1
ATOM 4606 C CA . GLY C 1 109 ? 19.825 -6.480 72.816 1.00 55.13 108 GLY C CA 1
ATOM 4607 C C . GLY C 1 109 ? 20.868 -7.574 72.801 1.00 61.75 108 GLY C C 1
ATOM 4608 O O . GLY C 1 109 ? 21.466 -7.843 71.757 1.00 59.77 108 GLY C O 1
ATOM 4609 N N . PRO C 1 110 ? 21.092 -8.268 73.924 1.00 63.48 109 PRO C N 1
ATOM 4610 C CA . PRO C 1 110 ? 22.048 -9.378 73.893 1.00 64.14 109 PRO C CA 1
ATOM 4611 C C . PRO C 1 110 ? 21.255 -10.629 73.456 1.00 67.05 109 PRO C C 1
ATOM 4612 O O . PRO C 1 110 ? 20.726 -11.413 74.265 1.00 66.78 109 PRO C O 1
ATOM 4616 N N . ALA C 1 111 ? 21.084 -10.721 72.136 1.00 60.90 110 ALA C N 1
ATOM 4617 C CA . ALA C 1 111 ? 20.358 -11.793 71.497 1.00 59.53 110 ALA C CA 1
ATOM 4618 C C . ALA C 1 111 ? 21.333 -12.941 71.258 1.00 58.35 110 ALA C C 1
ATOM 4619 O O . ALA C 1 111 ? 22.507 -12.687 70.929 1.00 56.85 110 ALA C O 1
ATOM 4621 N N . PRO C 1 112 ? 20.875 -14.209 71.406 1.00 50.37 111 PRO C N 1
ATOM 4622 C CA . PRO C 1 112 ? 21.776 -15.331 71.171 1.00 48.11 111 PRO C CA 1
ATOM 4623 C C . PRO C 1 112 ? 21.925 -15.690 69.696 1.00 49.23 111 PRO C C 1
ATOM 4624 O O . PRO C 1 112 ? 21.034 -15.438 68.873 1.00 50.93 111 PRO C O 1
ATOM 4628 N N . TRP C 1 113 ? 23.091 -16.243 69.365 1.00 39.86 112 TRP C N 1
ATOM 4629 C CA . TRP C 1 113 ? 23.401 -16.717 68.036 1.00 36.36 112 TRP C CA 1
ATOM 4630 C C . TRP C 1 113 ? 23.697 -18.228 68.071 1.00 40.87 112 TRP C C 1
ATOM 4631 O O . TRP C 1 113 ? 23.889 -18.829 69.146 1.00 42.70 112 TRP C O 1
ATOM 4642 N N . HIS C 1 114 ? 23.694 -18.835 66.886 1.00 34.23 113 HIS C N 1
ATOM 4643 C CA . HIS C 1 114 ? 23.966 -20.242 66.679 1.00 33.23 113 HIS C CA 1
ATOM 4644 C C . HIS C 1 114 ? 24.719 -20.396 65.369 1.00 34.97 113 HIS C C 1
ATOM 4645 O O . HIS C 1 114 ? 24.787 -19.436 64.603 1.00 36.19 113 HIS C O 1
ATOM 4652 N N . LEU C 1 115 ? 25.318 -21.577 65.122 1.00 27.75 114 LEU C N 1
ATOM 4653 C CA . LEU C 1 115 ? 26.027 -21.818 63.883 1.00 26.77 114 LEU C CA 1
ATOM 4654 C C . LEU C 1 115 ? 25.316 -22.898 63.146 1.00 33.76 114 LEU C C 1
ATOM 4655 O O . LEU C 1 115 ? 24.965 -23.919 63.732 1.00 36.74 114 LEU C O 1
ATOM 4660 N N . ALA C 1 116 ? 25.063 -22.661 61.859 1.00 30.36 115 ALA C N 1
ATOM 4661 C CA . ALA C 1 116 ? 24.321 -23.570 61.007 1.00 30.40 115 ALA C CA 1
ATOM 4662 C C . ALA C 1 116 ? 25.187 -24.027 59.825 1.00 35.66 115 ALA C C 1
ATOM 4663 O O . ALA C 1 116 ? 25.810 -23.194 59.153 1.00 33.85 115 ALA C O 1
ATOM 4665 N N . GLY C 1 117 ? 25.252 -25.350 59.631 1.00 32.50 116 GLY C N 1
ATOM 4666 C CA . GLY C 1 117 ? 26.004 -25.977 58.555 1.00 31.06 116 GLY C CA 1
ATOM 4667 C C . GLY C 1 117 ? 25.071 -26.617 57.565 1.00 35.12 116 GLY C C 1
ATOM 4668 O O . GLY C 1 117 ? 24.261 -27.463 57.948 1.00 36.29 116 GLY C O 1
ATOM 4677 N N . PRO C 1 119 ? 23.729 -28.873 54.193 1.00 35.60 118 PRO C N 1
ATOM 4678 C CA . PRO C 1 119 ? 24.094 -30.156 53.575 1.00 37.38 118 PRO C CA 1
ATOM 4679 C C . PRO C 1 119 ? 25.014 -30.038 52.343 1.00 48.83 118 PRO C C 1
ATOM 4680 O O . PRO C 1 119 ? 25.100 -28.952 51.749 1.00 49.06 118 PRO C O 1
ATOM 4684 N N . PRO C 1 120 ? 25.740 -31.127 51.958 1.00 49.95 119 PRO C N 1
ATOM 4685 C CA . PRO C 1 120 ? 26.684 -31.036 50.824 1.00 51.56 119 PRO C CA 1
ATOM 4686 C C . PRO C 1 120 ? 26.065 -30.792 49.453 1.00 63.38 119 PRO C C 1
ATOM 4687 O O . PRO C 1 120 ? 26.666 -30.139 48.603 1.00 64.63 119 PRO C O 1
ATOM 4691 N N . ASP C 1 121 ? 24.877 -31.329 49.240 1.00 65.21 120 ASP C N 1
ATOM 4692 C CA . ASP C 1 121 ? 24.123 -31.193 48.002 1.00 69.42 120 ASP C CA 1
ATOM 4693 C C . ASP C 1 121 ? 23.617 -29.755 47.737 1.00 76.66 120 ASP C C 1
ATOM 4694 O O . ASP C 1 121 ? 23.465 -29.384 46.572 1.00 79.30 120 ASP C O 1
ATOM 4699 N N . ALA C 1 122 ? 23.353 -28.963 48.802 1.00 71.66 121 ALA C N 1
ATOM 4700 C CA . ALA C 1 122 ? 22.819 -27.606 48.710 1.00 71.70 121 ALA C CA 1
ATOM 4701 C C . ALA C 1 122 ? 23.901 -26.515 48.649 1.00 75.54 121 ALA C C 1
ATOM 4702 O O . ALA C 1 122 ? 24.449 -26.166 49.691 1.00 75.03 121 ALA C O 1
ATOM 4704 N N . PRO C 1 123 ? 24.241 -25.943 47.468 1.00 71.52 122 PRO C N 1
ATOM 4705 C CA . PRO C 1 123 ? 25.256 -24.867 47.457 1.00 68.85 122 PRO C CA 1
ATOM 4706 C C . PRO C 1 123 ? 24.667 -23.500 47.872 1.00 68.67 122 PRO C C 1
ATOM 4707 O O . PRO C 1 123 ? 25.301 -22.774 48.625 1.00 66.99 122 PRO C O 1
ATOM 4711 N N . ASP C 1 124 ? 23.444 -23.159 47.399 1.00 62.90 123 ASP C N 1
ATOM 4712 C CA . ASP C 1 124 ? 22.751 -21.930 47.765 1.00 60.62 123 ASP C CA 1
ATOM 4713 C C . ASP C 1 124 ? 21.808 -22.226 48.946 1.00 60.70 123 ASP C C 1
ATOM 4714 O O . ASP C 1 124 ? 20.613 -21.931 48.894 1.00 60.04 123 ASP C O 1
ATOM 4719 N N . GLY C 1 125 ? 22.371 -22.823 49.999 1.00 53.86 124 GLY C N 1
ATOM 4720 C CA . GLY C 1 125 ? 21.657 -23.213 51.211 1.00 52.00 124 GLY C CA 1
ATOM 4721 C C . GLY C 1 125 ? 20.978 -22.066 51.907 1.00 54.32 124 GLY C C 1
ATOM 4722 O O . GLY C 1 125 ? 19.866 -22.226 52.404 1.00 56.65 124 GLY C O 1
ATOM 4723 N N . LEU C 1 126 ? 21.618 -20.893 51.904 1.00 48.65 125 LEU C N 1
ATOM 4724 C CA . LEU C 1 126 ? 21.100 -19.672 52.517 1.00 48.13 125 LEU C CA 1
ATOM 4725 C C . LEU C 1 126 ? 19.747 -19.212 51.955 1.00 56.54 125 LEU C C 1
ATOM 4726 O O . LEU C 1 126 ? 18.962 -18.609 52.682 1.00 57.67 125 LEU C O 1
ATOM 4731 N N . SER C 1 127 ? 19.456 -19.529 50.689 1.00 55.49 126 SER C N 1
ATOM 4732 C CA . SER C 1 127 ? 18.167 -19.224 50.062 1.00 56.76 126 SER C CA 1
ATOM 4733 C C . SER C 1 127 ? 17.064 -20.130 50.663 1.00 59.99 126 SER C C 1
ATOM 4734 O O . SER C 1 127 ? 15.925 -19.698 50.792 1.00 61.28 126 SER C O 1
ATOM 4737 N N . LEU C 1 128 ? 17.419 -21.370 51.044 1.00 55.81 127 LEU C N 1
ATOM 4738 C CA . LEU C 1 128 ? 16.516 -22.350 51.673 1.00 57.02 127 LEU C CA 1
ATOM 4739 C C . LEU C 1 128 ? 16.125 -21.926 53.109 1.00 63.01 127 LEU C C 1
ATOM 4740 O O . LEU C 1 128 ? 15.214 -22.543 53.695 1.00 64.86 127 LEU C O 1
ATOM 4745 N N . LEU C 1 129 ? 16.821 -20.892 53.683 1.00 55.43 128 LEU C N 1
ATOM 4746 C CA . LEU C 1 129 ? 16.521 -20.434 55.032 1.00 53.22 128 LEU C CA 1
ATOM 4747 C C . LEU C 1 129 ? 15.377 -19.423 55.064 1.00 57.81 128 LEU C C 1
ATOM 4748 O O . LEU C 1 129 ? 15.433 -18.414 54.354 1.00 56.23 128 LEU C O 1
ATOM 4753 N N . PRO C 1 130 ? 14.337 -19.686 55.906 1.00 56.15 129 PRO C N 1
ATOM 4754 C CA . PRO C 1 130 ? 13.192 -18.748 56.016 1.00 56.39 129 PRO C CA 1
ATOM 4755 C C . PRO C 1 130 ? 13.554 -17.286 56.305 1.00 59.31 129 PRO C C 1
ATOM 4756 O O . PRO C 1 130 ? 14.630 -16.998 56.829 1.00 56.44 129 PRO C O 1
ATOM 4760 N N . ASP C 1 131 ? 12.618 -16.370 55.984 1.00 58.11 130 ASP C N 1
ATOM 4761 C CA . ASP C 1 131 ? 12.728 -14.915 56.187 1.00 57.29 130 ASP C CA 1
ATOM 4762 C C . ASP C 1 131 ? 12.784 -14.530 57.683 1.00 60.20 130 ASP C C 1
ATOM 4763 O O . ASP C 1 131 ? 13.250 -13.430 58.022 1.00 60.25 130 ASP C O 1
ATOM 4768 N N . THR C 1 132 ? 12.314 -15.452 58.563 1.00 54.34 131 THR C N 1
ATOM 4769 C CA . THR C 1 132 ? 12.264 -15.350 60.028 1.00 52.34 131 THR C CA 1
ATOM 4770 C C . THR C 1 132 ? 13.648 -15.514 60.644 1.00 52.77 131 THR C C 1
ATOM 4771 O O . THR C 1 132 ? 13.847 -15.149 61.811 1.00 53.13 131 THR C O 1
ATOM 4775 N N . LEU C 1 133 ? 14.583 -16.114 59.867 1.00 44.86 132 LEU C N 1
ATOM 4776 C CA . LEU C 1 133 ? 15.979 -16.356 60.242 1.00 41.15 132 LEU C CA 1
ATOM 4777 C C . LEU C 1 133 ? 16.891 -15.376 59.580 1.00 41.03 132 LEU C C 1
ATOM 4778 O O . LEU C 1 133 ? 16.721 -15.105 58.383 1.00 41.81 132 LEU C O 1
ATOM 4783 N N . SER C 1 134 ? 17.891 -14.873 60.341 1.00 34.36 133 SER C N 1
ATOM 4784 C CA . SER C 1 134 ? 18.937 -13.995 59.819 1.00 33.37 133 SER C CA 1
ATOM 4785 C C . SER C 1 134 ? 20.222 -14.823 59.755 1.00 39.06 133 SER C C 1
ATOM 4786 O O . SER C 1 134 ? 20.549 -15.498 60.738 1.00 39.02 133 SER C O 1
ATOM 4789 N N . ALA C 1 135 ? 20.943 -14.783 58.608 1.00 35.79 134 ALA C N 1
ATOM 4790 C CA . ALA C 1 135 ? 22.165 -15.568 58.422 1.00 34.62 134 ALA C CA 1
ATOM 4791 C C . ALA C 1 135 ? 23.340 -14.823 57.821 1.00 38.57 134 ALA C C 1
ATOM 4792 O O . ALA C 1 135 ? 23.198 -14.189 56.776 1.00 39.66 134 ALA C O 1
ATOM 4794 N N . THR C 1 136 ? 24.518 -14.949 58.459 1.00 32.81 135 THR C N 1
ATOM 4795 C CA . THR C 1 136 ? 25.783 -14.378 58.003 1.00 30.48 135 THR C CA 1
ATOM 4796 C C . THR C 1 136 ? 26.802 -15.500 57.735 1.00 34.84 135 THR C C 1
ATOM 4797 O O . THR C 1 136 ? 27.304 -16.129 58.679 1.00 32.99 135 THR C O 1
ATOM 4801 N N . PRO C 1 137 ? 27.140 -15.755 56.445 1.00 32.30 136 PRO C N 1
ATOM 4802 C CA . PRO C 1 137 ? 28.137 -16.797 56.147 1.00 32.47 136 PRO C CA 1
ATOM 4803 C C . PRO C 1 137 ? 29.513 -16.481 56.709 1.00 37.06 136 PRO C C 1
ATOM 4804 O O . PRO C 1 137 ? 29.924 -15.330 56.676 1.00 39.42 136 PRO C O 1
ATOM 4808 N N . ILE C 1 138 ? 30.208 -17.499 57.238 1.00 31.96 137 ILE C N 1
ATOM 4809 C CA . ILE C 1 138 ? 31.559 -17.416 57.806 1.00 30.31 137 ILE C CA 1
ATOM 4810 C C . ILE C 1 138 ? 32.504 -18.366 57.061 1.00 36.69 137 ILE C C 1
ATOM 4811 O O . ILE C 1 138 ? 33.738 -18.232 57.126 1.00 37.49 137 ILE C O 1
ATOM 4816 N N . SER C 1 139 ? 31.902 -19.302 56.313 1.00 32.77 138 SER C N 1
ATOM 4817 C CA . SER C 1 139 ? 32.549 -20.269 55.428 1.00 31.87 138 SER C CA 1
ATOM 4818 C C . SER C 1 139 ? 31.549 -20.557 54.262 1.00 36.94 138 SER C C 1
ATOM 4819 O O . SER C 1 139 ? 30.430 -20.017 54.272 1.00 37.85 138 SER C O 1
ATOM 4822 N N . ARG C 1 140 ? 31.945 -21.393 53.279 1.00 33.25 139 ARG C N 1
ATOM 4823 C CA . ARG C 1 140 ? 31.093 -21.770 52.138 1.00 33.34 139 ARG C CA 1
ATOM 4824 C C . ARG C 1 140 ? 29.786 -22.503 52.554 1.00 35.29 139 ARG C C 1
ATOM 4825 O O . ARG C 1 140 ? 28.781 -22.408 51.851 1.00 34.28 139 ARG C O 1
ATOM 4833 N N . ARG C 1 141 ? 29.820 -23.253 53.661 1.00 31.59 140 ARG C N 1
ATOM 4834 C CA . ARG C 1 141 ? 28.695 -24.065 54.127 1.00 31.84 140 ARG C CA 1
ATOM 4835 C C . ARG C 1 141 ? 28.198 -23.689 55.506 1.00 36.93 140 ARG C C 1
ATOM 4836 O O . ARG C 1 141 ? 27.115 -24.127 55.901 1.00 37.20 140 ARG C O 1
ATOM 4844 N N . PHE C 1 142 ? 28.960 -22.881 56.234 1.00 34.17 141 PHE C N 1
ATOM 4845 C CA . PHE C 1 142 ? 28.579 -22.465 57.581 1.00 33.72 141 PHE C CA 1
ATOM 4846 C C . PHE C 1 142 ? 28.263 -20.980 57.686 1.00 39.15 141 PHE C C 1
ATOM 4847 O O . PHE C 1 142 ? 28.931 -20.139 57.067 1.00 38.50 141 PHE C O 1
ATOM 4855 N N . ALA C 1 143 ? 27.226 -20.673 58.479 1.00 35.23 142 ALA C N 1
ATOM 4856 C CA . ALA C 1 143 ? 26.739 -19.322 58.723 1.00 34.11 142 ALA C CA 1
ATOM 4857 C C . ALA C 1 143 ? 26.300 -19.135 60.157 1.00 36.88 142 ALA C C 1
ATOM 4858 O O . ALA C 1 143 ? 25.793 -20.069 60.790 1.00 36.55 142 ALA C O 1
ATOM 4860 N N . LEU C 1 144 ? 26.466 -17.907 60.664 1.00 31.86 143 LEU C N 1
ATOM 4861 C CA . LEU C 1 144 ? 25.986 -17.541 61.988 1.00 30.84 143 LEU C CA 1
ATOM 4862 C C . LEU C 1 144 ? 24.507 -17.203 61.822 1.00 36.37 143 LEU C C 1
ATOM 4863 O O . LEU C 1 144 ? 24.149 -16.451 60.905 1.00 36.68 143 LEU C O 1
ATOM 4868 N N . ILE C 1 145 ? 23.648 -17.809 62.650 1.00 31.99 144 ILE C N 1
ATOM 4869 C CA . ILE C 1 145 ? 22.202 -17.600 62.554 1.00 32.89 144 ILE C CA 1
ATOM 4870 C C . ILE C 1 145 ? 21.544 -16.924 63.766 1.00 40.69 144 ILE C C 1
ATOM 4871 O O . ILE C 1 145 ? 22.069 -16.932 64.885 1.00 41.37 144 ILE C O 1
ATOM 4876 N N . CYS C 1 146 ? 20.354 -16.396 63.508 1.00 38.49 145 CYS C N 1
ATOM 4877 C CA . CYS C 1 146 ? 19.530 -15.668 64.422 1.00 40.19 145 CYS C CA 1
ATOM 4878 C C . CYS C 1 146 ? 18.050 -15.986 64.177 1.00 43.42 145 CYS C C 1
ATOM 4879 O O . CYS C 1 146 ? 17.633 -16.096 63.023 1.00 43.93 145 CYS C O 1
ATOM 4882 N N . GLY C 1 147 ? 17.253 -16.027 65.233 1.00 37.30 146 GLY C N 1
ATOM 4883 C CA . GLY C 1 147 ? 15.829 -16.235 65.059 1.00 37.74 146 GLY C CA 1
ATOM 4884 C C . GLY C 1 147 ? 15.324 -17.578 65.531 1.00 45.01 146 GLY C C 1
ATOM 4885 O O . GLY C 1 147 ? 16.049 -18.316 66.206 1.00 45.87 146 GLY C O 1
ATOM 4886 N N . PRO C 1 148 ? 14.050 -17.909 65.210 1.00 41.55 147 PRO C N 1
ATOM 4887 C CA . PRO C 1 148 ? 13.482 -19.170 65.708 1.00 42.40 147 PRO C CA 1
ATOM 4888 C C . PRO C 1 148 ? 14.196 -20.417 65.198 1.00 47.14 147 PRO C C 1
ATOM 4889 O O . PRO C 1 148 ? 14.241 -20.671 63.989 1.00 45.61 147 PRO C O 1
ATOM 4893 N N . LEU C 1 149 ? 14.778 -21.188 66.132 1.00 45.42 148 LEU C N 1
ATOM 4894 C CA . LEU C 1 149 ? 15.540 -22.397 65.781 1.00 44.68 148 LEU C CA 1
ATOM 4895 C C . LEU C 1 149 ? 14.672 -23.489 65.217 1.00 50.96 148 LEU C C 1
ATOM 4896 O O . LEU C 1 149 ? 15.190 -24.397 64.559 1.00 51.31 148 LEU C O 1
ATOM 4901 N N . GLU C 1 150 ? 13.344 -23.394 65.438 1.00 48.37 149 GLU C N 1
ATOM 4902 C CA . GLU C 1 150 ? 12.380 -24.365 64.906 1.00 48.59 149 GLU C CA 1
ATOM 4903 C C . GLU C 1 150 ? 12.306 -24.214 63.379 1.00 53.60 149 GLU C C 1
ATOM 4904 O O . GLU C 1 150 ? 11.935 -25.157 62.696 1.00 55.19 149 GLU C O 1
ATOM 4910 N N . ASP C 1 151 ? 12.697 -23.028 62.855 1.00 49.16 150 ASP C N 1
ATOM 4911 C CA . ASP C 1 151 ? 12.710 -22.716 61.430 1.00 48.12 150 ASP C CA 1
ATOM 4912 C C . ASP C 1 151 ? 13.998 -23.156 60.744 1.00 48.31 150 ASP C C 1
ATOM 4913 O O . ASP C 1 151 ? 14.095 -23.023 59.522 1.00 48.06 150 ASP C O 1
ATOM 4918 N N . VAL C 1 152 ? 14.985 -23.665 61.518 1.00 41.85 151 VAL C N 1
ATOM 4919 C CA . VAL C 1 152 ? 16.252 -24.170 60.974 1.00 39.42 151 VAL C CA 1
ATOM 4920 C C . VAL C 1 152 ? 15.958 -25.589 60.473 1.00 45.55 151 VAL C C 1
ATOM 4921 O O . VAL C 1 152 ? 15.539 -26.429 61.278 1.00 48.25 151 VAL C O 1
ATOM 4925 N N . PRO C 1 153 ? 16.102 -25.863 59.152 1.00 39.02 152 PRO C N 1
ATOM 4926 C CA . PRO C 1 153 ? 15.783 -27.208 58.634 1.00 39.49 152 PRO C CA 1
ATOM 4927 C C . PRO C 1 153 ? 16.571 -28.343 59.288 1.00 46.23 152 PRO C C 1
ATOM 4928 O O . PRO C 1 153 ? 17.708 -28.149 59.720 1.00 45.17 152 PRO C O 1
ATOM 4932 N N . GLU C 1 154 ? 15.924 -29.519 59.417 1.00 47.09 153 GLU C N 1
ATOM 4933 C CA . GLU C 1 154 ? 16.464 -30.699 60.092 1.00 47.64 153 GLU C CA 1
ATOM 4934 C C . GLU C 1 154 ? 17.693 -31.292 59.429 1.00 51.51 153 GLU C C 1
ATOM 4935 O O . GLU C 1 154 ? 18.385 -32.098 60.062 1.00 53.89 153 GLU C O 1
ATOM 4941 N N . ASP C 1 155 ? 17.967 -30.905 58.170 1.00 43.93 154 ASP C N 1
ATOM 4942 C CA . ASP C 1 155 ? 19.118 -31.404 57.427 1.00 40.46 154 ASP C CA 1
ATOM 4943 C C . ASP C 1 155 ? 20.330 -30.456 57.533 1.00 43.15 154 ASP C C 1
ATOM 4944 O O . ASP C 1 155 ? 21.323 -30.631 56.815 1.00 42.36 154 ASP C O 1
ATOM 4949 N N . TRP C 1 156 ? 20.260 -29.491 58.475 1.00 37.53 155 TRP C N 1
ATOM 4950 C CA . TRP C 1 156 ? 21.346 -28.570 58.746 1.00 36.54 155 TRP C CA 1
ATOM 4951 C C . TRP C 1 156 ? 21.969 -28.940 60.085 1.00 36.77 155 TRP C C 1
ATOM 4952 O O . TRP C 1 156 ? 21.255 -29.387 60.992 1.00 38.66 155 TRP C O 1
ATOM 4963 N N . LEU C 1 157 ? 23.289 -28.743 60.222 1.00 28.45 156 LEU C N 1
ATOM 4964 C CA . LEU C 1 157 ? 23.981 -29.022 61.482 1.00 25.91 156 LEU C CA 1
ATOM 4965 C C . LEU C 1 157 ? 23.936 -27.796 62.372 1.00 30.93 156 LEU C C 1
ATOM 4966 O O . LEU C 1 157 ? 24.600 -26.790 62.102 1.00 31.34 156 LEU C O 1
ATOM 4971 N N . LEU C 1 158 ? 23.165 -27.888 63.433 1.00 28.46 157 LEU C N 1
ATOM 4972 C CA . LEU C 1 158 ? 22.987 -26.781 64.355 1.00 30.01 157 LEU C CA 1
ATOM 4973 C C . LEU C 1 158 ? 23.850 -26.959 65.568 1.00 33.95 157 LEU C C 1
ATOM 4974 O O . LEU C 1 158 ? 23.758 -27.939 66.310 1.00 34.88 157 LEU C O 1
ATOM 4979 N N . THR C 1 159 ? 24.699 -25.980 65.763 1.00 31.10 158 THR C N 1
ATOM 4980 C CA . THR C 1 159 ? 25.703 -25.960 66.816 1.00 31.29 158 THR C CA 1
ATOM 4981 C C . THR C 1 159 ? 25.682 -24.612 67.601 1.00 33.04 158 THR C C 1
ATOM 4982 O O . THR C 1 159 ? 25.336 -23.565 67.030 1.00 30.95 158 THR C O 1
ATOM 4986 N N . ALA C 1 160 ? 25.909 -24.676 68.934 1.00 28.95 159 ALA C N 1
ATOM 4987 C CA . ALA C 1 160 ? 25.788 -23.526 69.849 1.00 28.63 159 ALA C CA 1
ATOM 4988 C C . ALA C 1 160 ? 27.109 -22.918 70.314 1.00 31.95 159 ALA C C 1
ATOM 4989 O O . ALA C 1 160 ? 28.115 -23.625 70.340 1.00 32.11 159 ALA C O 1
ATOM 4991 N N . PRO C 1 161 ? 27.144 -21.665 70.805 1.00 29.33 160 PRO C N 1
ATOM 4992 C CA . PRO C 1 161 ? 28.432 -21.113 71.269 1.00 30.62 160 PRO C CA 1
ATOM 4993 C C . PRO C 1 161 ? 29.019 -21.833 72.495 1.00 43.05 160 PRO C C 1
ATOM 4994 O O . PRO C 1 161 ? 28.282 -22.222 73.412 1.00 43.93 160 PRO C O 1
ATOM 4998 N N . SER C 1 162 ? 30.361 -22.036 72.485 1.00 43.33 161 SER C N 1
ATOM 4999 C CA . SER C 1 162 ? 31.126 -22.622 73.593 1.00 45.15 161 SER C CA 1
ATOM 5000 C C . SER C 1 162 ? 31.575 -21.467 74.465 1.00 53.62 161 SER C C 1
ATOM 5001 O O . SER C 1 162 ? 31.419 -20.312 74.058 1.00 54.43 161 SER C O 1
ATOM 5004 N N . GLY C 1 163 ? 32.144 -21.759 75.633 1.00 53.40 162 GLY C N 1
ATOM 5005 C CA . GLY C 1 163 ? 32.628 -20.716 76.547 1.00 55.93 162 GLY C CA 1
ATOM 5006 C C . GLY C 1 163 ? 33.695 -19.792 75.962 1.00 60.34 162 GLY C C 1
ATOM 5007 O O . GLY C 1 163 ? 33.888 -18.661 76.422 1.00 61.58 162 GLY C O 1
ATOM 5008 N N . ARG C 1 164 ? 34.388 -20.288 74.930 1.00 54.74 163 ARG C N 1
ATOM 5009 C CA . ARG C 1 164 ? 35.426 -19.631 74.150 1.00 53.03 163 ARG C CA 1
ATOM 5010 C C . ARG C 1 164 ? 34.835 -18.481 73.351 1.00 56.62 163 ARG C C 1
ATOM 5011 O O . ARG C 1 164 ? 33.658 -18.526 72.973 1.00 58.61 163 ARG C O 1
ATOM 5019 N N . GLY C 1 165 ? 35.638 -17.462 73.090 1.00 50.79 164 GLY C N 1
ATOM 5020 C CA . GLY C 1 165 ? 35.181 -16.320 72.305 1.00 49.14 164 GLY C CA 1
ATOM 5021 C C . GLY C 1 165 ? 35.125 -16.630 70.824 1.00 51.04 164 GLY C C 1
ATOM 5022 O O . GLY C 1 165 ? 35.005 -17.804 70.431 1.00 51.36 164 GLY C O 1
ATOM 5023 N N . LEU C 1 166 ? 35.202 -15.573 69.990 1.00 44.54 165 LEU C N 1
ATOM 5024 C CA . LEU C 1 166 ? 35.237 -15.754 68.547 1.00 40.80 165 LEU C CA 1
ATOM 5025 C C . LEU C 1 166 ? 36.686 -15.577 68.074 1.00 44.49 165 LEU C C 1
ATOM 5026 O O . LEU C 1 166 ? 37.384 -14.649 68.527 1.00 43.75 165 LEU C O 1
ATOM 5031 N N . PRO C 1 167 ? 37.165 -16.442 67.144 1.00 39.64 166 PRO C N 1
ATOM 5032 C CA . PRO C 1 167 ? 38.516 -16.231 66.604 1.00 38.32 166 PRO C CA 1
ATOM 5033 C C . PRO C 1 167 ? 38.515 -14.935 65.786 1.00 38.65 166 PRO C C 1
ATOM 5034 O O . PRO C 1 167 ? 37.461 -14.514 65.304 1.00 36.78 166 PRO C O 1
ATOM 5038 N N . VAL C 1 168 ? 39.674 -14.302 65.642 1.00 35.01 167 VAL C N 1
ATOM 5039 C CA . VAL C 1 168 ? 39.786 -13.033 64.909 1.00 34.38 167 VAL C CA 1
ATOM 5040 C C . VAL C 1 168 ? 39.154 -13.089 63.509 1.00 41.66 167 VAL C C 1
ATOM 5041 O O . VAL C 1 168 ? 38.462 -12.130 63.126 1.00 44.05 167 VAL C O 1
ATOM 5045 N N . TRP C 1 169 ? 39.328 -14.222 62.783 1.00 34.87 168 TRP C N 1
ATOM 5046 C CA . TRP C 1 169 ? 38.757 -14.371 61.453 1.00 33.62 168 TRP C CA 1
ATOM 5047 C C . TRP C 1 169 ? 37.239 -14.251 61.417 1.00 38.40 168 TRP C C 1
ATOM 5048 O O . TRP C 1 169 ? 36.699 -13.738 60.426 1.00 38.94 168 TRP C O 1
ATOM 5059 N N . VAL C 1 170 ? 36.558 -14.674 62.521 1.00 33.55 169 VAL C N 1
ATOM 5060 C CA . VAL C 1 170 ? 35.115 -14.552 62.680 1.00 31.15 169 VAL C CA 1
ATOM 5061 C C . VAL C 1 170 ? 34.788 -13.092 63.023 1.00 37.76 169 VAL C C 1
ATOM 5062 O O . VAL C 1 170 ? 33.924 -12.489 62.367 1.00 36.98 169 VAL C O 1
ATOM 5066 N N . GLN C 1 171 ? 35.532 -12.491 63.981 1.00 36.20 170 GLN C N 1
ATOM 5067 C CA . GLN C 1 171 ? 35.296 -11.089 64.349 1.00 36.28 170 GLN C CA 1
ATOM 5068 C C . GLN C 1 171 ? 35.392 -10.169 63.147 1.00 40.08 170 GLN C C 1
ATOM 5069 O O . GLN C 1 171 ? 34.595 -9.244 63.021 1.00 39.68 170 GLN C O 1
ATOM 5075 N N . ASP C 1 172 ? 36.326 -10.454 62.234 1.00 37.29 171 ASP C N 1
ATOM 5076 C CA . ASP C 1 172 ? 36.507 -9.662 61.010 1.00 37.90 171 ASP C CA 1
ATOM 5077 C C . ASP C 1 172 ? 35.250 -9.662 60.111 1.00 42.00 171 ASP C C 1
ATOM 5078 O O . ASP C 1 172 ? 34.805 -8.604 59.623 1.00 43.00 171 ASP C O 1
ATOM 5083 N N . VAL C 1 173 ? 34.621 -10.832 59.994 1.00 37.25 172 VAL C N 1
ATOM 5084 C CA . VAL C 1 173 ? 33.392 -10.991 59.229 1.00 35.85 172 VAL C CA 1
ATOM 5085 C C . VAL C 1 173 ? 32.273 -10.174 59.842 1.00 39.05 172 VAL C C 1
ATOM 5086 O O . VAL C 1 173 ? 31.664 -9.368 59.134 1.00 37.59 172 VAL C O 1
ATOM 5090 N N . VAL C 1 174 ? 31.989 -10.411 61.151 1.00 35.78 173 VAL C N 1
ATOM 5091 C CA . VAL C 1 174 ? 30.870 -9.793 61.880 1.00 34.66 173 VAL C CA 1
ATOM 5092 C C . VAL C 1 174 ? 30.984 -8.297 62.014 1.00 36.74 173 VAL C C 1
ATOM 5093 O O . VAL C 1 174 ? 29.969 -7.605 61.893 1.00 36.40 173 VAL C O 1
ATOM 5097 N N . VAL C 1 175 ? 32.221 -7.787 62.180 1.00 30.91 174 VAL C N 1
ATOM 5098 C CA . VAL C 1 175 ? 32.460 -6.346 62.233 1.00 28.99 174 VAL C CA 1
ATOM 5099 C C . VAL C 1 175 ? 31.919 -5.728 60.943 1.00 37.15 174 VAL C C 1
ATOM 5100 O O . VAL C 1 175 ? 31.178 -4.754 61.023 1.00 40.49 174 VAL C O 1
ATOM 5104 N N . GLU C 1 176 ? 32.194 -6.350 59.776 1.00 34.84 175 GLU C N 1
ATOM 5105 C CA . GLU C 1 176 ? 31.710 -5.915 58.463 1.00 35.21 175 GLU C CA 1
ATOM 5106 C C . GLU C 1 176 ? 30.187 -6.136 58.309 1.00 39.79 175 GLU C C 1
ATOM 5107 O O . GLU C 1 176 ? 29.465 -5.154 58.153 1.00 41.95 175 GLU C O 1
ATOM 5113 N N . ALA C 1 177 ? 29.687 -7.394 58.386 1.00 35.00 176 ALA C N 1
ATOM 5114 C CA . ALA C 1 177 ? 28.240 -7.699 58.248 1.00 34.37 176 ALA C CA 1
ATOM 5115 C C . ALA C 1 177 ? 27.279 -7.044 59.278 1.00 38.00 176 ALA C C 1
ATOM 5116 O O . ALA C 1 177 ? 26.073 -6.956 59.015 1.00 38.07 176 ALA C O 1
ATOM 5118 N N . GLY C 1 178 ? 27.820 -6.678 60.448 1.00 34.47 177 GLY C N 1
ATOM 5119 C CA . GLY C 1 178 ? 27.145 -5.993 61.545 1.00 34.89 177 GLY C CA 1
ATOM 5120 C C . GLY C 1 178 ? 27.393 -4.485 61.545 1.00 41.96 177 GLY C C 1
ATOM 5121 O O . GLY C 1 178 ? 27.068 -3.807 62.522 1.00 42.26 177 GLY C O 1
ATOM 5122 N N . CYS C 1 179 ? 28.012 -3.946 60.455 1.00 38.38 178 CYS C N 1
ATOM 5123 C CA . CYS C 1 179 ? 28.210 -2.520 60.179 1.00 38.53 178 CYS C CA 1
ATOM 5124 C C . CYS C 1 179 ? 28.763 -1.714 61.348 1.00 43.42 178 CYS C C 1
ATOM 5125 O O . CYS C 1 179 ? 28.292 -0.611 61.659 1.00 44.77 178 CYS C O 1
ATOM 5128 N N . GLU C 1 180 ? 29.764 -2.274 62.001 1.00 36.35 179 GLU C N 1
ATOM 5129 C CA . GLU C 1 180 ? 30.334 -1.654 63.173 1.00 34.28 179 GLU C CA 1
ATOM 5130 C C . GLU C 1 180 ? 30.864 -0.247 62.930 1.00 39.20 179 GLU C C 1
ATOM 5131 O O . GLU C 1 180 ? 30.698 0.608 63.790 1.00 39.48 179 GLU C O 1
ATOM 5137 N N . ALA C 1 181 ? 31.468 0.009 61.765 1.00 36.25 180 ALA C N 1
ATOM 5138 C CA . ALA C 1 181 ? 32.035 1.325 61.463 1.00 36.44 180 ALA C CA 1
ATOM 5139 C C . ALA C 1 181 ? 30.937 2.306 61.078 1.00 44.84 180 ALA C C 1
ATOM 5140 O O . ALA C 1 181 ? 30.916 3.440 61.557 1.00 45.69 180 ALA C O 1
ATOM 5142 N N . GLU C 1 182 ? 29.993 1.838 60.241 1.00 41.13 181 GLU C N 1
ATOM 5143 C CA . GLU C 1 182 ? 28.870 2.618 59.737 1.00 38.49 181 GLU C CA 1
ATOM 5144 C C . GLU C 1 182 ? 28.010 3.170 60.842 1.00 44.53 181 GLU C C 1
ATOM 5145 O O . GLU C 1 182 ? 27.574 4.324 60.750 1.00 47.82 181 GLU C O 1
ATOM 5151 N N . PHE C 1 183 ? 27.754 2.347 61.868 1.00 39.95 182 PHE C N 1
ATOM 5152 C CA . PHE C 1 183 ? 26.933 2.653 63.031 1.00 39.97 182 PHE C CA 1
ATOM 5153 C C . PHE C 1 183 ? 27.634 3.652 63.898 1.00 46.79 182 PHE C C 1
ATOM 5154 O O . PHE C 1 183 ? 27.032 4.678 64.265 1.00 49.97 182 PHE C O 1
ATOM 5162 N N . LYS C 1 184 ? 28.935 3.407 64.159 1.00 40.74 183 LYS C N 1
ATOM 5163 C CA . LYS C 1 184 ? 29.761 4.316 64.936 1.00 40.60 183 LYS C CA 1
ATOM 5164 C C . LYS C 1 184 ? 29.856 5.677 64.268 1.00 43.62 183 LYS C C 1
ATOM 5165 O O . LYS C 1 184 ? 29.879 6.687 64.970 1.00 47.38 183 LYS C O 1
ATOM 5169 N N . ALA C 1 185 ? 29.835 5.712 62.918 1.00 35.34 184 ALA C N 1
ATOM 5170 C CA . ALA C 1 185 ? 29.928 6.938 62.109 1.00 32.95 184 ALA C CA 1
ATOM 5171 C C . ALA C 1 185 ? 28.635 7.699 62.064 1.00 35.24 184 ALA C C 1
ATOM 5172 O O . ALA C 1 185 ? 28.676 8.942 62.041 1.00 34.86 184 ALA C O 1
ATOM 5174 N N . LEU C 1 186 ? 27.479 6.970 62.046 1.00 30.23 185 LEU C N 1
ATOM 5175 C CA . LEU C 1 186 ? 26.160 7.615 62.043 1.00 29.32 185 LEU C CA 1
ATOM 5176 C C . LEU C 1 186 ? 25.993 8.383 63.357 1.00 35.22 185 LEU C C 1
ATOM 5177 O O . LEU C 1 186 ? 25.715 9.582 63.327 1.00 33.77 185 LEU C O 1
ATOM 5182 N N . GLU C 1 187 ? 26.291 7.720 64.500 1.00 33.44 186 GLU C N 1
ATOM 5183 C CA . GLU C 1 187 ? 26.272 8.332 65.836 1.00 32.68 186 GLU C CA 1
ATOM 5184 C C . GLU C 1 187 ? 27.151 9.640 65.911 1.00 38.79 186 GLU C C 1
ATOM 5185 O O . GLU C 1 187 ? 26.721 10.641 66.518 1.00 39.67 186 GLU C O 1
ATOM 5191 N N . ARG C 1 188 ? 28.358 9.635 65.289 1.00 34.63 187 ARG C N 1
ATOM 5192 C CA . ARG C 1 188 ? 29.223 10.832 65.300 1.00 36.19 187 ARG C CA 1
ATOM 5193 C C . ARG C 1 188 ? 28.516 11.939 64.531 1.00 43.81 187 ARG C C 1
ATOM 5194 O O . ARG C 1 188 ? 28.390 13.061 65.030 1.00 45.49 187 ARG C O 1
ATOM 5202 N N . THR C 1 189 ? 28.011 11.591 63.320 1.00 40.80 188 THR C N 1
ATOM 5203 C CA . THR C 1 189 ? 27.252 12.478 62.439 1.00 40.42 188 THR C CA 1
ATOM 5204 C C . THR C 1 189 ? 26.036 13.059 63.208 1.00 42.99 188 THR C C 1
ATOM 5205 O O . THR C 1 189 ? 25.815 14.272 63.167 1.00 43.95 188 THR C O 1
ATOM 5209 N N . LEU C 1 190 ? 25.273 12.202 63.930 1.00 36.69 189 LEU C N 1
ATOM 5210 C CA . LEU C 1 190 ? 24.094 12.645 64.695 1.00 35.49 189 LEU C CA 1
ATOM 5211 C C . LEU C 1 190 ? 24.422 13.525 65.921 1.00 42.48 189 LEU C C 1
ATOM 5212 O O . LEU C 1 190 ? 23.570 14.309 66.318 1.00 42.59 189 LEU C O 1
ATOM 5217 N N . ALA C 1 191 ? 25.638 13.390 66.514 1.00 40.74 190 ALA C N 1
ATOM 5218 C CA . ALA C 1 191 ? 26.050 14.101 67.738 1.00 41.93 190 ALA C CA 1
ATOM 5219 C C . ALA C 1 191 ? 25.982 15.607 67.630 1.00 47.22 190 ALA C C 1
ATOM 5220 O O . ALA C 1 191 ? 25.782 16.292 68.641 1.00 48.72 190 ALA C O 1
ATOM 5222 N N . GLN C 1 192 ? 26.116 16.121 66.397 1.00 42.73 191 GLN C N 1
ATOM 5223 C CA . GLN C 1 192 ? 26.051 17.543 66.062 1.00 42.67 191 GLN C CA 1
ATOM 5224 C C . GLN C 1 192 ? 24.688 18.165 66.417 1.00 48.25 191 GLN C C 1
ATOM 5225 O O . GLN C 1 192 ? 24.647 19.362 66.657 1.00 49.46 191 GLN C O 1
ATOM 5231 N N . ILE C 1 193 ? 23.586 17.349 66.455 1.00 45.39 192 ILE C N 1
ATOM 5232 C CA . ILE C 1 193 ? 22.202 17.735 66.784 1.00 45.65 192 ILE C CA 1
ATOM 5233 C C . ILE C 1 193 ? 22.095 18.053 68.281 1.00 55.90 192 ILE C C 1
ATOM 5234 O O . ILE C 1 193 ? 21.802 17.187 69.114 1.00 55.85 192 ILE C O 1
ATOM 5239 N N . ASP C 1 194 ? 22.396 19.320 68.590 1.00 58.15 193 ASP C N 1
ATOM 5240 C CA . ASP C 1 194 ? 22.477 19.957 69.903 1.00 61.37 193 ASP C CA 1
ATOM 5241 C C . ASP C 1 194 ? 21.103 20.314 70.453 1.00 68.08 193 ASP C C 1
ATOM 5242 O O . ASP C 1 194 ? 20.754 19.866 71.540 1.00 69.73 193 ASP C O 1
ATOM 5247 N N . LYS C 1 195 ? 20.338 21.134 69.733 1.00 64.96 194 LYS C N 1
ATOM 5248 C CA . LYS C 1 195 ? 19.014 21.534 70.194 1.00 66.29 194 LYS C CA 1
ATOM 5249 C C . LYS C 1 195 ? 17.915 21.272 69.185 1.00 68.81 194 LYS C C 1
ATOM 5250 O O . LYS C 1 195 ? 18.163 21.204 67.979 1.00 68.56 194 LYS C O 1
ATOM 5256 N N . VAL C 1 196 ? 16.691 21.129 69.699 1.00 63.91 195 VAL C N 1
ATOM 5257 C CA . VAL C 1 196 ? 15.462 20.908 68.925 1.00 61.64 195 VAL C CA 1
ATOM 5258 C C . VAL C 1 196 ? 15.089 22.246 68.247 1.00 62.41 195 VAL C C 1
ATOM 5259 O O . VAL C 1 196 ? 15.009 23.262 68.938 1.00 60.97 195 VAL C O 1
ATOM 5263 N N . PRO C 1 197 ? 14.870 22.282 66.913 1.00 58.58 196 PRO C N 1
ATOM 5264 C CA . PRO C 1 197 ? 14.540 23.562 66.282 1.00 59.69 196 PRO C CA 1
ATOM 5265 C C . PRO C 1 197 ? 13.139 24.031 66.634 1.00 68.57 196 PRO C C 1
ATOM 5266 O O . PRO C 1 197 ? 12.274 23.216 66.997 1.00 68.69 196 PRO C O 1
ATOM 5270 N N . ASP C 1 198 ? 12.939 25.362 66.572 1.00 67.74 197 ASP C N 1
ATOM 5271 C CA . ASP C 1 198 ? 11.677 26.029 66.912 1.00 70.12 197 ASP C CA 1
ATOM 5272 C C . ASP C 1 198 ? 10.547 25.746 65.911 1.00 73.77 197 ASP C C 1
ATOM 5273 O O . ASP C 1 198 ? 9.442 25.378 66.330 1.00 75.91 197 ASP C O 1
ATOM 5278 N N . THR C 1 199 ? 10.831 25.902 64.597 1.00 66.84 198 THR C N 1
ATOM 5279 C CA . THR C 1 199 ? 9.906 25.645 63.485 1.00 65.40 198 THR C CA 1
ATOM 5280 C C . THR C 1 199 ? 9.420 24.179 63.486 1.00 63.34 198 THR C C 1
ATOM 5281 O O . THR C 1 199 ? 10.186 23.259 63.755 1.00 61.30 198 THR C O 1
ATOM 5285 N N . ARG C 1 200 ? 8.145 23.981 63.187 1.00 57.59 199 ARG C N 1
ATOM 5286 C CA . ARG C 1 200 ? 7.587 22.659 63.075 1.00 55.50 199 ARG C CA 1
ATOM 5287 C C . ARG C 1 200 ? 8.147 22.016 61.790 1.00 56.54 199 ARG C C 1
ATOM 5288 O O . ARG C 1 200 ? 8.476 20.824 61.806 1.00 55.93 199 ARG C O 1
ATOM 5296 N N . LEU C 1 201 ? 8.351 22.823 60.718 1.00 49.96 200 LEU C N 1
ATOM 5297 C CA . LEU C 1 201 ? 8.941 22.348 59.468 1.00 47.17 200 LEU C CA 1
ATOM 5298 C C . LEU C 1 201 ? 10.369 21.854 59.699 1.00 52.48 200 LEU C C 1
ATOM 5299 O O . LEU C 1 201 ? 10.691 20.749 59.256 1.00 52.66 200 LEU C O 1
ATOM 5304 N N . GLU C 1 202 ? 11.203 22.641 60.412 1.00 49.97 201 GLU C N 1
ATOM 5305 C CA . GLU C 1 202 ? 12.589 22.251 60.738 1.00 49.47 201 GLU C CA 1
ATOM 5306 C C . GLU C 1 202 ? 12.571 20.932 61.518 1.00 52.21 201 GLU C C 1
ATOM 5307 O O . GLU C 1 202 ? 13.302 20.015 61.140 1.00 52.44 201 GLU C O 1
ATOM 5313 N N . ARG C 1 203 ? 11.699 20.834 62.575 1.00 47.17 202 ARG C N 1
ATOM 5314 C CA A ARG C 1 203 ? 11.573 19.631 63.393 0.50 46.73 202 ARG C CA 1
ATOM 5315 C CA B ARG C 1 203 ? 11.535 19.649 63.419 0.50 46.49 202 ARG C CA 1
ATOM 5316 C C . ARG C 1 203 ? 11.204 18.433 62.526 1.00 52.95 202 ARG C C 1
ATOM 5317 O O . ARG C 1 203 ? 11.784 17.356 62.688 1.00 54.55 202 ARG C O 1
ATOM 5332 N N . PHE C 1 204 ? 10.281 18.624 61.563 1.00 51.17 203 PHE C N 1
ATOM 5333 C CA . PHE C 1 204 ? 9.838 17.593 60.630 1.00 49.86 203 PHE C CA 1
ATOM 5334 C C . PHE C 1 204 ? 10.985 17.140 59.723 1.00 51.63 203 PHE C C 1
ATOM 5335 O O . PHE C 1 204 ? 11.243 15.941 59.632 1.00 50.46 203 PHE C O 1
ATOM 5343 N N . THR C 1 205 ? 11.665 18.092 59.053 1.00 48.31 204 THR C N 1
ATOM 5344 C CA . THR C 1 205 ? 12.794 17.821 58.138 1.00 47.46 204 THR C CA 1
ATOM 5345 C C . THR C 1 205 ? 13.948 17.102 58.831 1.00 48.76 204 THR C C 1
ATOM 5346 O O . THR C 1 205 ? 14.552 16.192 58.250 1.00 47.24 204 THR C O 1
ATOM 5350 N N . LEU C 1 206 ? 14.234 17.492 60.079 1.00 44.86 205 LEU C N 1
ATOM 5351 C CA . LEU C 1 206 ? 15.302 16.882 60.865 1.00 43.53 205 LEU C CA 1
ATOM 5352 C C . LEU C 1 206 ? 14.949 15.458 61.217 1.00 47.33 205 LEU C C 1
ATOM 5353 O O . LEU C 1 206 ? 15.794 14.583 61.031 1.00 47.71 205 LEU C O 1
ATOM 5358 N N . ARG C 1 207 ? 13.684 15.208 61.657 1.00 43.07 206 ARG C N 1
ATOM 5359 C CA . ARG C 1 207 ? 13.179 13.870 61.993 1.00 41.82 206 ARG C CA 1
ATOM 5360 C C . ARG C 1 207 ? 13.272 12.922 60.808 1.00 44.77 206 ARG C C 1
ATOM 5361 O O . ARG C 1 207 ? 13.819 11.838 60.962 1.00 44.09 206 ARG C O 1
ATOM 5369 N N . VAL C 1 208 ? 12.764 13.328 59.631 1.00 42.57 207 VAL C N 1
ATOM 5370 C CA . VAL C 1 208 ? 12.839 12.519 58.406 1.00 42.68 207 VAL C CA 1
ATOM 5371 C C . VAL C 1 208 ? 14.307 12.216 58.036 1.00 45.95 207 VAL C C 1
ATOM 5372 O O . VAL C 1 208 ? 14.595 11.068 57.680 1.00 45.04 207 VAL C O 1
ATOM 5376 N N . LEU C 1 209 ? 15.233 13.221 58.155 1.00 41.56 208 LEU C N 1
ATOM 5377 C CA . LEU C 1 209 ? 16.654 13.007 57.856 1.00 41.67 208 LEU C CA 1
ATOM 5378 C C . LEU C 1 209 ? 17.327 12.022 58.807 1.00 41.98 208 LEU C C 1
ATOM 5379 O O . LEU C 1 209 ? 17.990 11.100 58.342 1.00 40.49 208 LEU C O 1
ATOM 5384 N N . VAL C 1 210 ? 17.130 12.197 60.129 1.00 38.47 209 VAL C N 1
ATOM 5385 C CA . VAL C 1 210 ? 17.650 11.290 61.164 1.00 38.31 209 VAL C CA 1
ATOM 5386 C C . VAL C 1 210 ? 17.048 9.867 60.963 1.00 42.79 209 VAL C C 1
ATOM 5387 O O . VAL C 1 210 ? 17.781 8.872 61.003 1.00 42.57 209 VAL C O 1
ATOM 5391 N N . LEU C 1 211 ? 15.745 9.791 60.675 1.00 38.98 210 LEU C N 1
ATOM 5392 C CA . LEU C 1 211 ? 15.089 8.519 60.429 1.00 39.18 210 LEU C CA 1
ATOM 5393 C C . LEU C 1 211 ? 15.553 7.829 59.135 1.00 43.85 210 LEU C C 1
ATOM 5394 O O . LEU C 1 211 ? 15.756 6.612 59.158 1.00 43.45 210 LEU C O 1
ATOM 5399 N N . HIS C 1 212 ? 15.728 8.590 58.029 1.00 39.63 211 HIS C N 1
ATOM 5400 C CA . HIS C 1 212 ? 16.194 8.017 56.776 1.00 39.45 211 HIS C CA 1
ATOM 5401 C C . HIS C 1 212 ? 17.637 7.431 56.907 1.00 43.19 211 HIS C C 1
ATOM 5402 O O . HIS C 1 212 ? 17.887 6.297 56.488 1.00 43.87 211 HIS C O 1
ATOM 5409 N N . ALA C 1 213 ? 18.549 8.182 57.538 1.00 37.23 212 ALA C N 1
ATOM 5410 C CA . ALA C 1 213 ? 19.935 7.792 57.768 1.00 36.25 212 ALA C CA 1
ATOM 5411 C C . ALA C 1 213 ? 19.996 6.492 58.517 1.00 40.87 212 ALA C C 1
ATOM 5412 O O . ALA C 1 213 ? 20.817 5.631 58.189 1.00 40.94 212 ALA C O 1
ATOM 5414 N N . TRP C 1 214 ? 19.100 6.346 59.509 1.00 38.09 213 TRP C N 1
ATOM 5415 C CA . TRP C 1 214 ? 18.974 5.151 60.326 1.00 38.26 213 TRP C CA 1
ATOM 5416 C C . TRP C 1 214 ? 18.343 4.019 59.523 1.00 40.52 213 TRP C C 1
ATOM 5417 O O . TRP C 1 214 ? 18.905 2.934 59.499 1.00 39.70 213 TRP C O 1
ATOM 5428 N N . ARG C 1 215 ? 17.199 4.271 58.859 1.00 36.94 214 ARG C N 1
ATOM 5429 C CA . ARG C 1 215 ? 16.484 3.280 58.036 1.00 36.56 214 ARG C CA 1
ATOM 5430 C C . ARG C 1 215 ? 17.433 2.642 57.034 1.00 38.38 214 ARG C C 1
ATOM 5431 O O . ARG C 1 215 ? 17.620 1.425 57.074 1.00 35.76 214 ARG C O 1
ATOM 5439 N N . ARG C 1 216 ? 18.096 3.472 56.203 1.00 36.58 215 ARG C N 1
ATOM 5440 C CA . ARG C 1 216 ? 19.038 2.998 55.178 1.00 37.57 215 ARG C CA 1
ATOM 5441 C C . ARG C 1 216 ? 20.185 2.095 55.660 1.00 43.06 215 ARG C C 1
ATOM 5442 O O . ARG C 1 216 ? 20.609 1.197 54.922 1.00 44.04 215 ARG C O 1
ATOM 5450 N N . LEU C 1 217 ? 20.677 2.335 56.880 1.00 38.46 216 LEU C N 1
ATOM 5451 C CA . LEU C 1 217 ? 21.766 1.566 57.468 1.00 36.75 216 LEU C CA 1
ATOM 5452 C C . LEU C 1 217 ? 21.311 0.312 58.204 1.00 39.59 216 LEU C C 1
ATOM 5453 O O . LEU C 1 217 ? 21.837 -0.755 57.890 1.00 40.50 216 LEU C O 1
ATOM 5458 N N . ILE C 1 218 ? 20.346 0.418 59.149 1.00 33.85 217 ILE C N 1
ATOM 5459 C CA . ILE C 1 218 ? 19.828 -0.732 59.910 1.00 33.08 217 ILE C CA 1
ATOM 5460 C C . ILE C 1 218 ? 19.320 -1.857 59.021 1.00 38.30 217 ILE C C 1
ATOM 5461 O O . ILE C 1 218 ? 19.663 -3.003 59.256 1.00 38.55 217 ILE C O 1
ATOM 5466 N N . LEU C 1 219 ? 18.528 -1.530 57.985 1.00 35.64 218 LEU C N 1
ATOM 5467 C CA . LEU C 1 219 ? 17.973 -2.528 57.070 1.00 35.09 218 LEU C CA 1
ATOM 5468 C C . LEU C 1 219 ? 19.036 -3.177 56.214 1.00 39.49 218 LEU C C 1
ATOM 5469 O O . LEU C 1 219 ? 18.783 -4.201 55.588 1.00 40.90 218 LEU C O 1
ATOM 5474 N N . ARG C 1 220 ? 20.226 -2.596 56.195 1.00 35.57 219 ARG C N 1
ATOM 5475 C CA . ARG C 1 220 ? 21.347 -3.102 55.417 1.00 35.19 219 ARG C CA 1
ATOM 5476 C C . ARG C 1 220 ? 22.226 -4.037 56.284 1.00 40.30 219 ARG C C 1
ATOM 5477 O O . ARG C 1 220 ? 22.872 -4.945 55.741 1.00 41.48 219 ARG C O 1
ATOM 5485 N N . SER C 1 221 ? 22.235 -3.817 57.635 1.00 34.41 220 SER C N 1
ATOM 5486 C CA . SER C 1 221 ? 23.020 -4.580 58.594 1.00 32.86 220 SER C CA 1
ATOM 5487 C C . SER C 1 221 ? 22.395 -5.932 58.888 1.00 39.99 220 SER C C 1
ATOM 5488 O O . SER C 1 221 ? 21.194 -6.123 58.635 1.00 39.89 220 SER C O 1
ATOM 5491 N N . SER C 1 222 ? 23.222 -6.896 59.413 1.00 37.81 221 SER C N 1
ATOM 5492 C CA . SER C 1 222 ? 22.763 -8.250 59.760 1.00 37.23 221 SER C CA 1
ATOM 5493 C C . SER C 1 222 ? 22.492 -8.505 61.248 1.00 40.48 221 SER C C 1
ATOM 5494 O O . SER C 1 222 ? 23.440 -8.500 62.061 1.00 40.70 221 SER C O 1
ATOM 5497 N N . PRO C 1 223 ? 21.235 -8.899 61.586 1.00 35.00 222 PRO C N 1
ATOM 5498 C CA . PRO C 1 223 ? 20.929 -9.257 62.983 1.00 34.94 222 PRO C CA 1
ATOM 5499 C C . PRO C 1 223 ? 21.818 -10.379 63.540 1.00 38.73 222 PRO C C 1
ATOM 5500 O O . PRO C 1 223 ? 22.238 -10.296 64.711 1.00 39.62 222 PRO C O 1
ATOM 5504 N N . ALA C 1 224 ? 22.124 -11.398 62.692 1.00 32.08 223 ALA C N 1
ATOM 5505 C CA . ALA C 1 224 ? 22.961 -12.549 63.033 1.00 30.86 223 ALA C CA 1
ATOM 5506 C C . ALA C 1 224 ? 24.338 -12.076 63.448 1.00 32.86 223 ALA C C 1
ATOM 5507 O O . ALA C 1 224 ? 24.785 -12.363 64.557 1.00 32.62 223 ALA C O 1
ATOM 5509 N N . ALA C 1 225 ? 24.969 -11.273 62.586 1.00 29.54 224 ALA C N 1
ATOM 5510 C CA . ALA C 1 225 ? 26.264 -10.637 62.817 1.00 28.17 224 ALA C CA 1
ATOM 5511 C C . ALA C 1 225 ? 26.223 -9.722 64.057 1.00 32.90 224 ALA C C 1
ATOM 5512 O O . ALA C 1 225 ? 27.184 -9.703 64.838 1.00 31.55 224 ALA C O 1
ATOM 5514 N N . GLU C 1 226 ? 25.116 -8.962 64.238 1.00 31.68 225 GLU C N 1
ATOM 5515 C CA . GLU C 1 226 ? 24.960 -8.061 65.402 1.00 33.18 225 GLU C CA 1
ATOM 5516 C C . GLU C 1 226 ? 24.951 -8.890 66.730 1.00 38.56 225 GLU C C 1
ATOM 5517 O O . GLU C 1 226 ? 25.639 -8.538 67.691 1.00 37.23 225 GLU C O 1
ATOM 5523 N N . ALA C 1 227 ? 24.187 -10.017 66.735 1.00 36.67 226 ALA C N 1
ATOM 5524 C CA . ALA C 1 227 ? 24.061 -10.951 67.849 1.00 37.14 226 ALA C CA 1
ATOM 5525 C C . ALA C 1 227 ? 25.430 -11.509 68.224 1.00 40.77 226 ALA C C 1
ATOM 5526 O O . ALA C 1 227 ? 25.747 -11.625 69.416 1.00 41.36 226 ALA C O 1
ATOM 5528 N N . ALA C 1 228 ? 26.267 -11.783 67.205 1.00 36.14 227 ALA C N 1
ATOM 5529 C CA . ALA C 1 228 ? 27.628 -12.274 67.418 1.00 35.20 227 ALA C CA 1
ATOM 5530 C C . ALA C 1 228 ? 28.547 -11.185 67.965 1.00 40.23 227 ALA C C 1
ATOM 5531 O O . ALA C 1 228 ? 29.494 -11.522 68.686 1.00 44.04 227 ALA C O 1
ATOM 5533 N N . LEU C 1 229 ? 28.254 -9.894 67.674 1.00 33.00 228 LEU C N 1
ATOM 5534 C CA . LEU C 1 229 ? 29.063 -8.773 68.170 1.00 33.36 228 LEU C CA 1
ATOM 5535 C C . LEU C 1 229 ? 28.887 -8.509 69.680 1.00 36.47 228 LEU C C 1
ATOM 5536 O O . LEU C 1 229 ? 29.759 -7.904 70.319 1.00 37.18 228 LEU C O 1
ATOM 5541 N N . GLY C 1 230 ? 27.740 -8.885 70.210 1.00 30.69 229 GLY C N 1
ATOM 5542 C CA . GLY C 1 230 ? 27.454 -8.716 71.624 1.00 31.34 229 GLY C CA 1
ATOM 5543 C C . GLY C 1 230 ? 26.822 -7.399 71.993 1.00 35.94 229 GLY C C 1
ATOM 5544 O O . GLY C 1 230 ? 26.349 -6.666 71.131 1.00 34.08 229 GLY C O 1
ATOM 5545 N N . GLY C 1 231 ? 26.812 -7.134 73.292 1.00 34.72 230 GLY C N 1
ATOM 5546 C CA . GLY C 1 231 ? 26.228 -5.957 73.900 1.00 35.68 230 GLY C CA 1
ATOM 5547 C C . GLY C 1 231 ? 27.068 -4.700 73.791 1.00 42.98 230 GLY C C 1
ATOM 5548 O O . GLY C 1 231 ? 26.604 -3.611 74.177 1.00 44.79 230 GLY C O 1
ATOM 5549 N N . ALA C 1 232 ? 28.316 -4.830 73.288 1.00 37.61 231 ALA C N 1
ATOM 5550 C CA . ALA C 1 232 ? 29.215 -3.684 73.091 1.00 36.39 231 ALA C CA 1
ATOM 5551 C C . ALA C 1 232 ? 29.130 -3.224 71.640 1.00 40.89 231 ALA C C 1
ATOM 5552 O O . ALA C 1 232 ? 29.822 -2.269 71.259 1.00 42.63 231 ALA C O 1
ATOM 5554 N N . ARG C 1 233 ? 28.285 -3.908 70.823 1.00 34.70 232 ARG C N 1
ATOM 5555 C CA . ARG C 1 233 ? 28.118 -3.591 69.408 1.00 32.88 232 ARG C CA 1
ATOM 5556 C C . ARG C 1 233 ? 27.521 -2.192 69.181 1.00 40.57 232 ARG C C 1
ATOM 5557 O O . ARG C 1 233 ? 26.744 -1.647 70.009 1.00 41.84 232 ARG C O 1
ATOM 5565 N N . ALA C 1 234 ? 27.912 -1.629 68.034 1.00 35.71 233 ALA C N 1
ATOM 5566 C CA . ALA C 1 234 ? 27.524 -0.318 67.592 1.00 35.07 233 ALA C CA 1
ATOM 5567 C C . ALA C 1 234 ? 26.037 -0.110 67.250 1.00 37.95 233 ALA C C 1
ATOM 5568 O O . ALA C 1 234 ? 25.658 1.066 67.152 1.00 38.18 233 ALA C O 1
ATOM 5570 N N . GLU C 1 235 ? 25.180 -1.193 67.099 1.00 31.51 234 GLU C N 1
ATOM 5571 C CA . GLU C 1 235 ? 23.756 -0.922 66.837 1.00 30.84 234 GLU C CA 1
ATOM 5572 C C . GLU C 1 235 ? 23.030 -0.417 68.073 1.00 36.30 234 GLU C C 1
ATOM 5573 O O . GLU C 1 235 ? 22.080 0.358 67.943 1.00 35.51 234 GLU C O 1
ATOM 5579 N N . ILE C 1 236 ? 23.479 -0.853 69.279 1.00 35.50 235 ILE C N 1
ATOM 5580 C CA . ILE C 1 236 ? 22.826 -0.515 70.564 1.00 36.27 235 ILE C CA 1
ATOM 5581 C C . ILE C 1 236 ? 22.825 1.000 70.828 1.00 41.87 235 ILE C C 1
ATOM 5582 O O . ILE C 1 236 ? 21.753 1.626 70.849 1.00 42.62 235 ILE C O 1
ATOM 5587 N N . SER C 1 237 ? 24.033 1.569 70.979 1.00 37.23 236 SER C N 1
ATOM 5588 C CA . SER C 1 237 ? 24.278 2.977 71.249 1.00 37.73 236 SER C CA 1
ATOM 5589 C C . SER C 1 237 ? 23.756 3.826 70.113 1.00 42.03 236 SER C C 1
ATOM 5590 O O . SER C 1 237 ? 23.305 4.972 70.349 1.00 42.64 236 SER C O 1
ATOM 5593 N N . CYS C 1 238 ? 23.772 3.251 68.885 1.00 36.19 237 CYS C N 1
ATOM 5594 C CA . CYS C 1 238 ? 23.247 3.970 67.747 1.00 35.46 237 CYS C CA 1
ATOM 5595 C C . CYS C 1 238 ? 21.721 4.022 67.749 1.00 37.27 237 CYS C C 1
ATOM 5596 O O . CYS C 1 238 ? 21.157 5.084 67.494 1.00 39.55 237 CYS C O 1
ATOM 5599 N N . ARG C 1 239 ? 21.052 2.915 68.055 1.00 29.70 238 ARG C N 1
ATOM 5600 C CA . ARG C 1 239 ? 19.592 2.892 68.116 1.00 28.85 238 ARG C CA 1
ATOM 5601 C C . ARG C 1 239 ? 19.131 3.774 69.310 1.00 32.80 238 ARG C C 1
ATOM 5602 O O . ARG C 1 239 ? 18.175 4.545 69.159 1.00 32.14 238 ARG C O 1
ATOM 5610 N N . ALA C 1 240 ? 19.866 3.717 70.465 1.00 29.70 239 ALA C N 1
ATOM 5611 C CA . ALA C 1 240 ? 19.574 4.545 71.643 1.00 31.76 239 ALA C CA 1
ATOM 5612 C C . ALA C 1 240 ? 19.598 6.057 71.279 1.00 41.18 239 ALA C C 1
ATOM 5613 O O . ALA C 1 240 ? 18.760 6.847 71.758 1.00 41.61 239 ALA C O 1
ATOM 5615 N N . ARG C 1 241 ? 20.577 6.436 70.431 1.00 37.68 240 ARG C N 1
ATOM 5616 C CA . ARG C 1 241 ? 20.734 7.795 69.954 1.00 37.94 240 ARG C CA 1
ATOM 5617 C C . ARG C 1 241 ? 19.632 8.148 68.949 1.00 42.69 240 ARG C C 1
ATOM 5618 O O . ARG C 1 241 ? 19.025 9.219 69.084 1.00 44.71 240 ARG C O 1
ATOM 5626 N N . VAL C 1 242 ? 19.369 7.271 67.949 1.00 37.05 241 VAL C N 1
ATOM 5627 C CA . VAL C 1 242 ? 18.329 7.538 66.943 1.00 36.17 241 VAL C CA 1
ATOM 5628 C C . VAL C 1 242 ? 16.995 7.722 67.618 1.00 42.55 241 VAL C C 1
ATOM 5629 O O . VAL C 1 242 ? 16.336 8.721 67.373 1.00 43.64 241 VAL C O 1
ATOM 5633 N N . HIS C 1 243 ? 16.623 6.786 68.492 1.00 40.54 242 HIS C N 1
ATOM 5634 C CA . HIS C 1 243 ? 15.343 6.842 69.164 1.00 42.37 242 HIS C CA 1
ATOM 5635 C C . HIS C 1 243 ? 15.153 8.062 70.028 1.00 46.22 242 HIS C C 1
ATOM 5636 O O . HIS C 1 243 ? 14.137 8.732 69.873 1.00 47.31 242 HIS C O 1
ATOM 5643 N N . GLN C 1 244 ? 16.188 8.447 70.800 1.00 42.71 243 GLN C N 1
ATOM 5644 C CA . GLN C 1 244 ? 16.240 9.659 71.634 1.00 43.06 243 GLN C CA 1
ATOM 5645 C C . GLN C 1 244 ? 15.942 10.884 70.785 1.00 46.40 243 GLN C C 1
ATOM 5646 O O . GLN C 1 244 ? 15.120 11.708 71.183 1.00 47.57 243 GLN C O 1
ATOM 5652 N N . LEU C 1 245 ? 16.561 10.976 69.595 1.00 41.35 244 LEU C N 1
ATOM 5653 C CA . LEU C 1 245 ? 16.304 12.105 68.711 1.00 40.88 244 LEU C CA 1
ATOM 5654 C C . LEU C 1 245 ? 14.888 12.165 68.220 1.00 43.89 244 LEU C C 1
ATOM 5655 O O . LEU C 1 245 ? 14.273 13.231 68.340 1.00 46.20 244 LEU C O 1
ATOM 5660 N N . LEU C 1 246 ? 14.321 11.036 67.770 1.00 37.87 245 LEU C N 1
ATOM 5661 C CA . LEU C 1 246 ? 12.912 11.019 67.329 1.00 39.25 245 LEU C CA 1
ATOM 5662 C C . LEU C 1 246 ? 11.904 11.327 68.488 1.00 47.50 245 LEU C C 1
ATOM 5663 O O . LEU C 1 246 ? 10.765 11.707 68.216 1.00 48.84 245 LEU C O 1
ATOM 5668 N N . ASP C 1 247 ? 12.315 11.145 69.767 1.00 45.12 246 ASP C N 1
ATOM 5669 C CA . ASP C 1 247 ? 11.498 11.494 70.930 1.00 46.52 246 ASP C CA 1
ATOM 5670 C C . ASP C 1 247 ? 11.593 12.989 71.169 1.00 53.52 246 ASP C C 1
ATOM 5671 O O . ASP C 1 247 ? 10.552 13.653 71.275 1.00 54.42 246 ASP C O 1
ATOM 5676 N N . GLN C 1 248 ? 12.839 13.531 71.254 1.00 50.77 247 GLN C N 1
ATOM 5677 C CA . GLN C 1 248 ? 13.019 14.963 71.499 1.00 51.91 247 GLN C CA 1
ATOM 5678 C C . GLN C 1 248 ? 12.527 15.857 70.364 1.00 56.13 247 GLN C C 1
ATOM 5679 O O . GLN C 1 248 ? 12.029 16.958 70.634 1.00 56.77 247 GLN C O 1
ATOM 5685 N N . LEU C 1 249 ? 12.554 15.325 69.117 1.00 51.30 248 LEU C N 1
ATOM 5686 C CA . LEU C 1 249 ? 12.045 16.026 67.944 1.00 50.47 248 LEU C CA 1
ATOM 5687 C C . LEU C 1 249 ? 10.543 15.859 67.859 1.00 57.96 248 LEU C C 1
ATOM 5688 O O . LEU C 1 249 ? 9.868 16.739 67.337 1.00 58.15 248 LEU C O 1
ATOM 5693 N N . GLY C 1 250 ? 10.039 14.723 68.360 1.00 56.40 249 GLY C N 1
ATOM 5694 C CA . GLY C 1 250 ? 8.618 14.370 68.370 1.00 56.73 249 GLY C CA 1
ATOM 5695 C C . GLY C 1 250 ? 8.050 14.118 66.991 1.00 59.34 249 GLY C C 1
ATOM 5696 O O . GLY C 1 250 ? 8.800 13.985 66.022 1.00 57.59 249 GLY C O 1
ATOM 5697 N N . SER C 1 251 ? 6.723 14.048 66.892 1.00 58.11 250 SER C N 1
ATOM 5698 C CA . SER C 1 251 ? 6.017 13.830 65.632 1.00 58.43 250 SER C CA 1
ATOM 5699 C C . SER C 1 251 ? 5.268 15.115 65.209 1.00 63.27 250 SER C C 1
ATOM 5700 O O . SER C 1 251 ? 4.629 15.788 66.032 1.00 62.83 250 SER C O 1
ATOM 5703 N N . VAL C 1 252 ? 5.423 15.476 63.926 1.00 60.19 251 VAL C N 1
ATOM 5704 C CA . VAL C 1 252 ? 4.864 16.697 63.339 1.00 60.81 251 VAL C CA 1
ATOM 5705 C C . VAL C 1 252 ? 3.918 16.362 62.181 1.00 66.41 251 VAL C C 1
ATOM 5706 O O . VAL C 1 252 ? 4.308 15.607 61.265 1.00 65.90 251 VAL C O 1
ATOM 5710 N N . GLU C 1 253 ? 2.688 16.959 62.209 1.00 63.73 252 GLU C N 1
ATOM 5711 C CA . GLU C 1 253 ? 1.710 16.809 61.135 1.00 64.87 252 GLU C CA 1
ATOM 5712 C C . GLU C 1 253 ? 2.129 17.675 59.930 1.00 70.40 252 GLU C C 1
ATOM 5713 O O . GLU C 1 253 ? 2.327 18.880 60.101 1.00 69.72 252 GLU C O 1
ATOM 5719 N N . PRO C 1 254 ? 2.289 17.063 58.716 1.00 68.19 253 PRO C N 1
ATOM 5720 C CA . PRO C 1 254 ? 2.724 17.843 57.537 1.00 67.76 253 PRO C CA 1
ATOM 5721 C C . PRO C 1 254 ? 1.576 18.619 56.905 1.00 76.47 253 PRO C C 1
ATOM 5722 O O . PRO C 1 254 ? 1.040 18.233 55.853 1.00 77.43 253 PRO C O 1
ATOM 5726 N N . ASP C 1 255 ? 1.189 19.719 57.560 1.00 75.77 254 ASP C N 1
ATOM 5727 C CA . ASP C 1 255 ? 0.061 20.530 57.108 1.00 78.59 254 ASP C CA 1
ATOM 5728 C C . ASP C 1 255 ? 0.442 21.736 56.232 1.00 82.91 254 ASP C C 1
ATOM 5729 O O . ASP C 1 255 ? -0.212 21.960 55.203 1.00 84.28 254 ASP C O 1
ATOM 5734 N N . TRP C 1 256 ? 1.500 22.488 56.628 1.00 76.94 255 TRP C N 1
ATOM 5735 C CA . TRP C 1 256 ? 2.002 23.700 55.947 1.00 87.66 255 TRP C CA 1
ATOM 5736 C C . TRP C 1 256 ? 1.864 23.665 54.421 1.00 111.39 255 TRP C C 1
ATOM 5737 O O . TRP C 1 256 ? 1.002 24.335 53.861 1.00 77.05 255 TRP C O 1
ATOM 5748 N N . ASP D 1 4 ? 38.789 -82.639 66.622 1.00 85.84 3 ASP D N 1
ATOM 5749 C CA . ASP D 1 4 ? 39.512 -81.576 65.910 1.00 83.74 3 ASP D CA 1
ATOM 5750 C C . ASP D 1 4 ? 38.588 -80.525 65.296 1.00 88.18 3 ASP D C 1
ATOM 5751 O O . ASP D 1 4 ? 39.045 -79.430 64.964 1.00 87.36 3 ASP D O 1
ATOM 5753 N N . ALA D 1 5 ? 37.298 -80.859 65.138 1.00 85.97 4 ALA D N 1
ATOM 5754 C CA . ALA D 1 5 ? 36.261 -79.975 64.594 1.00 85.47 4 ALA D CA 1
ATOM 5755 C C . ALA D 1 5 ? 35.834 -78.935 65.640 1.00 88.40 4 ALA D C 1
ATOM 5756 O O . ALA D 1 5 ? 35.271 -77.890 65.274 1.00 86.37 4 ALA D O 1
ATOM 5758 N N . SER D 1 6 ? 36.127 -79.216 66.942 1.00 85.24 5 SER D N 1
ATOM 5759 C CA . SER D 1 6 ? 35.808 -78.336 68.073 1.00 83.74 5 SER D CA 1
ATOM 5760 C C . SER D 1 6 ? 36.819 -77.187 68.258 1.00 83.80 5 SER D C 1
ATOM 5761 O O . SER D 1 6 ? 36.599 -76.324 69.120 1.00 83.23 5 SER D O 1
ATOM 5764 N N . ASP D 1 7 ? 37.902 -77.155 67.426 1.00 76.52 6 ASP D N 1
ATOM 5765 C CA . ASP D 1 7 ? 38.958 -76.130 67.427 1.00 72.71 6 ASP D CA 1
ATOM 5766 C C . ASP D 1 7 ? 38.400 -74.697 67.242 1.00 74.60 6 ASP D C 1
ATOM 5767 O O . ASP D 1 7 ? 37.713 -74.453 66.246 1.00 74.47 6 ASP D O 1
ATOM 5772 N N . PRO D 1 8 ? 38.695 -73.734 68.160 1.00 68.96 7 PRO D N 1
ATOM 5773 C CA . PRO D 1 8 ? 38.172 -72.362 67.979 1.00 66.42 7 PRO D CA 1
ATOM 5774 C C . PRO D 1 8 ? 39.061 -71.451 67.128 1.00 67.11 7 PRO D C 1
ATOM 5775 O O . PRO D 1 8 ? 38.579 -70.387 66.721 1.00 67.73 7 PRO D O 1
ATOM 5779 N N . ILE D 1 9 ? 40.349 -71.859 66.870 1.00 58.89 8 ILE D N 1
ATOM 5780 C CA . ILE D 1 9 ? 41.354 -71.099 66.114 1.00 55.04 8 ILE D CA 1
ATOM 5781 C C . ILE D 1 9 ? 41.059 -71.064 64.613 1.00 54.10 8 ILE D C 1
ATOM 5782 O O . ILE D 1 9 ? 40.807 -69.973 64.100 1.00 53.18 8 ILE D O 1
ATOM 5787 N N . ARG D 1 10 ? 41.066 -72.230 63.920 1.00 47.54 9 ARG D N 1
ATOM 5788 C CA . ARG D 1 10 ? 40.801 -72.331 62.476 1.00 47.65 9 ARG D CA 1
ATOM 5789 C C . ARG D 1 10 ? 39.588 -71.493 62.012 1.00 52.74 9 ARG D C 1
ATOM 5790 O O . ARG D 1 10 ? 39.789 -70.639 61.149 1.00 52.23 9 ARG D O 1
ATOM 5794 N N . PRO D 1 11 ? 38.358 -71.640 62.589 1.00 50.76 10 PRO D N 1
ATOM 5795 C CA . PRO D 1 11 ? 37.229 -70.822 62.113 1.00 50.13 10 PRO D CA 1
ATOM 5796 C C . PRO D 1 11 ? 37.399 -69.327 62.363 1.00 52.22 10 PRO D C 1
ATOM 5797 O O . PRO D 1 11 ? 37.020 -68.533 61.494 1.00 53.81 10 PRO D O 1
ATOM 5801 N N . LEU D 1 12 ? 37.998 -68.935 63.515 1.00 44.39 11 LEU D N 1
ATOM 5802 C CA . LEU D 1 12 ? 38.252 -67.522 63.828 1.00 40.84 11 LEU D CA 1
ATOM 5803 C C . LEU D 1 12 ? 39.180 -66.902 62.784 1.00 46.28 11 LEU D C 1
ATOM 5804 O O . LEU D 1 12 ? 38.847 -65.840 62.271 1.00 46.95 11 LEU D O 1
ATOM 5809 N N . VAL D 1 13 ? 40.294 -67.608 62.417 1.00 42.36 12 VAL D N 1
ATOM 5810 C CA . VAL D 1 13 ? 41.241 -67.202 61.373 1.00 41.40 12 VAL D CA 1
ATOM 5811 C C . VAL D 1 13 ? 40.486 -66.983 60.036 1.00 48.31 12 VAL D C 1
ATOM 5812 O O . VAL D 1 13 ? 40.584 -65.903 59.455 1.00 45.78 12 VAL D O 1
ATOM 5816 N N . GLU D 1 14 ? 39.690 -67.996 59.589 1.00 48.96 13 GLU D N 1
ATOM 5817 C CA . GLU D 1 14 ? 38.907 -67.956 58.345 1.00 50.21 13 GLU D CA 1
ATOM 5818 C C . GLU D 1 14 ? 37.994 -66.767 58.331 1.00 54.84 13 GLU D C 1
ATOM 5819 O O . GLU D 1 14 ? 37.876 -66.110 57.295 1.00 55.14 13 GLU D O 1
ATOM 5825 N N . ALA D 1 15 ? 37.376 -66.468 59.501 1.00 50.79 14 ALA D N 1
ATOM 5826 C CA . ALA D 1 15 ? 36.439 -65.358 59.708 1.00 49.12 14 ALA D CA 1
ATOM 5827 C C . ALA D 1 15 ? 37.106 -63.986 59.596 1.00 47.26 14 ALA D C 1
ATOM 5828 O O . ALA D 1 15 ? 36.587 -63.109 58.910 1.00 47.82 14 ALA D O 1
ATOM 5830 N N . LEU D 1 16 ? 38.243 -63.800 60.273 1.00 40.57 15 LEU D N 1
ATOM 5831 C CA . LEU D 1 16 ? 39.036 -62.568 60.230 1.00 38.40 15 LEU D CA 1
ATOM 5832 C C . LEU D 1 16 ? 39.571 -62.337 58.814 1.00 42.60 15 LEU D C 1
ATOM 5833 O O . LEU D 1 16 ? 39.437 -61.243 58.294 1.00 45.18 15 LEU D O 1
ATOM 5838 N N . ASN D 1 17 ? 40.103 -63.373 58.173 1.00 37.59 16 ASN D N 1
ATOM 5839 C CA . ASN D 1 17 ? 40.615 -63.323 56.803 1.00 37.86 16 ASN D CA 1
ATOM 5840 C C . ASN D 1 17 ? 39.559 -62.953 55.813 1.00 45.93 16 ASN D C 1
ATOM 5841 O O . ASN D 1 17 ? 39.853 -62.261 54.842 1.00 46.91 16 ASN D O 1
ATOM 5846 N N . ALA D 1 18 ? 38.323 -63.397 56.063 1.00 45.47 17 ALA D N 1
ATOM 5847 C CA . ALA D 1 18 ? 37.187 -63.122 55.205 1.00 46.61 17 ALA D CA 1
ATOM 5848 C C . ALA D 1 18 ? 36.836 -61.636 55.226 1.00 50.89 17 ALA D C 1
ATOM 5849 O O . ALA D 1 18 ? 36.496 -61.118 54.167 1.00 52.76 17 ALA D O 1
ATOM 5851 N N . GLU D 1 19 ? 36.948 -60.938 56.388 1.00 45.85 18 GLU D N 1
ATOM 5852 C CA . GLU D 1 19 ? 36.661 -59.486 56.439 1.00 45.79 18 GLU D CA 1
ATOM 5853 C C . GLU D 1 19 ? 37.789 -58.655 55.850 1.00 48.14 18 GLU D C 1
ATOM 5854 O O . GLU D 1 19 ? 37.548 -57.742 55.068 1.00 47.29 18 GLU D O 1
ATOM 5860 N N . ALA D 1 20 ? 39.031 -59.016 56.189 1.00 44.71 19 ALA D N 1
ATOM 5861 C CA . ALA D 1 20 ? 40.257 -58.359 55.728 1.00 43.19 19 ALA D CA 1
ATOM 5862 C C . ALA D 1 20 ? 41.400 -59.335 55.960 1.00 43.18 19 ALA D C 1
ATOM 5863 O O . ALA D 1 20 ? 41.619 -59.736 57.100 1.00 41.23 19 ALA D O 1
ATOM 5865 N N . PRO D 1 21 ? 42.107 -59.773 54.900 1.00 40.06 20 PRO D N 1
ATOM 5866 C CA . PRO D 1 21 ? 43.194 -60.756 55.094 1.00 40.27 20 PRO D CA 1
ATOM 5867 C C . PRO D 1 21 ? 44.199 -60.352 56.172 1.00 42.50 20 PRO D C 1
ATOM 5868 O O . PRO D 1 21 ? 44.588 -59.175 56.260 1.00 41.59 20 PRO D O 1
ATOM 5872 N N . LEU D 1 22 ? 44.532 -61.325 57.049 1.00 36.78 21 LEU D N 1
ATOM 5873 C CA . LEU D 1 22 ? 45.480 -61.131 58.132 1.00 35.10 21 LEU D CA 1
ATOM 5874 C C . LEU D 1 22 ? 46.901 -61.149 57.568 1.00 39.38 21 LEU D C 1
ATOM 5875 O O . LEU D 1 22 ? 47.310 -62.124 56.930 1.00 40.49 21 LEU D O 1
ATOM 5880 N N . LYS D 1 23 ? 47.629 -60.047 57.809 1.00 33.90 22 LYS D N 1
ATOM 5881 C CA . LYS D 1 23 ? 49.014 -59.792 57.444 1.00 33.31 22 LYS D CA 1
ATOM 5882 C C . LYS D 1 23 ? 49.826 -60.281 58.630 1.00 39.87 22 LYS D C 1
ATOM 5883 O O . LYS D 1 23 ? 49.696 -59.765 59.755 1.00 39.30 22 LYS D O 1
ATOM 5889 N N . LEU D 1 24 ? 50.627 -61.318 58.397 1.00 38.60 23 LEU D N 1
ATOM 5890 C CA . LEU D 1 24 ? 51.412 -61.916 59.469 1.00 39.29 23 LEU D CA 1
ATOM 5891 C C . LEU D 1 24 ? 52.299 -60.948 60.210 1.00 46.40 23 LEU D C 1
ATOM 5892 O O . LEU D 1 24 ? 52.333 -61.015 61.438 1.00 48.28 23 LEU D O 1
ATOM 5897 N N . TRP D 1 25 ? 52.988 -60.036 59.490 1.00 42.12 24 TRP D N 1
ATOM 5898 C CA . TRP D 1 25 ? 53.863 -59.066 60.145 1.00 41.31 24 TRP D CA 1
ATOM 5899 C C . TRP D 1 25 ? 53.121 -58.266 61.208 1.00 40.12 24 TRP D C 1
ATOM 5900 O O . TRP D 1 25 ? 53.652 -58.094 62.297 1.00 38.13 24 TRP D O 1
ATOM 5911 N N . SER D 1 26 ? 51.861 -57.868 60.922 1.00 34.34 25 SER D N 1
ATOM 5912 C CA . SER D 1 26 ? 51.050 -57.117 61.860 1.00 31.85 25 SER D CA 1
ATOM 5913 C C . SER D 1 26 ? 50.607 -57.954 63.059 1.00 36.40 25 SER D C 1
ATOM 5914 O O . SER D 1 26 ? 50.674 -57.477 64.200 1.00 36.78 25 SER D O 1
ATOM 5917 N N . VAL D 1 27 ? 50.216 -59.219 62.811 1.00 32.72 26 VAL D N 1
ATOM 5918 C CA . VAL D 1 27 ? 49.830 -60.171 63.859 1.00 31.87 26 VAL D CA 1
ATOM 5919 C C . VAL D 1 27 ? 51.020 -60.323 64.813 1.00 37.57 26 VAL D C 1
ATOM 5920 O O . VAL D 1 27 ? 50.824 -60.339 66.026 1.00 37.06 26 VAL D O 1
ATOM 5924 N N . LEU D 1 28 ? 52.258 -60.379 64.262 1.00 36.64 27 LEU D N 1
ATOM 5925 C CA . LEU D 1 28 ? 53.486 -60.495 65.045 1.00 38.01 27 LEU D CA 1
ATOM 5926 C C . LEU D 1 28 ? 53.717 -59.262 65.907 1.00 42.17 27 LEU D C 1
ATOM 5927 O O . LEU D 1 28 ? 54.077 -59.402 67.077 1.00 43.17 27 LEU D O 1
ATOM 5932 N N . VAL D 1 29 ? 53.433 -58.063 65.352 1.00 37.54 28 VAL D N 1
ATOM 5933 C CA . VAL D 1 29 ? 53.570 -56.775 66.044 1.00 36.56 28 VAL D CA 1
ATOM 5934 C C . VAL D 1 29 ? 52.611 -56.734 67.244 1.00 39.44 28 VAL D C 1
ATOM 5935 O O . VAL D 1 29 ? 53.003 -56.284 68.320 1.00 39.15 28 VAL D O 1
ATOM 5939 N N . THR D 1 30 ? 51.383 -57.259 67.068 1.00 35.84 29 THR D N 1
ATOM 5940 C CA . THR D 1 30 ? 50.366 -57.359 68.132 1.00 35.90 29 THR D CA 1
ATOM 5941 C C . THR D 1 30 ? 50.868 -58.299 69.235 1.00 45.27 29 THR D C 1
ATOM 5942 O O . THR D 1 30 ? 50.835 -57.964 70.419 1.00 45.10 29 THR D O 1
ATOM 5946 N N . CYS D 1 31 ? 51.348 -59.478 68.819 1.00 45.72 30 CYS D N 1
ATOM 5947 C CA . CYS D 1 31 ? 51.839 -60.507 69.701 1.00 47.33 30 CYS D CA 1
ATOM 5948 C C . CYS D 1 31 ? 52.983 -60.000 70.573 1.00 53.22 30 CYS D C 1
ATOM 5949 O O . CYS D 1 31 ? 52.874 -60.025 71.797 1.00 52.41 30 CYS D O 1
ATOM 5952 N N . LEU D 1 32 ? 54.052 -59.495 69.937 1.00 51.47 31 LEU D N 1
ATOM 5953 C CA . LEU D 1 32 ? 55.224 -58.966 70.622 1.00 52.03 31 LEU D CA 1
ATOM 5954 C C . LEU D 1 32 ? 54.878 -57.794 71.549 1.00 56.56 31 LEU D C 1
ATOM 5955 O O . LEU D 1 32 ? 55.344 -57.765 72.684 1.00 58.21 31 LEU D O 1
ATOM 5960 N N . GLY D 1 33 ? 54.002 -56.902 71.098 1.00 51.26 32 GLY D N 1
ATOM 5961 C CA . GLY D 1 33 ? 53.535 -55.772 71.890 1.00 50.19 32 GLY D CA 1
ATOM 5962 C C . GLY D 1 33 ? 52.794 -56.214 73.132 1.00 53.99 32 GLY D C 1
ATOM 5963 O O . GLY D 1 33 ? 53.052 -55.701 74.221 1.00 56.15 32 GLY D O 1
ATOM 5964 N N . ASP D 1 34 ? 51.904 -57.210 72.988 1.00 48.32 33 ASP D N 1
ATOM 5965 C CA . ASP D 1 34 ? 51.117 -57.727 74.107 1.00 46.95 33 ASP D CA 1
ATOM 5966 C C . ASP D 1 34 ? 51.963 -58.395 75.181 1.00 51.61 33 ASP D C 1
ATOM 5967 O O . ASP D 1 34 ? 51.706 -58.174 76.357 1.00 51.61 33 ASP D O 1
ATOM 5972 N N . VAL D 1 35 ? 52.953 -59.212 74.786 1.00 49.00 34 VAL D N 1
ATOM 5973 C CA . VAL D 1 35 ? 53.829 -59.907 75.735 1.00 50.46 34 VAL D CA 1
ATOM 5974 C C . VAL D 1 35 ? 54.752 -58.940 76.493 1.00 58.68 34 VAL D C 1
ATOM 5975 O O . VAL D 1 35 ? 54.977 -59.118 77.689 1.00 59.82 34 VAL D O 1
ATOM 5979 N N . SER D 1 36 ? 55.209 -57.881 75.806 1.00 58.20 35 SER D N 1
ATOM 5980 C CA . SER D 1 36 ? 56.085 -56.844 76.345 1.00 61.62 35 SER D CA 1
ATOM 5981 C C . SER D 1 36 ? 55.392 -56.003 77.402 1.00 70.20 35 SER D C 1
ATOM 5982 O O . SER D 1 36 ? 56.049 -55.511 78.324 1.00 72.68 35 SER D O 1
ATOM 5985 N N . ARG D 1 37 ? 54.060 -55.867 77.272 1.00 67.06 36 ARG D N 1
ATOM 5986 C CA . ARG D 1 37 ? 53.166 -55.165 78.182 1.00 67.94 36 ARG D CA 1
ATOM 5987 C C . ARG D 1 37 ? 53.179 -55.854 79.571 1.00 77.74 36 ARG D C 1
ATOM 5988 O O . ARG D 1 37 ? 53.227 -55.171 80.607 1.00 77.71 36 ARG D O 1
ATOM 5996 N N . ASP D 1 38 ? 53.168 -57.214 79.570 1.00 77.75 37 ASP D N 1
ATOM 5997 C CA . ASP D 1 38 ? 53.141 -58.033 80.782 1.00 80.29 37 ASP D CA 1
ATOM 5998 C C . ASP D 1 38 ? 54.450 -58.730 81.237 1.00 86.51 37 ASP D C 1
ATOM 5999 O O . ASP D 1 38 ? 54.382 -59.685 82.022 1.00 88.19 37 ASP D O 1
ATOM 6004 N N . GLY D 1 39 ? 55.613 -58.215 80.819 1.00 82.20 38 GLY D N 1
ATOM 6005 C CA . GLY D 1 39 ? 56.897 -58.717 81.314 1.00 83.56 38 GLY D CA 1
ATOM 6006 C C . GLY D 1 39 ? 57.834 -59.489 80.401 1.00 86.90 38 GLY D C 1
ATOM 6007 O O . GLY D 1 39 ? 59.056 -59.401 80.581 1.00 87.48 38 GLY D O 1
ATOM 6008 N N . VAL D 1 40 ? 57.278 -60.305 79.462 1.00 80.77 39 VAL D N 1
ATOM 6009 C CA . VAL D 1 40 ? 58.049 -61.110 78.498 1.00 78.71 39 VAL D CA 1
ATOM 6010 C C . VAL D 1 40 ? 58.648 -60.125 77.502 1.00 80.16 39 VAL D C 1
ATOM 6011 O O . VAL D 1 40 ? 57.991 -59.734 76.529 1.00 80.13 39 VAL D O 1
ATOM 6015 N N . ILE D 1 41 ? 59.851 -59.634 77.800 1.00 74.77 40 ILE D N 1
ATOM 6016 C CA . ILE D 1 41 ? 60.470 -58.647 76.925 1.00 72.94 40 ILE D CA 1
ATOM 6017 C C . ILE D 1 41 ? 60.819 -59.221 75.548 1.00 74.07 40 ILE D C 1
ATOM 6018 O O . ILE D 1 41 ? 60.582 -58.531 74.549 1.00 75.26 40 ILE D O 1
ATOM 6023 N N . GLU D 1 42 ? 61.235 -60.521 75.485 1.00 64.61 41 GLU D N 1
ATOM 6024 C CA . GLU D 1 42 ? 61.522 -61.218 74.227 1.00 59.79 41 GLU D CA 1
ATOM 6025 C C . GLU D 1 42 ? 61.074 -62.668 74.167 1.00 58.82 41 GLU D C 1
ATOM 6026 O O . GLU D 1 42 ? 61.184 -63.397 75.154 1.00 58.16 41 GLU D O 1
ATOM 6032 N N . VAL D 1 43 ? 60.556 -63.070 72.992 1.00 52.34 42 VAL D N 1
ATOM 6033 C CA . VAL D 1 43 ? 60.019 -64.406 72.687 1.00 50.89 42 VAL D CA 1
ATOM 6034 C C . VAL D 1 43 ? 61.008 -65.147 71.803 1.00 55.44 42 VAL D C 1
ATOM 6035 O O . VAL D 1 43 ? 61.523 -64.560 70.847 1.00 54.32 42 VAL D O 1
ATOM 6039 N N . SER D 1 44 ? 61.247 -66.451 72.104 1.00 53.63 43 SER D N 1
ATOM 6040 C CA . SER D 1 44 ? 62.128 -67.313 71.312 1.00 53.58 43 SER D CA 1
ATOM 6041 C C . SER D 1 44 ? 61.492 -67.573 69.952 1.00 56.23 43 SER D C 1
ATOM 6042 O O . SER D 1 44 ? 60.263 -67.564 69.838 1.00 55.08 43 SER D O 1
ATOM 6045 N N . GLY D 1 45 ? 62.328 -67.778 68.941 1.00 53.71 44 GLY D N 1
ATOM 6046 C CA . GLY D 1 45 ? 61.886 -68.072 67.580 1.00 53.74 44 GLY D CA 1
ATOM 6047 C C . GLY D 1 45 ? 61.054 -69.346 67.456 1.00 58.58 44 GLY D C 1
ATOM 6048 O O . GLY D 1 45 ? 60.124 -69.407 66.648 1.00 57.54 44 GLY D O 1
ATOM 6049 N N . VAL D 1 46 ? 61.361 -70.364 68.278 1.00 56.05 45 VAL D N 1
ATOM 6050 C CA . VAL D 1 46 ? 60.646 -71.639 68.292 1.00 56.25 45 VAL D CA 1
ATOM 6051 C C . VAL D 1 46 ? 59.258 -71.501 68.939 1.00 59.04 45 VAL D C 1
ATOM 6052 O O . VAL D 1 46 ? 58.301 -72.127 68.470 1.00 60.12 45 VAL D O 1
ATOM 6056 N N . ALA D 1 47 ? 59.149 -70.658 69.994 1.00 53.04 46 ALA D N 1
ATOM 6057 C CA . ALA D 1 47 ? 57.892 -70.378 70.695 1.00 50.99 46 ALA D CA 1
ATOM 6058 C C . ALA D 1 47 ? 56.991 -69.584 69.758 1.00 56.56 46 ALA D C 1
ATOM 6059 O O . ALA D 1 47 ? 55.777 -69.821 69.689 1.00 58.80 46 ALA D O 1
ATOM 6061 N N . LEU D 1 48 ? 57.603 -68.646 69.019 1.00 50.90 47 LEU D N 1
ATOM 6062 C CA . LEU D 1 48 ? 56.930 -67.806 68.048 1.00 48.51 47 LEU D CA 1
ATOM 6063 C C . LEU D 1 48 ? 56.442 -68.663 66.884 1.00 51.79 47 LEU D C 1
ATOM 6064 O O . LEU D 1 48 ? 55.318 -68.469 66.418 1.00 52.19 47 LEU D O 1
ATOM 6069 N N . SER D 1 49 ? 57.268 -69.643 66.464 1.00 48.31 48 SER D N 1
ATOM 6070 C CA . SER D 1 49 ? 57.010 -70.563 65.365 1.00 48.72 48 SER D CA 1
ATOM 6071 C C . SER D 1 49 ? 55.829 -71.479 65.639 1.00 53.73 48 SER D C 1
ATOM 6072 O O . SER D 1 49 ? 55.085 -71.801 64.710 1.00 53.82 48 SER D O 1
ATOM 6075 N N . SER D 1 50 ? 55.655 -71.900 66.910 1.00 50.21 49 SER D N 1
ATOM 6076 C CA . SER D 1 50 ? 54.559 -72.784 67.304 1.00 49.93 49 SER D CA 1
ATOM 6077 C C . SER D 1 50 ? 53.229 -72.037 67.245 1.00 52.77 49 SER D C 1
ATOM 6078 O O . SER D 1 50 ? 52.204 -72.632 66.904 1.00 53.75 49 SER D O 1
ATOM 6081 N N . PHE D 1 51 ? 53.259 -70.724 67.548 1.00 47.12 50 PHE D N 1
ATOM 6082 C CA . PHE D 1 51 ? 52.106 -69.827 67.472 1.00 44.50 50 PHE D CA 1
ATOM 6083 C C . PHE D 1 51 ? 51.688 -69.663 66.003 1.00 47.05 50 PHE D C 1
ATOM 6084 O O . PHE D 1 51 ? 50.511 -69.837 65.685 1.00 46.09 50 PHE D O 1
ATOM 6092 N N . VAL D 1 52 ? 52.668 -69.375 65.107 1.00 43.49 51 VAL D N 1
ATOM 6093 C CA . VAL D 1 52 ? 52.450 -69.228 63.661 1.00 43.16 51 VAL D CA 1
ATOM 6094 C C . VAL D 1 52 ? 51.884 -70.528 63.028 1.00 50.77 51 VAL D C 1
ATOM 6095 O O . VAL D 1 52 ? 50.967 -70.457 62.205 1.00 50.93 51 VAL D O 1
ATOM 6099 N N . GLU D 1 53 ? 52.376 -71.708 63.479 1.00 47.82 52 GLU D N 1
ATOM 6100 C CA . GLU D 1 53 ? 51.894 -73.007 63.010 1.00 48.15 52 GLU D CA 1
ATOM 6101 C C . GLU D 1 53 ? 50.457 -73.286 63.476 1.00 53.27 52 GLU D C 1
ATOM 6102 O O . GLU D 1 53 ? 49.638 -73.739 62.673 1.00 55.32 52 GLU D O 1
ATOM 6108 N N . ARG D 1 54 ? 50.143 -72.974 64.755 1.00 46.92 53 ARG D N 1
ATOM 6109 C CA . ARG D 1 54 ? 48.843 -73.172 65.397 1.00 45.39 53 ARG D CA 1
ATOM 6110 C C . ARG D 1 54 ? 47.745 -72.410 64.686 1.00 51.80 53 ARG D C 1
ATOM 6111 O O . ARG D 1 54 ? 46.577 -72.809 64.692 1.00 52.56 53 ARG D O 1
ATOM 6127 N N . GLY D 1 56 ? 47.768 -71.944 61.441 1.00 57.42 55 GLY D N 1
ATOM 6128 C CA . GLY D 1 56 ? 47.594 -72.614 60.154 1.00 58.44 55 GLY D CA 1
ATOM 6129 C C . GLY D 1 56 ? 48.612 -72.198 59.111 1.00 63.14 55 GLY D C 1
ATOM 6130 O O . GLY D 1 56 ? 48.499 -72.586 57.945 1.00 65.03 55 GLY D O 1
ATOM 6131 N N . LEU D 1 57 ? 49.634 -71.433 59.531 1.00 56.84 56 LEU D N 1
ATOM 6132 C CA . LEU D 1 57 ? 50.664 -70.911 58.643 1.00 55.62 56 LEU D CA 1
ATOM 6133 C C . LEU D 1 57 ? 51.975 -71.687 58.695 1.00 64.24 56 LEU D C 1
ATOM 6134 O O . LEU D 1 57 ? 52.203 -72.514 59.588 1.00 63.77 56 LEU D O 1
ATOM 6139 N N . GLN D 1 58 ? 52.843 -71.395 57.719 1.00 64.52 57 GLN D N 1
ATOM 6140 C CA . GLN D 1 58 ? 54.153 -72.006 57.566 1.00 66.51 57 GLN D CA 1
ATOM 6141 C C . GLN D 1 58 ? 55.254 -71.259 58.336 1.00 73.23 57 GLN D C 1
ATOM 6142 O O . GLN D 1 58 ? 55.188 -70.027 58.427 1.00 71.79 57 GLN D O 1
ATOM 6148 N N . PRO D 1 59 ? 56.299 -71.962 58.865 1.00 73.07 58 PRO D N 1
ATOM 6149 C CA . PRO D 1 59 ? 57.398 -71.243 59.557 1.00 73.08 58 PRO D CA 1
ATOM 6150 C C . PRO D 1 59 ? 58.190 -70.310 58.616 1.00 75.23 58 PRO D C 1
ATOM 6151 O O . PRO D 1 59 ? 58.777 -69.322 59.072 1.00 73.35 58 PRO D O 1
ATOM 6155 N N . GLN D 1 60 ? 58.161 -70.619 57.291 1.00 71.15 59 GLN D N 1
ATOM 6156 C CA . GLN D 1 60 ? 58.753 -69.849 56.196 1.00 70.71 59 GLN D CA 1
ATOM 6157 C C . GLN D 1 60 ? 58.134 -68.442 56.181 1.00 70.84 59 GLN D C 1
ATOM 6158 O O . GLN D 1 60 ? 58.865 -67.451 56.071 1.00 70.49 59 GLN D O 1
ATOM 6164 N N . ALA D 1 61 ? 56.794 -68.368 56.328 1.00 63.84 60 ALA D N 1
ATOM 6165 C CA . ALA D 1 61 ? 56.030 -67.124 56.368 1.00 60.99 60 ALA D CA 1
ATOM 6166 C C . ALA D 1 61 ? 56.451 -66.248 57.551 1.00 58.80 60 ALA D C 1
ATOM 6167 O O . ALA D 1 61 ? 56.458 -65.025 57.431 1.00 56.63 60 ALA D O 1
ATOM 6177 N N . ARG D 1 63 ? 59.507 -66.256 58.938 1.00 52.55 62 ARG D N 1
ATOM 6178 C CA . ARG D 1 63 ? 60.845 -65.773 58.639 1.00 53.67 62 ARG D CA 1
ATOM 6179 C C . ARG D 1 63 ? 60.772 -64.531 57.725 1.00 59.69 62 ARG D C 1
ATOM 6180 O O . ARG D 1 63 ? 61.398 -63.511 58.041 1.00 61.93 62 ARG D O 1
ATOM 6188 N N . VAL D 1 64 ? 59.933 -64.577 56.653 1.00 53.96 63 VAL D N 1
ATOM 6189 C CA . VAL D 1 64 ? 59.747 -63.439 55.742 1.00 51.99 63 VAL D CA 1
ATOM 6190 C C . VAL D 1 64 ? 59.134 -62.235 56.453 1.00 54.47 63 VAL D C 1
ATOM 6191 O O . VAL D 1 64 ? 59.477 -61.092 56.126 1.00 55.28 63 VAL D O 1
ATOM 6195 N N . ALA D 1 65 ? 58.257 -62.502 57.450 1.00 49.22 64 ALA D N 1
ATOM 6196 C CA . ALA D 1 65 ? 57.594 -61.479 58.265 1.00 47.94 64 ALA D CA 1
ATOM 6197 C C . ALA D 1 65 ? 58.604 -60.833 59.204 1.00 52.87 64 ALA D C 1
ATOM 6198 O O . ALA D 1 65 ? 58.621 -59.599 59.328 1.00 53.42 64 ALA D O 1
ATOM 6200 N N . LEU D 1 66 ? 59.479 -61.655 59.822 1.00 48.04 65 LEU D N 1
ATOM 6201 C CA . LEU D 1 66 ? 60.523 -61.149 60.704 1.00 47.59 65 LEU D CA 1
ATOM 6202 C C . LEU D 1 66 ? 61.582 -60.358 59.928 1.00 57.18 65 LEU D C 1
ATOM 6203 O O . LEU D 1 66 ? 62.058 -59.341 60.440 1.00 56.08 65 LEU D O 1
ATOM 6208 N N . HIS D 1 67 ? 61.880 -60.761 58.666 1.00 58.04 66 HIS D N 1
ATOM 6209 C CA . HIS D 1 67 ? 62.821 -60.008 57.835 1.00 61.19 66 HIS D CA 1
ATOM 6210 C C . HIS D 1 67 ? 62.248 -58.627 57.493 1.00 62.90 66 HIS D C 1
ATOM 6211 O O . HIS D 1 67 ? 62.966 -57.632 57.599 1.00 64.71 66 HIS D O 1
ATOM 6218 N N . ARG D 1 68 ? 60.967 -58.575 57.086 1.00 55.98 67 ARG D N 1
ATOM 6219 C CA . ARG D 1 68 ? 60.283 -57.335 56.760 1.00 54.45 67 ARG D CA 1
ATOM 6220 C C . ARG D 1 68 ? 60.364 -56.394 57.971 1.00 56.45 67 ARG D C 1
ATOM 6221 O O . ARG D 1 68 ? 60.872 -55.282 57.844 1.00 54.59 67 ARG D O 1
ATOM 6229 N N . LEU D 1 69 ? 59.946 -56.885 59.158 1.00 53.73 68 LEU D N 1
ATOM 6230 C CA . LEU D 1 69 ? 59.922 -56.131 60.423 1.00 52.52 68 LEU D CA 1
ATOM 6231 C C . LEU D 1 69 ? 61.296 -55.697 60.919 1.00 57.52 68 LEU D C 1
ATOM 6232 O O . LEU D 1 69 ? 61.391 -54.649 61.559 1.00 56.25 68 LEU D O 1
ATOM 6237 N N . LYS D 1 70 ? 62.354 -56.491 60.627 1.00 56.09 69 LYS D N 1
ATOM 6238 C CA . LYS D 1 70 ? 63.725 -56.173 61.031 1.00 57.69 69 LYS D CA 1
ATOM 6239 C C . LYS D 1 70 ? 64.174 -54.929 60.285 1.00 61.15 69 LYS D C 1
ATOM 6240 O O . LYS D 1 70 ? 64.439 -53.913 60.932 1.00 61.07 69 LYS D O 1
ATOM 6246 N N . ARG D 1 71 ? 64.199 -54.990 58.924 1.00 57.46 70 ARG D N 1
ATOM 6247 C CA . ARG D 1 71 ? 64.638 -53.886 58.059 1.00 58.33 70 ARG D CA 1
ATOM 6248 C C . ARG D 1 71 ? 63.896 -52.599 58.260 1.00 62.94 70 ARG D C 1
ATOM 6249 O O . ARG D 1 71 ? 64.514 -51.538 58.182 1.00 65.98 70 ARG D O 1
ATOM 6257 N N . ASP D 1 72 ? 62.588 -52.693 58.562 1.00 57.18 71 ASP D N 1
ATOM 6258 C CA . ASP D 1 72 ? 61.678 -51.569 58.800 1.00 55.11 71 ASP D CA 1
ATOM 6259 C C . ASP D 1 72 ? 61.736 -51.022 60.237 1.00 58.53 71 ASP D C 1
ATOM 6260 O O . ASP D 1 72 ? 60.977 -50.139 60.587 1.00 56.87 71 ASP D O 1
ATOM 6265 N N . GLY D 1 73 ? 62.654 -51.534 61.040 1.00 57.62 72 GLY D N 1
ATOM 6266 C CA . GLY D 1 73 ? 62.875 -51.091 62.409 1.00 57.86 72 GLY D CA 1
ATOM 6267 C C . GLY D 1 73 ? 61.752 -51.319 63.394 1.00 61.17 72 GLY D C 1
ATOM 6268 O O . GLY D 1 73 ? 61.637 -50.563 64.355 1.00 62.69 72 GLY D O 1
ATOM 6269 N N . TRP D 1 74 ? 60.931 -52.344 63.181 1.00 55.32 73 TRP D N 1
ATOM 6270 C CA . TRP D 1 74 ? 59.835 -52.665 64.089 1.00 54.52 73 TRP D CA 1
ATOM 6271 C C . TRP D 1 74 ? 60.263 -53.713 65.103 1.00 58.14 73 TRP D C 1
ATOM 6272 O O . TRP D 1 74 ? 59.789 -53.703 66.238 1.00 57.42 73 TRP D O 1
ATOM 6283 N N . VAL D 1 75 ? 61.136 -54.637 64.685 1.00 54.24 74 VAL D N 1
ATOM 6284 C CA . VAL D 1 75 ? 61.612 -55.724 65.522 1.00 53.66 74 VAL D CA 1
ATOM 6285 C C . VAL D 1 75 ? 63.153 -55.740 65.607 1.00 57.77 74 VAL D C 1
ATOM 6286 O O . VAL D 1 75 ? 63.848 -55.298 64.677 1.00 57.08 74 VAL D O 1
ATOM 6290 N N . GLU D 1 76 ? 63.665 -56.235 66.749 1.00 54.88 75 GLU D N 1
ATOM 6291 C CA . GLU D 1 76 ? 65.082 -56.429 67.041 1.00 56.37 75 GLU D CA 1
ATOM 6292 C C . GLU D 1 76 ? 65.339 -57.911 67.327 1.00 61.07 75 GLU D C 1
ATOM 6293 O O . GLU D 1 76 ? 64.464 -58.584 67.880 1.00 60.75 75 GLU D O 1
ATOM 6299 N N . SER D 1 77 ? 66.499 -58.443 66.875 1.00 57.98 76 SER D N 1
ATOM 6300 C CA . SER D 1 77 ? 66.820 -59.862 67.041 1.00 56.90 76 SER D CA 1
ATOM 6301 C C . SER D 1 77 ? 68.201 -60.167 67.607 1.00 65.38 76 SER D C 1
ATOM 6302 O O . SER D 1 77 ? 69.211 -59.564 67.217 1.00 66.74 76 SER D O 1
ATOM 6305 N N . ARG D 1 78 ? 68.216 -61.138 68.534 1.00 63.03 77 ARG D N 1
ATOM 6306 C CA . ARG D 1 78 ? 69.363 -61.634 69.292 1.00 63.81 77 ARG D CA 1
ATOM 6307 C C . ARG D 1 78 ? 69.538 -63.081 68.914 1.00 67.27 77 ARG D C 1
ATOM 6308 O O . ARG D 1 78 ? 68.574 -63.785 68.643 1.00 64.74 77 ARG D O 1
ATOM 6316 N N . ARG D 1 79 ? 70.749 -63.539 68.956 1.00 67.13 78 ARG D N 1
ATOM 6317 C CA . ARG D 1 79 ? 71.027 -64.941 68.777 1.00 67.52 78 ARG D CA 1
ATOM 6318 C C . ARG D 1 79 ? 71.970 -65.280 69.925 1.00 74.62 78 ARG D C 1
ATOM 6319 O O . ARG D 1 79 ? 73.058 -64.690 70.026 1.00 76.04 78 ARG D O 1
ATOM 6327 N N . LEU D 1 80 ? 71.446 -66.079 70.886 1.00 70.92 79 LEU D N 1
ATOM 6328 C CA . LEU D 1 80 ? 72.153 -66.567 72.070 1.00 72.03 79 LEU D CA 1
ATOM 6329 C C . LEU D 1 80 ? 72.301 -68.062 71.854 1.00 75.66 79 LEU D C 1
ATOM 6330 O O . LEU D 1 80 ? 71.387 -68.847 72.116 1.00 73.39 79 LEU D O 1
ATOM 6335 N N . GLY D 1 81 ? 73.435 -68.423 71.269 1.00 75.26 80 GLY D N 1
ATOM 6336 C CA . GLY D 1 81 ? 73.723 -69.793 70.873 1.00 76.29 80 GLY D CA 1
ATOM 6337 C C . GLY D 1 81 ? 72.968 -70.084 69.593 1.00 80.81 80 GLY D C 1
ATOM 6338 O O . GLY D 1 81 ? 73.045 -69.301 68.635 1.00 82.84 80 GLY D O 1
ATOM 6339 N N . ARG D 1 82 ? 72.186 -71.172 69.577 1.00 73.94 81 ARG D N 1
ATOM 6340 C CA . ARG D 1 82 ? 71.406 -71.519 68.393 1.00 71.51 81 ARG D CA 1
ATOM 6341 C C . ARG D 1 82 ? 69.972 -71.014 68.460 1.00 72.61 81 ARG D C 1
ATOM 6342 O O . ARG D 1 82 ? 69.217 -71.192 67.498 1.00 73.24 81 ARG D O 1
ATOM 6350 N N . VAL D 1 83 ? 69.604 -70.349 69.576 1.00 65.09 82 VAL D N 1
ATOM 6351 C CA . VAL D 1 83 ? 68.257 -69.804 69.771 1.00 61.78 82 VAL D CA 1
ATOM 6352 C C . VAL D 1 83 ? 68.181 -68.329 69.389 1.00 63.77 82 VAL D C 1
ATOM 6353 O O . VAL D 1 83 ? 69.049 -67.540 69.796 1.00 64.68 82 VAL D O 1
ATOM 6357 N N . GLY D 1 84 ? 67.126 -67.981 68.642 1.00 57.52 83 GLY D N 1
ATOM 6358 C CA . GLY D 1 84 ? 66.844 -66.616 68.223 1.00 56.29 83 GLY D CA 1
ATOM 6359 C C . GLY D 1 84 ? 65.810 -65.982 69.123 1.00 58.08 83 GLY D C 1
ATOM 6360 O O . GLY D 1 84 ? 64.832 -66.640 69.455 1.00 55.86 83 GLY D O 1
ATOM 6361 N N . PHE D 1 85 ? 66.034 -64.715 69.547 1.00 56.13 84 PHE D N 1
ATOM 6362 C CA . PHE D 1 85 ? 65.124 -63.970 70.407 1.00 55.52 84 PHE D CA 1
ATOM 6363 C C . PHE D 1 85 ? 64.714 -62.653 69.769 1.00 58.65 84 PHE D C 1
ATOM 6364 O O . PHE D 1 85 ? 65.547 -61.782 69.471 1.00 59.09 84 PHE D O 1
ATOM 6372 N N . HIS D 1 86 ? 63.407 -62.515 69.585 1.00 53.15 85 HIS D N 1
ATOM 6373 C CA . HIS D 1 86 ? 62.769 -61.384 68.927 1.00 51.89 85 HIS D CA 1
ATOM 6374 C C . HIS D 1 86 ? 61.949 -60.570 69.907 1.00 52.61 85 HIS D C 1
ATOM 6375 O O . HIS D 1 86 ? 61.333 -61.138 70.809 1.00 51.19 85 HIS D O 1
ATOM 6382 N N . ARG D 1 87 ? 61.954 -59.234 69.730 1.00 47.94 86 ARG D N 1
ATOM 6383 C CA . ARG D 1 87 ? 61.226 -58.272 70.556 1.00 46.79 86 ARG D CA 1
ATOM 6384 C C . ARG D 1 87 ? 60.909 -57.040 69.727 1.00 51.94 86 ARG D C 1
ATOM 6385 O O . ARG D 1 87 ? 61.624 -56.777 68.758 1.00 54.22 86 ARG D O 1
ATOM 6393 N N . LEU D 1 88 ? 59.925 -56.220 70.143 1.00 45.76 87 LEU D N 1
ATOM 6394 C CA . LEU D 1 88 ? 59.699 -54.965 69.434 1.00 43.93 87 LEU D CA 1
ATOM 6395 C C . LEU D 1 88 ? 60.867 -54.014 69.701 1.00 52.70 87 LEU D C 1
ATOM 6396 O O . LEU D 1 88 ? 61.447 -54.022 70.790 1.00 54.24 87 LEU D O 1
ATOM 6401 N N . SER D 1 89 ? 61.232 -53.211 68.700 1.00 51.51 88 SER D N 1
ATOM 6402 C CA . SER D 1 89 ? 62.309 -52.226 68.832 1.00 52.67 88 SER D CA 1
ATOM 6403 C C . SER D 1 89 ? 61.855 -51.111 69.776 1.00 57.54 88 SER D C 1
ATOM 6404 O O . SER D 1 89 ? 60.651 -50.949 69.989 1.00 55.27 88 SER D O 1
ATOM 6407 N N . ASP D 1 90 ? 62.809 -50.340 70.330 1.00 57.13 89 ASP D N 1
ATOM 6408 C CA . ASP D 1 90 ? 62.538 -49.227 71.247 1.00 57.25 89 ASP D CA 1
ATOM 6409 C C . ASP D 1 90 ? 61.562 -48.257 70.619 1.00 61.77 89 ASP D C 1
ATOM 6410 O O . ASP D 1 90 ? 60.603 -47.825 71.280 1.00 60.68 89 ASP D O 1
ATOM 6415 N N . SER D 1 91 ? 61.760 -48.005 69.297 1.00 58.47 90 SER D N 1
ATOM 6416 C CA . SER D 1 91 ? 60.914 -47.176 68.434 1.00 56.55 90 SER D CA 1
ATOM 6417 C C . SER D 1 91 ? 59.464 -47.709 68.415 1.00 57.65 90 SER D C 1
ATOM 6418 O O . SER D 1 91 ? 58.529 -46.932 68.609 1.00 57.21 90 SER D O 1
ATOM 6421 N N . ALA D 1 92 ? 59.297 -49.039 68.201 1.00 52.69 91 ALA D N 1
ATOM 6422 C CA . ALA D 1 92 ? 58.012 -49.732 68.153 1.00 50.27 91 ALA D CA 1
ATOM 6423 C C . ALA D 1 92 ? 57.349 -49.795 69.512 1.00 50.74 91 ALA D C 1
ATOM 6424 O O . ALA D 1 92 ? 56.143 -49.594 69.572 1.00 48.38 91 ALA D O 1
ATOM 6426 N N . LEU D 1 93 ? 58.120 -50.014 70.605 1.00 47.31 92 LEU D N 1
ATOM 6427 C CA . LEU D 1 93 ? 57.576 -50.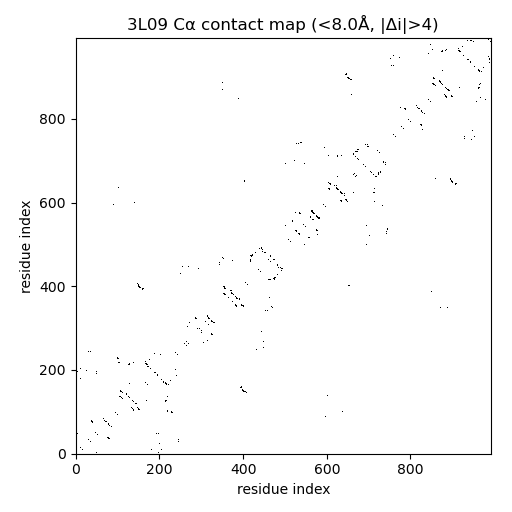059 71.968 1.00 46.85 92 LEU D CA 1
ATOM 6428 C C . LEU D 1 93 ? 56.958 -48.734 72.421 1.00 56.33 92 LEU D C 1
ATOM 6429 O O . LEU D 1 93 ? 55.829 -48.729 72.927 1.00 56.46 92 LEU D O 1
ATOM 6434 N N . THR D 1 94 ? 57.663 -47.607 72.196 1.00 55.92 93 THR D N 1
ATOM 6435 C CA . THR D 1 94 ? 57.150 -46.285 72.578 1.00 56.72 93 THR D CA 1
ATOM 6436 C C . THR D 1 94 ? 55.877 -45.914 71.804 1.00 58.79 93 THR D C 1
ATOM 6437 O O . THR D 1 94 ? 54.956 -45.330 72.376 1.00 58.14 93 THR D O 1
ATOM 6441 N N . GLN D 1 95 ? 55.813 -46.307 70.521 1.00 55.18 94 GLN D N 1
ATOM 6442 C CA . GLN D 1 95 ? 54.666 -46.098 69.628 1.00 53.55 94 GLN D CA 1
ATOM 6443 C C . GLN D 1 95 ? 53.470 -46.973 70.087 1.00 54.05 94 GLN D C 1
ATOM 6444 O O . GLN D 1 95 ? 52.332 -46.523 70.025 1.00 52.93 94 GLN D O 1
ATOM 6450 N N . THR D 1 96 ? 53.754 -48.211 70.549 1.00 48.97 95 THR D N 1
ATOM 6451 C CA . THR D 1 96 ? 52.826 -49.220 71.081 1.00 47.42 95 THR D CA 1
ATOM 6452 C C . THR D 1 96 ? 52.251 -48.738 72.412 1.00 51.17 95 THR D C 1
ATOM 6453 O O . THR D 1 96 ? 51.058 -48.905 72.677 1.00 49.45 95 THR D O 1
ATOM 6457 N N . ARG D 1 97 ? 53.125 -48.175 73.265 1.00 49.18 96 ARG D N 1
ATOM 6458 C CA . ARG D 1 97 ? 52.758 -47.688 74.583 1.00 49.46 96 ARG D CA 1
ATOM 6459 C C . ARG D 1 97 ? 51.848 -46.466 74.495 1.00 52.15 96 ARG D C 1
ATOM 6460 O O . ARG D 1 97 ? 50.994 -46.280 75.365 1.00 54.30 96 ARG D O 1
ATOM 6468 N N . ALA D 1 98 ? 51.993 -45.678 73.411 1.00 44.43 97 ALA D N 1
ATOM 6469 C CA . ALA D 1 98 ? 51.221 -44.472 73.128 1.00 42.90 97 ALA D CA 1
ATOM 6470 C C . ALA D 1 98 ? 49.768 -44.778 72.812 1.00 45.00 97 ALA D C 1
ATOM 6471 O O . ALA D 1 98 ? 48.925 -43.893 72.893 1.00 44.16 97 ALA D O 1
ATOM 6473 N N . VAL D 1 99 ? 49.474 -46.029 72.430 1.00 42.03 98 VAL D N 1
ATOM 6474 C CA . VAL D 1 99 ? 48.114 -46.479 72.068 1.00 39.73 98 VAL D CA 1
ATOM 6475 C C . VAL D 1 99 ? 47.508 -47.491 73.046 1.00 40.93 98 VAL D C 1
ATOM 6476 O O . VAL D 1 99 ? 46.361 -47.903 72.860 1.00 37.60 98 VAL D O 1
ATOM 6480 N N . ALA D 1 100 ? 48.261 -47.832 74.118 1.00 40.38 99 ALA D N 1
ATOM 6481 C CA . ALA D 1 100 ? 47.844 -48.779 75.158 1.00 41.92 99 ALA D CA 1
ATOM 6482 C C . ALA D 1 100 ? 46.403 -48.523 75.675 1.00 46.29 99 ALA D C 1
ATOM 6483 O O . ALA D 1 100 ? 45.582 -49.452 75.664 1.00 46.88 99 ALA D O 1
ATOM 6485 N N . GLY D 1 101 ? 46.111 -47.269 76.040 1.00 39.28 100 GLY D N 1
ATOM 6486 C CA . GLY D 1 101 ? 44.817 -46.866 76.562 1.00 37.58 100 GLY D CA 1
ATOM 6487 C C . GLY D 1 101 ? 43.679 -47.005 75.580 1.00 39.88 100 GLY D C 1
ATOM 6488 O O . GLY D 1 101 ? 42.556 -47.299 75.985 1.00 40.00 100 GLY D O 1
ATOM 6489 N N . ARG D 1 102 ? 43.948 -46.758 74.287 1.00 35.26 101 ARG D N 1
ATOM 6490 C CA . ARG D 1 102 ? 42.964 -46.872 73.209 1.00 33.30 101 ARG D CA 1
ATOM 6491 C C . ARG D 1 102 ? 42.601 -48.367 72.995 1.00 39.12 101 ARG D C 1
ATOM 6492 O O . ARG D 1 102 ? 41.419 -48.701 72.790 1.00 38.16 101 ARG D O 1
ATOM 6500 N N . ILE D 1 103 ? 43.620 -49.260 73.076 1.00 35.72 102 ILE D N 1
ATOM 6501 C CA . ILE D 1 103 ? 43.445 -50.694 72.862 1.00 34.93 102 ILE D CA 1
ATOM 6502 C C . ILE D 1 103 ? 42.935 -51.414 74.099 1.00 40.43 102 ILE D C 1
ATOM 6503 O O . ILE D 1 103 ? 41.899 -52.071 74.057 1.00 38.22 102 ILE D O 1
ATOM 6508 N N . TYR D 1 104 ? 43.700 -51.331 75.188 1.00 42.56 103 TYR D N 1
ATOM 6509 C CA . TYR D 1 104 ? 43.440 -52.038 76.444 1.00 44.04 103 TYR D CA 1
ATOM 6510 C C . TYR D 1 104 ? 42.558 -51.293 77.448 1.00 49.69 103 TYR D C 1
ATOM 6511 O O . TYR D 1 104 ? 41.969 -51.942 78.314 1.00 52.78 103 TYR D O 1
ATOM 6520 N N . GLY D 1 105 ? 42.479 -49.970 77.337 1.00 43.84 104 GLY D N 1
ATOM 6521 C CA . GLY D 1 105 ? 41.704 -49.132 78.243 1.00 44.84 104 GLY D CA 1
ATOM 6522 C C . GLY D 1 105 ? 40.192 -49.313 78.238 1.00 48.71 104 GLY D C 1
ATOM 6523 O O . GLY D 1 105 ? 39.650 -50.043 77.394 1.00 47.65 104 GLY D O 1
ATOM 6524 N N . PRO D 1 106 ? 39.480 -48.643 79.188 1.00 44.98 105 PRO D N 1
ATOM 6525 C CA . PRO D 1 106 ? 38.024 -48.826 79.282 1.00 44.65 105 PRO D CA 1
ATOM 6526 C C . PRO D 1 106 ? 37.189 -48.155 78.185 1.00 48.92 105 PRO D C 1
ATOM 6527 O O . PRO D 1 106 ? 36.011 -48.485 78.045 1.00 48.23 105 PRO D O 1
ATOM 6531 N N . GLY D 1 107 ? 37.803 -47.240 77.423 1.00 45.63 106 GLY D N 1
ATOM 6532 C CA . GLY D 1 107 ? 37.144 -46.511 76.342 1.00 43.84 106 GLY D CA 1
ATOM 6533 C C . GLY D 1 107 ? 36.555 -45.216 76.819 1.00 47.33 106 GLY D C 1
ATOM 6534 O O . GLY D 1 107 ? 36.382 -45.028 78.023 1.00 47.81 106 GLY D O 1
ATOM 6535 N N . ALA D 1 108 ? 36.225 -44.310 75.888 1.00 43.00 107 ALA D N 1
ATOM 6536 C CA . ALA D 1 108 ? 35.729 -42.985 76.254 1.00 42.02 107 ALA D CA 1
ATOM 6537 C C . ALA D 1 108 ? 34.288 -42.898 76.737 1.00 48.65 107 ALA D C 1
ATOM 6538 O O . ALA D 1 108 ? 33.874 -41.855 77.230 1.00 53.61 107 ALA D O 1
ATOM 6540 N N . GLY D 1 109 ? 33.545 -43.970 76.615 1.00 44.01 108 GLY D N 1
ATOM 6541 C CA . GLY D 1 109 ? 32.160 -44.039 77.051 1.00 45.29 108 GLY D CA 1
ATOM 6542 C C . GLY D 1 109 ? 31.296 -43.016 76.362 1.00 51.43 108 GLY D C 1
ATOM 6543 O O . GLY D 1 109 ? 31.450 -42.803 75.161 1.00 49.31 108 GLY D O 1
ATOM 6544 N N . PRO D 1 110 ? 30.408 -42.321 77.098 1.00 53.49 109 PRO D N 1
ATOM 6545 C CA . PRO D 1 110 ? 29.620 -41.252 76.463 1.00 53.73 109 PRO D CA 1
ATOM 6546 C C . PRO D 1 110 ? 30.469 -39.983 76.541 1.00 58.05 109 PRO D C 1
ATOM 6547 O O . PRO D 1 110 ? 30.400 -39.181 77.490 1.00 58.20 109 PRO D O 1
ATOM 6551 N N . ALA D 1 111 ? 31.387 -39.897 75.580 1.00 53.82 110 ALA D N 1
ATOM 6552 C CA . ALA D 1 111 ? 32.331 -38.809 75.490 1.00 52.70 110 ALA D CA 1
ATOM 6553 C C . ALA D 1 111 ? 31.682 -37.666 74.750 1.00 54.48 110 ALA D C 1
ATOM 6554 O O . ALA D 1 111 ? 30.925 -37.904 73.800 1.00 55.22 110 ALA D O 1
ATOM 6556 N N . PRO D 1 112 ? 31.953 -36.415 75.161 1.00 48.57 111 PRO D N 1
ATOM 6557 C CA . PRO D 1 112 ? 31.392 -35.283 74.428 1.00 47.55 111 PRO D CA 1
ATOM 6558 C C . PRO D 1 112 ? 32.178 -34.930 73.163 1.00 48.74 111 PRO D C 1
ATOM 6559 O O . PRO D 1 112 ? 33.394 -35.096 73.108 1.00 50.30 111 PRO D O 1
ATOM 6563 N N . TRP D 1 113 ? 31.479 -34.413 72.161 1.00 41.68 112 TRP D N 1
ATOM 6564 C CA . TRP D 1 113 ? 32.086 -33.906 70.943 1.00 39.40 112 TRP D CA 1
ATOM 6565 C C . TRP D 1 113 ? 31.839 -32.378 70.817 1.00 41.81 112 TRP D C 1
ATOM 6566 O O . TRP D 1 113 ? 30.987 -31.794 71.520 1.00 40.29 112 TRP D O 1
ATOM 6577 N N . HIS D 1 114 ? 32.618 -31.742 69.935 1.00 36.53 113 HIS D N 1
ATOM 6578 C CA . HIS D 1 114 ? 32.546 -30.324 69.633 1.00 35.22 113 HIS D CA 1
ATOM 6579 C C . HIS D 1 114 ? 32.804 -30.129 68.145 1.00 37.20 113 HIS D C 1
ATOM 6580 O O . HIS D 1 114 ? 33.216 -31.077 67.473 1.00 36.20 113 HIS D O 1
ATOM 6587 N N . LEU D 1 115 ? 32.525 -28.923 67.617 1.00 31.12 114 LEU D N 1
ATOM 6588 C CA . LEU D 1 115 ? 32.781 -28.627 66.216 1.00 28.56 114 LEU D CA 1
ATOM 6589 C C . LEU D 1 115 ? 33.835 -27.541 66.157 1.00 35.00 114 LEU D C 1
ATOM 6590 O O . LEU D 1 115 ? 33.747 -26.539 66.874 1.00 37.33 114 LEU D O 1
ATOM 6595 N N . ALA D 1 116 ? 34.860 -27.758 65.328 1.00 30.29 115 ALA D N 1
ATOM 6596 C CA . ALA D 1 116 ? 35.988 -26.853 65.184 1.00 28.11 115 ALA D CA 1
ATOM 6597 C C . ALA D 1 116 ? 36.102 -26.377 63.731 1.00 33.73 115 ALA D C 1
ATOM 6598 O O . ALA D 1 116 ? 36.051 -27.175 62.786 1.00 30.05 115 ALA D O 1
ATOM 6600 N N . GLY D 1 117 ? 36.204 -25.060 63.581 1.00 33.66 116 GLY D N 1
ATOM 6601 C CA . GLY D 1 117 ? 36.320 -24.412 62.285 1.00 33.74 116 GLY D CA 1
ATOM 6602 C C . GLY D 1 117 ? 37.651 -23.762 62.145 1.00 38.81 116 GLY D C 1
ATOM 6603 O O . GLY D 1 117 ? 38.001 -22.928 62.969 1.00 42.90 116 GLY D O 1
ATOM 6612 N N . PRO D 1 119 ? 40.807 -21.426 60.485 1.00 35.61 118 PRO D N 1
ATOM 6613 C CA . PRO D 1 119 ? 40.891 -20.119 59.808 1.00 36.87 118 PRO D CA 1
ATOM 6614 C C . PRO D 1 119 ? 40.987 -20.211 58.266 1.00 42.48 118 PRO D C 1
ATOM 6615 O O . PRO D 1 119 ? 41.328 -21.273 57.721 1.00 38.68 118 PRO D O 1
ATOM 6619 N N . PRO D 1 120 ? 40.642 -19.120 57.535 1.00 45.31 119 PRO D N 1
ATOM 6620 C CA . PRO D 1 120 ? 40.654 -19.180 56.055 1.00 47.88 119 PRO D CA 1
ATOM 6621 C C . PRO D 1 120 ? 42.012 -19.396 55.403 1.00 59.88 119 PRO D C 1
ATOM 6622 O O . PRO D 1 120 ? 42.100 -20.047 54.357 1.00 61.31 119 PRO D O 1
ATOM 6626 N N . ASP D 1 121 ? 43.059 -18.831 56.015 1.00 60.05 120 ASP D N 1
ATOM 6627 C CA . ASP D 1 121 ? 44.435 -18.904 55.551 1.00 62.92 120 ASP D CA 1
ATOM 6628 C C . ASP D 1 121 ? 45.027 -20.310 55.634 1.00 67.48 120 ASP D C 1
ATOM 6629 O O . ASP D 1 121 ? 45.891 -20.619 54.826 1.00 69.69 120 ASP D O 1
ATOM 6634 N N . ALA D 1 122 ? 44.583 -21.145 56.607 1.00 62.59 121 ALA D N 1
ATOM 6635 C CA . ALA D 1 122 ? 45.088 -22.506 56.869 1.00 61.46 121 ALA D CA 1
ATOM 6636 C C . ALA D 1 122 ? 44.354 -23.592 56.088 1.00 66.06 121 ALA D C 1
ATOM 6637 O O . ALA D 1 122 ? 43.255 -23.975 56.490 1.00 66.76 121 ALA D O 1
ATOM 6639 N N . PRO D 1 123 ? 44.922 -24.117 54.978 1.00 63.13 122 PRO D N 1
ATOM 6640 C CA . PRO D 1 123 ? 44.215 -25.195 54.242 1.00 61.88 122 PRO D CA 1
ATOM 6641 C C . PRO D 1 123 ? 44.357 -26.576 54.900 1.00 61.34 122 PRO D C 1
ATOM 6642 O O . PRO D 1 123 ? 43.378 -27.300 55.023 1.00 58.64 122 PRO D O 1
ATOM 6646 N N . ASP D 1 124 ? 45.578 -26.924 55.342 1.00 58.08 123 ASP D N 1
ATOM 6647 C CA . ASP D 1 124 ? 45.877 -28.162 56.039 1.00 56.78 123 ASP D CA 1
ATOM 6648 C C . ASP D 1 124 ? 45.780 -27.936 57.563 1.00 59.35 123 ASP D C 1
ATOM 6649 O O . ASP D 1 124 ? 46.709 -28.266 58.303 1.00 58.81 123 ASP D O 1
ATOM 6654 N N . GLY D 1 125 ? 44.659 -27.358 58.003 1.00 54.17 124 GLY D N 1
ATOM 6655 C CA . GLY D 1 125 ? 44.407 -27.031 59.399 1.00 53.32 124 GLY D CA 1
ATOM 6656 C C . GLY D 1 125 ? 44.477 -28.229 60.320 1.00 58.05 124 GLY D C 1
ATOM 6657 O O . GLY D 1 125 ? 45.015 -28.124 61.424 1.00 59.58 124 GLY D O 1
ATOM 6658 N N . LEU D 1 126 ? 43.965 -29.387 59.856 1.00 51.78 125 LEU D N 1
ATOM 6659 C CA . LEU D 1 126 ? 43.974 -30.636 60.622 1.00 48.84 125 LEU D CA 1
ATOM 6660 C C . LEU D 1 126 ? 45.376 -31.105 61.063 1.00 50.91 125 LEU D C 1
ATOM 6661 O O . LEU D 1 126 ? 45.495 -31.753 62.097 1.00 48.48 125 LEU D O 1
ATOM 6666 N N . SER D 1 127 ? 46.421 -30.757 60.305 1.00 50.66 126 SER D N 1
ATOM 6667 C CA . SER D 1 127 ? 47.801 -31.103 60.653 1.00 52.49 126 SER D CA 1
ATOM 6668 C C . SER D 1 127 ? 48.265 -30.260 61.858 1.00 60.51 126 SER D C 1
ATOM 6669 O O . SER D 1 127 ? 49.022 -30.763 62.688 1.00 61.35 126 SER D O 1
ATOM 6672 N N . LEU D 1 128 ? 47.769 -28.995 61.966 1.00 58.29 127 LEU D N 1
ATOM 6673 C CA . LEU D 1 128 ? 48.050 -28.056 63.061 1.00 58.97 127 LEU D CA 1
ATOM 6674 C C . LEU D 1 128 ? 47.408 -28.526 64.375 1.00 63.59 127 LEU D C 1
ATOM 6675 O O . LEU D 1 128 ? 47.718 -27.955 65.425 1.00 65.29 127 LEU D O 1
ATOM 6680 N N . LEU D 1 129 ? 46.485 -29.531 64.325 1.00 57.05 128 LEU D N 1
ATOM 6681 C CA . LEU D 1 129 ? 45.824 -30.028 65.524 1.00 54.89 128 LEU D CA 1
ATOM 6682 C C . LEU D 1 129 ? 46.664 -31.077 66.249 1.00 59.33 128 LEU D C 1
ATOM 6683 O O . LEU D 1 129 ? 47.081 -32.063 65.631 1.00 59.82 128 LEU D O 1
ATOM 6688 N N . PRO D 1 130 ? 46.901 -30.883 67.570 1.00 55.09 129 PRO D N 1
ATOM 6689 C CA . PRO D 1 130 ? 47.677 -31.872 68.352 1.00 55.18 129 PRO D CA 1
ATOM 6690 C C . PRO D 1 130 ? 47.205 -33.315 68.272 1.00 61.17 129 PRO D C 1
ATOM 6691 O O . PRO D 1 130 ? 46.049 -33.572 67.954 1.00 61.72 129 PRO D O 1
ATOM 6695 N N . ASP D 1 131 ? 48.106 -34.257 68.575 1.00 59.92 130 ASP D N 1
ATOM 6696 C CA . ASP D 1 131 ? 47.883 -35.721 68.586 1.00 59.33 130 ASP D CA 1
ATOM 6697 C C . ASP D 1 131 ? 46.850 -36.140 69.653 1.00 61.20 130 ASP D C 1
ATOM 6698 O O . ASP D 1 131 ? 46.260 -37.225 69.551 1.00 60.90 130 ASP D O 1
ATOM 6703 N N . THR D 1 132 ? 46.652 -35.268 70.678 1.00 55.36 131 THR D N 1
ATOM 6704 C CA . THR D 1 132 ? 45.728 -35.432 71.812 1.00 53.52 131 THR D CA 1
ATOM 6705 C C . THR D 1 132 ? 44.259 -35.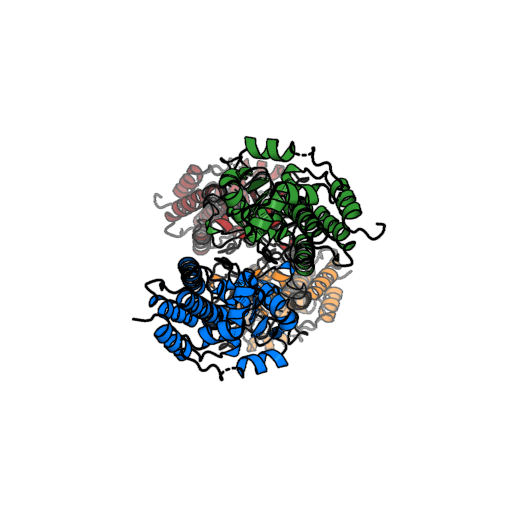240 71.380 1.00 53.34 131 THR D C 1
ATOM 6706 O O . THR D 1 132 ? 43.345 -35.591 72.115 1.00 51.83 131 THR D O 1
ATOM 6710 N N . LEU D 1 133 ? 44.056 -34.575 70.234 1.00 47.90 132 LEU D N 1
ATOM 6711 C CA . LEU D 1 133 ? 42.764 -34.271 69.649 1.00 44.78 132 LEU D CA 1
ATOM 6712 C C . LEU D 1 133 ? 42.541 -35.199 68.489 1.00 45.93 132 LEU D C 1
ATOM 6713 O O . LEU D 1 133 ? 43.453 -35.412 67.673 1.00 46.47 132 LEU D O 1
ATOM 6718 N N . SER D 1 134 ? 41.334 -35.746 68.412 1.00 38.97 133 SER D N 1
ATOM 6719 C CA . SER D 1 134 ? 40.913 -36.561 67.303 1.00 37.68 133 SER D CA 1
ATOM 6720 C C . SER D 1 134 ? 39.960 -35.659 66.542 1.00 41.15 133 SER D C 1
ATOM 6721 O O . SER D 1 134 ? 39.159 -34.952 67.171 1.00 40.36 133 SER D O 1
ATOM 6724 N N . ALA D 1 135 ? 40.072 -35.648 65.193 1.00 36.64 134 ALA D N 1
ATOM 6725 C CA . ALA D 1 135 ? 39.239 -34.824 64.331 1.00 34.64 134 ALA D CA 1
ATOM 6726 C C . ALA D 1 135 ? 38.726 -35.536 63.114 1.00 37.10 134 ALA D C 1
ATOM 6727 O O . ALA D 1 135 ? 39.503 -36.143 62.389 1.00 38.80 134 ALA D O 1
ATOM 6729 N N . THR D 1 136 ? 37.415 -35.427 62.876 1.00 32.12 135 THR D N 1
ATOM 6730 C CA . THR D 1 136 ? 36.722 -35.967 61.714 1.00 31.58 135 THR D CA 1
ATOM 6731 C C . THR D 1 136 ? 36.158 -34.808 60.867 1.00 34.40 135 THR D C 1
ATOM 6732 O O . THR D 1 136 ? 35.176 -34.172 61.265 1.00 31.49 135 THR D O 1
ATOM 6736 N N . PRO D 1 137 ? 36.751 -34.531 59.680 1.00 31.40 136 PRO D N 1
ATOM 6737 C CA . PRO D 1 137 ? 36.191 -33.469 58.829 1.00 30.92 136 PRO D CA 1
ATOM 6738 C C . PRO D 1 137 ? 34.760 -33.792 58.353 1.00 33.92 136 PRO D C 1
ATOM 6739 O O . PRO D 1 137 ? 34.456 -34.940 58.036 1.00 34.51 136 PRO D O 1
ATOM 6743 N N . ILE D 1 138 ? 33.885 -32.783 58.346 1.00 30.09 137 ILE D N 1
ATOM 6744 C CA . ILE D 1 138 ? 32.502 -32.885 57.869 1.00 30.61 137 ILE D CA 1
ATOM 6745 C C . ILE D 1 138 ? 32.285 -31.870 56.720 1.00 38.34 137 ILE D C 1
ATOM 6746 O O . ILE D 1 138 ? 31.264 -31.916 56.018 1.00 41.71 137 ILE D O 1
ATOM 6751 N N . SER D 1 139 ? 33.278 -30.975 56.534 1.00 32.73 138 SER D N 1
ATOM 6752 C CA . SER D 1 139 ? 33.396 -29.953 55.491 1.00 32.86 138 SER D CA 1
ATOM 6753 C C . SER D 1 139 ? 34.899 -29.646 55.306 1.00 38.14 138 SER D C 1
ATOM 6754 O O . SER D 1 139 ? 35.715 -30.179 56.057 1.00 36.63 138 SER D O 1
ATOM 6757 N N . ARG D 1 140 ? 35.274 -28.816 54.310 1.00 37.52 139 ARG D N 1
ATOM 6758 C CA . ARG D 1 140 ? 36.684 -28.449 54.048 1.00 37.58 139 ARG D CA 1
ATOM 6759 C C . ARG D 1 140 ? 37.347 -27.710 55.202 1.00 41.01 139 ARG D C 1
ATOM 6760 O O . ARG D 1 140 ? 38.555 -27.835 55.367 1.00 43.92 139 ARG D O 1
ATOM 6768 N N . ARG D 1 141 ? 36.588 -26.941 55.989 1.00 35.07 140 ARG D N 1
ATOM 6769 C CA . ARG D 1 141 ? 37.139 -26.172 57.109 1.00 34.15 140 ARG D CA 1
ATOM 6770 C C . ARG D 1 141 ? 36.612 -26.584 58.483 1.00 37.61 140 ARG D C 1
ATOM 6771 O O . ARG D 1 141 ? 37.181 -26.183 59.502 1.00 37.49 140 ARG D O 1
ATOM 6779 N N . PHE D 1 142 ? 35.540 -27.384 58.513 1.00 33.38 141 PHE D N 1
ATOM 6780 C CA . PHE D 1 142 ? 34.954 -27.833 59.766 1.00 33.20 141 PHE D CA 1
ATOM 6781 C C . PHE D 1 142 ? 35.112 -29.311 60.014 1.00 40.31 141 PHE D C 1
ATOM 6782 O O . PHE D 1 142 ? 34.984 -30.132 59.091 1.00 41.47 141 PHE D O 1
ATOM 6790 N N . ALA D 1 143 ? 35.405 -29.645 61.283 1.00 35.87 142 ALA D N 1
ATOM 6791 C CA . ALA D 1 143 ? 35.594 -31.009 61.740 1.00 34.23 142 ALA D CA 1
ATOM 6792 C C . ALA D 1 143 ? 34.966 -31.227 63.105 1.00 38.29 142 ALA D C 1
ATOM 6793 O O . ALA D 1 143 ? 34.948 -30.310 63.933 1.00 39.86 142 ALA D O 1
ATOM 6795 N N . LEU D 1 144 ? 34.482 -32.457 63.353 1.00 30.77 143 LEU D N 1
ATOM 6796 C CA . LEU D 1 144 ? 33.980 -32.846 64.654 1.00 28.21 143 LEU D CA 1
ATOM 6797 C C . LEU D 1 144 ? 35.214 -33.231 65.462 1.00 32.61 143 LEU D C 1
ATOM 6798 O O . LEU D 1 144 ? 36.084 -33.931 64.950 1.00 32.26 143 LEU D O 1
ATOM 6803 N N . ILE D 1 145 ? 35.342 -32.711 66.682 1.00 30.52 144 ILE D N 1
ATOM 6804 C CA . ILE D 1 145 ? 36.514 -32.978 67.509 1.00 30.69 144 ILE D CA 1
ATOM 6805 C C . ILE D 1 145 ? 36.210 -33.670 68.843 1.00 36.72 144 ILE D C 1
ATOM 6806 O O . ILE D 1 145 ? 35.103 -33.626 69.356 1.00 34.39 144 ILE D O 1
ATOM 6811 N N . CYS D 1 146 ? 37.205 -34.351 69.376 1.00 39.25 145 CYS D N 1
ATOM 6812 C CA . CYS D 1 146 ? 37.184 -34.978 70.685 1.00 41.12 145 CYS D CA 1
ATOM 6813 C C . CYS D 1 146 ? 38.534 -34.746 71.345 1.00 45.62 145 CYS D C 1
ATOM 6814 O O . CYS D 1 146 ? 39.558 -34.657 70.654 1.00 45.72 145 CYS D O 1
ATOM 6817 N N . GLY D 1 147 ? 38.534 -34.641 72.665 1.00 42.14 146 GLY D N 1
ATOM 6818 C CA . GLY D 1 147 ? 39.771 -34.498 73.415 1.00 43.19 146 GLY D CA 1
ATOM 6819 C C . GLY D 1 147 ? 39.887 -33.217 74.198 1.00 51.35 146 GLY D C 1
ATOM 6820 O O . GLY D 1 147 ? 38.912 -32.479 74.328 1.00 53.96 146 GLY D O 1
ATOM 6821 N N . PRO D 1 148 ? 41.072 -32.929 74.753 1.00 48.51 147 PRO D N 1
ATOM 6822 C CA . PRO D 1 148 ? 41.222 -31.702 75.554 1.00 48.95 147 PRO D CA 1
ATOM 6823 C C . PRO D 1 148 ? 41.009 -30.415 74.755 1.00 50.41 147 PRO D C 1
ATOM 6824 O O . PRO D 1 148 ? 41.740 -30.134 73.797 1.00 49.20 147 PRO D O 1
ATOM 6828 N N . LEU D 1 149 ? 39.970 -29.644 75.143 1.00 45.15 148 LEU D N 1
ATOM 6829 C CA . LEU D 1 149 ? 39.627 -28.405 74.446 1.00 43.76 148 LEU D CA 1
ATOM 6830 C C . LEU D 1 149 ? 40.682 -27.337 74.612 1.00 53.14 148 LEU D C 1
ATOM 6831 O O . LEU D 1 149 ? 40.718 -26.389 73.823 1.00 54.36 148 LEU D O 1
ATOM 6836 N N . GLU D 1 150 ? 41.568 -27.498 75.613 1.00 52.61 149 GLU D N 1
ATOM 6837 C CA . GLU D 1 150 ? 42.663 -26.554 75.843 1.00 54.23 149 GLU D CA 1
ATOM 6838 C C . GLU D 1 150 ? 43.680 -26.663 74.692 1.00 56.22 149 GLU D C 1
ATOM 6839 O O . GLU D 1 150 ? 44.403 -25.720 74.418 1.00 57.57 149 GLU D O 1
ATOM 6845 N N . ASP D 1 151 ? 43.695 -27.812 74.007 1.00 50.68 150 ASP D N 1
ATOM 6846 C CA . ASP D 1 151 ? 44.564 -28.089 72.876 1.00 49.82 150 ASP D CA 1
ATOM 6847 C C . ASP D 1 151 ? 43.992 -27.595 71.538 1.00 51.80 150 ASP D C 1
ATOM 6848 O O . ASP D 1 151 ? 44.662 -27.707 70.513 1.00 51.24 150 ASP D O 1
ATOM 6853 N N . VAL D 1 152 ? 42.762 -27.045 71.549 1.00 47.23 151 VAL D N 1
ATOM 6854 C CA . VAL D 1 152 ? 42.129 -26.483 70.351 1.00 44.99 151 VAL D CA 1
ATOM 6855 C C . VAL D 1 152 ? 42.689 -25.069 70.202 1.00 53.10 151 VAL D C 1
ATOM 6856 O O . VAL D 1 152 ? 42.523 -24.270 71.125 1.00 54.86 151 VAL D O 1
ATOM 6860 N N . PRO D 1 153 ? 43.415 -24.755 69.094 1.00 50.39 152 PRO D N 1
ATOM 6861 C CA . PRO D 1 153 ? 44.033 -23.413 68.960 1.00 50.89 152 PRO D CA 1
ATOM 6862 C C . PRO D 1 153 ? 43.042 -22.264 68.992 1.00 54.68 152 PRO D C 1
ATOM 6863 O O . PRO D 1 153 ? 41.893 -22.420 68.582 1.00 52.70 152 PRO D O 1
ATOM 6867 N N . GLU D 1 154 ? 43.484 -21.121 69.541 1.00 53.84 153 GLU D N 1
ATOM 6868 C CA . GLU D 1 154 ? 42.668 -19.924 69.738 1.00 54.94 153 GLU D CA 1
ATOM 6869 C C . GLU D 1 154 ? 42.146 -19.288 68.455 1.00 58.06 153 GLU D C 1
ATOM 6870 O O . GLU D 1 154 ? 41.214 -18.486 68.523 1.00 59.68 153 GLU D O 1
ATOM 6876 N N . ASP D 1 155 ? 42.743 -19.630 67.303 1.00 51.60 154 ASP D N 1
ATOM 6877 C CA . ASP D 1 155 ? 42.328 -19.094 66.015 1.00 49.68 154 ASP D CA 1
ATOM 6878 C C . ASP D 1 155 ? 41.313 -20.008 65.286 1.00 53.24 154 ASP D C 1
ATOM 6879 O O . ASP D 1 155 ? 41.008 -19.789 64.108 1.00 54.88 154 ASP D O 1
ATOM 6884 N N . TRP D 1 156 ? 40.752 -20.987 66.013 1.00 45.69 155 TRP D N 1
ATOM 6885 C CA . TRP D 1 156 ? 39.744 -21.889 65.492 1.00 43.89 155 TRP D CA 1
ATOM 6886 C C . TRP D 1 156 ? 38.414 -21.538 66.127 1.00 47.08 155 TRP D C 1
ATOM 6887 O O . TRP D 1 156 ? 38.385 -21.116 67.285 1.00 49.45 155 TRP D O 1
ATOM 6898 N N . LEU D 1 157 ? 37.307 -21.713 65.385 1.00 40.50 156 LEU D N 1
ATOM 6899 C CA . LEU D 1 157 ? 35.968 -21.442 65.907 1.00 38.43 156 LEU D CA 1
ATOM 6900 C C . LEU D 1 157 ? 35.439 -22.674 66.604 1.00 42.82 156 LEU D C 1
ATOM 6901 O O . LEU D 1 157 ? 35.126 -23.681 65.951 1.00 42.75 156 LEU D O 1
ATOM 6906 N N . LEU D 1 158 ? 35.344 -22.591 67.935 1.00 39.46 157 LEU D N 1
ATOM 6907 C CA . LEU D 1 158 ? 34.871 -23.718 68.729 1.00 38.98 157 LEU D CA 1
ATOM 6908 C C . LEU D 1 158 ? 33.418 -23.547 69.082 1.00 42.84 157 LEU D C 1
ATOM 6909 O O . LEU D 1 158 ? 33.016 -22.556 69.697 1.00 43.69 157 LEU D O 1
ATOM 6914 N N . THR D 1 159 ? 32.631 -24.525 68.663 1.00 38.20 158 THR D N 1
ATOM 6915 C CA . THR D 1 159 ? 31.189 -24.541 68.819 1.00 37.81 158 THR D CA 1
ATOM 6916 C C . THR D 1 159 ? 30.704 -25.895 69.406 1.00 41.32 158 THR D C 1
ATOM 6917 O O . THR D 1 159 ? 31.311 -26.942 69.148 1.00 41.74 158 THR D O 1
ATOM 6921 N N . ALA D 1 160 ? 29.693 -25.857 70.295 1.00 38.65 159 ALA D N 1
ATOM 6922 C CA . ALA D 1 160 ? 29.162 -27.044 71.018 1.00 37.89 159 ALA D CA 1
ATOM 6923 C C . ALA D 1 160 ? 27.844 -27.615 70.477 1.00 40.65 159 ALA D C 1
ATOM 6924 O O . ALA D 1 160 ? 27.068 -26.883 69.846 1.00 40.26 159 ALA D O 1
ATOM 6926 N N . PRO D 1 161 ? 27.514 -28.891 70.792 1.00 37.02 160 PRO D N 1
ATOM 6927 C CA . PRO D 1 161 ? 26.245 -29.459 70.297 1.00 36.45 160 PRO D CA 1
ATOM 6928 C C . PRO D 1 161 ? 24.986 -28.776 70.778 1.00 39.73 160 PRO D C 1
ATOM 6929 O O . PRO D 1 161 ? 24.925 -28.336 71.926 1.00 38.01 160 PRO D O 1
ATOM 6933 N N . SER D 1 162 ? 23.967 -28.747 69.921 1.00 41.41 161 SER D N 1
ATOM 6934 C CA . SER D 1 162 ? 22.642 -28.230 70.291 1.00 45.86 161 SER D CA 1
ATOM 6935 C C . SER D 1 162 ? 21.800 -29.433 70.732 1.00 57.72 161 SER D C 1
ATOM 6936 O O . SER D 1 162 ? 22.209 -30.584 70.513 1.00 58.49 161 SER D O 1
ATOM 6939 N N . GLY D 1 163 ? 20.641 -29.183 71.336 1.00 59.42 162 GLY D N 1
ATOM 6940 C CA . GLY D 1 163 ? 19.767 -30.273 71.783 1.00 61.20 162 GLY D CA 1
ATOM 6941 C C . GLY D 1 163 ? 19.291 -31.194 70.665 1.00 65.29 162 GLY D C 1
ATOM 6942 O O . GLY D 1 163 ? 18.951 -32.352 70.901 1.00 64.60 162 GLY D O 1
ATOM 6943 N N . ARG D 1 164 ? 19.284 -30.663 69.429 1.00 63.38 163 ARG D N 1
ATOM 6944 C CA . ARG D 1 164 ? 18.916 -31.314 68.180 1.00 63.45 163 ARG D CA 1
ATOM 6945 C C . ARG D 1 164 ? 19.883 -32.489 67.919 1.00 66.58 163 ARG D C 1
ATOM 6946 O O . ARG D 1 164 ? 21.026 -32.478 68.408 1.00 68.45 163 ARG D O 1
ATOM 6954 N N . GLY D 1 165 ? 19.431 -33.477 67.150 1.00 60.43 164 GLY D N 1
ATOM 6955 C CA . GLY D 1 165 ? 20.260 -34.621 66.765 1.00 59.01 164 GLY D CA 1
ATOM 6956 C C . GLY D 1 165 ? 21.276 -34.238 65.698 1.00 60.48 164 GLY D C 1
ATOM 6957 O O . GLY D 1 165 ? 21.647 -33.069 65.584 1.00 63.40 164 GLY D O 1
ATOM 6958 N N . LEU D 1 166 ? 21.759 -35.193 64.918 1.00 50.82 165 LEU D N 1
ATOM 6959 C CA . LEU D 1 166 ? 22.683 -34.866 63.841 1.00 46.92 165 LEU D CA 1
ATOM 6960 C C . LEU D 1 166 ? 21.925 -34.954 62.530 1.00 49.23 165 LEU D C 1
ATOM 6961 O O . LEU D 1 166 ? 21.122 -35.870 62.373 1.00 51.58 165 LEU D O 1
ATOM 6966 N N . PRO D 1 167 ? 22.142 -34.056 61.549 1.00 44.53 166 PRO D N 1
ATOM 6967 C CA . PRO D 1 167 ? 21.460 -34.236 60.253 1.00 43.93 166 PRO D CA 1
ATOM 6968 C C . PRO D 1 167 ? 21.970 -35.517 59.590 1.00 44.27 166 PRO D C 1
ATOM 6969 O O . PRO D 1 167 ? 23.084 -35.962 59.891 1.00 41.28 166 PRO D O 1
ATOM 6973 N N . VAL D 1 168 ? 21.168 -36.114 58.702 1.00 42.19 167 VAL D N 1
ATOM 6974 C CA . VAL D 1 168 ? 21.545 -37.386 58.040 1.00 41.52 167 VAL D CA 1
ATOM 6975 C C . VAL D 1 168 ? 22.928 -37.335 57.407 1.00 44.12 167 VAL D C 1
ATOM 6976 O O . VAL D 1 168 ? 23.692 -38.287 57.580 1.00 46.27 167 VAL D O 1
ATOM 6980 N N . TRP D 1 169 ? 23.266 -36.215 56.732 1.00 36.58 168 TRP D N 1
ATOM 6981 C CA . TRP D 1 169 ? 24.563 -36.055 56.094 1.00 35.03 168 TRP D CA 1
ATOM 6982 C C . TRP D 1 169 ? 25.750 -36.175 57.045 1.00 39.29 168 TRP D C 1
ATOM 6983 O O . TRP D 1 169 ? 26.785 -36.702 56.637 1.00 41.59 168 TRP D O 1
ATOM 6994 N N . VAL D 1 170 ? 25.578 -35.747 58.320 1.00 34.39 169 VAL D N 1
ATOM 6995 C CA . VAL D 1 170 ? 26.592 -35.859 59.370 1.00 33.10 169 VAL D CA 1
ATOM 6996 C C . VAL D 1 170 ? 26.600 -37.315 59.854 1.00 41.57 169 VAL D C 1
ATOM 6997 O O . VAL D 1 170 ? 27.684 -37.921 59.912 1.00 43.03 169 VAL D O 1
ATOM 7001 N N . GLN D 1 171 ? 25.408 -37.911 60.127 1.00 37.90 170 GLN D N 1
ATOM 7002 C CA . GLN D 1 171 ? 25.364 -39.303 60.574 1.00 38.09 170 GLN D CA 1
ATOM 7003 C C . GLN D 1 171 ? 26.086 -40.214 59.613 1.00 44.83 170 GLN D C 1
ATOM 7004 O O . GLN D 1 171 ? 26.829 -41.102 60.063 1.00 45.01 170 GLN D O 1
ATOM 7010 N N . ASP D 1 172 ? 25.925 -39.961 58.286 1.00 41.58 171 ASP D N 1
ATOM 7011 C CA . ASP D 1 172 ? 26.551 -40.770 57.246 1.00 41.05 171 ASP D CA 1
ATOM 7012 C C . ASP D 1 172 ? 28.081 -40.779 57.379 1.00 43.12 171 ASP D C 1
ATOM 7013 O O . ASP D 1 172 ? 28.691 -41.849 57.307 1.00 39.72 171 ASP D O 1
ATOM 7018 N N . VAL D 1 173 ? 28.676 -39.590 57.660 1.00 39.50 172 VAL D N 1
ATOM 7019 C CA . VAL D 1 173 ? 30.114 -39.441 57.870 1.00 37.75 172 VAL D CA 1
ATOM 7020 C C . VAL D 1 173 ? 30.568 -40.272 59.101 1.00 41.53 172 VAL D C 1
ATOM 7021 O O . VAL D 1 173 ? 31.460 -41.126 58.977 1.00 39.84 172 VAL D O 1
ATOM 7025 N N . VAL D 1 174 ? 29.959 -39.989 60.284 1.00 38.19 173 VAL D N 1
ATOM 7026 C CA . VAL D 1 174 ? 30.288 -40.628 61.566 1.00 36.75 173 VAL D CA 1
ATOM 7027 C C . VAL D 1 174 ? 30.090 -42.132 61.594 1.00 41.19 173 VAL D C 1
ATOM 7028 O O . VAL D 1 174 ? 30.912 -42.830 62.184 1.00 41.82 173 VAL D O 1
ATOM 7032 N N . VAL D 1 175 ? 29.050 -42.644 60.907 1.00 36.02 174 VAL D N 1
ATOM 7033 C CA . VAL D 1 175 ? 28.805 -44.096 60.797 1.00 34.43 174 VAL D CA 1
ATOM 7034 C C . VAL D 1 175 ? 30.004 -44.771 60.112 1.00 40.31 174 VAL D C 1
ATOM 7035 O O . VAL D 1 175 ? 30.483 -45.801 60.601 1.00 43.54 174 VAL D O 1
ATOM 7039 N N . GLU D 1 176 ? 30.539 -44.138 59.043 1.00 35.36 175 GLU D N 1
ATOM 7040 C CA . GLU D 1 176 ? 31.709 -44.604 58.292 1.00 34.33 175 GLU D CA 1
ATOM 7041 C C . GLU D 1 176 ? 33.000 -44.418 59.095 1.00 34.40 175 GLU D C 1
ATOM 7042 O O . GLU D 1 176 ? 33.654 -45.398 59.375 1.00 33.50 175 GLU D O 1
ATOM 7048 N N . ALA D 1 177 ? 33.321 -43.194 59.532 1.00 31.51 176 ALA D N 1
ATOM 7049 C CA . ALA D 1 177 ? 34.535 -42.872 60.312 1.00 30.39 176 ALA D CA 1
ATOM 7050 C C . ALA D 1 177 ? 34.612 -43.531 61.723 1.00 37.57 176 ALA D C 1
ATOM 7051 O O . ALA D 1 177 ? 35.713 -43.792 62.213 1.00 39.31 176 ALA D O 1
ATOM 7053 N N . GLY D 1 178 ? 33.460 -43.756 62.357 1.00 34.19 177 GLY D N 1
ATOM 7054 C CA . GLY D 1 178 ? 33.347 -44.390 63.665 1.00 34.25 177 GLY D CA 1
ATOM 7055 C C . GLY D 1 178 ? 33.138 -45.886 63.527 1.00 41.93 177 GLY D C 1
ATOM 7056 O O . GLY D 1 178 ? 32.667 -46.547 64.466 1.00 43.46 177 GLY D O 1
ATOM 7057 N N . CYS D 1 179 ? 33.447 -46.417 62.318 1.00 38.24 178 CYS D N 1
ATOM 7058 C CA . CYS D 1 179 ? 33.455 -47.829 61.912 1.00 38.33 178 CYS D CA 1
ATOM 7059 C C . CYS D 1 179 ? 32.301 -48.689 62.403 1.00 43.40 178 CYS D C 1
ATOM 7060 O O . CYS D 1 179 ? 32.500 -49.896 62.616 1.00 42.72 178 CYS D O 1
ATOM 7063 N N . GLU D 1 180 ? 31.072 -48.085 62.491 1.00 38.97 179 GLU D N 1
ATOM 7064 C CA . GLU D 1 180 ? 29.855 -48.724 63.007 1.00 38.77 179 GLU D CA 1
ATOM 7065 C C . GLU D 1 180 ? 29.569 -50.188 62.531 1.00 42.07 179 GLU D C 1
ATOM 7066 O O . GLU D 1 180 ? 29.249 -51.059 63.356 1.00 42.28 179 GLU D O 1
ATOM 7072 N N . ALA D 1 181 ? 29.734 -50.459 61.229 1.00 35.31 180 ALA D N 1
ATOM 7073 C CA . ALA D 1 181 ? 29.468 -51.791 60.707 1.00 33.46 180 ALA D CA 1
ATOM 7074 C C . ALA D 1 181 ? 30.614 -52.729 61.038 1.00 38.41 180 ALA D C 1
ATOM 7075 O O . ALA D 1 181 ? 30.389 -53.882 61.394 1.00 39.96 180 ALA D O 1
ATOM 7077 N N . GLU D 1 182 ? 31.839 -52.246 60.943 1.00 33.93 181 GLU D N 1
ATOM 7078 C CA . GLU D 1 182 ? 33.015 -53.061 61.212 1.00 33.29 181 GLU D CA 1
ATOM 7079 C C . GLU D 1 182 ? 33.012 -53.680 62.630 1.00 38.12 181 GLU D C 1
ATOM 7080 O O . GLU D 1 182 ? 33.398 -54.852 62.793 1.00 38.56 181 GLU D O 1
ATOM 7086 N N . PHE D 1 183 ? 32.573 -52.885 63.643 1.00 33.59 182 PHE D N 1
ATOM 7087 C CA . PHE D 1 183 ? 32.536 -53.275 65.053 1.00 33.32 182 PHE D CA 1
ATOM 7088 C C . PHE D 1 183 ? 31.457 -54.299 65.300 1.00 43.69 182 PHE D C 1
ATOM 7089 O O . PHE D 1 183 ? 31.633 -55.184 66.147 1.00 47.52 182 PHE D O 1
ATOM 7097 N N . LYS D 1 184 ? 30.333 -54.180 64.578 1.00 38.99 183 LYS D N 1
ATOM 7098 C CA . LYS D 1 184 ? 29.227 -55.121 64.692 1.00 39.39 183 LYS D CA 1
ATOM 7099 C C . LYS D 1 184 ? 29.602 -56.451 64.030 1.00 44.91 183 LYS D C 1
ATOM 7100 O O . LYS D 1 184 ? 29.294 -57.518 64.565 1.00 47.89 183 LYS D O 1
ATOM 7106 N N . ALA D 1 185 ? 30.348 -56.385 62.914 1.00 37.98 184 ALA D N 1
ATOM 7107 C CA . ALA D 1 185 ? 30.814 -57.543 62.183 1.00 36.36 184 ALA D CA 1
ATOM 7108 C C . ALA D 1 185 ? 31.828 -58.373 63.025 1.00 40.71 184 ALA D C 1
ATOM 7109 O O . ALA D 1 185 ? 31.682 -59.598 63.120 1.00 42.88 184 ALA D O 1
ATOM 7111 N N . LEU D 1 186 ? 32.801 -57.692 63.683 1.00 34.78 185 LEU D N 1
ATOM 7112 C CA . LEU D 1 186 ? 33.826 -58.267 64.587 1.00 33.24 185 LEU D CA 1
ATOM 7113 C C . LEU D 1 186 ? 33.141 -58.910 65.835 1.00 38.55 185 LEU D C 1
ATOM 7114 O O . LEU D 1 186 ? 33.458 -60.044 66.207 1.00 37.99 185 LEU D O 1
ATOM 7119 N N . GLU D 1 187 ? 32.186 -58.183 66.451 1.00 35.18 186 GLU D N 1
ATOM 7120 C CA . GLU D 1 187 ? 31.404 -58.662 67.581 1.00 35.40 186 GLU D CA 1
ATOM 7121 C C . GLU D 1 187 ? 30.744 -60.020 67.230 1.00 42.27 186 GLU D C 1
ATOM 7122 O O . GLU D 1 187 ? 30.767 -60.986 68.053 1.00 42.81 186 GLU D O 1
ATOM 7128 N N . ARG D 1 188 ? 30.193 -60.087 65.979 1.00 38.41 187 ARG D N 1
ATOM 7129 C CA . ARG D 1 188 ? 29.540 -61.294 65.450 1.00 40.12 187 ARG D CA 1
ATOM 7130 C C . ARG D 1 188 ? 30.561 -62.408 65.285 1.00 42.03 187 ARG D C 1
ATOM 7131 O O . ARG D 1 188 ? 30.347 -63.530 65.765 1.00 42.17 187 ARG D O 1
ATOM 7139 N N . THR D 1 189 ? 31.690 -62.073 64.642 1.00 37.18 188 THR D N 1
ATOM 7140 C CA . THR D 1 189 ? 32.825 -62.976 64.448 1.00 37.82 188 THR D CA 1
ATOM 7141 C C . THR D 1 189 ? 33.233 -63.570 65.816 1.00 43.77 188 THR D C 1
ATOM 7142 O O . THR D 1 189 ? 33.363 -64.790 65.931 1.00 45.64 188 THR D O 1
ATOM 7146 N N . LEU D 1 190 ? 33.330 -62.705 66.858 1.00 38.08 189 LEU D N 1
ATOM 7147 C CA . LEU D 1 190 ? 33.649 -63.107 68.229 1.00 36.85 189 LEU D CA 1
ATOM 7148 C C . LEU D 1 190 ? 32.618 -63.962 68.951 1.00 41.35 189 LEU D C 1
ATOM 7149 O O . LEU D 1 190 ? 33.007 -64.731 69.819 1.00 40.29 189 LEU D O 1
ATOM 7154 N N . ALA D 1 191 ? 31.320 -63.841 68.621 1.00 41.22 190 ALA D N 1
ATOM 7155 C CA . ALA D 1 191 ? 30.227 -64.590 69.274 1.00 43.22 190 ALA D CA 1
ATOM 7156 C C . ALA D 1 191 ? 30.389 -66.126 69.255 1.00 52.34 190 ALA D C 1
ATOM 7157 O O . ALA D 1 191 ? 29.880 -66.812 70.154 1.00 54.61 190 ALA D O 1
ATOM 7159 N N . GLN D 1 192 ? 31.101 -66.652 68.234 1.00 48.37 191 GLN D N 1
ATOM 7160 C CA . GLN D 1 192 ? 31.397 -68.070 68.063 1.00 48.80 191 GLN D CA 1
ATOM 7161 C C . GLN D 1 192 ? 32.272 -68.598 69.213 1.00 54.48 191 GLN D C 1
ATOM 7162 O O . GLN D 1 192 ? 32.226 -69.795 69.505 1.00 56.72 191 GLN D O 1
ATOM 7168 N N . ILE D 1 193 ? 33.077 -67.709 69.849 1.00 49.95 192 ILE D N 1
ATOM 7169 C CA . ILE D 1 193 ? 33.982 -68.096 70.927 1.00 50.60 192 ILE D CA 1
ATOM 7170 C C . ILE D 1 193 ? 33.230 -68.331 72.236 1.00 61.36 192 ILE D C 1
ATOM 7171 O O . ILE D 1 193 ? 33.066 -67.444 73.084 1.00 60.78 192 ILE D O 1
ATOM 7176 N N . ASP D 1 194 ? 32.786 -69.569 72.367 1.00 64.44 193 ASP D N 1
ATOM 7177 C CA . ASP D 1 194 ? 31.98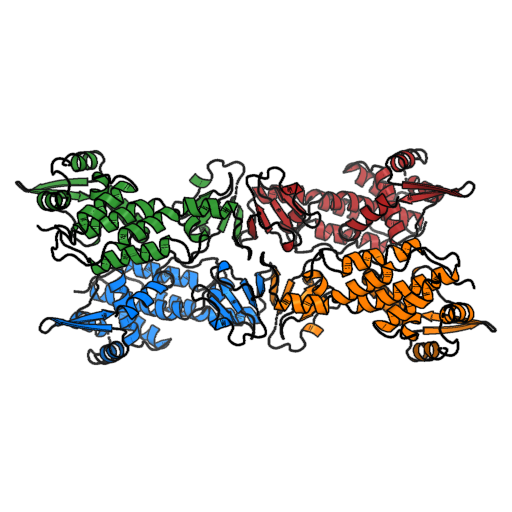8 -70.082 73.462 1.00 68.91 193 ASP D CA 1
ATOM 7178 C C . ASP D 1 194 ? 32.842 -70.458 74.664 1.00 75.41 193 ASP D C 1
ATOM 7179 O O . ASP D 1 194 ? 32.637 -69.874 75.738 1.00 77.41 193 ASP D O 1
ATOM 7184 N N . LYS D 1 195 ? 33.781 -71.433 74.499 1.00 69.55 194 LYS D N 1
ATOM 7185 C CA . LYS D 1 195 ? 34.615 -71.863 75.604 1.00 69.14 194 LYS D CA 1
ATOM 7186 C C . LYS D 1 195 ? 36.105 -71.650 75.454 1.00 71.57 194 LYS D C 1
ATOM 7187 O O . LYS D 1 195 ? 36.632 -71.582 74.340 1.00 68.93 194 LYS D O 1
ATOM 7193 N N . VAL D 1 196 ? 36.769 -71.488 76.614 1.00 69.41 195 VAL D N 1
ATOM 7194 C CA . VAL D 1 196 ? 38.200 -71.263 76.760 1.00 68.83 195 VAL D CA 1
ATOM 7195 C C . VAL D 1 196 ? 38.919 -72.595 76.465 1.00 74.80 195 VAL D C 1
ATOM 7196 O O . VAL D 1 196 ? 38.564 -73.620 77.060 1.00 76.88 195 VAL D O 1
ATOM 7200 N N . PRO D 1 197 ? 39.931 -72.617 75.571 1.00 70.07 196 PRO D N 1
ATOM 7201 C CA . PRO D 1 197 ? 40.642 -73.879 75.322 1.00 70.65 196 PRO D CA 1
ATOM 7202 C C . PRO D 1 197 ? 41.549 -74.273 76.479 1.00 76.45 196 PRO D C 1
ATOM 7203 O O . PRO D 1 197 ? 41.973 -73.419 77.260 1.00 74.74 196 PRO D O 1
ATOM 7207 N N . ASP D 1 198 ? 41.799 -75.584 76.602 1.00 77.00 197 ASP D N 1
ATOM 7208 C CA . ASP D 1 198 ? 42.606 -76.194 77.663 1.00 79.10 197 ASP D CA 1
ATOM 7209 C C . ASP D 1 198 ? 44.097 -75.854 77.572 1.00 80.88 197 ASP D C 1
ATOM 7210 O O . ASP D 1 198 ? 44.674 -75.408 78.568 1.00 81.87 197 ASP D O 1
ATOM 7215 N N . THR D 1 199 ? 44.708 -76.043 76.378 1.00 73.94 198 THR D N 1
ATOM 7216 C CA . THR D 1 199 ? 46.124 -75.763 76.079 1.00 71.63 198 THR D CA 1
ATOM 7217 C C . THR D 1 199 ? 46.500 -74.305 76.337 1.00 70.10 198 THR D C 1
ATOM 7218 O O . THR D 1 199 ? 45.709 -73.400 76.060 1.00 69.39 198 THR D O 1
ATOM 7222 N N . ARG D 1 200 ? 47.728 -74.092 76.850 1.00 63.68 199 ARG D N 1
ATOM 7223 C CA . ARG D 1 200 ? 48.330 -72.775 77.071 1.00 60.92 199 ARG D CA 1
ATOM 7224 C C . ARG D 1 200 ? 48.587 -72.140 75.723 1.00 57.72 199 ARG D C 1
ATOM 7225 O O . ARG D 1 200 ? 48.351 -70.947 75.578 1.00 56.34 199 ARG D O 1
ATOM 7233 N N . LEU D 1 201 ? 49.033 -72.946 74.725 1.00 50.94 200 LEU D N 1
ATOM 7234 C CA . LEU D 1 201 ? 49.274 -72.496 73.354 1.00 47.98 200 LEU D CA 1
ATOM 7235 C C . LEU D 1 201 ? 47.969 -72.022 72.682 1.00 50.83 200 LEU D C 1
ATOM 7236 O O . LEU D 1 201 ? 47.956 -70.943 72.103 1.00 49.15 200 LEU D O 1
ATOM 7241 N N . GLU D 1 202 ? 46.882 -72.814 72.781 1.00 49.68 201 GLU D N 1
ATOM 7242 C CA . GLU D 1 202 ? 45.584 -72.467 72.204 1.00 49.85 201 GLU D CA 1
ATOM 7243 C C . GLU D 1 202 ? 45.085 -71.147 72.805 1.00 53.19 201 GLU D C 1
ATOM 7244 O O . GLU D 1 202 ? 44.721 -70.226 72.053 1.00 49.12 201 GLU D O 1
ATOM 7250 N N . ARG D 1 203 ? 45.142 -71.036 74.164 1.00 51.84 202 ARG D N 1
ATOM 7251 C CA . ARG D 1 203 ? 44.771 -69.824 74.910 1.00 50.58 202 ARG D CA 1
ATOM 7252 C C . ARG D 1 203 ? 45.568 -68.621 74.412 1.00 52.55 202 ARG D C 1
ATOM 7253 O O . ARG D 1 203 ? 44.986 -67.568 74.182 1.00 53.49 202 ARG D O 1
ATOM 7261 N N . PHE D 1 204 ? 46.877 -68.799 74.191 1.00 46.81 203 PHE D N 1
ATOM 7262 C CA . PHE D 1 204 ? 47.784 -67.771 73.701 1.00 44.93 203 PHE D CA 1
ATOM 7263 C C . PHE D 1 204 ? 47.415 -67.331 72.282 1.00 50.65 203 PHE D C 1
ATOM 7264 O O . PHE D 1 204 ? 47.258 -66.123 72.057 1.00 51.29 203 PHE D O 1
ATOM 7272 N N . THR D 1 205 ? 47.284 -68.297 71.331 1.00 46.25 204 THR D N 1
ATOM 7273 C CA . THR D 1 205 ? 46.941 -68.038 69.925 1.00 45.33 204 THR D CA 1
ATOM 7274 C C . THR D 1 205 ? 45.578 -67.344 69.792 1.00 52.71 204 THR D C 1
ATOM 7275 O O . THR D 1 205 ? 45.419 -66.448 68.957 1.00 53.54 204 THR D O 1
ATOM 7279 N N . LEU D 1 206 ? 44.602 -67.739 70.623 1.00 49.95 205 LEU D N 1
ATOM 7280 C CA . LEU D 1 206 ? 43.274 -67.151 70.587 1.00 48.90 205 LEU D CA 1
ATOM 7281 C C . LEU D 1 206 ? 43.320 -65.714 71.080 1.00 51.76 205 LEU D C 1
ATOM 7282 O O . LEU D 1 206 ? 42.737 -64.850 70.443 1.00 51.56 205 LEU D O 1
ATOM 7287 N N . ARG D 1 207 ? 44.056 -65.448 72.174 1.00 48.77 206 ARG D N 1
ATOM 7288 C CA . ARG D 1 207 ? 44.222 -64.110 72.750 1.00 48.25 206 ARG D CA 1
ATOM 7289 C C . ARG D 1 207 ? 44.833 -63.167 71.739 1.00 51.74 206 ARG D C 1
ATOM 7290 O O . ARG D 1 207 ? 44.276 -62.085 71.530 1.00 52.25 206 ARG D O 1
ATOM 7298 N N . VAL D 1 208 ? 45.952 -63.580 71.093 1.00 46.07 207 VAL D N 1
ATOM 7299 C CA . VAL D 1 208 ? 46.627 -62.768 70.061 1.00 44.16 207 VAL D CA 1
ATOM 7300 C C . VAL D 1 208 ? 45.669 -62.483 68.877 1.00 44.44 207 VAL D C 1
ATOM 7301 O O . VAL D 1 208 ? 45.623 -61.334 68.411 1.00 44.15 207 VAL D O 1
ATOM 7305 N N . LEU D 1 209 ? 44.869 -63.499 68.446 1.00 36.03 208 LEU D N 1
ATOM 7306 C CA . LEU D 1 209 ? 43.913 -63.316 67.351 1.00 34.93 208 LEU D CA 1
ATOM 7307 C C . LEU D 1 209 ? 42.778 -62.327 67.690 1.00 41.21 208 LEU D C 1
ATOM 7308 O O . LEU D 1 209 ? 42.513 -61.393 66.910 1.00 41.78 208 LEU D O 1
ATOM 7313 N N . VAL D 1 210 ? 42.152 -62.496 68.867 1.00 36.36 209 VAL D N 1
ATOM 7314 C CA . VAL D 1 210 ? 41.098 -61.605 69.353 1.00 34.42 209 VAL D CA 1
ATOM 7315 C C . VAL D 1 210 ? 41.674 -60.176 69.539 1.00 38.53 209 VAL D C 1
ATOM 7316 O O . VAL D 1 210 ? 41.060 -59.187 69.106 1.00 36.12 209 VAL D O 1
ATOM 7320 N N . LEU D 1 211 ? 42.898 -60.082 70.097 1.00 36.43 210 LEU D N 1
ATOM 7321 C CA . LEU D 1 211 ? 43.552 -58.788 70.302 1.00 34.89 210 LEU D CA 1
ATOM 7322 C C . LEU D 1 211 ? 43.938 -58.108 68.990 1.00 37.28 210 LEU D C 1
ATOM 7323 O O . LEU D 1 211 ? 43.751 -56.906 68.869 1.00 36.76 210 LEU D O 1
ATOM 7328 N N . HIS D 1 212 ? 44.472 -58.858 68.016 1.00 34.26 211 HIS D N 1
ATOM 7329 C CA . HIS D 1 212 ? 44.845 -58.291 66.718 1.00 33.69 211 HIS D CA 1
ATOM 7330 C C . HIS D 1 212 ? 43.618 -57.747 65.953 1.00 36.55 211 HIS D C 1
ATOM 7331 O O . HIS D 1 212 ? 43.671 -56.617 65.462 1.00 35.67 211 HIS D O 1
ATOM 7338 N N . ALA D 1 213 ? 42.514 -58.541 65.894 1.00 32.26 212 ALA D N 1
ATOM 7339 C CA . ALA D 1 213 ? 41.271 -58.173 65.212 1.00 32.22 212 ALA D CA 1
ATOM 7340 C C . ALA D 1 213 ? 40.748 -56.810 65.752 1.00 38.56 212 ALA D C 1
ATOM 7341 O O . ALA D 1 213 ? 40.325 -55.943 64.979 1.00 36.19 212 ALA D O 1
ATOM 7343 N N . TRP D 1 214 ? 40.838 -56.639 67.085 1.00 37.75 213 TRP D N 1
ATOM 7344 C CA . TRP D 1 214 ? 40.474 -55.462 67.845 1.00 37.74 213 TRP D CA 1
ATOM 7345 C C . TRP D 1 214 ? 41.457 -54.331 67.584 1.00 42.98 213 TRP D C 1
ATOM 7346 O O . TRP D 1 214 ? 41.013 -53.237 67.223 1.00 44.18 213 TRP D O 1
ATOM 7357 N N . ARG D 1 215 ? 42.781 -54.583 67.736 1.00 38.26 214 ARG D N 1
ATOM 7358 C CA . ARG D 1 215 ? 43.826 -53.577 67.506 1.00 37.71 214 ARG D CA 1
ATOM 7359 C C . ARG D 1 215 ? 43.694 -52.954 66.116 1.00 41.34 214 ARG D C 1
ATOM 7360 O O . ARG D 1 215 ? 43.557 -51.732 66.024 1.00 42.43 214 ARG D O 1
ATOM 7368 N N . ARG D 1 216 ? 43.664 -53.795 65.052 1.00 35.52 215 ARG D N 1
ATOM 7369 C CA . ARG D 1 216 ? 43.541 -53.349 63.656 1.00 34.14 215 ARG D CA 1
ATOM 7370 C C . ARG D 1 216 ? 42.320 -52.450 63.341 1.00 37.24 215 ARG D C 1
ATOM 7371 O O . ARG D 1 216 ? 42.407 -51.585 62.456 1.00 37.37 215 ARG D O 1
ATOM 7379 N N . LEU D 1 217 ? 41.211 -52.633 64.083 1.00 32.97 216 LEU D N 1
ATOM 7380 C CA . LEU D 1 217 ? 40.008 -51.819 63.864 1.00 33.37 216 LEU D CA 1
ATOM 7381 C C . LEU D 1 217 ? 39.948 -50.544 64.713 1.00 38.57 216 LEU D C 1
ATOM 7382 O O . LEU D 1 217 ? 39.664 -49.480 64.168 1.00 38.53 216 LEU D O 1
ATOM 7387 N N . ILE D 1 218 ? 40.208 -50.646 66.037 1.00 34.38 217 ILE D N 1
ATOM 7388 C CA . ILE D 1 218 ? 40.165 -49.496 66.933 1.00 32.60 217 ILE D CA 1
ATOM 7389 C C . ILE D 1 218 ? 41.107 -48.392 66.479 1.00 39.31 217 ILE D C 1
ATOM 7390 O O . ILE D 1 218 ? 40.716 -47.221 66.429 1.00 40.04 217 ILE D O 1
ATOM 7395 N N . LEU D 1 219 ? 42.332 -48.770 66.118 1.00 35.60 218 LEU D N 1
ATOM 7396 C CA . LEU D 1 219 ? 43.332 -47.807 65.694 1.00 35.24 218 LEU D CA 1
ATOM 7397 C C . LEU D 1 219 ? 42.990 -47.163 64.374 1.00 38.61 218 LEU D C 1
ATOM 7398 O O . LEU D 1 219 ? 43.506 -46.093 64.087 1.00 41.44 218 LEU D O 1
ATOM 7403 N N . ARG D 1 220 ? 42.087 -47.764 63.618 1.00 32.54 219 ARG D N 1
ATOM 7404 C CA . ARG D 1 220 ? 41.605 -47.236 62.350 1.00 32.91 219 ARG D CA 1
ATOM 7405 C C . ARG D 1 220 ? 40.338 -46.347 62.566 1.00 35.73 219 ARG D C 1
ATOM 7406 O O . ARG D 1 220 ? 40.109 -45.437 61.794 1.00 36.40 219 ARG D O 1
ATOM 7414 N N . SER D 1 221 ? 39.525 -46.612 63.609 1.00 30.18 220 SER D N 1
ATOM 7415 C CA . SER D 1 221 ? 38.318 -45.853 63.928 1.00 28.73 220 SER D CA 1
ATOM 7416 C C . SER D 1 221 ? 38.621 -44.478 64.511 1.00 35.91 220 SER D C 1
ATOM 7417 O O . SER D 1 221 ? 39.642 -44.315 65.198 1.00 35.75 220 SER D O 1
ATOM 7420 N N . SER D 1 222 ? 37.713 -43.482 64.267 1.00 34.05 221 SER D N 1
ATOM 7421 C CA . SER D 1 222 ? 37.894 -42.104 64.757 1.00 33.64 221 SER D CA 1
ATOM 7422 C C . SER D 1 222 ? 37.251 -41.830 66.118 1.00 35.77 221 SER D C 1
ATOM 7423 O O . SER D 1 222 ? 36.037 -41.789 66.164 1.00 36.36 221 SER D O 1
ATOM 7426 N N . PRO D 1 223 ? 37.999 -41.589 67.224 1.00 32.04 222 PRO D N 1
ATOM 7427 C CA . PRO D 1 223 ? 37.328 -41.305 68.518 1.00 32.44 222 PRO D CA 1
ATOM 7428 C C . PRO D 1 223 ? 36.313 -40.164 68.457 1.00 38.77 222 PRO D C 1
ATOM 7429 O O . PRO D 1 223 ? 35.256 -40.266 69.090 1.00 39.65 222 PRO D O 1
ATOM 7433 N N . ALA D 1 224 ? 36.601 -39.108 67.642 1.00 35.99 223 ALA D N 1
ATOM 7434 C CA . ALA D 1 224 ? 35.698 -37.970 67.377 1.00 35.35 223 ALA D CA 1
ATOM 7435 C C . ALA D 1 224 ? 34.362 -38.478 66.795 1.00 38.84 223 ALA D C 1
ATOM 7436 O O . ALA D 1 224 ? 33.312 -38.175 67.349 1.00 39.90 223 ALA D O 1
ATOM 7438 N N . ALA D 1 225 ? 34.406 -39.314 65.730 1.00 33.11 224 ALA D N 1
ATOM 7439 C CA . ALA D 1 225 ? 33.228 -39.908 65.106 1.00 31.34 224 ALA D CA 1
ATOM 7440 C C . ALA D 1 225 ? 32.524 -40.803 66.068 1.00 35.24 224 ALA D C 1
ATOM 7441 O O . ALA D 1 225 ? 31.292 -40.837 66.072 1.00 39.17 224 ALA D O 1
ATOM 7443 N N . GLU D 1 226 ? 33.268 -41.528 66.893 1.00 28.48 225 GLU D N 1
ATOM 7444 C CA . GLU D 1 226 ? 32.648 -42.394 67.893 1.00 28.37 225 GLU D CA 1
ATOM 7445 C C . GLU D 1 226 ? 31.897 -41.524 68.895 1.00 33.90 225 GLU D C 1
ATOM 7446 O O . GLU D 1 226 ? 30.723 -41.778 69.123 1.00 33.77 225 GLU D O 1
ATOM 7452 N N . ALA D 1 227 ? 32.548 -40.448 69.428 1.00 32.32 226 ALA D N 1
ATOM 7453 C CA . ALA D 1 227 ? 31.917 -39.495 70.361 1.00 33.38 226 ALA D CA 1
ATOM 7454 C C . ALA D 1 227 ? 30.543 -39.025 69.866 1.00 35.21 226 ALA D C 1
ATOM 7455 O O . ALA D 1 227 ? 29.595 -39.089 70.639 1.00 34.94 226 ALA D O 1
ATOM 7457 N N . ALA D 1 228 ? 30.436 -38.666 68.560 1.00 31.98 227 ALA D N 1
ATOM 7458 C CA . ALA D 1 228 ? 29.229 -38.239 67.809 1.00 32.44 227 ALA D CA 1
ATOM 7459 C C . ALA D 1 228 ? 28.146 -39.342 67.594 1.00 41.31 227 ALA D C 1
ATOM 7460 O O . ALA D 1 228 ? 26.968 -38.996 67.389 1.00 44.45 227 ALA D O 1
ATOM 7462 N N . LEU D 1 229 ? 28.528 -40.642 67.603 1.00 35.57 228 LEU D N 1
ATOM 7463 C CA . LEU D 1 229 ? 27.555 -41.730 67.421 1.00 35.81 228 LEU D CA 1
ATOM 7464 C C . LEU D 1 229 ? 26.789 -42.028 68.719 1.00 41.46 228 LEU D C 1
ATOM 7465 O O . LEU D 1 229 ? 25.738 -42.699 68.685 1.00 42.88 228 LEU D O 1
ATOM 7470 N N . GLY D 1 230 ? 27.330 -41.539 69.840 1.00 37.34 229 GLY D N 1
ATOM 7471 C CA . GLY D 1 230 ? 26.720 -41.656 71.160 1.00 39.09 229 GLY D CA 1
ATOM 7472 C C . GLY D 1 230 ? 26.981 -42.930 71.915 1.00 49.17 229 GLY D C 1
ATOM 7473 O O . GLY D 1 230 ? 27.899 -43.667 71.580 1.00 51.46 229 GLY D O 1
ATOM 7474 N N . GLY D 1 231 ? 26.155 -43.198 72.915 1.00 48.67 230 GLY D N 1
ATOM 7475 C CA . GLY D 1 231 ? 26.280 -44.342 73.819 1.00 49.33 230 GLY D CA 1
ATOM 7476 C C . GLY D 1 231 ? 25.727 -45.661 73.340 1.00 54.98 230 GLY D C 1
ATOM 7477 O O . GLY D 1 231 ? 25.851 -46.659 74.052 1.00 55.91 230 GLY D O 1
ATOM 7478 N N . ALA D 1 232 ? 25.085 -45.677 72.155 1.00 51.20 231 ALA D N 1
ATOM 7479 C CA . ALA D 1 232 ? 24.547 -46.903 71.555 1.00 51.05 231 ALA D CA 1
ATOM 7480 C C . ALA D 1 232 ? 25.531 -47.421 70.487 1.00 53.22 231 ALA D C 1
ATOM 7481 O O . ALA D 1 232 ? 25.290 -48.465 69.859 1.00 53.12 231 ALA D O 1
ATOM 7483 N N . ARG D 1 233 ? 26.657 -46.685 70.300 1.00 46.60 232 ARG D N 1
ATOM 7484 C CA . ARG D 1 233 ? 27.708 -47.024 69.347 1.00 43.68 232 ARG D CA 1
ATOM 7485 C C . ARG D 1 233 ? 28.256 -48.434 69.536 1.00 46.55 232 ARG D C 1
ATOM 7486 O O . ARG D 1 233 ? 28.329 -48.966 70.655 1.00 45.35 232 ARG D O 1
ATOM 7494 N N . ALA D 1 234 ? 28.591 -49.031 68.394 1.00 42.91 233 ALA D N 1
ATOM 7495 C CA . ALA D 1 234 ? 29.120 -50.367 68.222 1.00 42.16 233 ALA D CA 1
ATOM 7496 C C . ALA D 1 234 ? 30.470 -50.564 68.919 1.00 45.63 233 ALA D C 1
ATOM 7497 O O . ALA D 1 234 ? 30.727 -51.694 69.348 1.00 48.06 233 ALA D O 1
ATOM 7499 N N . GLU D 1 235 ? 31.329 -49.492 69.035 1.00 37.43 234 GLU D N 1
ATOM 7500 C CA . GLU D 1 235 ? 32.641 -49.591 69.680 1.00 35.59 234 GLU D CA 1
ATOM 7501 C C . GLU D 1 235 ? 32.527 -49.893 71.169 1.00 42.08 234 GLU D C 1
ATOM 7502 O O . GLU D 1 235 ? 33.443 -50.487 71.731 1.00 44.67 234 GLU D O 1
ATOM 7508 N N . ILE D 1 236 ? 31.449 -49.446 71.817 1.00 36.36 235 ILE D N 1
ATOM 7509 C CA . ILE D 1 236 ? 31.287 -49.643 73.250 1.00 36.19 235 ILE D CA 1
ATOM 7510 C C . ILE D 1 236 ? 31.156 -51.139 73.554 1.00 40.09 235 ILE D C 1
ATOM 7511 O O . ILE D 1 236 ? 31.880 -51.677 74.406 1.00 40.11 235 ILE D O 1
ATOM 7516 N N . SER D 1 237 ? 30.232 -51.793 72.836 1.00 36.90 236 SER D N 1
ATOM 7517 C CA . SER D 1 237 ? 29.891 -53.215 72.999 1.00 37.68 236 SER D CA 1
ATOM 7518 C C . SER D 1 237 ? 30.995 -54.155 72.459 1.00 38.77 236 SER D C 1
ATOM 7519 O O . SER D 1 237 ? 31.301 -55.190 73.068 1.00 38.92 236 SER D O 1
ATOM 7522 N N . CYS D 1 238 ? 31.608 -53.764 71.343 1.00 31.17 237 CYS D N 1
ATOM 7523 C CA . CYS D 1 238 ? 32.674 -54.544 70.795 1.00 29.64 237 CYS D CA 1
ATOM 7524 C C . CYS D 1 238 ? 33.907 -54.504 71.722 1.00 32.91 237 CYS D C 1
ATOM 7525 O O . CYS D 1 238 ? 34.554 -55.530 71.894 1.00 32.15 237 CYS D O 1
ATOM 7528 N N . ARG D 1 239 ? 34.196 -53.348 72.354 1.00 30.42 238 ARG D N 1
ATOM 7529 C CA . ARG D 1 239 ? 35.289 -53.212 73.322 1.00 31.33 238 ARG D CA 1
ATOM 7530 C C . ARG D 1 239 ? 35.034 -54.090 74.535 1.00 36.78 238 ARG D C 1
ATOM 7531 O O . ARG D 1 239 ? 35.957 -54.697 75.055 1.00 39.03 238 ARG D O 1
ATOM 7539 N N . ALA D 1 240 ? 33.789 -54.149 74.973 1.00 32.59 239 ALA D N 1
ATOM 7540 C CA . ALA D 1 240 ? 33.336 -54.934 76.100 1.00 32.75 239 ALA D CA 1
ATOM 7541 C C . ALA D 1 240 ? 33.556 -56.438 75.834 1.00 39.13 239 ALA D C 1
ATOM 7542 O O . ALA D 1 240 ? 34.154 -57.111 76.667 1.00 42.62 239 ALA D O 1
ATOM 7544 N N . ARG D 1 241 ? 33.131 -56.946 74.663 1.00 32.95 240 ARG D N 1
ATOM 7545 C CA . ARG D 1 241 ? 33.289 -58.338 74.304 1.00 32.73 240 ARG D CA 1
ATOM 7546 C C . ARG D 1 241 ? 34.766 -58.681 74.178 1.00 37.09 240 ARG D C 1
ATOM 7547 O O . ARG D 1 241 ? 35.206 -59.715 74.676 1.00 39.56 240 ARG D O 1
ATOM 7555 N N . VAL D 1 242 ? 35.532 -57.821 73.529 1.00 32.80 241 VAL D N 1
ATOM 7556 C CA . VAL D 1 242 ? 36.971 -58.019 73.364 1.00 32.14 241 VAL D CA 1
ATOM 7557 C C . VAL D 1 242 ? 37.593 -58.166 74.728 1.00 38.10 241 VAL D C 1
ATOM 7558 O O . VAL D 1 242 ? 38.231 -59.190 74.976 1.00 37.98 241 VAL D O 1
ATOM 7562 N N . HIS D 1 243 ? 37.363 -57.168 75.623 1.00 36.18 242 HIS D N 1
ATOM 7563 C CA A HIS D 1 243 ? 37.926 -57.212 76.956 0.50 36.38 242 HIS D CA 1
ATOM 7564 C CA B HIS D 1 243 ? 37.856 -57.155 77.016 0.50 37.26 242 HIS D CA 1
ATOM 7565 C C . HIS D 1 243 ? 37.501 -58.453 77.732 1.00 42.88 242 HIS D C 1
ATOM 7566 O O . HIS D 1 243 ? 38.381 -59.131 78.281 1.00 43.18 242 HIS D O 1
ATOM 7579 N N . GLN D 1 244 ? 36.205 -58.830 77.663 1.00 41.34 243 GLN D N 1
ATOM 7580 C CA . GLN D 1 244 ? 35.687 -60.052 78.286 1.00 42.47 243 GLN D CA 1
ATOM 7581 C C . GLN D 1 244 ? 36.498 -61.264 77.823 1.00 48.83 243 GLN D C 1
ATOM 7582 O O . GLN D 1 244 ? 36.966 -62.024 78.667 1.00 50.85 243 GLN D O 1
ATOM 7588 N N . LEU D 1 245 ? 36.627 -61.451 76.486 1.00 44.96 244 LEU D N 1
ATOM 7589 C CA . LEU D 1 245 ? 37.368 -62.561 75.892 1.00 45.43 244 LEU D CA 1
ATOM 7590 C C . LEU D 1 245 ? 38.790 -62.636 76.395 1.00 51.89 244 LEU D C 1
ATOM 7591 O O . LEU D 1 245 ? 39.168 -63.682 76.893 1.00 54.52 244 LEU D O 1
ATOM 7596 N N . LEU D 1 246 ? 39.541 -61.516 76.374 1.00 48.58 245 LEU D N 1
ATOM 7597 C CA . LEU D 1 246 ? 40.929 -61.410 76.869 1.00 47.98 245 LEU D CA 1
ATOM 7598 C C . LEU D 1 246 ? 41.071 -61.742 78.350 1.00 56.22 245 LEU D C 1
ATOM 7599 O O . LEU D 1 246 ? 42.108 -62.263 78.748 1.00 57.57 245 LEU D O 1
ATOM 7604 N N . ASP D 1 247 ? 40.054 -61.420 79.163 1.00 55.26 246 ASP D N 1
ATOM 7605 C CA . ASP D 1 247 ? 40.024 -61.724 80.589 1.00 57.99 246 ASP D CA 1
ATOM 7606 C C . ASP D 1 247 ? 39.806 -63.212 80.805 1.00 64.30 246 ASP D C 1
ATOM 7607 O O . ASP D 1 247 ? 40.546 -63.821 81.575 1.00 66.59 246 ASP D O 1
ATOM 7612 N N . GLN D 1 248 ? 38.809 -63.807 80.125 1.00 60.32 247 GLN D N 1
ATOM 7613 C CA . GLN D 1 248 ? 38.524 -65.229 80.276 1.00 61.69 247 GLN D CA 1
ATOM 7614 C C . GLN D 1 248 ? 39.607 -66.131 79.719 1.00 68.14 247 GLN D C 1
ATOM 7615 O O . GLN D 1 248 ? 39.795 -67.241 80.224 1.00 69.68 247 GLN D O 1
ATOM 7621 N N . LEU D 1 249 ? 40.380 -65.617 78.745 1.00 64.92 248 LEU D N 1
ATOM 7622 C CA . LEU D 1 249 ? 41.531 -66.315 78.166 1.00 65.00 248 LEU D CA 1
ATOM 7623 C C . LEU D 1 249 ? 42.756 -66.103 79.045 1.00 73.77 248 LEU D C 1
ATOM 7624 O O . LEU D 1 249 ? 43.629 -66.972 79.081 1.00 75.51 248 LEU D O 1
ATOM 7629 N N . GLY D 1 250 ? 42.807 -64.955 79.729 1.00 72.56 249 GLY D N 1
ATOM 7630 C CA . GLY D 1 250 ? 43.900 -64.560 80.611 1.00 74.85 249 GLY D CA 1
ATOM 7631 C C . GLY D 1 250 ? 45.188 -64.270 79.865 1.00 83.35 249 GLY D C 1
ATOM 7632 O O . GLY D 1 250 ? 45.174 -64.136 78.633 1.00 83.00 249 GLY D O 1
ATOM 7633 N N . SER D 1 251 ? 46.319 -64.164 80.607 1.00 83.03 250 SER D N 1
ATOM 7634 C CA . SER D 1 251 ? 47.640 -63.902 80.018 1.00 83.15 250 SER D CA 1
ATOM 7635 C C . SER D 1 251 ? 48.525 -65.140 80.112 1.00 90.42 250 SER D C 1
ATOM 7636 O O . SER D 1 251 ? 48.589 -65.779 81.171 1.00 92.18 250 SER D O 1
ATOM 7639 N N . VAL D 1 252 ? 49.152 -65.513 78.975 1.00 86.40 251 VAL D N 1
ATOM 7640 C CA . VAL D 1 252 ? 49.988 -66.707 78.844 1.00 86.29 251 VAL D CA 1
ATOM 7641 C C . VAL D 1 252 ? 51.440 -66.369 78.503 1.00 88.73 251 VAL D C 1
ATOM 7642 O O . VAL D 1 252 ? 51.712 -65.701 77.508 1.00 87.29 251 VAL D O 1
ATOM 7646 N N . GLU D 1 253 ? 52.369 -66.877 79.308 1.00 86.01 252 GLU D N 1
ATOM 7647 C CA . GLU D 1 253 ? 53.804 -66.759 79.075 1.00 85.65 252 GLU D CA 1
ATOM 7648 C C . GLU D 1 253 ? 54.184 -67.875 78.053 1.00 87.42 252 GLU D C 1
ATOM 7649 O O . GLU D 1 253 ? 53.895 -69.052 78.321 1.00 88.38 252 GLU D O 1
ATOM 7655 N N . PRO D 1 254 ? 54.774 -67.569 76.875 1.00 80.31 253 PRO D N 1
ATOM 7656 C CA . PRO D 1 254 ? 55.104 -68.662 75.941 1.00 78.81 253 PRO D CA 1
ATOM 7657 C C . PRO D 1 254 ? 56.412 -69.371 76.335 1.00 88.58 253 PRO D C 1
ATOM 7658 O O . PRO D 1 254 ? 56.424 -70.349 77.099 1.00 52.81 253 PRO D O 1
#

Sequence (993 aa):
SDPIRPLVEALNAEAPLKLWSVLVTCLGDVSRDGVIEVSGVALSSFVERGLQPQARVALHRLKRDGWVESRRLGRVGFHRLSDSALTQTRAVAGRIYGPGAGPAPWHLAGPPDAPDGLSLLPDTLSATPISRRFALICGPLEDVPEDWLLTAPSGRGLPVWVQDVVVEAGCEAEFKALERTLAQIDKVPDTRLERFTLRVLVLHAWRRLILRSSPAAEAALGGARAEISCRARVHQLLDQLGSVEPDSDPIRPLVEALNAEAPLKLWSVLVTCLGDVSRDGVIEVSGVALSSFVERGLQPQARVALHRLKRDGWVESRRLGRVGFHRLSDSALTQTRAVAGRIYGPGAGPAPWHLAGPPDAPDGLSLLPDTLSATPISRRRFALICGPLEDVPEDWLLTAPSGRGLPVWVQDVVVEAGCEAEFKALERTLAQIDKVPDTRLERFTLRVLVLHAWRRLILRSSPAAEAALGGARAEISCRARVHHQLLDQLGSVEPDWDASDPIRPLVEALNAEAPLKKLWSVLVTCLGDVSRDGVIEVSGVALSSFVERGLQPQARVALHRLKRDGWVESRRLGRVGFHRLSDSALTQTRAVAGRIYGPGAGPAPWHLAGPPDAPDGLSLLPDTLSATPISRRFALICGPLEDVPEDWLLTAPSGRGLPVWVQDVVVEAGCEAEFKALERTLAQIDKVPDTRLERRFTLRVLVLHAWRRLILRSSPAAEAALGGARAEISCRARVHQLLDQLGSVEPDWDASDPIRPLVEALNAEAPLKLWSVLVTCLGDVSRDGVIEVSGVALSSFVERGLQPQARVALHRLKRDGWVESRRLGRVGFHRLSDSALTQTRAVAGRIYGPGAGPAPWHLAGPPDAPDGLSLLPDTLSATPISRRFALICGPLEDVPEDWLLTAPSGRGLPVWVQDVVVEAGCEAEFKALERTLAQIDKVPDTRLERFTLRVLVLHAWRRLILRSSPAAEAALGGARAEISCRARVHHQLLDQLGSVEP

InterPro domains:
  IPR012906 Transcriptional repressor PaaX-like, N-terminal [PF07848] (25-90)
  IPR036388 Winged helix-like DNA-binding domain superfamily [G3DSA:1.10.10.10] (21-104)
  IPR036390 Winged helix DNA-binding domain superfamily [SSF46785] (46-95)
  IPR055233 PaaX-like, ferredoxin-like domain [PF22444] (113-156)

Secondary structure (DSSP, 8-state):
--SHHHHHHHHHHHS---HHHHHHHHHHHHHHTT---EEHHHHHHHHH----S---HHHHHHHHTTSEEEEEETTEEEEEE-HHHHHHHHTTHHHHHS----S---EEE---S-TTGGGGS-TTSEEEESSSS-EEEES-GGGS-TTS-EEEE-SS---HHHHHHHHHHTTHHHHHHHHHHHTT--S--SSHHHHHHHHHHHHHHHHHHHTTS-HHHHHHH-TT-HHHHHHHHHHHHHHHH------/--SHHHHHHHHHHHS---HHHHHHHHHHHHHHTT---EEHHHHHHHHH----S---HHHHHHHHTTSEEEEEETTEEEEEE-HHHHHHHHTTHHHHTS----S---EEE---S-TTGGGGS-TTSEEEESSSS-EEEES-GGGS-TTS-EEEEPSS---HHHHHHHHHHTTHHHHHHHHHHHHT--S--SSHHHHHHHHHHHHHHHHHHHHHS-HHHHHHH-TT-HHHHHHHHHHHHHHHH-------/--S-SHHHHHHHHHHHS---HHHHHHHHHHHHHHTT---EEHHHHHHHHH----TT--HHHHHHHHTTSEEEEEETTEEEEEE-HHHHHHHHTTHHHHTS----S---EEE--TT-TTGGGGS-TTSEEEESSSS-EEEES-GGGS-TTS-EEEE-SS---HHHHHHHHHHTTHHHHHHHHHHHHT--S--SSHHHHHHHHHHHHHHHHHHHTTS-HHHHHHH-TTSHHHHHHHHHHHHHHHH-------/-TT-SHHHHHHHHHHHS---HHHHHHHHHHHHHHTT---EEHHHHHHHHH----TT--HHHHHHHHTTSEEEEEETTEEEEEE-HHHHHHHHTTHHHHTS----S---EEE--TT-TTGGGGS-TTSEEEESSSS-EEEES-GGGS-TTS-EEEEPSS---HHHHHHHHHHTTHHHHHHHHHHHHT--S--SSHHHHHHHHHHHHHHHHHHHTTS-HHHHHHH-TT-HHHHHHHHHHHHHHHH-----

Foldseek 3Di:
DAPQVLLQVLLCVVPNDLVLLLVLLLLLVCCVPPCQKDKLVLVQLLCVSPHDSVSVVSVVVCVVVQQKDWDCDDPIIIIHGHPVNNVVSVVCCCLQVNLDCALFFKKKKFDPVDQVVVVVQDPQKFWQDLDSGMTIIGGDPVRRDPRIDIGGDDPDADPPSLLVSLCVQQVQVLLQSLVVSLVVDDDADDDLSSLSSVLSSLSSSRVVPSVRHTSSSNSSVGNVGSNNVSSVSSNVSCVNSDDHDGD/DAPQVLLQVLLCVVPNDLVLLLVLLLQLVVCVVPCQKDKLVLVQVLCVSPHDSVSVVSVVVCVVVQQKDWDCDDPIIIIHGHPVNNVVSVVCCCLQQNLACALFFKKKKFDPVDQVVVVVQDPQKFWFDLDSGMTIIGGDPVSRDPRIDIGGDDPDADPVSLLVRLCVLQVQVLLVSLQVSLVSCDDADPDLSSLSSVLSSLSSSRVVNRVRHTSRSVSSVHNVGSNNVSSVSSNVSCVRSDDHDSPD/DVLAPQVLLQVLLCVVPNDLVLLLVLLLQQVVCVVPCQKFKLVLVQLLCVSPHDSVSCVSVVVCVVVQQKDWDDDDPIIIIHGHPVSNVVSVVCCCLQQNLDCALFFKKKKFDPVDQVVVVVQDPQKFWFDLDSGMTIIGGDPVRRDPRIDIGGDDPDADPVSLLVRLCVLQVQVLLVSLLVSLVSCDAADPDLSSLSSVLSSLSSSRVVPSVSHTPRSQSSVHNVGSVNVSSVSSNVSCVRSDDGDSDD/DVLAPQVLLQVLLCVVPNDLVLLLVLLLQLVVCVVPCQKDKLVLVQLLCVSPHDSVSVVSVVVCVVVQQKDWDCDDPIIIIHGHPVNNVVSVVCCCLQQNLACALFFKKKKFDPVDQVVVVVQDPQKFWFDLDSGMTIIGGDPVRRDPRIDIGGDDPDADPPSLLVRLCVQQVQVLLVSLLVSLVVCDDADDDLSSLSSVLSSLSSSRVVVSVRHTSSSQSNVGNVGSNNVSSVSSNVSCVRSDDHDD